Protein AF-A0A532TWL1-F1 (afdb_monomer_lite)

Foldseek 3Di:
DDDDDDDDDDDDDDDDDDDDDDDDYDDDDDDDDDDDDDDDDDDDDDDDDDDDDDDDDDDDDDDDDDDDDPVVVVVVVVVVVVVVVVVVVVVVVVVVVVVVVVVVVVVVVVVVVVVVVVVDPDDDDDDVVVVVVVVVVVVVVVVVVVVVVVVVVVVVVVVVVVVVVVVVVVVVVVVVPPPDDDDDDDDDDDDDDDDDDDDDDDDDDDDDDDDDDDDDDDDDDDDDDDDDPVVVVPPPPPPCPVVPVVVVVVCVVVVVVVVVVVVVVVVVVVVVVVVVVVVVVVVVVVVVVVVVVVVVVVVVVVVVVVVVVVVVPVPPDDDDDDDDDDDDDDDDDDDDDDDDDDDDDVVVVVVVVVVVVVVVVVVVVVVVVVVVVVVVVVVVVPDPPVVVVVVVVVPCDDDDDDDDDDDDDDDDDDDDDDDDDDDDDDDDPDPPVVPVVVVVVVVVVVVVVVVVVVVVVVVVVVVVVVVVVVVVVVVVVVVLQVVCCVVPVDRQDDPNHGDPVNVVVVVVVVVVVVVVVVVVVVVVVVVVVLLVVVLVVVLVLLVPDDCVLANPVNSVLLNVLSVCLVVVCVLVVLLVVLVVCVVPHDDDPVSVVSNVVSVVVLVVDDPLSVVSSVLVVVVSCCCPPPPVPPVVPVVVVVVVSSVSSNVNVVVSVLVVVLVVLLVCLLVVQLVVLVPDDCVLPPPVRSVLLNVCSVCLVVVVVLVVLLVVLVVCVVVVNHDPVSVVVNVVSVVVVVPDDVVSVVSSVVSVVVSVVSSVDSPPPVVPPVVVCVVVSVVVVVVVVVVVVVPPDQCAPVNLLVQLQLLVLQQQLLVCVVCVVCLVDPVRQPLAQQVLQVLLVDHSCCCPCPVVVCCVVPVQDQDDVVSLVSSLVSLCVPQPVLSVQLVVLSVCVVVVVDTSVRSNSSNSSSCSNRVSPNRDDQQNSCCQQPVGRCVSVLVVCLLPPPPRPNNDVRDDAALVSLVSRVVSCCVRPNPSCVVSNVSSVVNCVSCVVHHHHRPAPCLFDALQLLPVLLQPLQSLLQLLQCQQAWDDDDPLQKTKGKAFPVQCVVVQVVRVSRRRDPVQWDKDWDWFADPNDTDITIMIMDMDGHPNSSVSSVVQVRDHQPHLDDADGVSLLVLLVVLVVVCVVPVDDSLVDSSNLSNLSSVLSNCLRQKDAPPDLKIKGKGLDPVHVVNVCVSLVAPWDKDFPDQQQDFDADRNDTDGRSTMIMDIRGRVSSVSSCPSDPPGDPVNDPPDPPDDPPPPPDPD

pLDDT: mean 72.65, std 22.87, range [26.03, 98.56]

Secondary structure (DSSP, 8-state):
--------------------------------------------------------------------SSHHHHHHHHHHHHHHHHHHHHHHHHHHHHHHHHHHHHHHHHHHHHHHHHHS-SS-PPPHHHHHHHHHHHHHHHHHHHHHHHHHHHHHHHHHHHHHHHHHHHHHHHHTTTTS------------------------------------------------GGGSTTSTTS--TTHHHHHHHHHHHHHHHHHHHHHHHHHHHHHHHHHHHHHHHHHHHHHHHHHHHHHHHHHHHHHHHHHHHHHHHTTSS--S-------------------------THHHHHHHHHHHHHHHHHHHHHHHHHHHHHHHHHHSS-SHHHHHHHHHH------------------------------------SSTTTHHHHHHHHHHHHHHHHHHHHHHHHHHHHHHHHHHHHHHHHHHHHHHHHHHHHHSS-SEETTEE-HHHHHHHHHHHHHHHHHHHHHHHHHHHHHHHHHHHHHHHHHHHHHS-TTTS-HHHHHHHHHHHHHHHHHHHHHHHHHHHHHHHHHS---HHHHHHHHHHHHHHHTS-HHHHHHHHHHHHHHHIIIII-TTTTT-HHHHHHHHHHHHHHHHHHHHHHHHHHHHHHHHHHHHHHHHHHS-TTTS-HHHHHHHHHHHHHHHHHHHHHHHHHHHHHHHHTT---HHHHHHHHHHHHHHHTS-HHHHHHHHHHHHHHHHHHHS-GGGTT-HHHHHHHHHHHHHHHHHHHHHTSS----HHHHHHHHHHHHHH-HHHHHHH-THHHH-TTT-TTSHHHHHHHTTS-TTIIIIIIHHHHHH-TT-PPPHHHHHHHHHHHHHHHGGGGHHHHHHHHHHHTTSS-HHHHHHHHHHHHHHHS--S---HHHHHHHHHS-TTHHHHHHHHHH-TTSTT--TT---BHHHHHHHHHHHHHHHGGGGHHHHHHHHHHHHT-TT-BSSTT----SS-TTTTTTGGG-HHHHHHHHHHHHHEEEESEEEEEEEEEEGGGHHHHHHHHHHTT--GGGPEEEEEEEEETTEEEEEEEEEEEEE-HHHHHHHHHTT---TT-SS----HHHHHHHHHHHHHHHHH---GGGSHHHHHHHHHHHHHHHHHEEE-SSS-EEEEES-HHHHHHHHHHTT--SPPEEEEEEEEEEEETTEEEEEEEEEEEE--HHHHHHHHHH-SSS-TTTS----SS---------

Structure (mmCIF, N/CA/C/O backbone):
data_AF-A0A532TWL1-F1
#
_entry.id   AF-A0A532TWL1-F1
#
loop_
_atom_site.group_PDB
_atom_site.id
_atom_site.type_symbol
_atom_site.label_atom_id
_atom_site.label_alt_id
_atom_site.label_comp_id
_atom_site.label_asym_id
_atom_site.label_entity_id
_atom_site.label_seq_id
_atom_site.pdbx_PDB_ins_code
_atom_site.Cartn_x
_atom_site.Cartn_y
_atom_site.Cartn_z
_atom_site.occupancy
_atom_site.B_iso_or_equiv
_atom_site.auth_seq_id
_atom_site.auth_comp_id
_atom_site.auth_asym_id
_atom_site.auth_atom_id
_atom_site.pdbx_PDB_model_num
ATOM 1 N N . MET A 1 1 ? 51.824 -23.324 -44.579 1.00 32.16 1 MET A N 1
ATOM 2 C CA . MET A 1 1 ? 52.642 -22.099 -44.494 1.00 32.16 1 MET A CA 1
ATOM 3 C C . MET A 1 1 ? 52.676 -21.771 -43.013 1.00 32.16 1 MET A C 1
ATOM 5 O O . MET A 1 1 ? 51.619 -21.479 -42.481 1.00 32.16 1 MET A O 1
ATOM 9 N N . GLU A 1 2 ? 53.650 -22.288 -42.269 1.00 35.88 2 GLU A N 1
ATOM 10 C CA . GLU A 1 2 ? 55.088 -21.937 -42.226 1.00 35.88 2 GLU A CA 1
ATOM 11 C C . GLU A 1 2 ? 55.380 -20.659 -41.435 1.00 35.88 2 GLU A C 1
ATOM 13 O O . GLU A 1 2 ? 54.860 -19.606 -41.786 1.00 35.88 2 GLU A O 1
ATOM 18 N N . LYS A 1 3 ? 56.349 -20.809 -40.519 1.00 42.00 3 LYS A N 1
ATOM 19 C CA . LYS A 1 3 ? 57.210 -19.798 -39.887 1.00 42.00 3 LYS A CA 1
ATOM 20 C C . LYS A 1 3 ? 56.591 -19.012 -38.714 1.00 42.00 3 LYS A C 1
ATOM 22 O O . LYS A 1 3 ? 55.477 -18.522 -38.841 1.00 42.00 3 LYS A O 1
ATOM 27 N N . ASN A 1 4 ? 57.145 -19.103 -37.491 1.00 38.31 4 ASN A N 1
ATOM 28 C CA . ASN A 1 4 ? 58.517 -18.807 -36.983 1.00 38.31 4 ASN A CA 1
ATOM 29 C C . ASN A 1 4 ? 58.652 -17.297 -36.670 1.00 38.31 4 ASN A C 1
ATOM 31 O O . ASN A 1 4 ? 58.206 -16.496 -37.487 1.00 38.31 4 ASN A O 1
ATOM 35 N N . ASP A 1 5 ? 59.275 -16.829 -35.581 1.00 40.41 5 ASP A N 1
ATOM 36 C CA . ASP A 1 5 ? 59.774 -17.496 -34.350 1.00 40.41 5 ASP A CA 1
ATOM 37 C C . ASP A 1 5 ? 59.164 -16.758 -33.110 1.00 40.41 5 ASP A C 1
ATOM 39 O O . ASP A 1 5 ? 57.980 -16.437 -33.200 1.00 40.41 5 ASP A O 1
ATOM 43 N N . GLU A 1 6 ? 59.735 -16.463 -31.930 1.00 36.88 6 GLU A N 1
ATOM 44 C CA . GLU A 1 6 ? 61.086 -16.545 -31.334 1.00 36.88 6 GLU A CA 1
ATOM 45 C C . GLU A 1 6 ? 60.979 -16.584 -29.780 1.00 36.88 6 GLU A C 1
ATOM 47 O O . GLU A 1 6 ? 59.875 -16.586 -29.232 1.00 36.88 6 GLU A O 1
ATOM 52 N N . GLU A 1 7 ? 62.101 -16.702 -29.063 1.00 38.28 7 GLU A N 1
ATOM 53 C CA . GLU A 1 7 ? 62.187 -17.161 -27.660 1.00 38.28 7 GLU A CA 1
ATOM 54 C C . GLU A 1 7 ? 62.431 -16.039 -26.623 1.00 38.28 7 GLU A C 1
ATOM 56 O O . GLU A 1 7 ? 62.887 -14.946 -26.962 1.00 38.28 7 GLU A O 1
ATOM 61 N N . ASN A 1 8 ? 62.237 -16.344 -25.329 1.00 35.19 8 ASN A N 1
ATOM 62 C CA . ASN A 1 8 ? 63.220 -16.005 -24.284 1.00 35.19 8 ASN A CA 1
ATOM 63 C C . ASN A 1 8 ? 63.001 -16.809 -22.986 1.00 35.19 8 ASN A C 1
ATOM 65 O O . ASN A 1 8 ? 61.885 -16.899 -22.474 1.00 35.19 8 ASN A O 1
ATOM 69 N N . GLU A 1 9 ? 64.091 -17.353 -22.442 1.00 38.75 9 GLU A N 1
ATOM 70 C CA . GLU A 1 9 ? 64.179 -17.902 -21.079 1.00 38.75 9 GLU A CA 1
ATOM 71 C C . GLU A 1 9 ? 64.422 -16.739 -20.073 1.00 38.75 9 GLU A C 1
ATOM 73 O O . GLU A 1 9 ? 64.640 -15.600 -20.477 1.00 38.75 9 GLU A O 1
ATOM 78 N N . LEU A 1 10 ? 64.321 -16.884 -18.748 1.00 32.97 10 LEU A N 1
ATOM 79 C CA . LEU A 1 10 ? 65.220 -17.629 -17.851 1.00 32.97 10 LEU A CA 1
ATOM 80 C C . LEU A 1 10 ? 64.558 -17.844 -16.473 1.00 32.97 10 LEU A C 1
ATOM 82 O O . LEU A 1 10 ? 63.614 -17.143 -16.114 1.00 32.97 10 LEU A O 1
ATOM 86 N N . GLY A 1 11 ? 65.070 -18.812 -15.702 1.00 30.31 11 GLY A N 1
ATOM 87 C CA . GLY A 1 11 ? 64.535 -19.196 -14.388 1.00 30.31 11 GLY A CA 1
ATOM 88 C C . GLY A 1 11 ? 65.356 -18.722 -13.164 1.00 30.31 11 GLY A C 1
ATOM 89 O O . GLY A 1 11 ? 65.548 -17.518 -13.016 1.00 30.31 11 GLY A O 1
ATOM 90 N N . PRO A 1 12 ? 65.744 -19.613 -12.222 1.00 68.75 12 PRO A N 1
ATOM 91 C CA . PRO A 1 12 ? 65.399 -19.378 -10.809 1.00 68.75 12 PRO A CA 1
ATOM 92 C C . PRO A 1 12 ? 66.551 -19.509 -9.784 1.00 68.75 12 PRO A C 1
ATOM 94 O O . PRO A 1 12 ? 67.578 -20.112 -10.081 1.00 68.75 12 PRO A O 1
ATOM 97 N N . THR A 1 13 ? 66.295 -19.050 -8.549 1.00 28.14 13 THR A N 1
ATOM 98 C CA . THR A 1 13 ? 66.949 -19.413 -7.259 1.00 28.14 13 THR A CA 1
ATOM 99 C C . THR A 1 13 ? 66.040 -18.902 -6.106 1.00 28.14 13 THR A C 1
ATOM 101 O O . THR A 1 13 ? 65.293 -17.950 -6.324 1.00 28.14 13 THR A O 1
ATOM 104 N N . GLU A 1 14 ? 65.804 -19.604 -4.980 1.00 29.80 14 GLU A N 1
ATOM 105 C CA . GLU A 1 14 ? 66.664 -19.798 -3.772 1.00 29.80 14 GLU A CA 1
ATOM 106 C C . GLU A 1 14 ? 67.032 -18.464 -3.072 1.00 29.80 14 GLU A C 1
ATOM 108 O O . GLU A 1 14 ? 67.260 -17.477 -3.760 1.00 29.80 14 GLU A O 1
ATOM 113 N N . GLU A 1 15 ? 67.142 -18.288 -1.744 1.00 31.64 15 GLU A N 1
ATOM 114 C CA . GLU A 1 15 ? 67.001 -19.091 -0.496 1.00 31.64 15 GLU A CA 1
ATOM 115 C C . GLU A 1 15 ? 66.849 -18.059 0.686 1.00 31.64 15 GLU A C 1
ATOM 117 O O . GLU A 1 15 ? 67.053 -16.872 0.442 1.00 31.64 15 GLU A O 1
ATOM 122 N N . SER A 1 16 ? 66.564 -18.309 1.982 1.00 31.58 16 SER A N 1
ATOM 123 C CA . SER A 1 16 ? 66.194 -19.467 2.837 1.00 31.58 16 SER A CA 1
ATOM 124 C C . SER A 1 16 ? 65.798 -18.988 4.267 1.00 31.58 16 SER A C 1
ATOM 126 O O . SER A 1 16 ? 66.058 -17.832 4.589 1.00 31.58 16 SER A O 1
ATOM 128 N N . ASN A 1 17 ? 65.321 -19.904 5.143 1.00 32.78 17 ASN A N 1
ATOM 129 C CA . ASN A 1 17 ? 65.529 -19.926 6.623 1.00 32.78 17 ASN A CA 1
ATOM 130 C C . ASN A 1 17 ? 64.892 -18.797 7.502 1.00 32.78 17 ASN A C 1
ATOM 132 O O . ASN A 1 17 ? 64.728 -17.673 7.054 1.00 32.78 17 ASN A O 1
ATOM 136 N N . ASN A 1 18 ? 64.526 -18.957 8.791 1.00 33.00 18 ASN A N 1
ATOM 137 C CA . ASN A 1 18 ? 64.515 -20.058 9.793 1.00 33.00 18 ASN A CA 1
ATOM 138 C C . ASN A 1 18 ? 63.651 -19.604 11.026 1.00 33.00 18 ASN A C 1
ATOM 140 O O . ASN A 1 18 ? 63.255 -18.443 11.043 1.00 33.00 18 ASN A O 1
ATOM 144 N N . SER A 1 19 ? 63.328 -20.342 12.112 1.00 34.16 19 SER A N 1
ATOM 145 C CA . SER A 1 19 ? 63.502 -21.752 12.556 1.00 34.16 19 SER A CA 1
ATOM 146 C C . SER A 1 19 ? 62.759 -22.016 13.898 1.00 34.16 19 SER A C 1
ATOM 148 O O . SER A 1 19 ? 62.888 -21.173 14.780 1.00 34.16 19 SER A O 1
ATOM 150 N N . GLN A 1 20 ? 62.190 -23.226 14.097 1.00 35.19 20 GLN A N 1
ATOM 151 C CA . GLN A 1 20 ? 61.994 -23.944 15.399 1.00 35.19 20 GLN A CA 1
ATOM 152 C C . GLN A 1 20 ? 61.001 -23.352 16.446 1.00 35.19 20 GLN A C 1
ATOM 154 O O . GLN A 1 20 ? 60.783 -22.148 16.462 1.00 35.19 20 GLN A O 1
ATOM 159 N N . GLU A 1 21 ? 60.354 -24.078 17.384 1.00 35.34 21 GLU A N 1
ATOM 160 C CA . GLU A 1 21 ? 60.098 -25.511 17.765 1.00 35.34 21 GLU A CA 1
ATOM 161 C C . GLU A 1 21 ? 59.003 -25.487 18.891 1.00 35.34 21 GLU A C 1
ATOM 163 O O . GLU A 1 21 ? 58.671 -24.381 19.319 1.00 35.34 21 GLU A O 1
ATOM 168 N N . THR A 1 22 ? 58.349 -26.509 19.486 1.00 37.47 22 THR A N 1
ATOM 169 C CA . THR A 1 22 ? 58.157 -28.003 19.496 1.00 37.47 22 THR A CA 1
ATOM 170 C C . THR A 1 22 ? 56.809 -28.234 20.280 1.00 37.47 22 THR A C 1
ATOM 172 O O . THR A 1 22 ? 56.216 -27.239 20.694 1.00 37.47 22 THR A O 1
ATOM 175 N N . ASP A 1 23 ? 56.170 -29.376 20.615 1.00 41.22 23 ASP A N 1
ATOM 176 C CA . ASP A 1 23 ? 56.177 -30.857 20.415 1.00 41.22 23 ASP A CA 1
ATOM 177 C C . ASP A 1 23 ? 54.804 -31.385 20.977 1.00 41.22 23 ASP A C 1
ATOM 179 O O . ASP A 1 23 ? 54.076 -30.597 21.578 1.00 41.22 23 ASP A O 1
ATOM 183 N N . GLU A 1 24 ? 54.315 -32.640 20.913 1.00 39.06 24 GLU A N 1
ATOM 184 C CA . GLU A 1 24 ? 54.702 -33.924 20.284 1.00 39.06 24 GLU A CA 1
ATOM 185 C C . GLU A 1 24 ? 53.413 -34.790 20.090 1.00 39.06 24 GLU A C 1
ATOM 187 O O . GLU A 1 24 ? 52.566 -34.787 20.981 1.00 39.06 24 GLU A O 1
ATOM 192 N N . ARG A 1 25 ? 53.339 -35.644 19.043 1.00 36.06 25 ARG A N 1
ATOM 193 C CA . ARG A 1 25 ? 52.441 -36.844 18.892 1.00 36.06 25 ARG A CA 1
ATOM 194 C C . ARG A 1 25 ? 50.902 -36.632 18.810 1.00 36.06 25 ARG A C 1
ATOM 196 O O . ARG A 1 25 ? 50.363 -35.659 19.309 1.00 36.06 25 ARG A O 1
ATOM 203 N N . GLY A 1 26 ? 50.111 -37.544 18.219 1.00 32.44 26 GLY A N 1
ATOM 204 C CA . GLY A 1 26 ? 50.437 -38.741 17.417 1.00 32.44 26 GLY A CA 1
ATOM 205 C C . GLY A 1 26 ? 49.222 -39.657 17.119 1.00 32.44 26 GLY A C 1
ATOM 206 O O . GLY A 1 26 ? 48.263 -39.672 17.881 1.00 32.44 26 GLY A O 1
ATOM 207 N N . ASP A 1 27 ? 49.319 -40.421 16.023 1.00 34.00 27 ASP A N 1
ATOM 208 C CA . ASP A 1 27 ? 48.607 -41.667 15.646 1.00 34.00 27 ASP A CA 1
ATOM 209 C C . ASP A 1 27 ? 47.053 -41.764 15.556 1.00 34.00 27 ASP A C 1
ATOM 211 O O . ASP A 1 27 ? 46.340 -41.959 16.533 1.00 34.00 27 ASP A O 1
ATOM 215 N N . THR A 1 28 ? 46.578 -41.816 14.297 1.00 34.00 28 THR A N 1
ATOM 216 C CA . THR A 1 28 ? 45.558 -42.738 13.715 1.00 34.00 28 THR A CA 1
ATOM 217 C C . THR A 1 28 ? 44.223 -43.039 14.434 1.00 34.00 28 THR A C 1
ATOM 219 O O . THR A 1 28 ? 44.205 -43.754 15.436 1.00 34.00 28 THR A O 1
ATOM 222 N N . ASN A 1 29 ? 43.089 -42.786 13.752 1.00 33.50 29 ASN A N 1
ATOM 223 C CA . ASN A 1 29 ? 42.360 -43.876 13.060 1.00 33.50 29 ASN A CA 1
ATOM 224 C C . ASN A 1 29 ? 41.204 -43.436 12.132 1.00 33.50 29 ASN A C 1
ATOM 226 O O . ASN A 1 29 ? 40.656 -42.345 12.253 1.00 33.50 29 ASN A O 1
ATOM 230 N N . ASP A 1 30 ? 40.875 -44.351 11.214 1.00 32.09 30 ASP A N 1
ATOM 231 C CA . ASP A 1 30 ? 39.927 -44.268 10.092 1.00 32.09 30 ASP A CA 1
ATOM 232 C C . ASP A 1 30 ? 38.418 -44.198 10.437 1.00 32.09 30 ASP A C 1
ATOM 234 O O . ASP A 1 30 ? 37.995 -44.537 11.544 1.00 32.09 30 ASP A O 1
ATOM 238 N N . ASN A 1 31 ? 37.627 -43.992 9.365 1.00 34.59 31 ASN A N 1
ATOM 239 C CA . ASN A 1 31 ? 36.187 -44.268 9.153 1.00 34.59 31 ASN A CA 1
ATOM 240 C C . ASN A 1 31 ? 35.191 -43.121 9.438 1.00 34.59 31 ASN A C 1
ATOM 242 O O . ASN A 1 31 ? 35.292 -42.440 10.451 1.00 34.59 31 ASN A O 1
ATOM 246 N N . SER A 1 32 ? 34.153 -42.912 8.612 1.00 33.16 32 SER A N 1
ATOM 247 C CA . SER A 1 32 ? 33.891 -43.416 7.240 1.00 33.16 32 SER A CA 1
ATOM 248 C C . SER A 1 32 ? 32.764 -42.622 6.553 1.00 33.16 32 SER A C 1
ATOM 250 O O . SER A 1 32 ? 31.974 -41.963 7.223 1.00 33.16 32 SER A O 1
ATOM 252 N N . ASP A 1 33 ? 32.682 -42.733 5.225 1.00 34.50 33 ASP A N 1
ATOM 253 C CA . ASP A 1 33 ? 31.730 -42.061 4.327 1.00 34.50 33 ASP A CA 1
ATOM 254 C C . ASP A 1 33 ? 30.224 -42.378 4.514 1.00 34.50 33 ASP A C 1
ATOM 256 O O . ASP A 1 33 ? 29.814 -43.268 5.259 1.00 34.50 33 ASP A O 1
ATOM 260 N N . SER A 1 34 ? 29.438 -41.714 3.652 1.00 34.88 34 SER A N 1
ATOM 261 C CA . SER A 1 34 ? 28.031 -41.910 3.244 1.00 34.88 34 SER A CA 1
ATOM 262 C C . SER A 1 34 ? 26.958 -41.140 4.033 1.00 34.88 34 SER A C 1
ATOM 264 O O . SER A 1 34 ? 26.981 -41.125 5.256 1.00 34.88 34 SER A O 1
ATOM 266 N N . SER A 1 35 ? 26.017 -40.377 3.446 1.00 37.91 35 SER A N 1
ATOM 267 C CA . SER A 1 35 ? 25.448 -40.208 2.078 1.00 37.91 35 SER A CA 1
ATOM 268 C C . SER A 1 35 ? 24.173 -41.008 1.739 1.00 37.91 35 SER A C 1
ATOM 270 O O . SER A 1 35 ? 24.233 -42.085 1.151 1.00 37.91 35 SER A O 1
ATOM 272 N N . SER A 1 36 ? 23.016 -40.418 2.046 1.00 32.34 36 SER A N 1
ATOM 273 C CA . SER A 1 36 ? 21.687 -40.569 1.401 1.00 32.34 36 SER A CA 1
ATOM 274 C C . SER A 1 36 ? 20.779 -39.483 2.024 1.00 32.34 36 SER A C 1
ATOM 276 O O . SER A 1 36 ? 20.974 -39.161 3.193 1.00 32.34 36 SER A O 1
ATOM 278 N N . ASP A 1 37 ? 19.895 -38.731 1.361 1.00 34.28 37 ASP A N 1
ATOM 279 C CA . ASP A 1 37 ? 19.201 -38.817 0.059 1.00 34.28 37 ASP A CA 1
ATOM 280 C C . ASP A 1 37 ? 17.945 -39.725 0.037 1.00 34.28 37 ASP A C 1
ATOM 282 O O . ASP A 1 37 ? 17.915 -40.768 0.681 1.00 34.28 37 ASP A O 1
ATOM 286 N N . THR A 1 38 ? 16.943 -39.323 -0.760 1.00 33.72 38 THR A N 1
ATOM 287 C CA . THR A 1 38 ? 15.652 -39.981 -1.116 1.00 33.72 38 THR A CA 1
ATOM 288 C C . THR A 1 38 ? 14.401 -39.979 -0.190 1.00 33.72 38 THR A C 1
ATOM 290 O O . THR A 1 38 ? 14.449 -40.258 1.001 1.00 33.72 38 THR A O 1
ATOM 293 N N . SER A 1 39 ? 13.261 -39.730 -0.872 1.00 33.50 39 SER A N 1
ATOM 294 C CA . SER A 1 39 ? 11.881 -40.281 -0.750 1.00 33.50 39 SER A CA 1
ATOM 295 C C . SER A 1 39 ? 10.990 -40.085 0.495 1.00 33.50 39 SER A C 1
ATOM 297 O O . SER A 1 39 ? 11.176 -40.723 1.523 1.00 33.50 39 SER A O 1
ATOM 299 N N . GLU A 1 40 ? 9.940 -39.270 0.307 1.00 36.34 40 GLU A N 1
ATOM 300 C CA . GLU A 1 40 ? 8.513 -39.652 0.119 1.00 36.34 40 GLU A CA 1
ATOM 301 C C . GLU A 1 40 ? 7.860 -40.870 0.826 1.00 36.34 40 GLU A C 1
ATOM 303 O O . GLU A 1 40 ? 8.472 -41.894 1.094 1.00 36.34 40 GLU A O 1
ATOM 308 N N . GLN A 1 41 ? 6.521 -40.766 0.904 1.00 32.47 41 GLN A N 1
ATOM 309 C CA . GLN A 1 41 ? 5.496 -41.751 1.299 1.00 32.47 41 GLN A CA 1
ATOM 310 C C . GLN A 1 41 ? 5.295 -41.978 2.805 1.00 32.47 41 GLN A C 1
ATOM 312 O O . GLN A 1 41 ? 6.120 -42.533 3.523 1.00 32.47 41 GLN A O 1
ATOM 317 N N . GLY A 1 42 ? 4.124 -41.524 3.258 1.00 31.20 42 GLY A N 1
ATOM 318 C CA . GLY A 1 42 ? 3.691 -41.547 4.646 1.00 31.20 42 GLY A CA 1
ATOM 319 C C . GLY A 1 42 ? 2.950 -42.806 5.079 1.00 31.20 42 GLY A C 1
ATOM 320 O O . GLY A 1 42 ? 2.942 -43.835 4.406 1.00 31.20 42 GLY A O 1
ATOM 321 N N . ASN A 1 43 ? 2.292 -42.676 6.228 1.00 30.77 43 ASN A N 1
ATOM 322 C CA . ASN A 1 43 ? 1.177 -43.517 6.638 1.00 30.77 43 ASN A CA 1
ATOM 323 C C . ASN A 1 43 ? 0.363 -42.828 7.744 1.00 30.77 43 ASN A C 1
ATOM 325 O O . ASN A 1 43 ? 0.815 -41.855 8.350 1.00 30.77 43 ASN A O 1
ATOM 329 N N . GLU A 1 44 ? -0.848 -43.327 7.967 1.00 37.34 44 GLU A N 1
ATOM 330 C CA . GLU A 1 44 ? -1.831 -42.781 8.907 1.00 37.34 44 GLU A CA 1
ATOM 331 C C . GLU A 1 44 ? -1.682 -43.357 10.337 1.00 37.34 44 GLU A C 1
ATOM 333 O O . GLU A 1 44 ? -0.794 -44.158 10.624 1.00 37.34 44 GLU A O 1
ATOM 338 N N . SER A 1 45 ? -2.659 -43.026 11.193 1.00 31.00 45 SER A N 1
ATOM 339 C CA . SER A 1 45 ? -3.067 -43.708 12.439 1.00 31.00 45 SER A CA 1
ATOM 340 C C . SER A 1 45 ? -2.418 -43.320 13.790 1.00 31.00 45 SER A C 1
ATOM 342 O O . SER A 1 45 ? -1.434 -43.886 14.243 1.00 31.00 45 SER A O 1
ATOM 344 N N . TYR A 1 46 ? -3.133 -42.411 14.471 1.00 31.91 46 TYR A N 1
ATOM 345 C CA . TYR A 1 46 ? -3.779 -42.601 15.788 1.00 31.91 46 TYR A CA 1
ATOM 346 C C . TYR A 1 46 ? -3.008 -42.754 17.128 1.00 31.91 46 TYR A C 1
ATOM 348 O O . TYR A 1 46 ? -2.059 -43.507 17.288 1.00 31.91 46 TYR A O 1
ATOM 356 N N . GLU A 1 47 ? -3.646 -42.128 18.131 1.00 29.27 47 GLU A N 1
ATOM 357 C CA . GLU A 1 47 ? -3.661 -42.389 19.586 1.00 29.27 47 GLU A CA 1
ATOM 358 C C . GLU A 1 47 ? -2.519 -41.935 20.530 1.00 29.27 47 GLU A C 1
ATOM 360 O O . GLU A 1 47 ? -1.430 -42.490 20.604 1.00 29.27 47 GLU A O 1
ATOM 365 N N . ASN A 1 48 ? -2.910 -40.990 21.399 1.00 31.12 48 ASN A N 1
ATOM 366 C CA . ASN A 1 48 ? -2.812 -41.045 22.865 1.00 31.12 48 ASN A CA 1
ATOM 367 C C . ASN A 1 48 ? -1.471 -41.419 23.529 1.00 31.12 48 ASN A C 1
ATOM 369 O O . ASN A 1 48 ? -1.229 -42.577 23.865 1.00 31.12 48 ASN A O 1
ATOM 373 N N . LEU A 1 49 ? -0.750 -40.397 24.009 1.00 30.97 49 LEU A N 1
ATOM 374 C CA . LEU A 1 49 ? -0.122 -40.467 25.334 1.00 30.97 49 LEU A CA 1
ATOM 375 C C . LEU A 1 49 ? -0.383 -39.197 26.150 1.00 30.97 49 LEU A C 1
ATOM 377 O O . LEU A 1 49 ? -0.129 -38.077 25.715 1.00 30.97 49 LEU A O 1
ATOM 381 N N . SER A 1 50 ? -0.878 -39.400 27.368 1.00 30.34 50 SER A N 1
ATOM 382 C CA . SER A 1 50 ? -1.038 -38.376 28.397 1.00 30.34 50 SER A CA 1
ATOM 383 C C . SER A 1 50 ? 0.276 -38.119 29.135 1.00 30.34 50 SER A C 1
ATOM 385 O O . SER A 1 50 ? 0.934 -39.073 29.552 1.00 30.34 50 SER A O 1
ATOM 387 N N . SER A 1 51 ? 0.587 -36.857 29.426 1.00 34.19 51 SER A N 1
ATOM 388 C CA . SER A 1 51 ? 1.641 -36.489 30.378 1.00 34.19 51 SER A CA 1
ATOM 389 C C . SER A 1 51 ? 1.130 -35.461 31.385 1.00 34.19 51 SER A C 1
ATOM 391 O O . SER A 1 51 ? 0.802 -34.330 31.027 1.00 34.19 51 SER A O 1
ATOM 393 N N . GLU A 1 52 ? 1.073 -35.859 32.653 1.00 31.75 52 GLU A N 1
ATOM 394 C CA . GLU A 1 52 ? 0.873 -34.950 33.782 1.00 31.75 52 GLU A CA 1
ATOM 395 C C . GLU A 1 52 ? 2.174 -34.183 34.066 1.00 31.75 52 GLU A C 1
ATOM 397 O O . GLU A 1 52 ? 3.271 -34.706 33.863 1.00 31.75 52 GLU A O 1
ATOM 402 N N . SER A 1 53 ? 2.083 -32.947 34.558 1.00 29.77 53 SER A N 1
ATOM 403 C CA . SER A 1 53 ? 3.234 -32.220 35.110 1.00 29.77 53 SER A CA 1
ATOM 404 C C . SER A 1 53 ? 2.769 -31.195 36.137 1.00 29.77 53 SER A C 1
ATOM 406 O O . SER A 1 53 ? 2.173 -30.174 35.805 1.00 29.77 53 SER A O 1
ATOM 408 N N . SER A 1 54 ? 3.034 -31.497 37.404 1.00 29.72 54 SER A N 1
ATOM 409 C CA . SER A 1 54 ? 2.832 -30.596 38.537 1.00 29.72 54 SER A CA 1
ATOM 410 C C . SER A 1 54 ? 3.878 -29.480 38.550 1.00 29.72 54 SER A C 1
ATOM 412 O O . SER A 1 54 ? 5.063 -29.764 38.376 1.00 29.72 54 SER A O 1
ATOM 414 N N . SER A 1 55 ? 3.471 -28.251 38.873 1.00 26.98 55 SER A N 1
ATOM 415 C CA . SER A 1 55 ? 4.390 -27.179 39.270 1.00 26.98 55 SER A CA 1
ATOM 416 C C . SER A 1 55 ? 3.999 -26.649 40.648 1.00 26.98 55 SER A C 1
ATOM 418 O O . SER A 1 55 ? 2.816 -26.447 40.925 1.00 26.98 55 SER A O 1
ATOM 420 N N . THR A 1 56 ? 4.985 -26.483 41.526 1.00 28.02 56 THR A N 1
ATOM 421 C CA . THR A 1 56 ? 4.781 -26.161 42.944 1.00 28.02 56 THR A CA 1
ATOM 422 C C . THR A 1 56 ? 4.739 -24.652 43.160 1.00 28.02 56 THR A C 1
ATOM 424 O O . THR A 1 56 ? 5.605 -23.930 42.672 1.00 28.02 56 THR A O 1
ATOM 427 N N . VAL A 1 57 ? 3.764 -24.177 43.934 1.00 27.69 57 VAL A N 1
ATOM 428 C CA . VAL A 1 57 ? 3.666 -22.769 44.344 1.00 27.69 57 VAL A CA 1
ATOM 429 C C . VAL A 1 57 ? 4.612 -22.491 45.516 1.00 27.69 57 VAL A C 1
ATOM 431 O O . VAL A 1 57 ? 4.645 -23.254 46.480 1.00 27.69 57 VAL A O 1
ATOM 434 N N . LEU A 1 58 ? 5.328 -21.367 45.457 1.00 27.48 58 LEU A N 1
ATOM 435 C CA . LEU A 1 58 ? 5.958 -20.729 46.612 1.00 27.48 58 LEU A CA 1
ATOM 436 C C . LEU A 1 58 ? 5.393 -19.315 46.752 1.00 27.48 58 LEU A C 1
ATOM 438 O O . LEU A 1 58 ? 5.519 -18.500 45.842 1.00 27.48 58 LEU A O 1
ATOM 442 N N . THR A 1 59 ? 4.760 -19.045 47.890 1.00 26.50 59 THR A N 1
ATOM 443 C CA . THR A 1 59 ? 4.260 -17.726 48.287 1.00 26.50 59 THR A CA 1
ATOM 444 C C . THR A 1 59 ? 5.252 -17.055 49.230 1.00 26.50 59 THR A C 1
ATOM 446 O O . THR A 1 59 ? 5.686 -17.671 50.203 1.00 26.50 59 THR A O 1
ATOM 449 N N . SER A 1 60 ? 5.548 -15.781 48.988 1.00 28.12 60 SER A N 1
ATOM 450 C CA . SER A 1 60 ? 6.205 -14.891 49.947 1.00 28.12 60 SER A CA 1
ATOM 451 C C . SER A 1 60 ? 5.314 -13.672 50.156 1.00 28.12 60 SER A C 1
ATOM 453 O O . SER A 1 60 ? 5.189 -12.838 49.261 1.00 28.12 60 SER A O 1
ATOM 455 N N . GLU A 1 61 ? 4.665 -13.604 51.313 1.00 29.23 61 GLU A N 1
ATOM 456 C CA . GLU A 1 61 ? 3.883 -12.442 51.732 1.00 29.23 61 GLU A CA 1
ATOM 457 C C . GLU A 1 61 ? 4.836 -11.338 52.204 1.00 29.23 61 GLU A C 1
ATOM 459 O O . GLU A 1 61 ? 5.710 -11.598 53.027 1.00 29.23 61 GLU A O 1
ATOM 464 N N . ASN A 1 62 ? 4.627 -10.110 51.733 1.00 29.45 62 ASN A N 1
ATOM 465 C CA . ASN A 1 62 ? 5.054 -8.897 52.423 1.00 29.45 62 ASN A CA 1
ATOM 466 C C . ASN A 1 62 ? 3.811 -8.021 52.590 1.00 29.45 62 ASN A C 1
ATOM 468 O O . ASN A 1 62 ? 3.039 -7.854 51.646 1.00 29.45 62 ASN A O 1
ATOM 472 N N . LYS A 1 63 ? 3.621 -7.490 53.798 1.00 30.92 63 LYS A N 1
ATOM 473 C CA . LYS A 1 63 ? 2.612 -6.482 54.118 1.00 30.92 63 LYS A CA 1
ATOM 474 C C . LYS A 1 63 ? 3.313 -5.140 54.266 1.00 30.92 63 LYS A C 1
ATOM 476 O O . LYS A 1 63 ? 4.242 -5.044 55.064 1.00 30.92 63 LYS A O 1
ATOM 481 N N . GLU A 1 64 ? 2.792 -4.124 53.599 1.00 32.72 64 GLU A N 1
ATOM 482 C CA . GLU A 1 64 ? 2.972 -2.729 53.988 1.00 32.72 64 GLU A CA 1
ATOM 483 C C . GLU A 1 64 ? 1.566 -2.148 54.179 1.00 32.72 64 GLU A C 1
ATOM 485 O O . GLU A 1 64 ? 0.655 -2.444 53.406 1.00 32.72 64 GLU A O 1
ATOM 490 N N . GLU A 1 65 ? 1.368 -1.423 55.277 1.00 35.94 65 GLU A N 1
ATOM 491 C CA . GLU A 1 65 ? 0.108 -0.768 55.634 1.00 35.94 65 GLU A CA 1
ATOM 492 C C . GLU A 1 65 ? 0.359 0.739 55.540 1.00 35.94 65 GLU A C 1
ATOM 494 O O . GLU A 1 65 ? 1.306 1.241 56.148 1.00 35.94 65 GLU A O 1
ATOM 499 N N . MET A 1 66 ? -0.456 1.449 54.760 1.00 32.47 66 MET A N 1
ATOM 500 C CA . MET A 1 66 ? -0.395 2.905 54.612 1.00 32.47 66 MET A CA 1
ATOM 501 C C . MET A 1 66 ? -1.787 3.511 54.819 1.00 32.47 66 MET A C 1
ATOM 503 O O . MET A 1 66 ? -2.776 2.786 54.885 1.00 32.47 66 MET A O 1
ATOM 507 N N . GLN A 1 67 ? -1.839 4.824 55.035 1.00 42.62 67 GLN A N 1
ATOM 508 C CA . GLN A 1 67 ? -3.016 5.501 55.581 1.00 42.62 67 GLN A CA 1
ATOM 509 C C . GLN A 1 67 ? -4.145 5.644 54.550 1.00 42.62 67 GLN A C 1
ATOM 511 O O . GLN A 1 67 ? -3.912 6.052 53.417 1.00 42.62 67 GLN A O 1
ATOM 516 N N . GLU A 1 68 ? -5.358 5.322 54.992 1.00 38.22 68 GLU A N 1
ATOM 517 C CA . GLU A 1 68 ? -6.589 5.221 54.205 1.00 38.22 68 GLU A CA 1
ATOM 518 C C . GLU A 1 68 ? -7.723 5.767 55.097 1.00 38.22 68 GLU A C 1
ATOM 520 O O . GLU A 1 68 ? -8.382 5.020 55.819 1.00 38.22 68 GLU A O 1
ATOM 525 N N . SER A 1 69 ? -7.835 7.099 55.181 1.00 40.81 69 SER A N 1
ATOM 526 C CA . SER A 1 69 ? -8.801 7.791 56.061 1.00 40.81 69 SER A CA 1
ATOM 527 C C . SER A 1 69 ? -9.491 8.994 55.421 1.00 40.81 69 SER A C 1
ATOM 529 O O . SER A 1 69 ? -10.659 9.227 55.711 1.00 40.81 69 SER A O 1
ATOM 531 N N . ASP A 1 70 ? -8.803 9.721 54.538 1.00 46.22 70 ASP A N 1
ATOM 532 C CA . ASP A 1 70 ? -9.240 11.060 54.109 1.00 46.22 70 ASP A CA 1
ATOM 533 C C . ASP A 1 70 ? -9.927 11.038 52.721 1.00 46.22 70 ASP A C 1
ATOM 535 O O . ASP A 1 70 ? -10.559 12.004 52.310 1.00 46.22 70 ASP A O 1
ATOM 539 N N . GLN A 1 71 ? -9.832 9.915 51.997 1.00 45.38 71 GLN A N 1
ATOM 540 C CA . GLN A 1 71 ? -10.502 9.695 50.704 1.00 45.38 71 GLN A CA 1
ATOM 541 C C . GLN A 1 71 ? -11.959 9.230 50.881 1.00 45.38 71 GLN A C 1
ATOM 543 O O . GLN A 1 71 ? -12.829 9.579 50.087 1.00 45.38 71 GLN A O 1
ATOM 548 N N . ASP A 1 72 ? -12.230 8.498 51.965 1.00 52.31 72 ASP A N 1
ATOM 549 C CA . ASP A 1 72 ? -13.538 7.928 52.302 1.00 52.31 72 ASP A CA 1
ATOM 550 C C . ASP A 1 72 ? -14.608 9.011 52.554 1.00 52.31 72 ASP A C 1
ATOM 552 O O . ASP A 1 72 ? -15.798 8.734 52.449 1.00 52.31 72 ASP A O 1
ATOM 556 N N . GLU A 1 73 ? -14.210 10.231 52.919 1.00 51.34 73 GLU A N 1
ATOM 557 C CA . GLU A 1 73 ? -15.122 11.355 53.178 1.00 51.34 73 GLU A CA 1
ATOM 558 C C . GLU A 1 73 ? -15.444 12.105 51.869 1.00 51.34 73 GLU A C 1
ATOM 560 O O . GLU A 1 73 ? -16.615 12.261 51.530 1.00 51.34 73 GLU A O 1
ATOM 565 N N . LEU A 1 74 ? -14.422 12.404 51.053 1.00 49.34 74 LEU A N 1
ATOM 566 C CA . LEU A 1 74 ? -14.573 13.027 49.730 1.00 49.34 74 LEU A CA 1
ATOM 567 C C . LEU A 1 74 ? -15.407 12.179 48.750 1.00 49.34 74 LEU A C 1
ATOM 569 O O . LEU A 1 74 ? -16.207 12.724 47.993 1.00 49.34 74 LEU A O 1
ATOM 573 N N . GLU A 1 75 ? -15.256 10.849 48.764 1.00 54.28 75 GLU A N 1
ATOM 574 C CA . GLU A 1 75 ? -16.067 9.968 47.907 1.00 54.28 75 GLU A CA 1
ATOM 575 C C . GLU A 1 75 ? -17.563 9.996 48.277 1.00 54.28 75 GLU A C 1
ATOM 577 O O . GLU A 1 75 ? -18.395 9.803 47.395 1.00 54.28 75 GLU A O 1
ATOM 582 N N . LYS A 1 76 ? -17.925 10.309 49.533 1.00 63.12 76 LYS A N 1
ATOM 583 C CA . LYS A 1 76 ? -19.332 10.441 49.966 1.00 63.12 76 LYS A CA 1
ATOM 584 C C . LYS A 1 76 ? -19.940 11.802 49.625 1.00 63.12 76 LYS A C 1
ATOM 586 O O . LYS A 1 76 ? -21.136 11.861 49.355 1.00 63.12 76 LYS A O 1
ATOM 591 N N . GLU A 1 77 ? -19.139 12.868 49.622 1.00 55.69 77 GLU A N 1
ATOM 592 C CA . GLU A 1 77 ? -19.564 14.196 49.151 1.00 55.69 77 GLU A CA 1
ATOM 593 C C . GLU A 1 77 ? -19.963 14.112 47.662 1.00 55.69 77 GLU A C 1
ATOM 595 O O . GLU A 1 77 ? -21.093 14.421 47.289 1.00 55.69 77 GLU A O 1
ATOM 600 N N . ILE A 1 78 ? -19.079 13.531 46.838 1.00 51.09 78 ILE A N 1
ATOM 601 C CA . ILE A 1 78 ? -19.285 13.332 45.393 1.00 51.09 78 ILE A CA 1
ATOM 602 C C . ILE A 1 78 ? -20.459 12.378 45.100 1.00 51.09 78 ILE A C 1
ATOM 604 O O . ILE A 1 78 ? -21.210 12.595 44.149 1.00 51.09 78 ILE A O 1
ATOM 608 N N . GLU A 1 79 ? -20.637 11.313 45.892 1.00 58.59 79 GLU A N 1
ATOM 609 C CA . GLU A 1 79 ? -21.766 10.381 45.734 1.00 58.59 79 GLU A CA 1
ATOM 610 C C . GLU A 1 79 ? -23.118 11.064 46.028 1.00 58.59 79 GLU A C 1
ATOM 612 O O . GLU A 1 79 ? -24.094 10.797 45.327 1.00 58.59 79 GLU A O 1
ATOM 617 N N . LYS A 1 80 ? -23.162 12.006 46.984 1.00 64.62 80 LYS A N 1
ATOM 618 C CA . LYS A 1 80 ? -24.355 12.810 47.299 1.00 64.62 80 LYS A CA 1
ATOM 619 C C . LYS A 1 80 ? -24.688 13.825 46.196 1.00 64.62 80 LYS A C 1
ATOM 621 O O . LYS A 1 80 ? -25.836 13.873 45.763 1.00 64.62 80 LYS A O 1
ATOM 626 N N . GLU A 1 81 ? -23.707 14.599 45.725 1.00 57.34 81 GLU A N 1
ATOM 627 C CA . GLU A 1 81 ? -23.893 15.565 44.623 1.00 57.34 81 GLU A CA 1
ATOM 628 C C . GLU A 1 81 ? -24.439 14.882 43.355 1.00 57.34 81 GLU A C 1
ATOM 630 O O . GLU A 1 81 ? -25.343 15.393 42.690 1.00 57.34 81 GLU A O 1
ATOM 635 N N . LEU A 1 82 ? -23.926 13.686 43.041 1.00 53.06 82 LEU A N 1
ATOM 636 C CA . LEU A 1 82 ? -24.396 12.884 41.911 1.00 53.06 82 LEU A CA 1
ATOM 637 C C . LEU A 1 82 ? -25.826 12.357 42.093 1.00 53.06 82 LEU A C 1
ATOM 639 O O . LEU A 1 82 ? -26.554 12.277 41.105 1.00 53.06 82 LEU A O 1
ATOM 643 N N . GLU A 1 83 ? -26.243 11.988 43.308 1.00 59.56 83 GLU A N 1
ATOM 644 C CA . GLU A 1 83 ? -27.614 11.521 43.565 1.00 59.56 83 GLU A CA 1
ATOM 645 C C . GLU A 1 83 ? -28.628 12.676 43.431 1.00 59.56 83 GLU A C 1
ATOM 647 O O . GLU A 1 83 ? -29.647 12.526 42.753 1.00 59.56 83 GLU A O 1
ATOM 652 N N . GLU A 1 84 ? -28.303 13.856 43.969 1.00 58.31 84 GLU A N 1
ATOM 653 C CA . GLU A 1 84 ? -29.153 15.056 43.911 1.00 58.31 84 GLU A CA 1
ATOM 654 C C . GLU A 1 84 ? -29.284 15.607 42.473 1.00 58.31 84 GLU A C 1
ATOM 656 O O . GLU A 1 84 ? -30.398 15.854 42.000 1.00 58.31 84 GLU A O 1
ATOM 661 N N . GLY A 1 85 ? -28.182 15.691 41.714 1.00 54.19 85 GLY A N 1
ATOM 662 C CA . GLY A 1 85 ? -28.218 16.099 40.302 1.00 54.19 85 GLY A CA 1
ATOM 663 C C . GLY A 1 85 ? -28.975 15.118 39.390 1.00 54.19 85 GLY A C 1
ATOM 664 O O . GLY A 1 85 ? -29.632 15.525 38.427 1.00 54.19 85 GLY A O 1
ATOM 665 N N . VAL A 1 86 ? -28.943 13.816 39.698 1.00 55.81 86 VAL A N 1
ATOM 666 C CA . VAL A 1 86 ? -29.703 12.798 38.954 1.00 55.81 86 VAL A CA 1
ATOM 667 C C . VAL A 1 86 ? -31.206 12.884 39.241 1.00 55.81 86 VAL A C 1
ATOM 669 O O . VAL A 1 86 ? -32.000 12.657 38.324 1.00 55.81 86 VAL A O 1
ATOM 672 N N . GLU A 1 87 ? -31.638 13.239 40.455 1.00 61.41 87 GLU A N 1
ATOM 673 C CA . GLU A 1 87 ? -33.069 13.427 40.750 1.00 61.41 87 GLU A CA 1
ATOM 674 C C . GLU A 1 87 ? -33.652 14.628 39.974 1.00 61.41 87 GLU A C 1
ATOM 676 O O . GLU A 1 87 ? -34.725 14.509 39.372 1.00 61.41 87 GLU A O 1
ATOM 681 N N . ALA A 1 88 ? -32.902 15.732 39.860 1.00 57.22 88 ALA A N 1
ATOM 682 C CA . ALA A 1 88 ? -33.288 16.898 39.057 1.00 57.22 88 ALA A CA 1
ATOM 683 C C . ALA A 1 88 ? -33.449 16.574 37.554 1.00 57.22 88 ALA A C 1
ATOM 685 O O . ALA A 1 88 ? -34.470 16.913 36.948 1.00 57.22 88 ALA A O 1
ATOM 686 N N . ILE A 1 89 ? -32.485 15.861 36.954 1.00 50.91 89 ILE A N 1
ATOM 687 C CA . ILE A 1 89 ? -32.535 15.470 35.532 1.00 50.91 89 ILE A CA 1
ATOM 688 C C . ILE A 1 89 ? -33.713 14.525 35.249 1.00 50.91 89 ILE A C 1
ATOM 690 O O . ILE A 1 89 ? -34.402 14.682 34.240 1.00 50.91 89 ILE A O 1
ATOM 694 N N . ASN A 1 90 ? -33.984 13.558 36.134 1.00 57.91 90 ASN A N 1
ATOM 695 C CA . ASN A 1 90 ? -35.123 12.651 35.958 1.00 57.91 90 ASN A CA 1
ATOM 696 C C . ASN A 1 90 ? -36.463 13.401 35.999 1.00 57.91 90 ASN A C 1
ATOM 698 O O . ASN A 1 90 ? -37.337 13.112 35.182 1.00 57.91 90 ASN A O 1
ATOM 702 N N . LYS A 1 91 ? -36.610 14.392 36.889 1.00 65.50 91 LYS A N 1
ATOM 703 C CA . LYS A 1 91 ? -37.812 15.237 36.965 1.00 65.50 91 LYS A CA 1
ATOM 704 C C . LYS A 1 91 ? -38.039 16.033 35.673 1.00 65.50 91 LYS A C 1
ATOM 706 O O . LYS A 1 91 ? -39.157 16.038 35.164 1.00 65.50 91 LYS A O 1
ATOM 711 N N . TYR A 1 92 ? -36.992 16.649 35.117 1.00 58.91 92 TYR A N 1
ATOM 712 C CA . TYR A 1 92 ? -37.075 17.366 33.836 1.00 58.91 92 TYR A CA 1
ATOM 713 C C . TYR A 1 92 ? -37.561 16.450 32.701 1.00 58.91 92 TYR A C 1
ATOM 715 O O . TYR A 1 92 ? -38.462 16.814 31.949 1.00 58.91 92 TYR A O 1
ATOM 723 N N . LEU A 1 93 ? -37.013 15.234 32.609 1.00 56.59 93 LEU A N 1
ATOM 724 C CA . LEU A 1 93 ? -37.395 14.254 31.586 1.00 56.59 93 LEU A CA 1
ATOM 725 C C . LEU A 1 93 ? -38.830 13.725 31.759 1.00 56.59 93 LEU A C 1
ATOM 727 O O . LEU A 1 93 ? -39.473 13.370 30.770 1.00 56.59 93 LEU A O 1
ATOM 731 N N . GLU A 1 94 ? -39.349 13.670 32.989 1.00 66.38 94 GLU A N 1
ATOM 732 C CA . GLU A 1 94 ? -40.743 13.295 33.259 1.00 66.38 94 GLU A CA 1
ATOM 733 C C . GLU A 1 94 ? -41.710 14.427 32.844 1.00 66.38 94 GLU A C 1
ATOM 735 O O . GLU A 1 94 ? -42.709 14.166 32.172 1.00 66.38 94 GLU A O 1
ATOM 740 N N . GLU A 1 95 ? -41.359 15.690 33.118 1.00 59.84 95 GLU A N 1
ATOM 741 C CA . GLU A 1 95 ? -42.118 16.881 32.693 1.00 59.84 95 GLU A CA 1
ATOM 742 C C . GLU A 1 95 ? -42.077 17.092 31.156 1.00 59.84 95 GLU A C 1
ATOM 744 O O . GLU A 1 95 ? -43.113 17.367 30.539 1.00 59.84 95 GLU A O 1
ATOM 749 N N . GLU A 1 96 ? -40.934 16.863 30.494 1.00 54.53 96 GLU A N 1
ATOM 750 C CA . GLU A 1 96 ? -40.827 16.870 29.022 1.00 54.53 96 GLU A CA 1
ATOM 751 C C . GLU A 1 96 ? -41.670 15.744 28.389 1.00 54.53 96 GLU A C 1
ATOM 753 O O . GLU A 1 96 ? -42.352 15.950 27.377 1.00 54.53 96 GLU A O 1
ATOM 758 N N . ALA A 1 97 ? -41.694 14.556 29.004 1.00 61.34 97 ALA A N 1
ATOM 759 C CA . ALA A 1 97 ? -42.530 13.454 28.542 1.00 61.34 97 ALA A CA 1
ATOM 760 C C . ALA A 1 97 ? -44.033 13.770 28.660 1.00 61.34 97 ALA A C 1
ATOM 762 O O . ALA A 1 97 ? -44.793 13.413 27.754 1.00 61.34 97 ALA A O 1
ATOM 763 N N . GLU A 1 98 ? -44.490 14.458 29.713 1.00 67.75 98 GLU A N 1
ATOM 764 C CA . GLU A 1 98 ? -45.882 14.930 29.792 1.00 67.75 98 GLU A CA 1
ATOM 765 C C . GLU A 1 98 ? -46.207 15.943 28.679 1.00 67.75 98 GLU A C 1
ATOM 767 O O . GLU A 1 98 ? -47.240 15.802 28.013 1.00 67.75 98 GLU A O 1
ATOM 772 N N . PHE A 1 99 ? -45.308 16.893 28.389 1.00 63.53 99 PHE A N 1
ATOM 773 C CA . PHE A 1 99 ? -45.477 17.850 27.285 1.00 63.53 99 PHE A CA 1
ATOM 774 C C . PHE A 1 99 ? -45.592 17.157 25.916 1.00 63.53 99 PHE A C 1
ATOM 776 O O . PHE A 1 99 ? -46.514 17.440 25.143 1.00 63.53 99 PHE A O 1
ATOM 783 N N . ILE A 1 100 ? -44.704 16.200 25.620 1.00 54.47 100 ILE A N 1
ATOM 784 C CA . ILE A 1 100 ? -44.727 15.436 24.363 1.00 54.47 100 ILE A CA 1
ATOM 785 C C . ILE A 1 100 ? -46.029 14.630 24.232 1.00 54.47 100 ILE A C 1
ATOM 787 O O . ILE A 1 100 ? -46.628 14.609 23.153 1.00 54.47 100 ILE A O 1
ATOM 791 N N . ASN A 1 101 ? -46.507 14.005 25.313 1.00 64.44 101 ASN A N 1
ATOM 792 C CA . ASN A 1 101 ? -47.779 13.278 25.310 1.00 64.44 101 ASN A CA 1
ATOM 793 C C . ASN A 1 101 ? -48.978 14.215 25.072 1.00 64.44 101 ASN A C 1
ATOM 795 O O . ASN A 1 101 ? -49.832 13.906 24.239 1.00 64.44 101 ASN A O 1
ATOM 799 N N . ALA A 1 102 ? -49.022 15.381 25.725 1.00 62.06 102 ALA A N 1
ATOM 800 C CA . ALA A 1 102 ? -50.080 16.374 25.522 1.00 62.06 102 ALA A CA 1
ATOM 801 C C . ALA A 1 102 ? -50.107 16.911 24.076 1.00 62.06 102 ALA A C 1
ATOM 803 O O . ALA A 1 102 ? -51.178 17.050 23.476 1.00 62.06 102 ALA A O 1
ATOM 804 N N . TYR A 1 103 ? -48.934 17.149 23.478 1.00 54.50 103 TYR A N 1
ATOM 805 C CA . TYR A 1 103 ? -48.818 17.545 22.073 1.00 54.50 103 TYR A CA 1
ATOM 806 C C . TYR A 1 103 ? -49.295 16.436 21.119 1.00 54.50 103 TYR A C 1
ATOM 808 O O . TYR A 1 103 ? -50.039 16.708 20.173 1.00 54.50 103 TYR A O 1
ATOM 816 N N . GLN A 1 104 ? -48.933 15.175 21.378 1.00 55.81 104 GLN A N 1
ATOM 817 C CA . GLN A 1 104 ? -49.405 14.037 20.582 1.00 55.81 104 GLN A CA 1
ATOM 818 C C . GLN A 1 104 ? -50.921 13.819 20.711 1.00 55.81 104 GLN A C 1
ATOM 820 O O . GLN A 1 104 ? -51.571 13.538 19.704 1.00 55.81 104 GLN A O 1
ATOM 825 N N . GLU A 1 105 ? -51.515 14.017 21.893 1.00 67.50 105 GLU A N 1
ATOM 826 C CA . GLU A 1 105 ? -52.972 13.953 22.079 1.00 67.50 105 GLU A CA 1
ATOM 827 C C . GLU A 1 105 ? -53.695 15.078 21.310 1.00 67.50 105 GLU A C 1
ATOM 829 O O . GLU A 1 105 ? -54.741 14.846 20.700 1.00 67.50 105 GLU A O 1
ATOM 834 N N . MET A 1 106 ? -53.123 16.287 21.277 1.00 68.25 106 MET A N 1
ATOM 835 C CA . MET A 1 106 ? -53.639 17.412 20.487 1.00 68.25 106 MET A CA 1
ATOM 836 C C . MET A 1 106 ? -53.593 17.127 18.975 1.00 68.25 106 MET A C 1
ATOM 838 O O . MET A 1 106 ? -54.590 17.335 18.281 1.00 68.25 106 MET A O 1
ATOM 842 N N . VAL A 1 107 ? -52.469 16.614 18.461 1.00 58.84 107 VAL A N 1
ATOM 843 C CA . VAL A 1 107 ? -52.320 16.245 17.039 1.00 58.84 107 VAL A CA 1
ATOM 844 C C . VAL A 1 107 ? -53.194 15.039 16.669 1.00 58.84 107 VAL A C 1
ATOM 846 O O . VAL A 1 107 ? -53.736 14.995 15.565 1.00 58.84 107 VAL A O 1
ATOM 849 N N . GLY A 1 108 ? -53.384 14.088 17.588 1.00 66.25 108 GLY A N 1
ATOM 850 C CA . GLY A 1 108 ? -54.304 12.960 17.425 1.00 66.25 108 GLY A CA 1
ATOM 851 C C . GLY A 1 108 ? -55.747 13.424 17.229 1.00 66.25 108 GLY A C 1
ATOM 852 O O . GLY A 1 108 ? -56.359 13.099 16.214 1.00 66.25 108 GLY A O 1
ATOM 853 N N . LYS A 1 109 ? -56.250 14.278 18.131 1.00 67.69 109 LYS A N 1
ATOM 854 C CA . LYS A 1 109 ? -57.597 14.868 18.025 1.00 67.69 109 LYS A CA 1
ATOM 855 C C . LYS A 1 109 ? -57.783 15.680 16.745 1.00 67.69 109 LYS A C 1
ATOM 857 O O . LYS A 1 109 ? -58.839 15.605 16.130 1.00 67.69 109 LYS A O 1
ATOM 862 N N . ALA A 1 110 ? -56.767 16.434 16.317 1.00 56.09 110 ALA A N 1
ATOM 863 C CA . ALA A 1 110 ? -56.831 17.177 15.059 1.00 56.09 110 ALA A CA 1
ATOM 864 C C . ALA A 1 110 ? -57.051 16.249 13.847 1.00 56.09 110 ALA A C 1
ATOM 866 O O . ALA A 1 110 ? -57.838 16.584 12.966 1.00 56.09 110 ALA A O 1
ATOM 867 N N . ARG A 1 111 ? -56.425 15.061 13.832 1.00 60.75 111 ARG A N 1
ATOM 868 C CA . ARG A 1 111 ? -56.652 14.047 12.788 1.00 60.75 111 ARG A CA 1
ATOM 869 C C . ARG A 1 111 ? -58.022 13.383 12.892 1.00 60.75 111 ARG A C 1
ATOM 871 O O . ARG A 1 111 ? -58.691 13.278 11.872 1.00 60.75 111 ARG A O 1
ATOM 878 N N . GLU A 1 112 ? -58.466 13.005 14.093 1.00 65.88 112 GLU A N 1
ATOM 879 C CA . GLU A 1 112 ? -59.823 12.463 14.288 1.00 65.88 112 GLU A CA 1
ATOM 880 C C . GLU A 1 112 ? -60.898 13.448 13.786 1.00 65.88 112 GLU A C 1
ATOM 882 O O . GLU A 1 112 ? -61.857 13.026 13.145 1.00 65.88 112 GLU A O 1
ATOM 887 N N . PHE A 1 113 ? -60.715 14.763 13.975 1.00 56.50 113 PHE A N 1
ATOM 888 C CA . PHE A 1 113 ? -61.658 15.772 13.474 1.00 56.50 113 PHE A CA 1
ATOM 889 C C . PHE A 1 113 ? -61.610 16.017 11.957 1.00 56.50 113 PHE A C 1
ATOM 891 O O . PHE A 1 113 ? -62.642 16.370 11.380 1.00 56.50 113 PHE A O 1
ATOM 898 N N . ASP A 1 114 ? -60.468 15.827 11.289 1.00 58.06 114 ASP A N 1
ATOM 899 C CA . ASP A 1 114 ? -60.434 15.845 9.820 1.00 58.06 114 ASP A CA 1
ATOM 900 C C . ASP A 1 114 ? -61.024 14.541 9.224 1.00 58.06 114 ASP A C 1
ATOM 902 O O . ASP A 1 114 ? -61.712 14.596 8.204 1.00 58.06 114 ASP A O 1
ATOM 906 N N . GLU A 1 115 ? -60.897 13.393 9.903 1.00 62.50 115 GLU A N 1
ATOM 907 C CA . GLU A 1 115 ? -61.590 12.142 9.533 1.00 62.50 115 GLU A CA 1
ATOM 908 C C . GLU A 1 115 ? -63.119 12.204 9.789 1.00 62.50 115 GLU A C 1
ATOM 910 O O . GLU A 1 115 ? -63.909 11.713 8.973 1.00 62.50 115 GLU A O 1
ATOM 915 N N . GLU A 1 116 ? -63.583 12.876 10.855 1.00 58.84 116 GLU A N 1
ATOM 916 C CA . GLU A 1 116 ? -65.011 13.207 11.038 1.00 58.84 116 GLU A CA 1
ATOM 917 C C . GLU A 1 116 ? -65.521 14.153 9.930 1.00 58.84 116 GLU A C 1
ATOM 919 O O . GLU A 1 116 ? -66.627 13.969 9.415 1.00 58.84 116 GLU A O 1
ATOM 924 N N . ARG A 1 117 ? -64.705 15.121 9.483 1.00 59.06 117 ARG A N 1
ATOM 925 C CA . ARG A 1 117 ? -65.040 16.034 8.369 1.00 59.06 117 ARG A CA 1
ATOM 926 C C . ARG A 1 117 ? -65.249 15.333 7.031 1.00 59.06 117 ARG A C 1
ATOM 928 O O . ARG A 1 117 ? -66.107 15.768 6.264 1.00 59.06 117 ARG A O 1
ATOM 935 N N . GLU A 1 118 ? -64.475 14.293 6.726 1.00 63.91 118 GLU A N 1
ATOM 936 C CA . GLU A 1 118 ? -64.659 13.519 5.490 1.00 63.91 118 GLU A CA 1
ATOM 937 C C . GLU A 1 118 ? -65.844 12.537 5.567 1.00 63.91 118 GLU A C 1
ATOM 939 O O . GLU A 1 118 ? -66.320 12.071 4.528 1.00 63.91 118 GLU A O 1
ATOM 944 N N . SER A 1 119 ? -66.357 12.239 6.769 1.00 54.22 119 SER A N 1
ATOM 945 C CA . SER A 1 119 ? -67.396 11.221 6.984 1.00 54.22 119 SER A CA 1
ATOM 946 C C . SER A 1 119 ? -68.798 11.759 7.327 1.00 54.22 119 SER A C 1
ATOM 948 O O . SER A 1 119 ? -69.783 11.115 6.945 1.00 54.22 119 SER A O 1
ATOM 950 N N . GLU A 1 120 ? -68.948 12.937 7.950 1.00 47.78 120 GLU A N 1
ATOM 951 C CA . GLU A 1 120 ? -70.263 13.554 8.226 1.00 47.78 120 GLU A CA 1
ATOM 952 C C . GLU A 1 120 ? -70.713 14.566 7.147 1.00 47.78 120 GLU A C 1
ATOM 954 O O . GLU A 1 120 ? -70.369 15.749 7.152 1.00 47.78 120 GLU A O 1
ATOM 959 N N . GLY A 1 121 ? -71.571 14.118 6.224 1.00 53.72 121 GLY A N 1
ATOM 960 C CA . GLY A 1 121 ? -72.115 14.961 5.151 1.00 53.72 121 GLY A CA 1
ATOM 961 C C . GLY A 1 121 ? -73.166 15.999 5.594 1.00 53.72 121 GLY A C 1
ATOM 962 O O . GLY A 1 121 ? -74.287 15.639 5.942 1.00 53.72 121 GLY A O 1
ATOM 963 N N . GLU A 1 122 ? -72.825 17.288 5.469 1.00 49.91 122 GLU A N 1
ATOM 964 C CA . GLU A 1 122 ? -73.717 18.470 5.376 1.00 49.91 122 GLU A CA 1
ATOM 965 C C . GLU A 1 122 ? -74.895 18.632 6.385 1.00 49.91 122 GLU A C 1
ATOM 967 O O . GLU A 1 122 ? -75.910 19.228 6.022 1.00 49.91 122 GLU A O 1
ATOM 972 N N . GLU A 1 123 ? -74.810 18.227 7.667 1.00 50.56 123 GLU A N 1
ATOM 973 C CA . GLU A 1 123 ? -75.859 18.649 8.638 1.00 50.56 123 GLU A CA 1
ATOM 974 C C . GLU A 1 123 ? -75.442 19.017 10.083 1.00 50.56 123 GLU A C 1
ATOM 976 O O . GLU A 1 123 ? -76.233 18.834 11.012 1.00 50.56 123 GLU A O 1
ATOM 981 N N . ARG A 1 124 ? -74.265 19.650 10.276 1.00 54.34 124 ARG A N 1
ATOM 982 C CA . ARG A 1 124 ? -74.000 20.675 11.331 1.00 54.34 124 ARG A CA 1
ATOM 983 C C . ARG A 1 124 ? -72.611 21.318 11.214 1.00 54.34 124 ARG A C 1
ATOM 985 O O . ARG A 1 124 ? -71.613 20.726 11.598 1.00 54.34 124 ARG A O 1
ATOM 992 N N . GLN A 1 125 ? -72.553 22.579 10.795 1.00 49.91 125 GLN A N 1
ATOM 993 C CA . GLN A 1 125 ? -71.338 23.393 10.912 1.00 49.91 125 GLN A CA 1
ATOM 994 C C . GLN A 1 125 ? -71.371 24.205 12.219 1.00 49.91 125 GLN A C 1
ATOM 996 O O . GLN A 1 125 ? -72.316 24.965 12.440 1.00 49.91 125 GLN A O 1
ATOM 1001 N N . LYS A 1 126 ? -70.332 24.065 13.061 1.00 62.69 126 LYS A N 1
ATOM 1002 C CA . LYS A 1 126 ? -69.895 25.148 13.966 1.00 62.69 126 LYS A CA 1
ATOM 1003 C C . LYS A 1 126 ? -69.587 26.376 13.110 1.00 62.69 126 LYS A C 1
ATOM 1005 O O . LYS A 1 126 ? -69.032 26.223 12.021 1.00 62.69 126 LYS A O 1
ATOM 1010 N N . THR A 1 127 ? -69.931 27.569 13.582 1.00 73.38 127 THR A N 1
ATOM 1011 C CA . THR A 1 127 ? -69.582 28.804 12.856 1.00 73.38 127 THR A CA 1
ATOM 1012 C C . THR A 1 127 ? -68.094 29.119 12.980 1.00 73.38 127 THR A C 1
ATOM 1014 O O . THR A 1 127 ? -67.476 28.760 13.978 1.00 73.38 127 THR A O 1
ATOM 1017 N N . ASP A 1 128 ? -67.522 29.829 12.007 1.00 59.00 128 ASP A N 1
ATOM 1018 C CA . ASP A 1 128 ? -66.085 30.142 11.993 1.00 59.00 128 ASP A CA 1
ATOM 1019 C C . ASP A 1 128 ? -65.638 30.924 13.251 1.00 59.00 128 ASP A C 1
ATOM 1021 O O . ASP A 1 128 ? -64.598 30.610 13.820 1.00 59.00 128 ASP A O 1
ATOM 1025 N N . GLU A 1 129 ? -66.484 31.816 13.796 1.00 62.06 129 GLU A N 1
ATOM 1026 C CA . GLU A 1 129 ? -66.256 32.508 15.087 1.00 62.06 129 GLU A CA 1
ATOM 1027 C C . GLU A 1 129 ? -66.164 31.562 16.311 1.00 62.06 129 GLU A C 1
ATOM 1029 O O . GLU A 1 129 ? -65.654 31.954 17.363 1.00 62.06 129 GLU A O 1
ATOM 1034 N N . GLU A 1 130 ? -66.692 30.334 16.226 1.00 67.25 130 GLU A N 1
ATOM 1035 C CA . GLU A 1 130 ? -66.554 29.309 17.275 1.00 67.25 130 GLU A CA 1
ATOM 1036 C C . GLU A 1 130 ? -65.253 28.512 17.101 1.00 67.25 130 GLU A C 1
ATOM 1038 O O . GLU A 1 130 ? -64.600 28.199 18.096 1.00 67.25 130 GLU A O 1
ATOM 1043 N N . TRP A 1 131 ? -64.840 28.252 15.854 1.00 69.81 131 TRP A N 1
ATOM 1044 C CA . TRP A 1 131 ? -63.549 27.632 15.535 1.00 69.81 131 TRP A CA 1
ATOM 1045 C C . TRP A 1 131 ? -62.370 28.535 15.898 1.00 69.81 131 TRP A C 1
ATOM 1047 O O . TRP A 1 131 ? -61.454 28.084 16.584 1.00 69.81 131 TRP A O 1
ATOM 1057 N N . GLU A 1 132 ? -62.410 29.814 15.507 1.00 61.28 132 GLU A N 1
ATOM 1058 C CA . GLU A 1 132 ? -61.392 30.804 15.885 1.00 61.28 132 GLU A CA 1
ATOM 1059 C C . GLU A 1 132 ? -61.228 30.863 17.410 1.00 61.28 132 GLU A C 1
ATOM 1061 O O . GLU A 1 132 ? -60.106 30.890 17.906 1.00 61.28 132 GLU A O 1
ATOM 1066 N N . LYS A 1 133 ? -62.330 30.774 18.167 1.00 71.06 133 LYS A N 1
ATOM 1067 C CA . LYS A 1 133 ? -62.307 30.775 19.637 1.00 71.06 133 LYS A CA 1
ATOM 1068 C C . LYS A 1 133 ? -61.690 29.538 20.267 1.00 71.06 133 LYS A C 1
ATOM 1070 O O . LYS A 1 133 ? -61.004 29.666 21.280 1.00 71.06 133 LYS A O 1
ATOM 1075 N N . GLU A 1 134 ? -61.957 28.349 19.738 1.00 68.06 134 GLU A N 1
ATOM 1076 C CA . GLU A 1 134 ? -61.338 27.125 20.256 1.00 68.06 134 GLU A CA 1
ATOM 1077 C C . GLU A 1 134 ? -59.836 27.101 19.948 1.00 68.06 134 GLU A C 1
ATOM 1079 O O . GLU A 1 134 ? -59.048 26.767 20.833 1.00 68.06 134 GLU A O 1
ATOM 1084 N N . VAL A 1 135 ? -59.426 27.562 18.760 1.00 64.06 135 VAL A N 1
ATOM 1085 C CA . VAL A 1 135 ? -58.007 27.721 18.395 1.00 64.06 135 VAL A CA 1
ATOM 1086 C C . VAL A 1 135 ? -57.322 28.794 19.252 1.00 64.06 135 VAL A C 1
ATOM 1088 O O . VAL A 1 135 ? -56.244 28.543 19.783 1.00 64.06 135 VAL A O 1
ATOM 1091 N N . GLU A 1 136 ? -57.949 29.955 19.461 1.00 62.88 136 GLU A N 1
ATOM 1092 C CA . GLU A 1 136 ? -57.434 31.034 20.321 1.00 62.88 136 GLU A CA 1
ATOM 1093 C C . GLU A 1 136 ? -57.320 30.584 21.789 1.00 62.88 136 GLU A C 1
ATOM 1095 O O . GLU A 1 136 ? -56.323 30.871 22.451 1.00 62.88 136 GLU A O 1
ATOM 1100 N N . THR A 1 137 ? -58.280 29.794 22.287 1.00 69.50 137 THR A N 1
ATOM 1101 C CA . THR A 1 137 ? -58.227 29.219 23.644 1.00 69.50 137 THR A CA 1
ATOM 1102 C C . THR A 1 137 ? -57.116 28.171 23.775 1.00 69.50 137 THR A C 1
ATOM 1104 O O . THR A 1 137 ? -56.407 28.152 24.785 1.00 69.50 137 THR A O 1
ATOM 1107 N N . ALA A 1 138 ? -56.925 27.315 22.766 1.00 59.62 138 ALA A N 1
ATOM 1108 C CA . ALA A 1 138 ? -55.853 26.319 22.755 1.00 59.62 138 ALA A CA 1
ATOM 1109 C C . ALA A 1 138 ? -54.466 26.980 22.689 1.00 59.62 138 ALA A C 1
ATOM 1111 O O . ALA A 1 138 ? -53.587 26.647 23.483 1.00 59.62 138 ALA A O 1
ATOM 1112 N N . ALA A 1 139 ? -54.298 27.975 21.814 1.00 58.00 139 ALA A N 1
ATOM 1113 C CA . ALA A 1 139 ? -53.076 28.766 21.699 1.00 58.00 139 ALA A CA 1
ATOM 1114 C C . ALA A 1 139 ? -52.749 29.519 22.999 1.00 58.00 139 ALA A C 1
ATOM 1116 O O . ALA A 1 139 ? -51.610 29.472 23.451 1.00 58.00 139 ALA A O 1
ATOM 1117 N N . TYR A 1 140 ? -53.743 30.139 23.646 1.00 70.00 140 TYR A N 1
ATOM 1118 C CA . TYR A 1 140 ? -53.569 30.786 24.951 1.00 70.00 140 TYR A CA 1
ATOM 1119 C C . TYR A 1 140 ? -53.161 29.794 26.053 1.00 70.00 140 TYR A C 1
ATOM 1121 O O . TYR A 1 140 ? -52.320 30.111 26.890 1.00 70.00 140 TYR A O 1
ATOM 1129 N N . THR A 1 141 ? -53.705 28.573 26.034 1.00 60.53 141 THR A N 1
ATOM 1130 C CA . THR A 1 141 ? -53.336 27.520 26.999 1.00 60.53 141 THR A CA 1
ATOM 1131 C C . THR A 1 141 ? -51.893 27.045 26.787 1.00 60.53 141 THR A C 1
ATOM 1133 O O . THR A 1 141 ? -51.172 26.827 27.758 1.00 60.53 141 THR A O 1
ATOM 1136 N N . ALA A 1 142 ? -51.444 26.936 25.533 1.00 56.19 142 ALA A N 1
ATOM 1137 C CA . ALA A 1 142 ? -50.057 26.611 25.204 1.00 56.19 142 ALA A CA 1
ATOM 1138 C C . ALA A 1 142 ? -49.080 27.761 25.529 1.00 56.19 142 ALA A C 1
ATOM 1140 O O . ALA A 1 142 ? -47.989 27.500 26.028 1.00 56.19 142 ALA A O 1
ATOM 1141 N N . GLU A 1 143 ? -49.470 29.021 25.297 1.00 59.00 143 GLU A N 1
ATOM 1142 C CA . GLU A 1 143 ? -48.661 30.202 25.642 1.00 59.00 143 GLU A CA 1
ATOM 1143 C C . GLU A 1 143 ? -48.479 30.308 27.172 1.00 59.00 143 GLU A C 1
ATOM 1145 O O . GLU A 1 143 ? -47.356 30.487 27.629 1.00 59.00 143 GLU A O 1
ATOM 1150 N N . GLN A 1 144 ? -49.521 30.031 27.970 1.00 68.38 144 GLN A N 1
ATOM 1151 C CA . GLN A 1 144 ? -49.430 29.952 29.440 1.00 68.38 144 GLN A CA 1
ATOM 1152 C C . GLN A 1 144 ? -48.537 28.807 29.955 1.00 68.38 144 GLN A C 1
ATOM 1154 O O . GLN A 1 144 ? -47.831 28.987 30.946 1.00 68.38 144 GLN A O 1
ATOM 1159 N N . LEU A 1 145 ? -48.542 27.635 29.304 1.00 62.50 145 LEU A N 1
ATOM 1160 C CA . LEU A 1 145 ? -47.623 26.543 29.657 1.00 62.50 145 LEU A CA 1
ATOM 1161 C C . LEU A 1 145 ? -46.167 26.926 29.358 1.00 62.50 145 LEU A C 1
ATOM 1163 O O . LEU A 1 145 ? -45.298 26.715 30.201 1.00 62.50 145 LEU A O 1
ATOM 1167 N N . TYR A 1 146 ? -45.912 27.553 28.207 1.00 57.53 146 TYR A N 1
ATOM 1168 C CA . TYR A 1 146 ? -44.576 28.022 27.834 1.00 57.53 146 TYR A CA 1
ATOM 1169 C C . TYR A 1 146 ? -44.058 29.111 28.791 1.00 57.53 146 TYR A C 1
ATOM 1171 O O . TYR A 1 146 ? -42.926 29.021 29.259 1.00 57.53 146 TYR A O 1
ATOM 1179 N N . GLU A 1 147 ? -44.899 30.090 29.151 1.00 64.38 147 GLU A N 1
ATOM 1180 C CA . GLU A 1 147 ? -44.576 31.104 30.170 1.00 64.38 147 GLU A CA 1
ATOM 1181 C C . GLU A 1 147 ? -44.205 30.457 31.518 1.00 64.38 147 GLU A C 1
ATOM 1183 O O . GLU A 1 147 ? -43.258 30.899 32.165 1.00 64.38 147 GLU A O 1
ATOM 1188 N N . SER A 1 148 ? -44.886 29.374 31.921 1.00 61.31 148 SER A N 1
ATOM 1189 C CA . SER A 1 148 ? -44.556 28.661 33.166 1.00 61.31 148 SER A CA 1
ATOM 1190 C C . SER A 1 148 ? -43.237 27.877 33.110 1.00 61.31 148 SER A C 1
ATOM 1192 O O . SER A 1 148 ? -42.569 27.756 34.133 1.00 61.31 148 SER A O 1
ATOM 1194 N N . MET A 1 149 ? -42.817 27.398 31.932 1.00 57.66 149 MET A N 1
ATOM 1195 C CA . MET A 1 149 ? -41.493 26.787 31.753 1.00 57.66 149 MET A CA 1
ATOM 1196 C C . MET A 1 149 ? -40.377 27.840 31.813 1.00 57.66 149 MET A C 1
ATOM 1198 O O . MET A 1 149 ? -39.390 27.619 32.506 1.00 57.66 149 MET A O 1
ATOM 1202 N N . GLU A 1 150 ? -40.556 29.000 31.166 1.00 59.00 150 GLU A N 1
ATOM 1203 C CA . GLU A 1 150 ? -39.593 30.120 31.212 1.00 59.00 150 GLU A CA 1
ATOM 1204 C C . GLU A 1 150 ? -39.483 30.696 32.650 1.00 59.00 150 GLU A C 1
ATOM 1206 O O . GLU A 1 150 ? -38.399 31.092 33.085 1.00 59.00 150 GLU A O 1
ATOM 1211 N N . GLU A 1 151 ? -40.566 30.666 33.446 1.00 63.47 151 GLU A N 1
ATOM 1212 C CA . GLU A 1 151 ? -40.539 30.989 34.886 1.00 63.47 151 GLU A CA 1
ATOM 1213 C C . GLU A 1 151 ? -39.840 29.905 35.736 1.00 63.47 151 GLU A C 1
ATOM 1215 O O . GLU A 1 151 ? -39.123 30.248 36.673 1.00 63.47 151 GLU A O 1
ATOM 1220 N N . ILE A 1 152 ? -39.972 28.608 35.429 1.00 57.22 152 ILE A N 1
ATOM 1221 C CA . ILE A 1 152 ? -39.231 27.544 36.142 1.00 57.22 152 ILE A CA 1
ATOM 1222 C C . ILE A 1 152 ? -37.730 27.613 35.829 1.00 57.22 152 ILE A C 1
ATOM 1224 O O . ILE A 1 152 ? -36.925 27.670 36.756 1.00 57.22 152 ILE A O 1
ATOM 1228 N N . GLU A 1 153 ? -37.355 27.681 34.549 1.00 55.66 153 GLU A N 1
ATOM 1229 C CA . GLU A 1 153 ? -35.959 27.760 34.087 1.00 55.66 153 GLU A CA 1
ATOM 1230 C C . GLU A 1 153 ? -35.234 28.964 34.711 1.00 55.66 153 GLU A C 1
ATOM 1232 O O . GLU A 1 153 ? -34.128 28.837 35.237 1.00 55.66 153 GLU A O 1
ATOM 1237 N N . THR A 1 154 ? -35.890 30.129 34.753 1.00 59.66 154 THR A N 1
ATOM 1238 C CA . THR A 1 154 ? -35.319 31.314 35.410 1.00 59.66 154 THR A CA 1
ATOM 1239 C C . THR A 1 154 ? -35.287 31.223 36.935 1.00 59.66 154 THR A C 1
ATOM 1241 O O . THR A 1 154 ? -34.423 31.860 37.534 1.00 59.66 154 THR A O 1
ATOM 1244 N N . ASN A 1 155 ? -36.150 30.443 37.594 1.00 60.47 155 ASN A N 1
ATOM 1245 C CA . ASN A 1 155 ? -36.019 30.198 39.035 1.00 60.47 155 ASN A CA 1
ATOM 1246 C C . ASN A 1 155 ? -34.837 29.264 39.341 1.00 60.47 155 ASN A C 1
ATOM 1248 O O . ASN A 1 155 ? -34.026 29.623 40.189 1.00 60.47 155 ASN A O 1
ATOM 1252 N N . THR A 1 156 ? -34.668 28.156 38.609 1.00 57.31 156 THR A N 1
ATOM 1253 C CA . THR A 1 156 ? -33.522 27.239 38.783 1.00 57.31 156 THR A CA 1
ATOM 1254 C C . THR A 1 156 ? -32.185 27.959 38.595 1.00 57.31 156 THR A C 1
ATOM 1256 O O . THR A 1 156 ? -31.323 27.868 39.462 1.00 57.31 156 THR A O 1
ATOM 1259 N N . ILE A 1 157 ? -32.046 28.778 37.545 1.00 54.56 157 ILE A N 1
ATOM 1260 C CA . ILE A 1 157 ? -30.827 29.576 37.309 1.00 54.56 157 ILE A CA 1
ATOM 1261 C C . ILE A 1 157 ? -30.555 30.570 38.457 1.00 54.56 157 ILE A C 1
ATOM 1263 O O . ILE A 1 157 ? -29.402 30.826 38.793 1.00 54.56 157 ILE A O 1
ATOM 1267 N N . ASN A 1 158 ? -31.590 31.145 39.083 1.00 57.12 158 ASN A N 1
ATOM 1268 C CA . ASN A 1 158 ? -31.405 32.022 40.247 1.00 57.12 158 ASN A CA 1
ATOM 1269 C C . ASN A 1 158 ? -31.051 31.247 41.532 1.00 57.12 158 ASN A C 1
ATOM 1271 O O . ASN A 1 158 ? -30.416 31.820 42.415 1.00 57.12 158 ASN A O 1
ATOM 1275 N N . GLU A 1 159 ? -31.457 29.982 41.645 1.00 60.28 159 GLU A N 1
ATOM 1276 C CA . GLU A 1 159 ? -31.145 29.103 42.778 1.00 60.28 159 GLU A CA 1
ATOM 1277 C C . GLU A 1 159 ? -29.674 28.644 42.693 1.00 60.28 159 GLU A C 1
ATOM 1279 O O . GLU A 1 159 ? -28.916 28.896 43.628 1.00 60.28 159 GLU A O 1
ATOM 1284 N N . GLU A 1 160 ? -29.217 28.178 41.520 1.00 50.81 160 GLU A N 1
ATOM 1285 C CA . GLU A 1 160 ? -27.797 27.881 41.231 1.00 50.81 160 GLU A CA 1
ATOM 1286 C C . GLU A 1 160 ? -26.881 29.098 41.473 1.00 50.81 160 GLU A C 1
ATOM 1288 O O . GLU A 1 160 ? -25.828 28.987 42.102 1.00 50.81 160 GLU A O 1
ATOM 1293 N N . ILE A 1 161 ? -27.282 30.294 41.019 1.00 58.12 161 ILE A N 1
ATOM 1294 C CA . ILE A 1 161 ? -26.522 31.533 41.264 1.00 58.12 161 ILE A CA 1
ATOM 1295 C C . ILE A 1 161 ? -26.444 31.859 42.766 1.00 58.12 161 ILE A C 1
ATOM 1297 O O . ILE A 1 161 ? -25.423 32.381 43.215 1.00 58.12 161 ILE A O 1
ATOM 1301 N N . SER A 1 162 ? -27.481 31.544 43.550 1.00 60.28 162 SER A N 1
ATOM 1302 C CA . SER A 1 162 ? -27.480 31.776 44.999 1.00 60.28 162 SER A CA 1
ATOM 1303 C C . SER A 1 162 ? -26.523 30.836 45.734 1.00 60.28 162 SER A C 1
ATOM 1305 O O . SER A 1 162 ? -25.832 31.283 46.647 1.00 60.28 162 SER A O 1
ATOM 1307 N N . GLU A 1 163 ? -26.459 29.562 45.342 1.00 60.97 163 GLU A N 1
ATOM 1308 C CA . GLU A 1 163 ? -25.530 28.588 45.934 1.00 60.97 163 GLU A CA 1
ATOM 1309 C C . GLU A 1 163 ? -24.074 28.946 45.589 1.00 60.97 163 GLU A C 1
ATOM 1311 O O . GLU A 1 163 ? -23.215 28.988 46.473 1.00 60.97 163 GLU A O 1
ATOM 1316 N N . ILE A 1 164 ? -23.815 29.357 44.340 1.00 52.06 164 ILE A N 1
ATOM 1317 C CA . ILE A 1 164 ? -22.498 29.847 43.901 1.00 52.06 164 ILE A CA 1
ATOM 1318 C C . ILE A 1 164 ? -22.079 31.124 44.656 1.00 52.06 164 ILE A C 1
ATOM 1320 O O . ILE A 1 164 ? -20.892 31.278 44.963 1.00 52.06 164 ILE A O 1
ATOM 1324 N N . GLU A 1 165 ? -22.998 32.048 44.975 1.00 60.50 165 GLU A N 1
ATOM 1325 C CA . GLU A 1 165 ? -22.674 33.218 45.812 1.00 60.50 165 GLU A CA 1
ATOM 1326 C C . GLU A 1 165 ? -22.372 32.834 47.278 1.00 60.50 165 GLU A C 1
ATOM 1328 O O . GLU A 1 165 ? -21.472 33.437 47.868 1.00 60.50 165 GLU A O 1
ATOM 1333 N N . GLU A 1 166 ? -23.034 31.815 47.846 1.00 59.34 166 GLU A N 1
ATOM 1334 C CA . GLU A 1 166 ? -22.792 31.348 49.224 1.00 59.34 166 GLU A CA 1
ATOM 1335 C C . GLU A 1 166 ? -21.444 30.606 49.361 1.00 59.34 166 GLU A C 1
ATOM 1337 O O . GLU A 1 166 ? -20.653 30.941 50.249 1.00 59.34 166 GLU A O 1
ATOM 1342 N N . GLU A 1 167 ? -21.089 29.708 48.430 1.00 55.41 167 GLU A N 1
ATOM 1343 C CA . GLU A 1 167 ? -19.746 29.093 48.384 1.00 55.41 167 GLU A CA 1
ATOM 1344 C C . GLU A 1 167 ? -18.634 30.147 48.254 1.00 55.41 167 GLU A C 1
ATOM 1346 O O . GLU A 1 167 ? -17.610 30.098 48.945 1.00 55.41 167 GLU A O 1
ATOM 1351 N N . ASN A 1 168 ? -18.860 31.159 47.410 1.00 50.31 168 ASN A N 1
ATOM 1352 C CA . ASN A 1 168 ? -17.926 32.265 47.225 1.00 50.31 168 ASN A CA 1
ATOM 1353 C C . ASN A 1 168 ? -17.765 33.139 48.480 1.00 50.31 168 ASN A C 1
ATOM 1355 O O . ASN A 1 168 ? -16.769 33.862 48.569 1.00 50.31 168 ASN A O 1
ATOM 1359 N N . GLU A 1 169 ? -18.701 33.140 49.431 1.00 57.31 169 GLU A N 1
ATOM 1360 C CA . GLU A 1 169 ? -18.531 33.838 50.712 1.00 57.31 169 GLU A CA 1
ATOM 1361 C C . GLU A 1 169 ? -17.786 32.954 51.733 1.00 57.31 169 GLU A C 1
ATOM 1363 O O . GLU A 1 169 ? -16.893 33.451 52.425 1.00 57.31 169 GLU A O 1
ATOM 1368 N N . ILE A 1 170 ? -18.020 31.633 51.723 1.00 61.31 170 ILE A N 1
ATOM 1369 C CA . ILE A 1 170 ? -17.291 30.644 52.542 1.00 61.31 170 ILE A CA 1
ATOM 1370 C C . ILE A 1 170 ? -15.787 30.628 52.212 1.00 61.31 170 ILE A C 1
ATOM 1372 O O . ILE A 1 170 ? -14.958 30.700 53.124 1.00 61.31 170 ILE A O 1
ATOM 1376 N N . GLU A 1 171 ? -15.404 30.605 50.929 1.00 49.16 171 GLU A N 1
ATOM 1377 C CA . GLU A 1 171 ? -13.983 30.591 50.528 1.00 49.16 171 GLU A CA 1
ATOM 1378 C C . GLU A 1 171 ? -13.246 31.880 50.977 1.00 49.16 171 GLU A C 1
ATOM 1380 O O . GLU A 1 171 ? -12.077 31.841 51.370 1.00 49.16 171 GLU A O 1
ATOM 1385 N N . LYS A 1 172 ? -13.956 33.019 51.057 1.00 54.53 172 LYS A N 1
ATOM 1386 C CA . LYS A 1 172 ? -13.416 34.302 51.559 1.00 54.53 172 LYS A CA 1
ATOM 1387 C C . LYS A 1 172 ? -13.294 34.382 53.084 1.00 54.53 172 LYS A C 1
ATOM 1389 O O . LYS A 1 172 ? -12.475 35.169 53.574 1.00 54.53 172 LYS A O 1
ATOM 1394 N N . GLU A 1 173 ? -14.087 33.624 53.844 1.00 50.12 173 GLU A N 1
ATOM 1395 C CA . GLU A 1 173 ? -13.868 33.472 55.291 1.00 50.12 173 GLU A CA 1
ATOM 1396 C C . GLU A 1 173 ? -12.703 32.510 55.582 1.00 50.12 173 GLU A C 1
ATOM 1398 O O . GLU A 1 173 ? -11.946 32.744 56.529 1.00 50.12 173 GLU A O 1
ATOM 1403 N N . ALA A 1 174 ? -12.485 31.496 54.733 1.00 50.44 174 ALA A N 1
ATOM 1404 C CA . ALA A 1 174 ? -11.336 30.597 54.836 1.00 50.44 174 ALA A CA 1
ATOM 1405 C C . ALA A 1 174 ? -9.997 31.342 54.658 1.00 50.44 174 ALA A C 1
ATOM 1407 O O . ALA A 1 174 ? -9.149 31.271 55.554 1.00 50.44 174 ALA A O 1
ATOM 1408 N N . GLU A 1 175 ? -9.826 32.130 53.584 1.00 47.41 175 GLU A N 1
ATOM 1409 C CA . GLU A 1 175 ? -8.594 32.911 53.338 1.00 47.41 175 GLU A CA 1
ATOM 1410 C C . GLU A 1 175 ? -8.258 33.902 54.473 1.00 47.41 175 GLU A C 1
ATOM 1412 O O . GLU A 1 175 ? -7.088 34.166 54.750 1.00 47.41 175 GLU A O 1
ATOM 1417 N N . GLN A 1 176 ? -9.261 34.434 55.183 1.00 43.50 176 GLN A N 1
ATOM 1418 C CA . GLN A 1 176 ? -9.046 35.347 56.316 1.00 43.50 176 GLN A CA 1
ATOM 1419 C C . GLN A 1 176 ? -8.662 34.641 57.629 1.00 43.50 176 GLN A C 1
ATOM 1421 O O . GLN A 1 176 ? -8.325 35.314 58.608 1.00 43.50 176 GLN A O 1
ATOM 1426 N N . SER A 1 177 ? -8.698 33.305 57.677 1.00 41.97 177 SER A N 1
ATOM 1427 C CA . SER A 1 177 ? -8.443 32.537 58.902 1.00 41.97 177 SER A CA 1
ATOM 1428 C C . SER A 1 177 ? -6.971 32.144 59.112 1.00 41.97 177 SER A C 1
ATOM 1430 O O . SER A 1 177 ? -6.547 32.000 60.262 1.00 41.97 177 SER A O 1
ATOM 1432 N N . GLU A 1 178 ? -6.162 32.038 58.048 1.00 42.41 178 GLU A N 1
ATOM 1433 C CA . GLU A 1 178 ? -4.762 31.583 58.148 1.00 42.41 178 GLU A CA 1
ATOM 1434 C C . GLU A 1 178 ? -3.760 32.675 58.584 1.00 42.41 178 GLU A C 1
ATOM 1436 O O . GLU A 1 178 ? -2.690 32.354 59.104 1.00 42.41 178 GLU A O 1
ATOM 1441 N N . GLU A 1 179 ? -4.079 33.971 58.459 1.00 37.41 179 GLU A N 1
ATOM 1442 C CA . GLU A 1 179 ? -3.101 35.057 58.699 1.00 37.41 179 GLU A CA 1
ATOM 1443 C C . GLU A 1 179 ? -2.772 35.323 60.196 1.00 37.41 179 GLU A C 1
ATOM 1445 O O . GLU A 1 179 ? -2.017 36.246 60.513 1.00 37.41 179 GLU A O 1
ATOM 1450 N N . ILE A 1 180 ? -3.320 34.556 61.158 1.00 39.94 180 ILE A N 1
ATOM 1451 C CA . ILE A 1 180 ? -3.218 34.875 62.603 1.00 39.94 180 ILE A CA 1
ATOM 1452 C C . ILE A 1 180 ? -2.846 33.685 63.519 1.00 39.94 180 ILE A C 1
ATOM 1454 O O . ILE A 1 180 ? -3.531 33.425 64.512 1.00 39.94 180 ILE A O 1
ATOM 1458 N N . SER A 1 181 ? -1.690 33.032 63.309 1.00 32.19 181 SER A N 1
ATOM 1459 C CA . SER A 1 181 ? -1.028 32.290 64.411 1.00 32.19 181 SER A CA 1
ATOM 1460 C C . SER A 1 181 ? 0.492 32.038 64.294 1.00 32.19 181 SER A C 1
ATOM 1462 O O . SER A 1 181 ? 0.930 30.891 64.290 1.00 32.19 181 SER A O 1
ATOM 1464 N N . GLU A 1 182 ? 1.324 33.086 64.368 1.00 33.59 182 GLU A N 1
ATOM 1465 C CA . GLU A 1 182 ? 2.727 32.955 64.823 1.00 33.59 182 GLU A CA 1
ATOM 1466 C C . GLU A 1 182 ? 2.998 33.768 66.101 1.00 33.59 182 GLU A C 1
ATOM 1468 O O . GLU A 1 182 ? 2.763 34.980 66.149 1.00 33.59 182 GLU A O 1
ATOM 1473 N N . PRO A 1 183 ? 3.566 33.125 67.139 1.00 44.97 183 PRO A N 1
ATOM 1474 C CA . PRO A 1 183 ? 4.428 33.846 68.069 1.00 44.97 183 PRO A CA 1
ATOM 1475 C C . PRO A 1 183 ? 5.678 33.054 68.506 1.00 44.97 183 PRO A C 1
ATOM 1477 O O . PRO A 1 183 ? 5.591 32.116 69.289 1.00 44.97 183 PRO A O 1
ATOM 1480 N N . GLN A 1 184 ? 6.845 33.562 68.098 1.00 35.47 184 GLN A N 1
ATOM 1481 C CA . GLN A 1 184 ? 8.107 33.634 68.861 1.00 35.47 184 GLN A CA 1
ATOM 1482 C C . GLN A 1 184 ? 8.585 32.414 69.681 1.00 35.47 184 GLN A C 1
ATOM 1484 O O . GLN A 1 184 ? 8.025 32.106 70.730 1.00 35.47 184 GLN A O 1
ATOM 1489 N N . LEU A 1 185 ? 9.823 31.967 69.412 1.00 28.31 185 LEU A N 1
ATOM 1490 C CA . LEU A 1 185 ? 10.870 31.981 70.454 1.00 28.31 185 LEU A CA 1
ATOM 1491 C C . LEU A 1 185 ? 12.295 31.809 69.902 1.00 28.31 185 LEU A C 1
ATOM 1493 O O . LEU A 1 185 ? 12.681 30.745 69.426 1.00 28.31 185 LEU A O 1
ATOM 1497 N N . SER A 1 186 ? 13.118 32.843 70.071 1.00 35.34 186 SER A N 1
ATOM 1498 C CA . SER A 1 186 ? 14.579 32.755 70.007 1.00 35.34 186 SER A CA 1
ATOM 1499 C C . SER A 1 186 ? 15.155 32.757 71.425 1.00 35.34 186 SER A C 1
ATOM 1501 O O . SER A 1 186 ? 14.878 33.707 72.153 1.00 35.34 186 SER A O 1
ATOM 1503 N N . ASP A 1 187 ? 15.964 31.757 71.807 1.00 33.00 187 ASP A N 1
ATOM 1504 C CA . ASP A 1 187 ? 17.338 31.995 72.303 1.00 33.00 187 ASP A CA 1
ATOM 1505 C C . ASP A 1 187 ? 18.074 30.760 72.876 1.00 33.00 187 ASP A C 1
ATOM 1507 O O . ASP A 1 187 ? 17.550 29.972 73.655 1.00 33.00 187 ASP A O 1
ATOM 1511 N N . THR A 1 188 ? 19.388 30.741 72.619 1.00 29.39 188 THR A N 1
ATOM 1512 C CA . THR A 1 188 ? 20.476 30.139 73.428 1.00 29.39 188 THR A CA 1
ATOM 1513 C C . THR A 1 188 ? 20.629 28.610 73.634 1.00 29.39 188 THR A C 1
ATOM 1515 O O . THR A 1 188 ? 19.938 27.983 74.425 1.00 29.39 188 THR A O 1
ATOM 1518 N N . LYS A 1 189 ? 21.795 28.138 73.146 1.00 29.95 189 LYS A N 1
ATOM 1519 C CA . LYS A 1 189 ? 22.849 27.372 73.868 1.00 29.95 189 LYS A CA 1
ATOM 1520 C C . LYS A 1 189 ? 22.802 25.828 74.029 1.00 29.95 189 LYS A C 1
ATOM 1522 O O . LYS A 1 189 ? 22.177 25.305 74.936 1.00 29.95 189 LYS A O 1
ATOM 1527 N N . GLU A 1 190 ? 23.751 25.198 73.312 1.00 29.33 190 GLU A N 1
ATOM 1528 C CA . GLU A 1 190 ? 25.012 24.623 73.868 1.00 29.33 190 GLU A CA 1
ATOM 1529 C C . GLU A 1 190 ? 25.014 23.205 74.512 1.00 29.33 190 GLU A C 1
ATOM 1531 O O . GLU A 1 190 ? 24.095 22.798 75.204 1.00 29.33 190 GLU A O 1
ATOM 1536 N N . GLU A 1 191 ? 26.133 22.487 74.296 1.00 29.92 191 GLU A N 1
ATOM 1537 C CA . GLU A 1 191 ? 26.568 21.197 74.893 1.00 29.92 191 GLU A CA 1
ATOM 1538 C C . GLU A 1 191 ? 25.796 19.880 74.610 1.00 29.92 191 GLU A C 1
ATOM 1540 O O . GLU A 1 191 ? 24.987 19.415 75.404 1.00 29.92 191 GLU A O 1
ATOM 1545 N N . ASN A 1 192 ? 26.208 19.187 73.532 1.00 29.45 192 ASN A N 1
ATOM 1546 C CA . ASN A 1 192 ? 26.555 17.743 73.467 1.00 29.45 192 ASN A CA 1
ATOM 1547 C C . ASN A 1 192 ? 27.050 17.436 72.031 1.00 29.45 192 ASN A C 1
ATOM 1549 O O . ASN A 1 192 ? 26.238 17.346 71.122 1.00 29.45 192 ASN A O 1
ATOM 1553 N N . SER A 1 193 ? 28.337 17.406 71.663 1.00 29.73 193 SER A N 1
ATOM 1554 C CA . SER A 1 193 ? 29.588 16.988 72.328 1.00 29.73 193 SER A CA 1
ATOM 1555 C C . SER A 1 193 ? 29.807 15.464 72.376 1.00 29.73 193 SER A C 1
ATOM 1557 O O . SER A 1 193 ? 29.414 14.804 73.330 1.00 29.73 193 SER A O 1
ATOM 1559 N N . LYS A 1 194 ? 30.554 14.971 71.370 1.00 29.16 194 LYS A N 1
ATOM 1560 C CA . LYS A 1 194 ? 31.256 13.669 71.264 1.00 29.16 194 LYS A CA 1
ATOM 1561 C C . LYS A 1 194 ? 30.422 12.385 71.119 1.00 29.16 194 LYS A C 1
ATOM 1563 O O . LYS A 1 194 ? 29.884 11.886 72.101 1.00 29.16 194 LYS A O 1
ATOM 1568 N N . LEU A 1 195 ? 30.602 11.710 69.976 1.00 28.41 195 LEU A N 1
ATOM 1569 C CA . LEU A 1 195 ? 31.173 10.353 69.964 1.00 28.41 195 LEU A CA 1
ATOM 1570 C C . LEU A 1 195 ? 31.823 10.011 68.599 1.00 28.41 195 LEU A C 1
ATOM 1572 O O . LEU A 1 195 ? 31.198 10.206 67.568 1.00 28.41 195 LEU A O 1
ATOM 1576 N N . TYR A 1 196 ? 33.055 9.488 68.651 1.00 29.48 196 TYR A N 1
ATOM 1577 C CA . TYR A 1 196 ? 33.863 8.854 67.588 1.00 29.48 196 TYR A CA 1
ATOM 1578 C C . TYR A 1 196 ? 34.118 9.571 66.245 1.00 29.48 196 TYR A C 1
ATOM 1580 O O . TYR A 1 196 ? 33.414 9.380 65.260 1.00 29.48 196 TYR A O 1
ATOM 1588 N N . GLU A 1 197 ? 35.272 10.244 66.194 1.00 31.23 197 GLU A N 1
ATOM 1589 C CA . GLU A 1 197 ? 36.277 9.993 65.146 1.00 31.23 197 GLU A CA 1
ATOM 1590 C C . GLU A 1 197 ? 37.001 8.657 65.449 1.00 31.23 197 GLU A C 1
ATOM 1592 O O . GLU A 1 197 ? 37.118 8.311 66.628 1.00 31.23 197 GLU A O 1
ATOM 1597 N N . ASP A 1 198 ? 37.447 7.926 64.415 1.00 30.22 198 ASP A N 1
ATOM 1598 C CA . ASP A 1 198 ? 38.695 7.121 64.316 1.00 30.22 198 ASP A CA 1
ATOM 1599 C C . ASP A 1 198 ? 38.556 5.980 63.274 1.00 30.22 198 ASP A C 1
ATOM 1601 O O . ASP A 1 198 ? 37.505 5.344 63.190 1.00 30.22 198 ASP A O 1
ATOM 1605 N N . LEU A 1 199 ? 39.667 5.670 62.579 1.00 31.33 199 LEU A N 1
ATOM 1606 C CA . LEU A 1 199 ? 39.873 4.620 61.551 1.00 31.33 199 LEU A CA 1
ATOM 1607 C C . LEU A 1 199 ? 39.232 4.906 60.164 1.00 31.33 199 LEU A C 1
ATOM 1609 O O . LEU A 1 199 ? 38.051 5.229 60.080 1.00 31.33 199 LEU A O 1
ATOM 1613 N N . ASP A 1 200 ? 39.930 4.802 59.024 1.00 30.77 200 ASP A N 1
ATOM 1614 C CA . ASP A 1 200 ? 41.325 4.385 58.753 1.00 30.77 200 ASP A CA 1
ATOM 1615 C C . ASP A 1 200 ? 42.033 5.319 57.742 1.00 30.77 200 ASP A C 1
ATOM 1617 O O . ASP A 1 200 ? 41.395 5.942 56.891 1.00 30.77 200 ASP A O 1
ATOM 1621 N N . GLU A 1 201 ? 43.368 5.383 57.835 1.00 35.56 201 GLU A N 1
ATOM 1622 C CA . GLU A 1 201 ? 44.282 6.038 56.879 1.00 35.56 201 GLU A CA 1
ATOM 1623 C C . GLU A 1 201 ? 44.917 5.012 55.898 1.00 35.56 201 GLU A C 1
ATOM 1625 O O . GLU A 1 201 ? 44.577 3.831 55.903 1.00 35.56 201 GLU A O 1
ATOM 1630 N N . GLU A 1 202 ? 45.891 5.469 55.097 1.00 33.78 202 GLU A N 1
ATOM 1631 C CA . GLU A 1 202 ? 46.609 4.766 54.015 1.00 33.78 202 GLU A CA 1
ATOM 1632 C C . GLU A 1 202 ? 45.755 4.499 52.745 1.00 33.78 202 GLU A C 1
ATOM 1634 O O . GLU A 1 202 ? 44.698 3.879 52.777 1.00 33.78 202 GLU A O 1
ATOM 1639 N N . ARG A 1 203 ? 46.189 4.907 51.541 1.00 30.00 203 ARG A N 1
ATOM 1640 C CA . ARG A 1 203 ? 47.577 4.822 51.052 1.00 30.00 203 ARG A CA 1
ATOM 1641 C C . ARG A 1 203 ? 47.923 5.816 49.931 1.00 30.00 203 ARG A C 1
ATOM 1643 O O . ARG A 1 203 ? 47.079 6.142 49.102 1.00 30.00 203 ARG A O 1
ATOM 1650 N N . ASP A 1 204 ? 49.194 6.211 49.889 1.00 33.88 204 ASP A N 1
ATOM 1651 C CA . ASP A 1 204 ? 49.733 7.300 49.061 1.00 33.88 204 ASP A CA 1
ATOM 1652 C C . ASP A 1 204 ? 50.147 6.949 47.613 1.00 33.88 204 ASP A C 1
ATOM 1654 O O . ASP A 1 204 ? 50.467 5.804 47.299 1.00 33.88 204 ASP A O 1
ATOM 1658 N N . GLU A 1 205 ? 50.196 8.017 46.797 1.00 33.59 205 GLU A N 1
ATOM 1659 C CA . GLU A 1 205 ? 51.158 8.369 45.722 1.00 33.59 205 GLU A CA 1
ATOM 1660 C C . GLU A 1 205 ? 51.597 7.350 44.637 1.00 33.59 205 GLU A C 1
ATOM 1662 O O . GLU A 1 205 ? 52.045 6.246 44.927 1.00 33.59 205 GLU A O 1
ATOM 1667 N N . PHE A 1 206 ? 51.684 7.824 43.375 1.00 27.44 206 PHE A N 1
ATOM 1668 C CA . PHE A 1 206 ? 52.997 7.971 42.703 1.00 27.44 206 PHE A CA 1
ATOM 1669 C C . PHE A 1 206 ? 53.001 8.924 41.472 1.00 27.44 206 PHE A C 1
ATOM 1671 O O . PHE A 1 206 ? 52.390 8.632 40.450 1.00 27.44 206 PHE A O 1
ATOM 1678 N N . GLU A 1 207 ? 53.766 10.018 41.602 1.00 30.77 207 GLU A N 1
ATOM 1679 C CA . GLU A 1 207 ? 54.510 10.826 40.598 1.00 30.77 207 GLU A CA 1
ATOM 1680 C C . GLU A 1 207 ? 53.886 11.443 39.310 1.00 30.77 207 GLU A C 1
ATOM 1682 O O . GLU A 1 207 ? 52.860 11.055 38.762 1.00 30.77 207 GLU A O 1
ATOM 1687 N N . GLN A 1 208 ? 54.586 12.488 38.834 1.00 33.19 208 GLN A N 1
ATOM 1688 C CA . GLN A 1 208 ? 54.328 13.336 37.656 1.00 33.19 208 GLN A CA 1
ATOM 1689 C C . GLN A 1 208 ? 55.437 13.154 36.592 1.00 33.19 208 GLN A C 1
ATOM 1691 O O . GLN A 1 208 ? 56.488 12.626 36.927 1.00 33.19 208 GLN A O 1
ATOM 1696 N N . HIS A 1 209 ? 55.243 13.675 35.364 1.00 30.69 209 HIS A N 1
ATOM 1697 C CA . HIS A 1 209 ? 56.195 14.439 34.498 1.00 30.69 209 HIS A CA 1
ATOM 1698 C C . HIS A 1 209 ? 55.671 14.425 33.027 1.00 30.69 209 HIS A C 1
ATOM 1700 O O . HIS A 1 209 ? 55.231 13.386 32.554 1.00 30.69 209 HIS A O 1
ATOM 1706 N N . GLN A 1 210 ? 55.435 15.568 32.351 1.00 34.25 210 GLN A N 1
ATOM 1707 C CA . GLN A 1 210 ? 56.362 16.366 31.498 1.00 34.25 210 GLN A CA 1
ATOM 1708 C C . GLN A 1 210 ? 56.818 15.656 30.183 1.00 34.25 210 GLN A C 1
ATOM 1710 O O . GLN A 1 210 ? 57.015 14.451 30.195 1.00 34.25 210 GLN A O 1
ATOM 1715 N N . VAL A 1 211 ? 57.029 16.307 29.016 1.00 31.38 211 VAL A N 1
ATOM 1716 C CA . VAL A 1 211 ? 57.135 17.753 28.685 1.00 31.38 211 VAL A CA 1
ATOM 1717 C C . VAL A 1 211 ? 56.810 18.080 27.196 1.00 31.38 211 VAL A C 1
ATOM 1719 O O . VAL A 1 211 ? 56.759 17.191 26.355 1.00 31.38 211 VAL A O 1
ATOM 1722 N N . GLU A 1 212 ? 56.608 19.377 26.925 1.00 29.95 212 GLU A N 1
ATOM 1723 C CA . GLU A 1 212 ? 56.555 20.178 25.670 1.00 29.95 212 GLU A CA 1
ATOM 1724 C C . GLU A 1 212 ? 56.978 19.597 24.290 1.00 29.95 212 GLU A C 1
ATOM 1726 O O . GLU A 1 212 ? 57.988 18.910 24.151 1.00 29.95 212 GLU A O 1
ATOM 1731 N N . SER A 1 213 ? 56.374 20.115 23.204 1.00 31.62 213 SER A N 1
ATOM 1732 C CA . SER A 1 213 ? 57.021 21.139 22.331 1.00 31.62 213 SER A CA 1
ATOM 1733 C C . SER A 1 213 ? 56.141 21.589 21.145 1.00 31.62 213 SER A C 1
ATOM 1735 O O . SER A 1 213 ? 55.180 20.918 20.782 1.00 31.62 213 SER A O 1
ATOM 1737 N N . ALA A 1 214 ? 56.444 22.759 20.562 1.00 32.97 214 ALA A N 1
ATOM 1738 C CA . ALA A 1 214 ? 55.657 23.400 19.500 1.00 32.97 214 ALA A CA 1
ATOM 1739 C C . ALA A 1 214 ? 56.481 23.671 18.226 1.00 32.97 214 ALA A C 1
ATOM 1741 O O . ALA A 1 214 ? 57.662 24.011 18.310 1.00 32.97 214 ALA A O 1
ATOM 1742 N N . ILE A 1 215 ? 55.835 23.602 17.055 1.00 29.28 215 ILE A N 1
ATOM 1743 C CA . ILE A 1 215 ? 56.337 24.113 15.765 1.00 29.28 215 ILE A CA 1
ATOM 1744 C C . ILE A 1 215 ? 55.200 24.871 15.055 1.00 29.28 215 ILE A C 1
ATOM 1746 O O . ILE A 1 215 ? 54.024 24.575 15.245 1.00 29.28 215 ILE A O 1
ATOM 1750 N N . GLN A 1 216 ? 55.568 25.878 14.263 1.00 31.98 216 GLN A N 1
ATOM 1751 C CA . GLN A 1 216 ? 54.701 26.909 13.690 1.00 31.98 216 GLN A CA 1
ATOM 1752 C C . GLN A 1 216 ? 55.033 27.107 12.202 1.00 31.98 216 GLN A C 1
ATOM 1754 O O . GLN A 1 216 ? 56.191 27.411 11.913 1.00 31.98 216 GLN A O 1
ATOM 1759 N N . LYS A 1 217 ? 54.046 27.022 11.287 1.00 29.89 217 LYS A N 1
ATOM 1760 C CA . LYS A 1 217 ? 54.007 27.795 10.019 1.00 29.89 217 LYS A CA 1
ATOM 1761 C C . LYS A 1 217 ? 52.731 27.590 9.178 1.00 29.89 217 LYS A C 1
ATOM 1763 O O . LYS A 1 217 ? 52.278 26.469 9.007 1.00 29.89 217 LYS A O 1
ATOM 1768 N N . GLU A 1 218 ? 52.239 28.712 8.647 1.00 36.34 218 GLU A N 1
ATOM 1769 C CA . GLU A 1 218 ? 51.724 28.946 7.279 1.00 36.34 218 GLU A CA 1
ATOM 1770 C C . GLU A 1 218 ? 51.196 27.748 6.456 1.00 36.34 218 GLU A C 1
ATOM 1772 O O . GLU A 1 218 ? 51.985 26.946 5.959 1.00 36.34 218 GLU A O 1
ATOM 1777 N N . LEU A 1 219 ? 49.907 27.774 6.090 1.00 26.03 219 LEU A N 1
ATOM 1778 C CA . LEU A 1 219 ? 49.483 28.391 4.818 1.00 26.03 219 LEU A CA 1
ATOM 1779 C C . LEU A 1 219 ? 47.959 28.599 4.745 1.00 26.03 219 LEU A C 1
ATOM 1781 O O . LEU A 1 219 ? 47.198 27.979 5.482 1.00 26.03 219 LEU A O 1
ATOM 1785 N N . GLU A 1 220 ? 47.537 29.493 3.853 1.00 37.25 220 GLU A N 1
ATOM 1786 C CA . GLU A 1 220 ? 46.137 29.745 3.494 1.00 37.25 220 GLU A CA 1
ATOM 1787 C C . GLU A 1 220 ? 45.674 28.735 2.431 1.00 37.25 220 GLU A C 1
ATOM 1789 O O . GLU A 1 220 ? 46.429 28.447 1.501 1.00 37.25 220 GLU A O 1
ATOM 1794 N N . THR A 1 221 ? 44.436 28.239 2.523 1.00 30.78 221 THR A N 1
ATOM 1795 C CA . THR A 1 221 ? 43.470 28.114 1.403 1.00 30.78 221 THR A CA 1
ATOM 1796 C C . THR A 1 221 ? 42.171 27.471 1.890 1.00 30.78 221 THR A C 1
ATOM 1798 O O . THR A 1 221 ? 42.191 26.423 2.531 1.00 30.78 221 THR A O 1
ATOM 1801 N N . GLU A 1 222 ? 41.037 28.075 1.541 1.00 40.44 222 GLU A N 1
ATOM 1802 C CA . GLU A 1 222 ? 39.750 27.373 1.490 1.00 40.44 222 GLU A CA 1
ATOM 1803 C C . GLU A 1 222 ? 39.743 26.418 0.282 1.00 40.44 222 GLU A C 1
ATOM 1805 O O . GLU A 1 222 ? 40.441 26.651 -0.712 1.00 40.44 222 GLU A O 1
ATOM 1810 N N . PRO A 1 223 ? 38.962 25.334 0.354 1.00 31.59 223 PRO A N 1
ATOM 1811 C CA . PRO A 1 223 ? 37.940 25.183 -0.680 1.00 31.59 223 PRO A CA 1
ATOM 1812 C C . PRO A 1 223 ? 36.552 24.875 -0.102 1.00 31.59 223 PRO A C 1
ATOM 1814 O O . PRO A 1 223 ? 36.409 24.253 0.951 1.00 31.59 223 PRO A O 1
ATOM 1817 N N . GLU A 1 224 ? 35.529 25.295 -0.841 1.00 29.70 224 GLU A N 1
ATOM 1818 C CA . GLU A 1 224 ? 34.114 25.114 -0.519 1.00 29.70 224 GLU A CA 1
ATOM 1819 C C . GLU A 1 224 ? 33.746 23.625 -0.402 1.00 29.70 224 GLU A C 1
ATOM 1821 O O . GLU A 1 224 ? 34.044 22.816 -1.286 1.00 29.70 224 GLU A O 1
ATOM 1826 N N . SER A 1 225 ? 33.052 23.247 0.674 1.00 26.48 225 SER A N 1
ATOM 1827 C CA . SER A 1 225 ? 32.483 21.906 0.802 1.00 26.48 225 SER A CA 1
ATOM 1828 C C . SER A 1 225 ? 31.214 21.790 -0.043 1.00 26.48 225 SER A C 1
ATOM 1830 O O . SER A 1 225 ? 30.142 22.230 0.378 1.00 26.48 225 SER A O 1
ATOM 1832 N N . ILE A 1 226 ? 31.325 21.166 -1.217 1.00 31.47 226 ILE A N 1
ATOM 1833 C CA . ILE A 1 226 ? 30.167 20.728 -2.008 1.00 31.47 226 ILE A CA 1
ATOM 1834 C C . ILE A 1 226 ? 29.356 19.744 -1.152 1.00 31.47 226 ILE A C 1
ATOM 1836 O O . ILE A 1 226 ? 29.814 18.634 -0.874 1.00 31.47 226 ILE A O 1
ATOM 1840 N N . ILE A 1 227 ? 28.168 20.161 -0.713 1.00 27.56 227 ILE A N 1
ATOM 1841 C CA . ILE A 1 227 ? 27.231 19.306 0.026 1.00 27.56 227 ILE A CA 1
ATOM 1842 C C . ILE A 1 227 ? 26.600 18.315 -0.960 1.00 27.56 227 ILE A C 1
ATOM 1844 O O . ILE A 1 227 ? 26.213 18.689 -2.066 1.00 27.56 227 ILE A O 1
ATOM 1848 N N . ASN A 1 228 ? 26.516 17.040 -0.572 1.00 32.62 228 ASN A N 1
ATOM 1849 C CA . ASN A 1 228 ? 25.913 16.000 -1.403 1.00 32.62 228 ASN A CA 1
ATOM 1850 C C . ASN A 1 228 ? 24.397 16.204 -1.520 1.00 32.62 228 ASN A C 1
ATOM 1852 O O . ASN A 1 228 ? 23.699 16.256 -0.512 1.00 32.62 228 ASN A O 1
ATOM 1856 N N . GLU A 1 229 ? 23.858 16.138 -2.738 1.00 34.97 229 GLU A N 1
ATOM 1857 C CA . GLU A 1 229 ? 22.404 16.148 -2.983 1.00 34.97 229 GLU A CA 1
ATOM 1858 C C . GLU A 1 229 ? 21.676 14.899 -2.421 1.00 34.97 229 GLU A C 1
ATOM 1860 O O . GLU A 1 229 ? 20.453 14.826 -2.449 1.00 34.97 229 GLU A O 1
ATOM 1865 N N . LYS A 1 230 ? 22.412 13.924 -1.864 1.00 36.16 230 LYS A N 1
ATOM 1866 C CA . LYS A 1 230 ? 21.884 12.656 -1.327 1.00 36.16 230 LYS A CA 1
ATOM 1867 C C . LYS A 1 230 ? 21.295 12.701 0.087 1.00 36.16 230 LYS A C 1
ATOM 1869 O O . LYS A 1 230 ? 20.707 11.707 0.497 1.00 36.16 230 LYS A O 1
ATOM 1874 N N . GLU A 1 231 ? 21.418 13.807 0.817 1.00 32.81 231 GLU A N 1
ATOM 1875 C CA . GLU A 1 231 ? 20.735 13.975 2.118 1.00 32.81 231 GLU A CA 1
ATOM 1876 C C . GLU A 1 231 ? 19.355 14.653 1.976 1.00 32.81 231 GLU A C 1
ATOM 1878 O O . GLU A 1 231 ? 18.601 14.732 2.941 1.00 32.81 231 GLU A O 1
ATOM 1883 N N . ILE A 1 232 ? 18.985 15.092 0.764 1.00 34.47 232 ILE A N 1
ATOM 1884 C CA . ILE A 1 232 ? 17.739 15.834 0.495 1.00 34.47 232 ILE A CA 1
ATOM 1885 C C . ILE A 1 232 ? 16.516 14.900 0.391 1.00 34.47 232 ILE A C 1
ATOM 1887 O O . ILE A 1 232 ? 15.420 15.277 0.797 1.00 34.47 232 ILE A O 1
ATOM 1891 N N . GLU A 1 233 ? 16.684 13.667 -0.100 1.00 36.81 233 GLU A N 1
ATOM 1892 C CA . GLU A 1 233 ? 15.571 12.717 -0.298 1.00 36.81 233 GLU A CA 1
ATOM 1893 C C . GLU A 1 233 ? 15.104 12.012 0.995 1.00 36.81 233 GLU A C 1
ATOM 1895 O O . GLU A 1 233 ? 14.052 11.384 0.986 1.00 36.81 233 GLU A O 1
ATOM 1900 N N . GLN A 1 234 ? 15.842 12.105 2.112 1.00 35.88 234 GLN A N 1
ATOM 1901 C CA . GLN A 1 234 ? 15.547 11.348 3.349 1.00 35.88 234 GLN A CA 1
ATOM 1902 C C . GLN A 1 234 ? 14.858 12.154 4.466 1.00 35.88 234 GLN A C 1
ATOM 1904 O O . GLN A 1 234 ? 14.632 11.621 5.550 1.00 35.88 234 GLN A O 1
ATOM 1909 N N . LEU A 1 235 ? 14.518 13.425 4.228 1.00 33.34 235 LEU A N 1
ATOM 1910 C CA . LEU A 1 235 ? 13.875 14.299 5.226 1.00 33.34 235 LEU A CA 1
ATOM 1911 C C . LEU A 1 235 ? 12.452 14.747 4.845 1.00 33.34 235 LEU A C 1
ATOM 1913 O O . LEU A 1 235 ? 11.800 15.431 5.628 1.00 33.34 235 LEU A O 1
ATOM 1917 N N . GLN A 1 236 ? 11.939 14.334 3.681 1.00 40.25 236 GLN A N 1
ATOM 1918 C CA . GLN A 1 236 ? 10.618 14.752 3.181 1.00 40.25 236 GLN A CA 1
ATOM 1919 C C . GLN A 1 236 ? 9.437 13.897 3.691 1.00 40.25 236 GLN A C 1
ATOM 1921 O O . GLN A 1 236 ? 8.289 14.210 3.388 1.00 40.25 236 GLN A O 1
ATOM 1926 N N . GLU A 1 237 ? 9.683 12.842 4.476 1.00 38.78 237 GLU A N 1
ATOM 1927 C CA . GLU A 1 237 ? 8.647 11.884 4.920 1.00 38.78 237 GLU A CA 1
ATOM 1928 C C . GLU A 1 237 ? 7.972 12.231 6.268 1.00 38.78 237 GLU A C 1
ATOM 1930 O O . GLU A 1 237 ? 7.069 11.519 6.703 1.00 38.78 237 GLU A O 1
ATOM 1935 N N . LEU A 1 238 ? 8.383 13.306 6.954 1.00 32.66 238 LEU A N 1
ATOM 1936 C CA . LEU A 1 238 ? 7.926 13.605 8.325 1.00 32.66 238 LEU A CA 1
ATOM 1937 C C . LEU A 1 238 ? 6.633 14.444 8.429 1.00 32.66 238 LEU A C 1
ATOM 1939 O O . LEU A 1 238 ? 6.050 14.505 9.510 1.00 32.66 238 LEU A O 1
ATOM 1943 N N . ASP A 1 239 ? 6.153 15.049 7.339 1.00 47.16 239 ASP A N 1
ATOM 1944 C CA . ASP A 1 239 ? 5.050 16.036 7.345 1.00 47.16 239 ASP A CA 1
ATOM 1945 C C . ASP A 1 239 ? 3.676 15.441 6.947 1.00 47.16 239 ASP A C 1
ATOM 1947 O O . ASP A 1 239 ? 2.875 16.042 6.231 1.00 47.16 239 ASP A O 1
ATOM 1951 N N . VAL A 1 240 ? 3.421 14.192 7.356 1.00 43.09 240 VAL A N 1
ATOM 1952 C CA . VAL A 1 240 ? 2.282 13.376 6.877 1.00 43.09 240 VAL A CA 1
ATOM 1953 C C . VAL A 1 240 ? 1.086 13.367 7.850 1.00 43.09 240 VAL A C 1
ATOM 1955 O O . VAL A 1 240 ? -0.041 13.084 7.444 1.00 43.09 240 VAL A O 1
ATOM 1958 N N . GLU A 1 241 ? 1.277 13.683 9.138 1.00 39.88 241 GLU A N 1
ATOM 1959 C CA . GLU A 1 241 ? 0.242 13.429 10.161 1.00 39.88 241 GLU A CA 1
ATOM 1960 C C . GLU A 1 241 ? -0.941 14.431 10.148 1.00 39.88 241 GLU A C 1
ATOM 1962 O O . GLU A 1 241 ? -2.064 13.988 10.377 1.00 39.88 241 GLU A O 1
ATOM 1967 N N . GLU A 1 242 ? -0.765 15.716 9.784 1.00 46.06 242 GLU A N 1
ATOM 1968 C CA . GLU A 1 242 ? -1.899 16.669 9.616 1.00 46.06 242 GLU A CA 1
ATOM 1969 C C . GLU A 1 242 ? -2.617 16.504 8.252 1.00 46.06 242 GLU A C 1
ATOM 1971 O O . GLU A 1 242 ? -3.741 16.974 8.072 1.00 46.06 242 GLU A O 1
ATOM 1976 N N . GLN A 1 243 ? -2.028 15.772 7.294 1.00 45.09 243 GLN A N 1
ATOM 1977 C CA . GLN A 1 243 ? -2.687 15.470 6.014 1.00 45.09 243 GLN A CA 1
ATOM 1978 C C . GLN A 1 243 ? -3.856 14.488 6.209 1.00 45.09 243 GLN A C 1
ATOM 1980 O O . GLN A 1 243 ? -4.928 14.662 5.626 1.00 45.09 243 GLN A O 1
ATOM 1985 N N . PHE A 1 244 ? -3.666 13.477 7.064 1.00 39.66 244 PHE A N 1
ATOM 1986 C CA . PHE A 1 244 ? -4.525 12.292 7.115 1.00 39.66 244 PHE A CA 1
ATOM 1987 C C . PHE A 1 244 ? -5.974 12.548 7.548 1.00 39.66 244 PHE A C 1
ATOM 1989 O O . PHE A 1 244 ? -6.862 11.923 6.988 1.00 39.66 244 PHE A O 1
ATOM 1996 N N . GLU A 1 245 ? -6.269 13.450 8.490 1.00 36.50 245 GLU A N 1
ATOM 1997 C CA . GLU A 1 245 ? -7.664 13.636 8.945 1.00 36.50 245 GLU A CA 1
ATOM 1998 C C . GLU A 1 245 ? -8.536 14.381 7.921 1.00 36.50 245 GLU A C 1
ATOM 2000 O O . GLU A 1 245 ? -9.724 14.090 7.785 1.00 36.50 245 GLU A O 1
ATOM 2005 N N . THR A 1 246 ? -7.952 15.304 7.147 1.00 40.62 246 THR A N 1
ATOM 2006 C CA . THR A 1 246 ? -8.687 15.983 6.063 1.00 40.62 246 THR A CA 1
ATOM 2007 C C . THR A 1 246 ? -8.719 15.130 4.794 1.00 40.62 246 THR A C 1
ATOM 2009 O O . THR A 1 246 ? -9.700 15.179 4.052 1.00 40.62 246 THR A O 1
ATOM 2012 N N . VAL A 1 247 ? -7.684 14.319 4.553 1.00 44.41 247 VAL A N 1
ATOM 2013 C CA . VAL A 1 247 ? -7.695 13.296 3.501 1.00 44.41 247 VAL A CA 1
ATOM 2014 C C . VAL A 1 247 ? -8.767 12.245 3.803 1.00 44.41 247 VAL A C 1
ATOM 2016 O O . VAL A 1 247 ? -9.647 12.092 2.972 1.00 44.41 247 VAL A O 1
ATOM 2019 N N . HIS A 1 248 ? -8.832 11.670 5.009 1.00 36.84 248 HIS A N 1
ATOM 2020 C CA . HIS A 1 248 ? -9.809 10.635 5.387 1.00 36.84 248 HIS A CA 1
ATOM 2021 C C . HIS A 1 248 ? -11.279 11.072 5.212 1.00 36.84 248 HIS A C 1
ATOM 2023 O O . HIS A 1 248 ? -12.117 10.232 4.902 1.00 36.84 248 HIS A O 1
ATOM 2029 N N . PHE A 1 249 ? -11.633 12.358 5.352 1.00 35.88 249 PHE A N 1
ATOM 2030 C CA . PHE A 1 249 ? -13.001 12.814 5.039 1.00 35.88 249 PHE A CA 1
ATOM 2031 C C . PHE A 1 249 ? -13.289 12.883 3.528 1.00 35.88 249 PHE A C 1
ATOM 2033 O O . PHE A 1 249 ? -14.425 12.673 3.115 1.00 35.88 249 PHE A O 1
ATOM 2040 N N . ASN A 1 250 ? -12.280 13.166 2.697 1.00 40.06 250 ASN A N 1
ATOM 2041 C CA . ASN A 1 250 ? -12.434 13.154 1.240 1.00 40.06 250 ASN A CA 1
ATOM 2042 C C . ASN A 1 250 ? -12.313 11.722 0.696 1.00 40.06 250 ASN A C 1
ATOM 2044 O O . ASN A 1 250 ? -13.188 11.319 -0.050 1.00 40.06 250 ASN A O 1
ATOM 2048 N N . GLU A 1 251 ? -11.354 10.920 1.170 1.00 46.06 251 GLU A N 1
ATOM 2049 C CA . GLU A 1 251 ? -11.286 9.473 0.925 1.00 46.06 251 GLU A CA 1
ATOM 2050 C C . GLU A 1 251 ? -12.571 8.769 1.360 1.00 46.06 251 GLU A C 1
ATOM 2052 O O . GLU A 1 251 ? -13.046 7.935 0.621 1.00 46.06 251 GLU A O 1
ATOM 2057 N N . TYR A 1 252 ? -13.210 9.129 2.478 1.00 49.22 252 TYR A N 1
ATOM 2058 C CA . TYR A 1 252 ? -14.513 8.554 2.851 1.00 49.22 252 TYR A CA 1
ATOM 2059 C C . TYR A 1 252 ? -15.630 8.897 1.847 1.00 49.22 252 TYR A C 1
ATOM 2061 O O . TYR A 1 252 ? -16.533 8.093 1.629 1.00 49.22 252 TYR A O 1
ATOM 2069 N N . MET A 1 253 ? -15.582 10.076 1.220 1.00 49.66 253 MET A N 1
ATOM 2070 C CA . MET A 1 253 ? -16.536 10.474 0.177 1.00 49.66 253 MET A CA 1
ATOM 2071 C C . MET A 1 253 ? -16.203 9.847 -1.183 1.00 49.66 253 MET A C 1
ATOM 2073 O O . MET A 1 253 ? -17.116 9.434 -1.894 1.00 49.66 253 MET A O 1
ATOM 2077 N N . ASP A 1 254 ? -14.920 9.741 -1.525 1.00 53.03 254 ASP A N 1
ATOM 2078 C CA . ASP A 1 254 ? -14.431 9.122 -2.755 1.00 53.03 254 ASP A CA 1
ATOM 2079 C C . ASP A 1 254 ? -14.572 7.586 -2.684 1.00 53.03 254 ASP A C 1
ATOM 2081 O O . ASP A 1 254 ? -15.039 6.999 -3.647 1.00 53.03 254 ASP A O 1
ATOM 2085 N N . GLU A 1 255 ? -14.330 6.944 -1.535 1.00 58.12 255 GLU A N 1
ATOM 2086 C CA . GLU A 1 255 ? -14.623 5.528 -1.234 1.00 58.12 255 GLU A CA 1
ATOM 2087 C C . GLU A 1 255 ? -16.136 5.270 -1.254 1.00 58.12 255 GLU A C 1
ATOM 2089 O O . GLU A 1 255 ? -16.573 4.244 -1.762 1.00 58.12 255 GLU A O 1
ATOM 2094 N N . LEU A 1 256 ? -16.975 6.201 -0.776 1.00 48.41 256 LEU A N 1
ATOM 2095 C CA . LEU A 1 256 ? -18.434 6.097 -0.932 1.00 48.41 256 LEU A CA 1
ATOM 2096 C C . LEU A 1 256 ? -18.882 6.148 -2.402 1.00 48.41 256 LEU A C 1
ATOM 2098 O O . LEU A 1 256 ? -19.896 5.535 -2.739 1.00 48.41 256 LEU A O 1
ATOM 2102 N N . VAL A 1 257 ? -18.156 6.861 -3.269 1.00 57.50 257 VAL A N 1
ATOM 2103 C CA . VAL A 1 257 ? -18.420 6.917 -4.716 1.00 57.50 257 VAL A CA 1
ATOM 2104 C C . VAL A 1 257 ? -17.840 5.695 -5.428 1.00 57.50 257 VAL A C 1
ATOM 2106 O O . VAL A 1 257 ? -18.563 5.042 -6.172 1.00 57.50 257 VAL A O 1
ATOM 2109 N N . GLU A 1 258 ? -16.586 5.337 -5.159 1.00 62.81 258 GLU A N 1
ATOM 2110 C CA . GLU A 1 258 ? -15.888 4.185 -5.734 1.00 62.81 258 GLU A CA 1
ATOM 2111 C C . GLU A 1 258 ? -16.592 2.885 -5.345 1.00 62.81 258 GLU A C 1
ATOM 2113 O O . GLU A 1 258 ? -16.854 2.065 -6.212 1.00 62.81 258 GLU A O 1
ATOM 2118 N N . LYS A 1 259 ? -17.068 2.748 -4.104 1.00 57.88 259 LYS A N 1
ATOM 2119 C CA . LYS A 1 259 ? -17.913 1.624 -3.675 1.00 57.88 259 LYS A CA 1
ATOM 2120 C C . LYS A 1 259 ? -19.286 1.610 -4.345 1.00 57.88 259 LYS A C 1
ATOM 2122 O O . LYS A 1 259 ? -19.799 0.541 -4.648 1.00 57.88 259 LYS A O 1
ATOM 2127 N N . GLN A 1 260 ? -19.869 2.774 -4.645 1.00 50.06 260 GLN A N 1
ATOM 2128 C CA . GLN A 1 260 ? -21.067 2.857 -5.490 1.00 50.06 260 GLN A CA 1
ATOM 2129 C C . GLN A 1 260 ? -20.783 2.593 -6.976 1.00 50.06 260 GLN A C 1
ATOM 2131 O O . GLN A 1 260 ? -21.736 2.418 -7.737 1.00 50.06 260 GLN A O 1
ATOM 2136 N N . GLU A 1 261 ? -19.531 2.607 -7.429 1.00 61.56 261 GLU A N 1
ATOM 2137 C CA . GLU A 1 261 ? -19.137 2.146 -8.763 1.00 61.56 261 GLU A CA 1
ATOM 2138 C C . GLU A 1 261 ? -18.756 0.658 -8.740 1.00 61.56 261 GLU A C 1
ATOM 2140 O O . GLU A 1 261 ? -19.178 -0.064 -9.636 1.00 61.56 261 GLU A O 1
ATOM 2145 N N . GLU A 1 262 ? -18.104 0.150 -7.689 1.00 62.22 262 GLU A N 1
ATOM 2146 C CA . GLU A 1 262 ? -17.886 -1.282 -7.453 1.00 62.22 262 GLU A CA 1
ATOM 2147 C C . GLU A 1 262 ? -19.206 -2.038 -7.296 1.00 62.22 262 GLU A C 1
ATOM 2149 O O . GLU A 1 262 ? -19.389 -3.030 -7.987 1.00 62.22 262 GLU A O 1
ATOM 2154 N N . ASP A 1 263 ? -20.162 -1.573 -6.484 1.00 60.62 263 ASP A N 1
ATOM 2155 C CA . ASP A 1 263 ? -21.471 -2.231 -6.344 1.00 60.62 263 ASP A CA 1
ATOM 2156 C C . ASP A 1 263 ? -22.216 -2.280 -7.695 1.00 60.62 263 ASP A C 1
ATOM 2158 O O . ASP A 1 263 ? -22.781 -3.317 -8.048 1.00 60.62 263 ASP A O 1
ATOM 2162 N N . LYS A 1 264 ? -22.141 -1.210 -8.507 1.00 65.81 264 LYS A N 1
ATOM 2163 C CA . LYS A 1 264 ? -22.687 -1.187 -9.881 1.00 65.81 264 LYS A CA 1
ATOM 2164 C C . LYS A 1 264 ? -21.927 -2.111 -10.830 1.00 65.81 264 LYS A C 1
ATOM 2166 O O . LYS A 1 264 ? -22.549 -2.738 -11.681 1.00 65.81 264 LYS A O 1
ATOM 2171 N N . ASN A 1 265 ? -20.605 -2.202 -10.718 1.00 70.50 265 ASN A N 1
ATOM 2172 C CA . ASN A 1 265 ? -19.786 -3.081 -11.550 1.00 70.50 265 ASN A CA 1
ATOM 2173 C C . ASN A 1 265 ? -19.998 -4.550 -11.166 1.00 70.50 265 ASN A C 1
ATOM 2175 O O . ASN A 1 265 ? -20.152 -5.379 -12.046 1.00 70.50 265 ASN A O 1
ATOM 2179 N N . ILE A 1 266 ? -20.143 -4.863 -9.879 1.00 67.00 266 ILE A N 1
ATOM 2180 C CA . ILE A 1 266 ? -20.518 -6.184 -9.364 1.00 67.00 266 ILE A CA 1
ATOM 2181 C C . ILE A 1 266 ? -21.950 -6.551 -9.788 1.00 67.00 266 ILE A C 1
ATOM 2183 O O . ILE A 1 266 ? -22.238 -7.722 -10.027 1.00 67.00 266 ILE A O 1
ATOM 2187 N N . GLU A 1 267 ? -22.869 -5.586 -9.882 1.00 65.12 267 GLU A N 1
ATOM 2188 C CA . GLU A 1 267 ? -24.214 -5.806 -10.428 1.00 65.12 267 GLU A CA 1
ATOM 2189 C C . GLU A 1 267 ? -24.191 -6.005 -11.956 1.00 65.12 267 GLU A C 1
ATOM 2191 O O . GLU A 1 267 ? -24.815 -6.943 -12.450 1.00 65.12 267 GLU A O 1
ATOM 2196 N N . ASN A 1 268 ? -23.392 -5.232 -12.698 1.00 67.88 268 ASN A N 1
ATOM 2197 C CA . ASN A 1 268 ? -23.154 -5.440 -14.131 1.00 67.88 268 ASN A CA 1
ATOM 2198 C C . ASN A 1 268 ? -22.487 -6.796 -14.423 1.00 67.88 268 ASN A C 1
ATOM 2200 O O . ASN A 1 268 ? -22.963 -7.513 -15.299 1.00 67.88 268 ASN A O 1
ATOM 2204 N N . ASP A 1 269 ? -21.458 -7.185 -13.666 1.00 68.94 269 ASP A N 1
ATOM 2205 C CA . ASP A 1 269 ? -20.764 -8.474 -13.770 1.00 68.94 269 ASP A CA 1
ATOM 2206 C C . ASP A 1 269 ? -21.717 -9.638 -13.470 1.00 68.94 269 ASP A C 1
ATOM 2208 O O . ASP A 1 269 ? -21.686 -10.656 -14.159 1.00 68.94 269 ASP A O 1
ATOM 2212 N N . LYS A 1 270 ? -22.616 -9.498 -12.481 1.00 72.31 270 LYS A N 1
ATOM 2213 C CA . LYS A 1 270 ? -23.695 -10.474 -12.240 1.00 72.31 270 LYS A CA 1
ATOM 2214 C C . LYS A 1 270 ? -24.656 -10.541 -13.421 1.00 72.31 270 LYS A C 1
ATOM 2216 O O . LYS A 1 270 ? -24.999 -11.639 -13.835 1.00 72.31 270 LYS A O 1
ATOM 2221 N N . ILE A 1 271 ? -25.063 -9.404 -13.985 1.00 75.81 271 ILE A N 1
ATOM 2222 C CA . ILE A 1 271 ? -25.951 -9.346 -15.156 1.00 75.81 271 ILE A CA 1
ATOM 2223 C C . ILE A 1 271 ? -25.271 -9.947 -16.400 1.00 75.81 271 ILE A C 1
ATOM 2225 O O . ILE A 1 271 ? -25.934 -10.599 -17.204 1.00 75.81 271 ILE A O 1
ATOM 2229 N N . GLU A 1 272 ? -23.964 -9.761 -16.586 1.00 73.00 272 GLU A N 1
ATOM 2230 C CA . GLU A 1 272 ? -23.200 -10.355 -17.689 1.00 73.00 272 GLU A CA 1
ATOM 2231 C C . GLU A 1 272 ? -22.957 -11.855 -17.473 1.00 73.00 272 GLU A C 1
ATOM 2233 O O . GLU A 1 272 ? -23.145 -12.645 -18.396 1.00 73.00 272 GLU A O 1
ATOM 2238 N N . GLN A 1 273 ? -22.691 -12.282 -16.239 1.00 68.19 273 GLN A N 1
ATOM 2239 C CA . GLN A 1 273 ? -22.600 -13.694 -15.871 1.00 68.19 273 GLN A CA 1
ATOM 2240 C C . GLN A 1 273 ? -23.964 -14.406 -15.935 1.00 68.19 273 GLN A C 1
ATOM 2242 O O . GLN A 1 273 ? -24.025 -15.570 -16.327 1.00 68.19 273 GLN A O 1
ATOM 2247 N N . GLU A 1 274 ? -25.079 -13.744 -15.617 1.00 71.69 274 GLU A N 1
ATOM 2248 C CA . GLU A 1 274 ? -26.425 -14.281 -15.856 1.00 71.69 274 GLU A CA 1
ATOM 2249 C C . GLU A 1 274 ? -26.741 -14.360 -17.354 1.00 71.69 274 GLU A C 1
ATOM 2251 O O . GLU A 1 274 ? -27.277 -15.379 -17.786 1.00 71.69 274 GLU A O 1
ATOM 2256 N N . LYS A 1 275 ? -26.342 -13.374 -18.173 1.00 71.19 275 LYS A N 1
ATOM 2257 C CA . LYS A 1 275 ? -26.432 -13.478 -19.644 1.00 71.19 275 LYS A CA 1
ATOM 2258 C C . LYS A 1 275 ? -25.627 -14.661 -20.178 1.00 71.19 275 LYS A C 1
ATOM 2260 O O . LYS A 1 275 ? -26.177 -15.431 -20.957 1.00 71.19 275 LYS A O 1
ATOM 2265 N N . GLU A 1 276 ? -24.384 -14.856 -19.734 1.00 76.12 276 GLU A N 1
ATOM 2266 C CA . GLU A 1 276 ? -23.560 -15.996 -20.160 1.00 76.12 276 GLU A CA 1
ATOM 2267 C C . GLU A 1 276 ? -24.196 -17.331 -19.733 1.00 76.12 276 GLU A C 1
ATOM 2269 O O . GLU A 1 276 ? -24.297 -18.256 -20.537 1.00 76.12 276 GLU A O 1
ATOM 2274 N N . ASN A 1 277 ? -24.722 -17.426 -18.506 1.00 73.50 277 ASN A N 1
ATOM 2275 C CA . ASN A 1 277 ? -25.473 -18.603 -18.053 1.00 73.50 277 ASN A CA 1
ATOM 2276 C C . ASN A 1 277 ? -26.763 -18.829 -18.867 1.00 73.50 277 ASN A C 1
ATOM 2278 O O . ASN A 1 277 ? -27.130 -19.978 -19.122 1.00 73.50 277 ASN A O 1
ATOM 2282 N N . ILE A 1 278 ? -27.452 -17.766 -19.297 1.00 74.94 278 ILE A N 1
ATOM 2283 C CA . ILE A 1 278 ? -28.639 -17.846 -20.160 1.00 74.94 278 ILE A CA 1
ATOM 2284 C C . ILE A 1 278 ? -28.253 -18.294 -21.574 1.00 74.94 278 ILE A C 1
ATOM 2286 O O . ILE A 1 278 ? -28.920 -19.180 -22.104 1.00 74.94 278 ILE A O 1
ATOM 2290 N N . GLU A 1 279 ? -27.177 -17.771 -22.171 1.00 75.38 279 GLU A N 1
ATOM 2291 C CA . GLU A 1 279 ? -26.678 -18.227 -23.477 1.00 75.38 279 GLU A CA 1
ATOM 2292 C C . GLU A 1 279 ? -26.206 -19.685 -23.423 1.00 75.38 279 GLU A C 1
ATOM 2294 O O . GLU A 1 279 ? -26.626 -20.484 -24.257 1.00 75.38 279 GLU A O 1
ATOM 2299 N N . GLN A 1 280 ? -25.438 -20.084 -22.402 1.00 69.44 280 GLN A N 1
ATOM 2300 C CA . GLN A 1 280 ? -25.050 -21.486 -22.195 1.00 69.44 280 GLN A CA 1
ATOM 2301 C C . GLN A 1 280 ? -26.278 -22.390 -21.987 1.00 69.44 280 GLN A C 1
ATOM 2303 O O . GLN A 1 280 ? -26.333 -23.497 -22.522 1.00 69.44 280 GLN A O 1
ATOM 2308 N N . THR A 1 281 ? -27.306 -21.921 -21.269 1.00 71.00 281 THR A N 1
ATOM 2309 C CA . THR A 1 281 ? -28.571 -22.659 -21.107 1.00 71.00 281 THR A CA 1
ATOM 2310 C C . THR A 1 281 ? -29.333 -22.764 -22.430 1.00 71.00 281 THR A C 1
ATOM 2312 O O . THR A 1 281 ? -29.865 -23.829 -22.739 1.00 71.00 281 THR A O 1
ATOM 2315 N N . GLN A 1 282 ? -29.359 -21.707 -23.247 1.00 67.94 282 GLN A N 1
ATOM 2316 C CA . GLN A 1 282 ? -29.953 -21.736 -24.586 1.00 67.94 282 GLN A CA 1
ATOM 2317 C C . GLN A 1 282 ? -29.173 -22.647 -25.541 1.00 67.94 282 GLN A C 1
ATOM 2319 O O . GLN A 1 282 ? -29.803 -23.366 -26.312 1.00 67.94 282 GLN A O 1
ATOM 2324 N N . GLU A 1 283 ? -27.840 -22.700 -25.463 1.00 74.19 283 GLU A N 1
ATOM 2325 C CA . GLU A 1 283 ? -27.036 -23.638 -26.251 1.00 74.19 283 GLU A CA 1
ATOM 2326 C C . GLU A 1 283 ? -27.290 -25.087 -25.811 1.00 74.19 283 GLU A C 1
ATOM 2328 O O . GLU A 1 283 ? -27.514 -25.949 -26.658 1.00 74.19 283 GLU A O 1
ATOM 2333 N N . VAL A 1 284 ? -27.355 -25.366 -24.504 1.00 71.38 284 VAL A N 1
ATOM 2334 C CA . VAL A 1 284 ? -27.715 -26.696 -23.977 1.00 71.38 284 VAL A CA 1
ATOM 2335 C C . VAL A 1 284 ? -29.135 -27.097 -24.390 1.00 71.38 284 VAL A C 1
ATOM 2337 O O . VAL A 1 284 ? -29.345 -28.244 -24.786 1.00 71.38 284 VAL A O 1
ATOM 2340 N N . ILE A 1 285 ? -30.099 -26.169 -24.375 1.00 67.69 285 ILE A N 1
ATOM 2341 C CA . ILE A 1 285 ? -31.447 -26.405 -24.914 1.00 67.69 285 ILE A CA 1
ATOM 2342 C C . ILE A 1 285 ? -31.369 -26.698 -26.415 1.00 67.69 285 ILE A C 1
ATOM 2344 O O . ILE A 1 285 ? -31.917 -27.702 -26.852 1.00 67.69 285 ILE A O 1
ATOM 2348 N N . HIS A 1 286 ? -30.654 -25.897 -27.208 1.00 65.69 286 HIS A N 1
ATOM 2349 C CA . HIS A 1 286 ? -30.564 -26.081 -28.659 1.00 65.69 286 HIS A CA 1
ATOM 2350 C C . HIS A 1 286 ? -29.848 -27.391 -29.041 1.00 65.69 286 HIS A C 1
ATOM 2352 O O . HIS A 1 286 ? -30.254 -28.056 -29.998 1.00 65.69 286 HIS A O 1
ATOM 2358 N N . GLN A 1 287 ? -28.831 -27.803 -28.277 1.00 64.69 287 GLN A N 1
ATOM 2359 C CA . GLN A 1 287 ? -28.204 -29.119 -28.398 1.00 64.69 287 GLN A CA 1
ATOM 2360 C C . GLN A 1 287 ? -29.182 -30.234 -27.996 1.00 64.69 287 GLN A C 1
ATOM 2362 O O . GLN A 1 287 ? -29.256 -31.241 -28.696 1.00 64.69 287 GLN A O 1
ATOM 2367 N N . SER A 1 288 ? -29.974 -30.057 -26.932 1.00 61.88 288 SER A N 1
ATOM 2368 C CA . SER A 1 288 ? -31.011 -31.015 -26.524 1.00 61.88 288 SER A CA 1
ATOM 2369 C C . SER A 1 288 ? -32.102 -31.173 -27.586 1.00 61.88 288 SER A C 1
ATOM 2371 O O . SER A 1 288 ? -32.464 -32.303 -27.901 1.00 61.88 288 SER A O 1
ATOM 2373 N N . THR A 1 289 ? -32.590 -30.080 -28.180 1.00 69.38 289 THR A N 1
ATOM 2374 C CA . THR A 1 289 ? -33.575 -30.119 -29.272 1.00 69.38 289 THR A CA 1
ATOM 2375 C C . THR A 1 289 ? -32.997 -30.824 -30.494 1.00 69.38 289 THR A C 1
ATOM 2377 O O . THR A 1 289 ? -33.645 -31.707 -31.035 1.00 69.38 289 THR A O 1
ATOM 2380 N N . TYR A 1 290 ? -31.748 -30.533 -30.872 1.00 77.31 290 TYR A N 1
ATOM 2381 C CA . TYR A 1 290 ? -31.066 -31.220 -31.976 1.00 77.31 290 TYR A CA 1
ATOM 2382 C C . TYR A 1 290 ? -30.837 -32.719 -31.703 1.00 77.31 290 TYR A C 1
ATOM 2384 O O . TYR A 1 290 ? -30.945 -33.540 -32.614 1.00 77.31 290 TYR A O 1
ATOM 2392 N N . PHE A 1 291 ? -30.550 -33.111 -30.456 1.00 65.44 291 PHE A N 1
ATOM 2393 C CA . PHE A 1 291 ? -30.509 -34.526 -30.068 1.00 65.44 291 PHE A CA 1
ATOM 2394 C C . PHE A 1 291 ? -31.894 -35.181 -30.072 1.00 65.44 291 PHE A C 1
ATOM 2396 O O . PHE A 1 291 ? -31.969 -36.381 -30.326 1.00 65.44 291 PHE A O 1
ATOM 2403 N N . GLN A 1 292 ? -32.962 -34.423 -29.816 1.00 68.06 292 GLN A N 1
ATOM 2404 C CA . GLN A 1 292 ? -34.333 -34.923 -29.827 1.00 68.06 292 GLN A CA 1
ATOM 2405 C C . GLN A 1 292 ? -34.898 -35.050 -31.249 1.00 68.06 292 GLN A C 1
ATOM 2407 O O . GLN A 1 292 ? -35.410 -36.116 -31.568 1.00 68.06 292 GLN A O 1
ATOM 2412 N N . GLU A 1 293 ? -34.683 -34.068 -32.134 1.00 74.19 293 GLU A N 1
ATOM 2413 C CA . GLU A 1 293 ? -34.937 -34.201 -33.580 1.00 74.19 293 GLU A CA 1
ATOM 2414 C C . GLU A 1 293 ? -34.201 -35.426 -34.140 1.00 74.19 293 GLU A C 1
ATOM 2416 O O . GLU A 1 293 ? -34.779 -36.223 -34.867 1.00 74.19 293 GLU A O 1
ATOM 2421 N N . LYS A 1 294 ? -32.943 -35.648 -33.733 1.00 76.50 294 LYS A N 1
ATOM 2422 C CA . LYS A 1 294 ? -32.187 -36.851 -34.114 1.00 76.50 294 LYS A CA 1
ATOM 2423 C C . LYS A 1 294 ? -32.695 -38.159 -33.518 1.00 76.50 294 LYS A C 1
ATOM 2425 O O . LYS A 1 294 ? -32.330 -39.214 -34.030 1.00 76.50 294 LYS A O 1
ATOM 2430 N N . LEU A 1 295 ? -33.461 -38.111 -32.435 1.00 75.31 295 LEU A N 1
ATOM 2431 C CA . LEU A 1 295 ? -34.099 -39.285 -31.848 1.00 75.31 295 LEU A CA 1
ATOM 2432 C C . LEU A 1 295 ? -35.406 -39.586 -32.582 1.00 75.31 295 LEU A C 1
ATOM 2434 O O . LEU A 1 295 ? -35.631 -40.738 -32.928 1.00 75.31 295 LEU A O 1
ATOM 2438 N N . GLU A 1 296 ? -36.181 -38.557 -32.926 1.00 74.38 296 GLU A N 1
ATOM 2439 C CA . GLU A 1 296 ? -37.368 -38.665 -33.782 1.00 74.38 296 GLU A CA 1
ATOM 2440 C C . GLU A 1 296 ? -36.993 -39.131 -35.207 1.00 74.38 296 GLU A C 1
ATOM 2442 O O . GLU A 1 296 ? -37.606 -40.071 -35.700 1.00 74.38 296 GLU A O 1
ATOM 2447 N N . GLU A 1 297 ? -35.910 -38.620 -35.820 1.00 78.75 297 GLU A N 1
ATOM 2448 C CA . GLU A 1 297 ? -35.355 -39.156 -37.084 1.00 78.75 297 GLU A CA 1
ATOM 2449 C C . GLU A 1 297 ? -35.018 -40.659 -36.982 1.00 78.75 297 GLU A C 1
ATOM 2451 O O . GLU A 1 297 ? -35.211 -41.404 -37.943 1.00 78.75 297 GLU A O 1
ATOM 2456 N N . GLN A 1 298 ? -34.501 -41.124 -35.835 1.00 72.44 298 GLN A N 1
ATOM 2457 C CA . GLN A 1 298 ? -34.169 -42.540 -35.630 1.00 72.44 298 GLN A CA 1
ATOM 2458 C C . GLN A 1 298 ? -35.378 -43.408 -35.267 1.00 72.44 298 GLN A C 1
ATOM 2460 O O . GLN A 1 298 ? -35.356 -44.601 -35.567 1.00 72.44 298 GLN A O 1
ATOM 2465 N N . GLU A 1 299 ? -36.414 -42.850 -34.640 1.00 71.44 299 GLU A N 1
ATOM 2466 C CA . GLU A 1 299 ? -37.677 -43.551 -34.398 1.00 71.44 299 GLU A CA 1
ATOM 2467 C C . GLU A 1 299 ? -38.507 -43.652 -35.690 1.00 71.44 299 GLU A C 1
ATOM 2469 O O . GLU A 1 299 ? -39.012 -44.737 -35.966 1.00 71.44 299 GLU A O 1
ATOM 2474 N N . GLU A 1 300 ? -38.529 -42.626 -36.554 1.00 76.81 300 GLU A N 1
ATOM 2475 C CA . GLU A 1 300 ? -39.080 -42.736 -37.917 1.00 76.81 300 GLU A CA 1
ATOM 2476 C C . GLU A 1 300 ? -38.293 -43.754 -38.767 1.00 76.81 300 GLU A C 1
ATOM 2478 O O . GLU A 1 300 ? -38.899 -44.633 -39.381 1.00 76.81 300 GLU A O 1
ATOM 2483 N N . GLU A 1 301 ? -36.950 -43.710 -38.781 1.00 74.75 301 GLU A N 1
ATOM 2484 C CA . GLU A 1 301 ? -36.133 -44.688 -39.531 1.00 74.75 301 GLU A CA 1
ATOM 2485 C C . GLU A 1 301 ? -36.359 -46.132 -39.024 1.00 74.75 301 GLU A C 1
ATOM 2487 O O . GLU A 1 301 ? -36.335 -47.077 -39.816 1.00 74.75 301 GLU A O 1
ATOM 2492 N N . LEU A 1 302 ? -36.657 -46.314 -37.730 1.00 72.00 302 LEU A N 1
ATOM 2493 C CA . LEU A 1 302 ? -37.073 -47.598 -37.153 1.00 72.00 302 LEU A CA 1
ATOM 2494 C C . LEU A 1 302 ? -38.512 -47.992 -37.508 1.00 72.00 302 LEU A C 1
ATOM 2496 O O . LEU A 1 302 ? -38.751 -49.171 -37.757 1.00 72.00 302 LEU A O 1
ATOM 2500 N N . GLU A 1 303 ? -39.467 -47.060 -37.523 1.00 69.31 303 GLU A N 1
ATOM 2501 C CA . GLU A 1 303 ? -40.874 -47.343 -37.837 1.00 69.31 303 GLU A CA 1
ATOM 2502 C C . GLU A 1 303 ? -41.033 -47.790 -39.301 1.00 69.31 303 GLU A C 1
ATOM 2504 O O . GLU A 1 303 ? -41.681 -48.805 -39.565 1.00 69.31 303 GLU A O 1
ATOM 2509 N N . TRP A 1 304 ? -40.311 -47.158 -40.235 1.00 61.69 304 TRP A N 1
ATOM 2510 C CA . TRP A 1 304 ? -40.189 -47.637 -41.621 1.00 61.69 304 TRP A CA 1
ATOM 2511 C C . TRP A 1 304 ? -39.549 -49.035 -41.700 1.00 61.69 304 TRP A C 1
ATOM 2513 O O . TRP A 1 304 ? -40.009 -49.888 -42.463 1.00 61.69 304 TRP A O 1
ATOM 2523 N N . ASP A 1 305 ? -38.525 -49.309 -40.882 1.00 57.12 305 ASP A N 1
ATOM 2524 C CA . ASP A 1 305 ? -37.892 -50.632 -40.791 1.00 57.12 305 ASP A CA 1
ATOM 2525 C C . ASP A 1 305 ? -38.818 -51.682 -40.121 1.00 57.12 305 ASP A C 1
ATOM 2527 O O . ASP A 1 305 ? -38.559 -52.882 -40.229 1.00 57.12 305 ASP A O 1
ATOM 2531 N N . TYR A 1 306 ? -39.928 -51.292 -39.481 1.00 55.28 306 TYR A N 1
ATOM 2532 C CA . TYR A 1 306 ? -40.995 -52.210 -39.051 1.00 55.28 306 TYR A CA 1
ATOM 2533 C C . TYR A 1 306 ? -42.091 -52.389 -40.113 1.00 55.28 306 TYR A C 1
ATOM 2535 O O . TYR A 1 306 ? -42.474 -53.533 -40.372 1.00 55.28 306 TYR A O 1
ATOM 2543 N N . GLU A 1 307 ? -42.548 -51.325 -40.786 1.00 55.06 307 GLU A N 1
ATOM 2544 C CA . GLU A 1 307 ? -43.530 -51.448 -41.878 1.00 55.06 307 GLU A CA 1
ATOM 2545 C C . GLU A 1 307 ? -42.996 -52.321 -43.036 1.00 55.06 307 GLU A C 1
ATOM 2547 O O . GLU A 1 307 ? -43.701 -53.221 -43.501 1.00 55.06 307 GLU A O 1
ATOM 2552 N N . GLU A 1 308 ? -41.718 -52.178 -43.426 1.00 52.66 308 GLU A N 1
ATOM 2553 C CA . GLU A 1 308 ? -41.097 -53.031 -44.464 1.00 52.66 308 GLU A CA 1
ATOM 2554 C C . GLU A 1 308 ? -40.889 -54.499 -44.005 1.00 52.66 308 GLU A C 1
ATOM 2556 O O . GLU A 1 308 ? -40.557 -55.369 -44.815 1.00 52.66 308 GLU A O 1
ATOM 2561 N N . LYS A 1 309 ? -41.120 -54.830 -42.723 1.00 48.91 309 LYS A N 1
ATOM 2562 C CA . LYS A 1 309 ? -41.122 -56.221 -42.223 1.00 48.91 309 LYS A CA 1
ATOM 2563 C C . LYS A 1 309 ? -42.525 -56.830 -42.171 1.00 48.91 309 LYS A C 1
ATOM 2565 O O . LYS A 1 309 ? -42.677 -57.989 -42.565 1.00 48.91 309 LYS A O 1
ATOM 2570 N N . ASP A 1 310 ? -43.547 -56.078 -41.766 1.00 42.75 310 ASP A N 1
ATOM 2571 C CA . ASP A 1 310 ? -44.924 -56.596 -41.693 1.00 42.75 310 ASP A CA 1
ATOM 2572 C C . ASP A 1 310 ? -45.552 -56.826 -43.087 1.00 42.75 310 ASP A C 1
ATOM 2574 O O . ASP A 1 310 ? -46.309 -57.789 -43.266 1.00 42.75 310 ASP A O 1
ATOM 2578 N N . GLU A 1 311 ? -45.161 -56.062 -44.120 1.00 46.22 311 GLU A N 1
ATOM 2579 C CA . GLU A 1 311 ? -45.544 -56.370 -45.515 1.00 46.22 311 GLU A CA 1
ATOM 2580 C C . GLU A 1 311 ? -44.931 -57.690 -46.047 1.00 46.22 311 GLU A C 1
ATOM 2582 O O . GLU A 1 311 ? -45.423 -58.257 -47.028 1.00 46.22 311 GLU A O 1
ATOM 2587 N N . VAL A 1 312 ? -43.885 -58.231 -45.403 1.00 48.34 312 VAL A N 1
ATOM 2588 C CA . VAL A 1 312 ? -43.165 -59.432 -45.871 1.00 48.34 312 VAL A CA 1
ATOM 2589 C C . VAL A 1 312 ? -43.741 -60.741 -45.309 1.00 48.34 312 VAL A C 1
ATOM 2591 O O . VAL A 1 312 ? -43.678 -61.760 -46.004 1.00 48.34 312 VAL A O 1
ATOM 2594 N N . GLU A 1 313 ? -44.368 -60.750 -44.124 1.00 43.03 313 GLU A N 1
ATOM 2595 C CA . GLU A 1 313 ? -45.006 -61.968 -43.574 1.00 43.03 313 GLU A CA 1
ATOM 2596 C C . GLU A 1 313 ? -46.517 -62.107 -43.869 1.00 43.03 313 GLU A C 1
ATOM 2598 O O . GLU A 1 313 ? -47.040 -63.223 -43.790 1.00 43.03 313 GLU A O 1
ATOM 2603 N N . GLN A 1 314 ? -47.230 -61.067 -44.334 1.00 38.28 314 GLN A N 1
ATOM 2604 C CA . GLN A 1 314 ? -48.646 -61.212 -44.743 1.00 38.28 314 GLN A CA 1
ATOM 2605 C C . GLN A 1 314 ? -48.878 -61.821 -46.140 1.00 38.28 314 GLN A C 1
ATOM 2607 O O . GLN A 1 314 ? -50.021 -62.077 -46.521 1.00 38.28 314 GLN A O 1
ATOM 2612 N N . HIS A 1 315 ? -47.828 -62.169 -46.892 1.00 39.81 315 HIS A N 1
ATOM 2613 C CA . HIS A 1 315 ? -47.961 -62.845 -48.191 1.00 39.81 315 HIS A CA 1
ATOM 2614 C C . HIS A 1 315 ? -47.843 -64.385 -48.141 1.00 39.81 315 HIS A C 1
ATOM 2616 O O . HIS A 1 315 ? -47.406 -65.012 -49.114 1.00 39.81 315 HIS A O 1
ATOM 2622 N N . GLN A 1 316 ? -48.265 -65.036 -47.041 1.00 39.12 316 GLN A N 1
ATOM 2623 C CA . GLN A 1 316 ? -48.293 -66.509 -46.986 1.00 39.12 316 GLN A CA 1
ATOM 2624 C C . GLN A 1 316 ? -49.386 -67.192 -46.133 1.00 39.12 316 GLN A C 1
ATOM 2626 O O . GLN A 1 316 ? -49.126 -68.232 -45.533 1.00 39.12 316 GLN A O 1
ATOM 2631 N N . VAL A 1 317 ? -50.634 -66.706 -46.165 1.00 35.41 317 VAL A N 1
ATOM 2632 C CA . VAL A 1 317 ? -51.843 -67.516 -45.875 1.00 35.41 317 VAL A CA 1
ATOM 2633 C C . VAL A 1 317 ? -53.045 -66.980 -46.679 1.00 35.41 317 VAL A C 1
ATOM 2635 O O . VAL A 1 317 ? -53.048 -65.825 -47.089 1.00 35.41 317 VAL A O 1
ATOM 2638 N N . GLU A 1 318 ? -54.034 -67.839 -46.954 1.00 34.69 318 GLU A N 1
ATOM 2639 C CA . GLU A 1 318 ? -55.364 -67.485 -47.501 1.00 34.69 318 GLU A CA 1
ATOM 2640 C C . GLU A 1 318 ? -55.405 -66.715 -48.839 1.00 34.69 318 GLU A C 1
ATOM 2642 O O . GLU A 1 318 ? -56.237 -65.844 -49.095 1.00 34.69 318 GLU A O 1
ATOM 2647 N N . ALA A 1 319 ? -54.630 -67.220 -49.800 1.00 32.50 319 ALA A N 1
ATOM 2648 C CA . ALA A 1 319 ? -55.264 -67.516 -51.082 1.00 32.50 319 ALA A CA 1
ATOM 2649 C C . ALA A 1 319 ? -56.200 -68.739 -50.920 1.00 32.50 319 ALA A C 1
ATOM 2651 O O . ALA A 1 319 ? -55.841 -69.689 -50.232 1.00 32.50 319 ALA A O 1
ATOM 2652 N N . GLU A 1 320 ? -57.340 -68.717 -51.622 1.00 34.28 320 GLU A N 1
ATOM 2653 C CA . GLU A 1 320 ? -58.397 -69.753 -51.686 1.00 34.28 320 GLU A CA 1
ATOM 2654 C C . GLU A 1 320 ? -59.380 -69.890 -50.491 1.00 34.28 320 GLU A C 1
ATOM 2656 O O . GLU A 1 320 ? -59.109 -70.627 -49.554 1.00 34.28 320 GLU A O 1
ATOM 2661 N N . ILE A 1 321 ? -60.613 -69.372 -50.699 1.00 32.69 321 ILE A N 1
ATOM 2662 C CA . ILE A 1 321 ? -61.919 -70.029 -50.385 1.00 32.69 321 ILE A CA 1
ATOM 2663 C C . ILE A 1 321 ? -62.304 -70.073 -48.869 1.00 32.69 321 ILE A C 1
ATOM 2665 O O . ILE A 1 321 ? -61.516 -70.491 -48.038 1.00 32.69 321 ILE A O 1
ATOM 2669 N N . GLU A 1 322 ? -63.495 -69.668 -48.387 1.00 32.66 322 GLU A N 1
ATOM 2670 C CA . GLU A 1 322 ? -64.867 -69.707 -48.950 1.00 32.66 322 GLU A CA 1
ATOM 2671 C C . GLU A 1 322 ? -65.791 -68.550 -48.429 1.00 32.66 322 GLU A C 1
ATOM 2673 O O . GLU A 1 322 ? -65.318 -67.467 -48.102 1.00 32.66 322 GLU A O 1
ATOM 2678 N N . GLU A 1 323 ? -67.117 -68.761 -48.418 1.00 33.09 323 GLU A N 1
ATOM 2679 C CA . GLU A 1 323 ? -68.244 -67.893 -47.977 1.00 33.09 323 GLU A CA 1
ATOM 2680 C C . GLU A 1 323 ? -68.074 -67.187 -46.588 1.00 33.09 323 GLU A C 1
ATOM 2682 O O . GLU A 1 323 ? -67.337 -67.673 -45.741 1.00 33.09 323 GLU A O 1
ATOM 2687 N N . GLU A 1 324 ? -68.744 -66.074 -46.212 1.00 32.06 324 GLU A N 1
ATOM 2688 C CA . GLU A 1 324 ? -70.038 -65.502 -46.653 1.00 32.06 324 GLU A CA 1
ATOM 2689 C C . GLU A 1 324 ? -70.208 -63.969 -46.352 1.00 32.06 324 GLU A C 1
ATOM 2691 O O . GLU A 1 324 ? -69.488 -63.366 -45.564 1.00 32.06 324 GLU A O 1
ATOM 2696 N N . LEU A 1 325 ? -71.229 -63.340 -46.959 1.00 32.59 325 LEU A N 1
ATOM 2697 C CA . LEU A 1 325 ? -71.717 -61.939 -46.815 1.00 32.59 325 LEU A CA 1
ATOM 2698 C C . LEU A 1 325 ? -72.053 -61.509 -45.347 1.00 32.59 325 LEU A C 1
ATOM 2700 O O . LEU A 1 325 ? -72.649 -62.313 -44.638 1.00 32.59 325 LEU A O 1
ATOM 2704 N N . LYS A 1 326 ? -71.884 -60.252 -44.858 1.00 32.84 326 LYS A N 1
ATOM 2705 C CA . LYS A 1 326 ? -72.741 -59.042 -45.107 1.00 32.84 326 LYS A CA 1
ATOM 2706 C C . LYS A 1 326 ? -72.359 -57.779 -44.257 1.00 32.84 326 LYS A C 1
ATOM 2708 O O . LYS A 1 326 ? -72.116 -57.908 -43.068 1.00 32.84 326 LYS A O 1
ATOM 2713 N N . THR A 1 327 ? -72.528 -56.585 -44.860 1.00 36.03 327 THR A N 1
ATOM 2714 C CA . THR A 1 327 ? -73.035 -55.263 -44.341 1.00 36.03 327 THR A CA 1
ATOM 2715 C C . THR A 1 327 ? -72.466 -54.495 -43.115 1.00 36.03 327 THR A C 1
ATOM 2717 O O . THR A 1 327 ? -72.469 -54.995 -41.999 1.00 36.03 327 THR A O 1
ATOM 2720 N N . GLU A 1 328 ? -72.196 -53.194 -43.363 1.00 35.06 328 GLU A N 1
ATOM 2721 C CA . GLU A 1 328 ? -72.487 -51.927 -42.612 1.00 35.06 328 GLU A CA 1
ATOM 2722 C C . GLU A 1 328 ? -73.402 -51.959 -41.345 1.00 35.06 328 GLU A C 1
ATOM 2724 O O . GLU A 1 328 ? -74.253 -52.851 -41.288 1.00 35.06 328 GLU A O 1
ATOM 2729 N N . PRO A 1 329 ? -73.378 -50.959 -40.397 1.00 49.59 329 PRO A N 1
ATOM 2730 C CA . PRO A 1 329 ? -73.173 -49.499 -40.622 1.00 49.59 329 PRO A CA 1
ATOM 2731 C C . PRO A 1 329 ? -72.459 -48.654 -39.507 1.00 49.59 329 PRO A C 1
ATOM 2733 O O . PRO A 1 329 ? -71.923 -49.183 -38.540 1.00 49.59 329 PRO A O 1
ATOM 2736 N N . LYS A 1 330 ? -72.481 -47.307 -39.640 1.00 41.38 330 LYS A N 1
ATOM 2737 C CA . LYS A 1 330 ? -71.891 -46.282 -38.728 1.00 41.38 330 LYS A CA 1
ATOM 2738 C C . LYS A 1 330 ? -72.787 -45.836 -37.543 1.00 41.38 330 LYS A C 1
ATOM 2740 O O . LYS A 1 330 ? -73.982 -45.621 -37.754 1.00 41.38 330 LYS A O 1
ATOM 2745 N N . PRO A 1 331 ? -72.178 -45.529 -36.375 1.00 43.59 331 PRO A N 1
ATOM 2746 C CA . PRO A 1 331 ? -72.391 -44.300 -35.560 1.00 43.59 331 PRO A CA 1
ATOM 2747 C C . PRO A 1 331 ? -71.053 -43.518 -35.329 1.00 43.59 331 PRO A C 1
ATOM 2749 O O . PRO A 1 331 ? -70.025 -44.011 -35.780 1.00 43.59 331 PRO A O 1
ATOM 2752 N N . ILE A 1 332 ? -70.885 -42.323 -34.711 1.00 29.56 332 ILE A N 1
ATOM 2753 C CA . ILE A 1 332 ? -71.723 -41.159 -34.277 1.00 29.56 332 ILE A CA 1
ATOM 2754 C C . ILE A 1 332 ? -71.669 -40.789 -32.754 1.00 29.56 332 ILE A C 1
ATOM 2756 O O . ILE A 1 332 ? -72.329 -41.442 -31.956 1.00 29.56 332 ILE A O 1
ATOM 2760 N N . ILE A 1 333 ? -71.015 -39.639 -32.452 1.00 26.20 333 ILE A N 1
ATOM 2761 C CA . ILE A 1 333 ? -71.146 -38.664 -31.314 1.00 26.20 333 ILE A CA 1
ATOM 2762 C C . ILE A 1 333 ? -70.472 -38.902 -29.918 1.00 26.20 333 ILE A C 1
ATOM 2764 O O . ILE A 1 333 ? -70.831 -39.821 -29.197 1.00 26.20 333 ILE A O 1
ATOM 2768 N N . ASN A 1 334 ? -69.580 -37.941 -29.586 1.00 36.00 334 ASN A N 1
ATOM 2769 C CA . ASN A 1 334 ? -69.211 -37.196 -28.344 1.00 36.00 334 ASN A CA 1
ATOM 2770 C C . ASN A 1 334 ? -68.868 -37.782 -26.942 1.00 36.00 334 ASN A C 1
ATOM 2772 O O . ASN A 1 334 ? -69.423 -38.774 -26.492 1.00 36.00 334 ASN A O 1
ATOM 2776 N N . GLU A 1 335 ? -68.065 -36.943 -26.243 1.00 34.09 335 GLU A N 1
ATOM 2777 C CA . GLU A 1 335 ? -68.051 -36.574 -24.799 1.00 34.09 335 GLU A CA 1
ATOM 2778 C C . GLU A 1 335 ? -67.523 -37.567 -23.739 1.00 34.09 335 GLU A C 1
ATOM 2780 O O . GLU A 1 335 ? -68.212 -38.511 -23.376 1.00 34.09 335 GLU A O 1
ATOM 2785 N N . GLU A 1 336 ? -66.352 -37.261 -23.145 1.00 31.94 336 GLU A N 1
ATOM 2786 C CA . GLU A 1 336 ? -66.224 -36.701 -21.773 1.00 31.94 336 GLU A CA 1
ATOM 2787 C C . GLU A 1 336 ? -64.769 -36.222 -21.468 1.00 31.94 336 GLU A C 1
ATOM 2789 O O . GLU A 1 336 ? -63.915 -36.265 -22.350 1.00 31.94 336 GLU A O 1
ATOM 2794 N N . GLU A 1 337 ? -64.529 -35.720 -20.243 1.00 32.25 337 GLU A N 1
ATOM 2795 C CA . GLU A 1 337 ? -63.240 -35.323 -19.612 1.00 32.25 337 GLU A CA 1
ATOM 2796 C C . GLU A 1 337 ? -62.449 -34.115 -20.185 1.00 32.25 337 GLU A C 1
ATOM 2798 O O . GLU A 1 337 ? -61.478 -34.263 -20.925 1.00 32.25 337 GLU A O 1
ATOM 2803 N N . LEU A 1 338 ? -62.792 -32.892 -19.732 1.00 32.22 338 LEU A N 1
ATOM 2804 C CA . LEU A 1 338 ? -61.918 -31.704 -19.830 1.00 32.22 338 LEU A CA 1
ATOM 2805 C C . LEU A 1 338 ? -62.237 -30.637 -18.749 1.00 32.22 338 LEU A C 1
ATOM 2807 O O . LEU A 1 338 ? -62.831 -29.602 -19.046 1.00 32.22 338 LEU A O 1
ATOM 2811 N N . GLU A 1 339 ? -61.836 -30.854 -17.489 1.00 35.47 339 GLU A N 1
ATOM 2812 C CA . GLU A 1 339 ? -61.810 -29.794 -16.458 1.00 35.47 339 GLU A CA 1
ATOM 2813 C C . GLU A 1 339 ? -60.782 -30.094 -15.338 1.00 35.47 339 GLU A C 1
ATOM 2815 O O . GLU A 1 339 ? -60.414 -31.250 -15.153 1.00 35.47 339 GLU A O 1
ATOM 2820 N N . TYR A 1 340 ? -60.350 -29.056 -14.596 1.00 31.88 340 TYR A N 1
ATOM 2821 C CA . TYR A 1 340 ? -59.124 -28.940 -13.760 1.00 31.88 340 TYR A CA 1
ATOM 2822 C C . TYR A 1 340 ? -57.811 -28.775 -14.571 1.00 31.88 340 TYR A C 1
ATOM 2824 O O . TYR A 1 340 ? -57.499 -29.599 -15.417 1.00 31.88 340 TYR A O 1
ATOM 2832 N N . ILE A 1 341 ? -56.968 -27.743 -14.377 1.00 28.25 341 ILE A N 1
ATOM 2833 C CA . ILE A 1 341 ? -56.942 -26.641 -13.384 1.00 28.25 341 ILE A CA 1
ATOM 2834 C C . ILE A 1 341 ? -56.855 -25.267 -14.083 1.00 28.25 341 ILE A C 1
ATOM 2836 O O . ILE A 1 341 ? -56.080 -25.084 -15.017 1.00 28.25 341 ILE A O 1
ATOM 2840 N N . LYS A 1 342 ? -57.574 -24.268 -13.549 1.00 33.72 342 LYS A N 1
ATOM 2841 C CA . LYS A 1 342 ? -57.330 -22.830 -13.775 1.00 33.72 342 LYS A CA 1
ATOM 2842 C C . LYS A 1 342 ? -57.383 -22.072 -12.443 1.00 33.72 342 LYS A C 1
ATOM 2844 O O . LYS A 1 342 ? -58.476 -21.775 -11.971 1.00 33.72 342 LYS A O 1
ATOM 2849 N N . VAL A 1 343 ? -56.227 -21.726 -11.872 1.00 36.69 343 VAL A N 1
ATOM 2850 C CA . VAL A 1 343 ? -56.082 -20.648 -10.873 1.00 36.69 343 VAL A CA 1
ATOM 2851 C C . VAL A 1 343 ? -54.695 -20.021 -11.027 1.00 36.69 343 VAL A C 1
ATOM 2853 O O . VAL A 1 343 ? -53.696 -20.693 -10.797 1.00 36.69 343 VAL A O 1
ATOM 2856 N N . LEU A 1 344 ? -54.651 -18.742 -11.394 1.00 35.16 344 LEU A N 1
ATOM 2857 C CA . LEU A 1 344 ? -53.547 -17.805 -11.158 1.00 35.16 344 LEU A CA 1
ATOM 2858 C C . LEU A 1 344 ? -54.149 -16.388 -11.137 1.00 35.16 344 LEU A C 1
ATOM 2860 O O . LEU A 1 344 ? -55.233 -16.170 -11.684 1.00 35.16 344 LEU A O 1
ATOM 2864 N N . GLU A 1 345 ? -53.507 -15.463 -10.431 1.00 46.09 345 GLU A N 1
ATOM 2865 C CA . GLU A 1 345 ? -54.114 -14.188 -10.018 1.00 46.09 345 GLU A CA 1
ATOM 2866 C C . GLU A 1 345 ? -53.993 -13.100 -11.109 1.00 46.09 345 GLU A C 1
ATOM 2868 O O . GLU A 1 345 ? -52.922 -12.984 -11.710 1.00 46.09 345 GLU A O 1
ATOM 2873 N N . PRO A 1 346 ? -55.032 -12.270 -11.360 1.00 43.72 346 PRO A N 1
ATOM 2874 C CA . PRO A 1 346 ? -54.999 -11.260 -12.428 1.00 43.72 346 PRO A CA 1
ATOM 2875 C C . PRO A 1 346 ? -53.915 -10.190 -12.254 1.00 43.72 346 PRO A C 1
ATOM 2877 O O . PRO A 1 346 ? -53.373 -9.693 -13.236 1.00 43.72 346 PRO A O 1
ATOM 2880 N N . GLU A 1 347 ? -53.585 -9.845 -11.010 1.00 42.47 347 GLU A N 1
ATOM 2881 C CA . GLU A 1 347 ? -52.639 -8.771 -10.674 1.00 42.47 347 GLU A CA 1
ATOM 2882 C C . GLU A 1 347 ? -51.232 -9.068 -11.221 1.00 42.47 347 GLU A C 1
ATOM 2884 O O . GLU A 1 347 ? -50.579 -8.184 -11.770 1.00 42.47 347 GLU A O 1
ATOM 2889 N N . LYS A 1 348 ? -50.829 -10.346 -11.225 1.00 46.12 348 LYS A N 1
ATOM 2890 C CA . LYS A 1 348 ? -49.548 -10.808 -11.788 1.00 46.12 348 LYS A CA 1
ATOM 2891 C C . LYS A 1 348 ? -49.535 -10.868 -13.317 1.00 46.12 348 LYS A C 1
ATOM 2893 O O . LYS A 1 348 ? -48.464 -10.969 -13.905 1.00 46.12 348 LYS A O 1
ATOM 2898 N N . GLN A 1 349 ? -50.697 -10.810 -13.974 1.00 47.41 349 GLN A N 1
ATOM 2899 C CA . GLN A 1 349 ? -50.747 -10.631 -15.429 1.00 47.41 349 GLN A CA 1
ATOM 2900 C C . GLN A 1 349 ? -50.501 -9.168 -15.804 1.00 47.41 349 GLN A C 1
ATOM 2902 O O . GLN A 1 349 ? -49.743 -8.917 -16.731 1.00 47.41 349 GLN A O 1
ATOM 2907 N N . LEU A 1 350 ? -51.065 -8.219 -15.048 1.00 47.50 350 LEU A N 1
ATOM 2908 C CA . LEU A 1 350 ? -50.852 -6.786 -15.275 1.00 47.50 350 LEU A CA 1
ATOM 2909 C C . LEU A 1 350 ? -49.391 -6.379 -15.015 1.00 47.50 350 LEU A C 1
ATOM 2911 O O . LEU A 1 350 ? -48.803 -5.632 -15.791 1.00 47.50 350 LEU A O 1
ATOM 2915 N N . GLU A 1 351 ? -48.794 -6.911 -13.947 1.00 43.62 351 GLU A N 1
ATOM 2916 C CA . GLU A 1 351 ? -47.382 -6.700 -13.604 1.00 43.62 351 GLU A CA 1
ATOM 2917 C C . GLU A 1 351 ? -46.439 -7.280 -14.679 1.00 43.62 351 GLU A C 1
ATOM 2919 O O . GLU A 1 351 ? -45.456 -6.642 -15.054 1.00 43.62 351 GLU A O 1
ATOM 2924 N N . ALA A 1 352 ? -46.787 -8.436 -15.261 1.00 47.69 352 ALA A N 1
ATOM 2925 C CA . ALA A 1 352 ? -46.059 -9.012 -16.390 1.00 47.69 352 ALA A CA 1
ATOM 2926 C C . ALA A 1 352 ? -46.245 -8.219 -17.700 1.00 47.69 352 ALA A C 1
ATOM 2928 O O . ALA A 1 352 ? -45.269 -8.024 -18.422 1.00 47.69 352 ALA A O 1
ATOM 2929 N N . GLU A 1 353 ? -47.454 -7.738 -18.017 1.00 60.19 353 GLU A N 1
ATOM 2930 C CA . GLU A 1 353 ? -47.698 -6.897 -19.204 1.00 60.19 353 GLU A CA 1
ATOM 2931 C C . GLU A 1 353 ? -46.894 -5.587 -19.137 1.00 60.19 353 GLU A C 1
ATOM 2933 O O . GLU A 1 353 ? -46.218 -5.245 -20.106 1.00 60.19 353 GLU A O 1
ATOM 2938 N N . LEU A 1 354 ? -46.867 -4.917 -17.978 1.00 53.31 354 LEU A N 1
ATOM 2939 C CA . LEU A 1 354 ? -46.042 -3.720 -17.750 1.00 53.31 354 LEU A CA 1
ATOM 2940 C C . LEU A 1 354 ? -44.535 -4.006 -17.876 1.00 53.31 354 LEU A C 1
ATOM 2942 O O . LEU A 1 354 ? -43.792 -3.187 -18.418 1.00 53.31 354 LEU A O 1
ATOM 2946 N N . PHE A 1 355 ? -44.072 -5.172 -17.415 1.00 46.56 355 PHE A N 1
ATOM 2947 C CA . PHE A 1 355 ? -42.671 -5.579 -17.550 1.00 46.56 355 PHE A CA 1
ATOM 2948 C C . PHE A 1 355 ? -42.279 -5.850 -19.014 1.00 46.56 355 PHE A C 1
ATOM 2950 O O . PHE A 1 355 ? -41.193 -5.457 -19.443 1.00 46.56 355 PHE A O 1
ATOM 2957 N N . TYR A 1 356 ? -43.169 -6.452 -19.811 1.00 51.69 356 TYR A N 1
ATOM 2958 C CA . TYR A 1 356 ? -42.947 -6.627 -21.251 1.00 51.69 356 TYR A CA 1
ATOM 2959 C C . TYR A 1 356 ? -42.981 -5.297 -22.022 1.00 51.69 356 TYR A C 1
ATOM 2961 O O . TYR A 1 356 ? -42.123 -5.093 -22.881 1.00 51.69 356 TYR A O 1
ATOM 2969 N N . GLU A 1 357 ? -43.891 -4.373 -21.694 1.00 59.31 357 GLU A N 1
ATOM 2970 C CA . GLU A 1 357 ? -43.940 -3.031 -22.305 1.00 59.31 357 GLU A CA 1
ATOM 2971 C C . GLU A 1 357 ? -42.650 -2.233 -22.013 1.00 59.31 357 GLU A C 1
ATOM 2973 O O . GLU A 1 357 ? -42.085 -1.605 -22.911 1.00 59.31 357 GLU A O 1
ATOM 2978 N N . PHE A 1 358 ? -42.106 -2.341 -20.795 1.00 52.22 358 PHE A N 1
ATOM 2979 C CA . PHE A 1 358 ? -40.823 -1.733 -20.418 1.00 52.22 358 PHE A CA 1
ATOM 2980 C C . PHE A 1 358 ? -39.620 -2.335 -21.171 1.00 52.22 358 PHE A C 1
ATOM 2982 O O . PHE A 1 358 ? -38.742 -1.597 -21.629 1.00 52.22 358 PHE A O 1
ATOM 2989 N N . ILE A 1 359 ? -39.583 -3.661 -21.353 1.00 55.44 359 ILE A N 1
ATOM 2990 C CA . ILE A 1 359 ? -38.548 -4.332 -22.160 1.00 55.44 359 ILE A CA 1
ATOM 2991 C C . ILE A 1 359 ? -38.632 -3.902 -23.632 1.00 55.44 359 ILE A C 1
ATOM 2993 O O . ILE A 1 359 ? -37.596 -3.656 -24.254 1.00 55.44 359 ILE A O 1
ATOM 2997 N N . GLU A 1 360 ? -39.838 -3.757 -24.190 1.00 61.25 360 GLU A N 1
ATOM 2998 C CA . GLU A 1 360 ? -40.019 -3.274 -25.561 1.00 61.25 360 GLU A CA 1
ATOM 2999 C C . GLU A 1 360 ? -39.592 -1.798 -25.706 1.00 61.25 360 GLU A C 1
ATOM 3001 O O . GLU A 1 360 ? -38.944 -1.446 -26.694 1.00 61.25 360 GLU A O 1
ATOM 3006 N N . GLU A 1 361 ? -39.834 -0.931 -24.714 1.00 65.12 361 GLU A N 1
ATOM 3007 C CA . GLU A 1 361 ? -39.326 0.452 -24.734 1.00 65.12 361 GLU A CA 1
ATOM 3008 C C . GLU A 1 361 ? -37.783 0.510 -24.691 1.00 65.12 361 GLU A C 1
ATOM 3010 O O . GLU A 1 361 ? -37.170 1.285 -25.431 1.00 65.12 361 GLU A O 1
ATOM 3015 N N . LEU A 1 362 ? -37.136 -0.329 -23.872 1.00 55.41 362 LEU A N 1
ATOM 3016 C CA . LEU A 1 362 ? -35.670 -0.420 -23.801 1.00 55.41 362 LEU A CA 1
ATOM 3017 C C . LEU A 1 362 ? -35.052 -0.954 -25.102 1.00 55.41 362 LEU A C 1
ATOM 3019 O O . LEU A 1 362 ? -34.074 -0.386 -25.594 1.00 55.41 362 LEU A O 1
ATOM 3023 N N . ALA A 1 363 ? -35.641 -1.995 -25.695 1.00 55.16 363 ALA A N 1
ATOM 3024 C CA . ALA A 1 363 ? -35.189 -2.545 -26.972 1.00 55.16 363 ALA A CA 1
ATOM 3025 C C . ALA A 1 363 ? -35.321 -1.525 -28.118 1.00 55.16 363 ALA A C 1
ATOM 3027 O O . ALA A 1 363 ? -34.450 -1.446 -28.985 1.00 55.16 363 ALA A O 1
ATOM 3028 N N . ASN A 1 364 ? -36.375 -0.703 -28.119 1.00 65.94 364 ASN A N 1
ATOM 3029 C CA . ASN A 1 364 ? -36.523 0.372 -29.100 1.00 65.94 364 ASN A CA 1
ATOM 3030 C C . ASN A 1 364 ? -35.475 1.484 -28.904 1.00 65.94 364 ASN A C 1
ATOM 3032 O O . ASN A 1 364 ? -34.869 1.905 -29.888 1.00 65.94 364 ASN A O 1
ATOM 3036 N N . LYS A 1 365 ? -35.174 1.895 -27.661 1.00 63.44 365 LYS A N 1
ATOM 3037 C CA . LYS A 1 365 ? -34.113 2.887 -27.377 1.00 63.44 365 LYS A CA 1
ATOM 3038 C C . LYS A 1 365 ? -32.733 2.431 -27.852 1.00 63.44 365 LYS A C 1
ATOM 3040 O O . LYS A 1 365 ? -32.036 3.210 -28.492 1.00 63.44 365 LYS A O 1
ATOM 3045 N N . GLN A 1 366 ? -32.359 1.170 -27.615 1.00 49.50 366 GLN A N 1
ATOM 3046 C CA . GLN A 1 366 ? -31.076 0.640 -28.098 1.00 49.50 366 GLN A CA 1
ATOM 3047 C C . GLN A 1 366 ? -30.988 0.581 -29.631 1.00 49.50 366 GLN A C 1
ATOM 3049 O O . GLN A 1 366 ? -29.903 0.747 -30.184 1.00 49.50 366 GLN A O 1
ATOM 3054 N N . ASN A 1 367 ? -32.110 0.381 -30.332 1.00 59.28 367 ASN A N 1
ATOM 3055 C CA . ASN A 1 367 ? -32.134 0.463 -31.793 1.00 59.28 367 ASN A CA 1
ATOM 3056 C C . ASN A 1 367 ? -32.042 1.919 -32.293 1.00 59.28 367 ASN A C 1
ATOM 3058 O O . ASN A 1 367 ? -31.301 2.162 -33.242 1.00 59.28 367 ASN A O 1
ATOM 3062 N N . GLU A 1 368 ? -32.699 2.890 -31.642 1.00 60.66 368 GLU A N 1
ATOM 3063 C CA . GLU A 1 368 ? -32.547 4.319 -31.983 1.00 60.66 368 GLU A CA 1
ATOM 3064 C C . GLU A 1 368 ? -31.110 4.827 -31.724 1.00 60.66 368 GLU A C 1
ATOM 3066 O O . GLU A 1 368 ? -30.542 5.498 -32.584 1.00 60.66 368 GLU A O 1
ATOM 3071 N N . GLU A 1 369 ? -30.469 4.455 -30.606 1.00 55.56 369 GLU A N 1
ATOM 3072 C CA . GLU A 1 369 ? -29.052 4.784 -30.345 1.00 55.56 369 GLU A CA 1
ATOM 3073 C C . GLU A 1 369 ? -28.097 4.135 -31.359 1.00 55.56 369 GLU A C 1
ATOM 3075 O O . GLU A 1 369 ? -27.041 4.692 -31.671 1.00 55.56 369 GLU A O 1
ATOM 3080 N N . LYS A 1 370 ? -28.458 2.963 -31.895 1.00 56.91 370 LYS A N 1
ATOM 3081 C CA . LYS A 1 370 ? -27.665 2.274 -32.914 1.00 56.91 370 LYS A CA 1
ATOM 3082 C C . LYS A 1 370 ? -27.827 2.903 -34.300 1.00 56.91 370 LYS A C 1
ATOM 3084 O O . LYS A 1 370 ? -26.816 3.092 -34.973 1.00 56.91 370 LYS A O 1
ATOM 3089 N N . GLU A 1 371 ? -29.042 3.297 -34.695 1.00 58.03 371 GLU A N 1
ATOM 3090 C CA . GLU A 1 371 ? -29.258 4.089 -35.917 1.00 58.03 371 GLU A CA 1
ATOM 3091 C C . GLU A 1 371 ? -28.566 5.464 -35.825 1.00 58.03 371 GLU A C 1
ATOM 3093 O O . GLU A 1 371 ? -27.913 5.861 -36.789 1.00 58.03 371 GLU A O 1
ATOM 3098 N N . GLU A 1 372 ? -28.589 6.161 -34.674 1.00 56.19 372 GLU A N 1
ATOM 3099 C CA . GLU A 1 372 ? -27.794 7.396 -34.504 1.00 56.19 372 GLU A CA 1
ATOM 3100 C C . GLU A 1 372 ? -26.277 7.132 -34.589 1.00 56.19 372 GLU A C 1
ATOM 3102 O O . GLU A 1 372 ? -25.541 8.003 -35.054 1.00 56.19 372 GLU A O 1
ATOM 3107 N N . ARG A 1 373 ? -25.773 5.953 -34.200 1.00 52.09 373 ARG A N 1
ATOM 3108 C CA . ARG A 1 373 ? -24.347 5.610 -34.367 1.00 52.09 373 ARG A CA 1
ATOM 3109 C C . ARG A 1 373 ? -23.986 5.373 -35.834 1.00 52.09 373 ARG A C 1
ATOM 3111 O O . ARG A 1 373 ? -23.023 5.959 -36.324 1.00 52.09 373 ARG A O 1
ATOM 3118 N N . GLU A 1 374 ? -24.786 4.575 -36.538 1.00 49.91 374 GLU A N 1
ATOM 3119 C CA . GLU A 1 374 ? -24.558 4.227 -37.945 1.00 49.91 374 GLU A CA 1
ATOM 3120 C C . GLU A 1 374 ? -24.753 5.454 -38.878 1.00 49.91 374 GLU A C 1
ATOM 3122 O O . GLU A 1 374 ? -23.934 5.660 -39.775 1.00 49.91 374 GLU A O 1
ATOM 3127 N N . GLU A 1 375 ? -25.715 6.362 -38.619 1.00 44.97 375 GLU A N 1
ATOM 3128 C CA . GLU A 1 375 ? -25.840 7.638 -39.366 1.00 44.97 375 GLU A CA 1
ATOM 3129 C C . GLU A 1 375 ? -24.693 8.638 -39.100 1.00 44.97 375 GLU A C 1
ATOM 3131 O O . GLU A 1 375 ? -24.437 9.500 -39.949 1.00 44.97 375 GLU A O 1
ATOM 3136 N N . ASN A 1 376 ? -24.005 8.569 -37.951 1.00 48.94 376 ASN A N 1
ATOM 3137 C CA . ASN A 1 376 ? -22.825 9.403 -37.681 1.00 48.94 376 ASN A CA 1
ATOM 3138 C C . ASN A 1 376 ? -21.565 8.836 -38.357 1.00 48.94 376 ASN A C 1
ATOM 3140 O O . ASN A 1 376 ? -20.814 9.596 -38.971 1.00 48.94 376 ASN A O 1
ATOM 3144 N N . GLU A 1 377 ? -21.355 7.516 -38.313 1.00 47.97 377 GLU A N 1
ATOM 3145 C CA . GLU A 1 377 ? -20.211 6.869 -38.974 1.00 47.97 377 GLU A CA 1
ATOM 3146 C C . GLU A 1 377 ? -20.281 7.010 -40.513 1.00 47.97 377 GLU A C 1
ATOM 3148 O O . GLU A 1 377 ? -19.275 7.359 -41.136 1.00 47.97 377 GLU A O 1
ATOM 3153 N N . GLU A 1 378 ? -21.467 6.896 -41.138 1.00 43.38 378 GLU A N 1
ATOM 3154 C CA . GLU A 1 378 ? -21.626 7.198 -42.577 1.00 43.38 378 GLU A CA 1
ATOM 3155 C C . GLU A 1 378 ? -21.435 8.693 -42.926 1.00 43.38 378 GLU A C 1
ATOM 3157 O O . GLU A 1 378 ? -21.129 9.022 -44.078 1.00 43.38 378 GLU A O 1
ATOM 3162 N N . GLN A 1 379 ? -21.576 9.621 -41.969 1.00 42.25 379 GLN A N 1
ATOM 3163 C CA . GLN A 1 379 ? -21.364 11.055 -42.211 1.00 42.25 379 GLN A CA 1
ATOM 3164 C C . GLN A 1 379 ? -19.902 11.505 -42.062 1.00 42.25 379 GLN A C 1
ATOM 3166 O O . GLN A 1 379 ? -19.508 12.454 -42.747 1.00 42.25 379 GLN A O 1
ATOM 3171 N N . GLU A 1 380 ? -19.075 10.831 -41.254 1.00 41.88 380 GLU A N 1
ATOM 3172 C CA . GLU A 1 380 ? -17.641 11.158 -41.157 1.00 41.88 380 GLU A CA 1
ATOM 3173 C C . GLU A 1 380 ? -16.810 10.645 -42.350 1.00 41.88 380 GLU A C 1
ATOM 3175 O O . GLU A 1 380 ? -15.872 11.331 -42.769 1.00 41.88 380 GLU A O 1
ATOM 3180 N N . GLU A 1 381 ? -17.161 9.512 -42.980 1.00 40.94 381 GLU A N 1
ATOM 3181 C CA . GLU A 1 381 ? -16.425 9.030 -44.168 1.00 40.94 381 GLU A CA 1
ATOM 3182 C C . GLU A 1 381 ? -16.655 9.890 -45.434 1.00 40.94 381 GLU A C 1
ATOM 3184 O O . GLU A 1 381 ? -15.836 9.872 -46.364 1.00 40.94 381 GLU A O 1
ATOM 3189 N N . ILE A 1 382 ? -17.719 10.706 -45.499 1.00 36.72 382 ILE A N 1
ATOM 3190 C CA . ILE A 1 382 ? -18.015 11.520 -46.690 1.00 36.72 382 ILE A CA 1
ATOM 3191 C C . ILE A 1 382 ? -17.258 12.859 -46.677 1.00 36.72 382 ILE A C 1
ATOM 3193 O O . ILE A 1 382 ? -17.764 13.945 -46.384 1.00 36.72 382 ILE A O 1
ATOM 3197 N N . SER A 1 383 ? -16.040 12.775 -47.213 1.00 47.88 383 SER A N 1
ATOM 3198 C CA . SER A 1 383 ? -15.302 13.874 -47.841 1.00 47.88 383 SER A CA 1
ATOM 3199 C C . SER A 1 383 ? -14.804 15.007 -46.923 1.00 47.88 383 SER A C 1
ATOM 3201 O O . SER A 1 383 ? -15.358 16.114 -46.859 1.00 47.88 383 SER A O 1
ATOM 3203 N N . THR A 1 384 ? -13.570 14.828 -46.460 1.00 41.31 384 THR A N 1
ATOM 3204 C CA . THR A 1 384 ? -12.587 15.920 -46.355 1.00 41.31 384 THR A CA 1
ATOM 3205 C C . THR A 1 384 ? -12.024 16.319 -47.734 1.00 41.31 384 THR A C 1
ATOM 3207 O O . THR A 1 384 ? -11.881 17.508 -48.025 1.00 41.31 384 THR A O 1
ATOM 3210 N N . GLU A 1 385 ? -11.775 15.360 -48.636 1.00 42.44 385 GLU A N 1
ATOM 3211 C CA . GLU A 1 385 ? -11.078 15.613 -49.912 1.00 42.44 385 GLU A CA 1
ATOM 3212 C C . GLU A 1 385 ? -11.858 16.478 -50.924 1.00 42.44 385 GLU A C 1
ATOM 3214 O O . GLU A 1 385 ? -11.257 17.341 -51.569 1.00 42.44 385 GLU A O 1
ATOM 3219 N N . GLN A 1 386 ? -13.187 16.334 -51.060 1.00 46.75 386 GLN A N 1
ATOM 3220 C CA . GLN A 1 386 ? -13.957 17.205 -51.969 1.00 46.75 386 GLN A CA 1
ATOM 3221 C C . GLN A 1 386 ? -14.092 18.630 -51.412 1.00 46.75 386 GLN A C 1
ATOM 3223 O O . GLN A 1 386 ? -14.133 19.573 -52.200 1.00 46.75 386 GLN A O 1
ATOM 3228 N N . LYS A 1 387 ? -14.089 18.808 -50.080 1.00 49.78 387 LYS A N 1
ATOM 3229 C CA . LYS A 1 387 ? -14.114 20.133 -49.432 1.00 49.78 387 LYS A CA 1
ATOM 3230 C C . LYS A 1 387 ? -12.827 20.908 -49.745 1.00 49.78 387 LYS A C 1
ATOM 3232 O O . LYS A 1 387 ? -12.896 22.040 -50.220 1.00 49.78 387 LYS A O 1
ATOM 3237 N N . VAL A 1 388 ? -11.657 20.269 -49.626 1.00 49.25 388 VAL A N 1
ATOM 3238 C CA . VAL A 1 388 ? -10.369 20.860 -50.053 1.00 49.25 388 VAL A CA 1
ATOM 3239 C C . VAL A 1 388 ? -10.362 21.162 -51.562 1.00 49.25 388 VAL A C 1
ATOM 3241 O O . VAL A 1 388 ? -9.940 22.243 -51.979 1.00 49.25 388 VAL A O 1
ATOM 3244 N N . ALA A 1 389 ? -10.893 20.255 -52.389 1.00 46.88 389 ALA A N 1
ATOM 3245 C CA . ALA A 1 389 ? -10.986 20.437 -53.842 1.00 46.88 389 ALA A CA 1
ATOM 3246 C C . ALA A 1 389 ? -12.030 21.482 -54.301 1.00 46.88 389 ALA A C 1
ATOM 3248 O O . ALA A 1 389 ? -12.022 21.862 -55.480 1.00 46.88 389 ALA A O 1
ATOM 3249 N N . GLN A 1 390 ? -12.918 21.932 -53.407 1.00 47.97 390 GLN A N 1
ATOM 3250 C CA . GLN A 1 390 ? -13.836 23.051 -53.626 1.00 47.97 390 GLN A CA 1
ATOM 3251 C C . GLN A 1 390 ? -13.205 24.381 -53.192 1.00 47.97 390 GLN A C 1
ATOM 3253 O O . GLN A 1 390 ? -13.227 25.326 -53.974 1.00 47.97 390 GLN A O 1
ATOM 3258 N N . ILE A 1 391 ? -12.543 24.439 -52.030 1.00 50.50 391 ILE A N 1
ATOM 3259 C CA . ILE A 1 391 ? -11.841 25.649 -51.557 1.00 50.50 391 ILE A CA 1
ATOM 3260 C C . ILE A 1 391 ? -10.758 26.088 -52.562 1.00 50.50 391 ILE A C 1
ATOM 3262 O O . ILE A 1 391 ? -10.689 27.260 -52.931 1.00 50.50 391 ILE A O 1
ATOM 3266 N N . MET A 1 392 ? -9.983 25.146 -53.120 1.00 42.34 392 MET A N 1
ATOM 3267 C CA . MET A 1 392 ? -9.019 25.443 -54.198 1.00 42.34 392 MET A CA 1
ATOM 3268 C C . MET A 1 392 ? -9.657 25.882 -55.534 1.00 42.34 392 MET A C 1
ATOM 3270 O O . MET A 1 392 ? -8.934 26.221 -56.468 1.00 42.34 392 MET A O 1
ATOM 3274 N N . ARG A 1 393 ? -10.990 25.858 -55.659 1.00 48.62 393 ARG A N 1
ATOM 3275 C CA . ARG A 1 393 ? -11.741 26.242 -56.867 1.00 48.62 393 ARG A CA 1
ATOM 3276 C C . ARG A 1 393 ? -12.491 27.570 -56.717 1.00 48.62 393 ARG A C 1
ATOM 3278 O O . ARG A 1 393 ? -12.992 28.085 -57.710 1.00 48.62 393 ARG A O 1
ATOM 3285 N N . GLU A 1 394 ? -12.563 28.121 -55.507 1.00 45.34 394 GLU A N 1
ATOM 3286 C CA . GLU A 1 394 ? -13.262 29.382 -55.213 1.00 45.34 394 GLU A CA 1
ATOM 3287 C C . GLU A 1 394 ? -12.302 30.583 -55.060 1.00 45.34 394 GLU A C 1
ATOM 3289 O O . GLU A 1 394 ? -12.739 31.729 -55.109 1.00 45.34 394 GLU A O 1
ATOM 3294 N N . LEU A 1 395 ? -10.984 30.346 -54.989 1.00 40.59 395 LEU A N 1
ATOM 3295 C CA . LEU A 1 395 ? -9.929 31.377 -54.924 1.00 40.59 395 LEU A CA 1
ATOM 3296 C C . LEU A 1 395 ? -9.449 31.900 -56.301 1.00 40.59 395 LEU A C 1
ATOM 3298 O O . LEU A 1 395 ? -8.327 32.391 -56.430 1.00 40.59 395 LEU A O 1
ATOM 3302 N N . ASP A 1 396 ? -10.281 31.807 -57.341 1.00 37.31 396 ASP A N 1
ATOM 3303 C CA . ASP A 1 396 ? -9.923 32.178 -58.721 1.00 37.31 396 ASP A CA 1
ATOM 3304 C C . ASP A 1 396 ? -10.093 33.697 -58.972 1.00 37.31 396 ASP A C 1
ATOM 3306 O O . ASP A 1 396 ? -11.044 34.157 -59.608 1.00 37.31 396 ASP A O 1
ATOM 3310 N N . ILE A 1 397 ? -9.183 34.505 -58.407 1.00 35.84 397 ILE A N 1
ATOM 3311 C CA . ILE A 1 397 ? -9.134 35.965 -58.611 1.00 35.84 397 ILE A CA 1
ATOM 3312 C C . ILE A 1 397 ? -8.299 36.281 -59.872 1.00 35.84 397 ILE A C 1
ATOM 3314 O O . ILE A 1 397 ? -7.100 35.989 -59.898 1.00 35.84 397 ILE A O 1
ATOM 3318 N N . PRO A 1 398 ? -8.877 36.908 -60.917 1.00 33.22 398 PRO A N 1
ATOM 3319 C CA . PRO A 1 398 ? -8.230 37.016 -62.224 1.00 33.22 398 PRO A CA 1
ATOM 3320 C C . PRO A 1 398 ? -7.121 38.077 -62.286 1.00 33.22 398 PRO A C 1
ATOM 3322 O O . PRO A 1 398 ? -7.301 39.224 -61.873 1.00 33.22 398 PRO A O 1
ATOM 3325 N N . GLN A 1 399 ? -6.000 37.726 -62.925 1.00 37.12 399 GLN A N 1
ATOM 3326 C CA . GLN A 1 399 ? -4.979 38.679 -63.370 1.00 37.12 399 GLN A CA 1
ATOM 3327 C C . GLN A 1 399 ? -5.202 39.079 -64.839 1.00 37.12 399 GLN A C 1
ATOM 3329 O O . GLN A 1 399 ? -4.806 38.345 -65.741 1.00 37.12 399 GLN A O 1
ATOM 3334 N N . GLU A 1 400 ? -5.740 40.277 -65.097 1.00 30.34 400 GLU A N 1
ATOM 3335 C CA . GLU A 1 400 ? -5.694 40.908 -66.430 1.00 30.34 400 GLU A CA 1
ATOM 3336 C C . GLU A 1 400 ? -5.034 42.298 -66.397 1.00 30.34 400 GLU A C 1
ATOM 3338 O O . GLU A 1 400 ? -5.663 43.340 -66.239 1.00 30.34 400 GLU A O 1
ATOM 3343 N N . ILE A 1 401 ? -3.710 42.258 -66.555 1.00 35.84 401 ILE A N 1
ATOM 3344 C CA . ILE A 1 401 ? -2.853 43.158 -67.348 1.00 35.84 401 ILE A CA 1
ATOM 3345 C C . ILE A 1 401 ? -3.568 44.367 -67.998 1.00 35.84 401 ILE A C 1
ATOM 3347 O O . ILE A 1 401 ? -4.387 44.174 -68.897 1.00 35.84 401 ILE A O 1
ATOM 3351 N N . ASN A 1 402 ? -3.088 45.598 -67.741 1.00 28.33 402 ASN A N 1
ATOM 3352 C CA . ASN A 1 402 ? -2.626 46.449 -68.854 1.00 28.33 402 ASN A CA 1
ATOM 3353 C C . ASN A 1 402 ? -1.696 47.624 -68.507 1.00 28.33 402 ASN A C 1
ATOM 3355 O O . ASN A 1 402 ? -1.673 48.161 -67.405 1.00 28.33 402 ASN A O 1
ATOM 3359 N N . THR A 1 403 ? -0.916 47.980 -69.526 1.00 41.19 403 THR A N 1
ATOM 3360 C CA . THR A 1 403 ? 0.168 48.971 -69.591 1.00 41.19 403 THR A CA 1
ATOM 3361 C C . THR A 1 403 ? -0.292 50.435 -69.585 1.00 41.19 403 THR A C 1
ATOM 3363 O O . THR A 1 403 ? -1.342 50.744 -70.146 1.00 41.19 403 THR A O 1
ATOM 3366 N N . GLY A 1 404 ? 0.573 51.353 -69.132 1.00 27.86 404 GLY A N 1
ATOM 3367 C CA . GLY A 1 404 ? 0.458 52.793 -69.409 1.00 27.86 404 GLY A CA 1
ATOM 3368 C C . GLY A 1 404 ? 1.755 53.561 -69.117 1.00 27.86 404 GLY A C 1
ATOM 3369 O O . GLY A 1 404 ? 2.242 53.536 -67.993 1.00 27.86 404 GLY A O 1
ATOM 3370 N N . GLU A 1 405 ? 2.320 54.224 -70.128 1.00 38.81 405 GLU A N 1
ATOM 3371 C CA . GLU A 1 405 ? 3.537 55.053 -70.039 1.00 38.81 405 GLU A CA 1
ATOM 3372 C C . GLU A 1 405 ? 3.205 56.503 -69.635 1.00 38.81 405 GLU A C 1
ATOM 3374 O O . GLU A 1 405 ? 2.186 57.030 -70.080 1.00 38.81 405 GLU A O 1
ATOM 3379 N N . THR A 1 406 ? 4.094 57.202 -68.914 1.00 31.69 406 THR A N 1
ATOM 3380 C CA . THR A 1 406 ? 4.365 58.651 -69.110 1.00 31.69 406 THR A CA 1
ATOM 3381 C C . THR A 1 406 ? 5.768 59.006 -68.573 1.00 31.69 406 THR A C 1
ATOM 3383 O O . THR A 1 406 ? 6.224 58.403 -67.605 1.00 31.69 406 THR A O 1
ATOM 3386 N N . GLU A 1 407 ? 6.452 59.958 -69.217 1.00 39.19 407 GLU A N 1
ATOM 3387 C CA . GLU A 1 407 ? 7.816 60.445 -68.907 1.00 39.19 407 GLU A CA 1
ATOM 3388 C C . GLU A 1 407 ? 7.809 61.748 -68.051 1.00 39.19 407 GLU A C 1
ATOM 3390 O O . GLU A 1 407 ? 6.778 62.078 -67.467 1.00 39.19 407 GLU A O 1
ATOM 3395 N N . ILE A 1 408 ? 8.919 62.524 -68.092 1.00 31.84 408 ILE A N 1
ATOM 3396 C CA . ILE A 1 408 ? 9.171 63.880 -67.520 1.00 31.84 408 ILE A CA 1
ATOM 3397 C C . ILE A 1 408 ? 9.690 63.809 -66.060 1.00 31.84 408 ILE A C 1
ATOM 3399 O O . ILE A 1 408 ? 8.966 63.384 -65.168 1.00 31.84 408 ILE A O 1
ATOM 3403 N N . GLU A 1 409 ? 10.998 63.972 -65.777 1.00 34.53 409 GLU A N 1
ATOM 3404 C CA . GLU A 1 409 ? 11.824 65.219 -65.726 1.00 34.53 409 GLU A CA 1
ATOM 3405 C C . GLU A 1 409 ? 11.356 66.213 -64.621 1.00 34.53 409 GLU A C 1
ATOM 3407 O O . GLU A 1 409 ? 10.166 66.301 -64.350 1.00 34.53 409 GLU A O 1
ATOM 3412 N N . THR A 1 410 ? 12.184 66.966 -63.875 1.00 31.28 410 THR A N 1
ATOM 3413 C CA . THR A 1 410 ? 13.518 67.587 -64.105 1.00 31.28 410 THR A CA 1
ATOM 3414 C C . THR A 1 410 ? 14.328 67.779 -62.795 1.00 31.28 410 THR A C 1
ATOM 3416 O O . THR A 1 410 ? 13.695 68.034 -61.775 1.00 31.28 410 THR A O 1
ATOM 3419 N N . ASP A 1 411 ? 15.672 67.854 -62.882 1.00 31.44 411 ASP A N 1
ATOM 3420 C CA . ASP A 1 411 ? 16.624 68.659 -62.051 1.00 31.44 411 ASP A CA 1
ATOM 3421 C C . ASP A 1 411 ? 16.655 68.489 -60.498 1.00 31.44 411 ASP A C 1
ATOM 3423 O O . ASP A 1 411 ? 15.721 67.982 -59.893 1.00 31.44 411 ASP A O 1
ATOM 3427 N N . SER A 1 412 ? 17.694 68.841 -59.715 1.00 34.78 412 SER A N 1
ATOM 3428 C CA . SER A 1 412 ? 19.053 69.427 -59.891 1.00 34.78 412 SER A CA 1
ATOM 3429 C C . SER A 1 412 ? 19.970 68.854 -58.776 1.00 34.78 412 SER A C 1
ATOM 3431 O O . SER A 1 412 ? 19.497 68.701 -57.656 1.00 34.78 412 SER A O 1
ATOM 3433 N N . GLN A 1 413 ? 21.199 68.367 -59.010 1.00 36.66 413 GLN A N 1
ATOM 3434 C CA . GLN A 1 413 ? 22.495 69.077 -59.169 1.00 36.66 413 GLN A CA 1
ATOM 3435 C C . GLN A 1 413 ? 23.109 69.687 -57.872 1.00 36.66 413 GLN A C 1
ATOM 3437 O O . GLN A 1 413 ? 22.397 70.253 -57.057 1.00 36.66 413 GLN A O 1
ATOM 3442 N N . GLU A 1 414 ? 24.453 69.617 -57.773 1.00 34.47 414 GLU A N 1
ATOM 3443 C CA . GLU A 1 414 ? 25.380 70.122 -56.719 1.00 34.47 414 GLU A CA 1
ATOM 3444 C C . GLU A 1 414 ? 25.529 69.259 -55.435 1.00 34.47 414 GLU A C 1
ATOM 3446 O O . GLU A 1 414 ? 24.576 68.636 -54.987 1.00 34.47 414 GLU A O 1
ATOM 3451 N N . GLY A 1 415 ? 26.711 69.139 -54.796 1.00 33.94 415 GLY A N 1
ATOM 3452 C CA . GLY A 1 415 ? 28.075 69.503 -55.241 1.00 33.94 415 GLY A CA 1
ATOM 3453 C C . GLY A 1 415 ? 29.072 69.861 -54.110 1.00 33.94 415 GLY A C 1
ATOM 3454 O O . GLY A 1 415 ? 28.890 70.880 -53.458 1.00 33.94 415 GLY A O 1
ATOM 3455 N N . GLY A 1 416 ? 30.169 69.097 -53.946 1.00 30.83 416 GLY A N 1
ATOM 3456 C CA . GLY A 1 416 ? 31.244 69.313 -52.937 1.00 30.83 416 GLY A CA 1
ATOM 3457 C C . GLY A 1 416 ? 31.157 68.331 -51.748 1.00 30.83 416 GLY A C 1
ATOM 3458 O O . GLY A 1 416 ? 30.049 68.005 -51.344 1.00 30.83 416 GLY A O 1
ATOM 3459 N N . LEU A 1 417 ? 32.209 67.716 -51.172 1.00 38.59 417 LEU A N 1
ATOM 3460 C CA . LEU A 1 417 ? 33.659 68.018 -51.056 1.00 38.59 417 LEU A CA 1
ATOM 3461 C C . LEU A 1 417 ? 33.917 69.368 -50.345 1.00 38.59 417 LEU A C 1
ATOM 3463 O O . LEU A 1 417 ? 33.328 70.365 -50.739 1.00 38.59 417 LEU A O 1
ATOM 3467 N N . GLU A 1 418 ? 34.740 69.472 -49.288 1.00 32.56 418 GLU A N 1
ATOM 3468 C CA . GLU A 1 418 ? 36.076 68.870 -49.095 1.00 32.56 418 GLU A CA 1
ATOM 3469 C C . GLU A 1 418 ? 36.518 68.602 -47.625 1.00 32.56 418 GLU A C 1
ATOM 3471 O O . GLU A 1 418 ? 36.167 69.352 -46.724 1.00 32.56 418 GLU A O 1
ATOM 3476 N N . GLN A 1 419 ? 37.422 67.613 -47.477 1.00 33.03 419 GLN A N 1
ATOM 3477 C CA . GLN A 1 419 ? 38.609 67.529 -46.582 1.00 33.03 419 GLN A CA 1
ATOM 3478 C C . GLN A 1 419 ? 38.521 67.417 -45.028 1.00 33.03 419 GLN A C 1
ATOM 3480 O O . GLN A 1 419 ? 37.836 68.149 -44.324 1.00 33.03 419 GLN A O 1
ATOM 3485 N N . GLU A 1 420 ? 39.363 66.498 -44.523 1.00 35.19 420 GLU A N 1
ATOM 3486 C CA . GLU A 1 420 ? 39.938 66.348 -43.163 1.00 35.19 420 GLU A CA 1
ATOM 3487 C C . GLU A 1 420 ? 40.858 67.564 -42.783 1.00 35.19 420 GLU A C 1
ATOM 3489 O O . GLU A 1 420 ? 41.046 68.408 -43.663 1.00 35.19 420 GLU A O 1
ATOM 3494 N N . PRO A 1 421 ? 41.529 67.694 -41.592 1.00 57.66 421 PRO A N 1
ATOM 3495 C CA . PRO A 1 421 ? 41.869 66.647 -40.604 1.00 57.66 421 PRO A CA 1
ATOM 3496 C C . PRO A 1 421 ? 41.975 67.055 -39.099 1.00 57.66 421 PRO A C 1
ATOM 3498 O O . PRO A 1 421 ? 41.637 68.160 -38.682 1.00 57.66 421 PRO A O 1
ATOM 3501 N N . THR A 1 422 ? 42.623 66.165 -38.326 1.00 32.44 422 THR A N 1
ATOM 3502 C CA . THR A 1 422 ? 43.357 66.348 -37.041 1.00 32.44 422 THR A CA 1
ATOM 3503 C C . THR A 1 422 ? 42.628 66.193 -35.690 1.00 32.44 422 THR A C 1
ATOM 3505 O O . THR A 1 422 ? 41.923 67.076 -35.220 1.00 32.44 422 THR A O 1
ATOM 3508 N N . PHE A 1 423 ? 42.978 65.097 -35.001 1.00 36.19 423 PHE A N 1
ATOM 3509 C CA . PHE A 1 423 ? 43.093 64.955 -33.534 1.00 36.19 423 PHE A CA 1
ATOM 3510 C C . PHE A 1 423 ? 44.152 65.930 -32.937 1.00 36.19 423 PHE A C 1
ATOM 3512 O O . PHE A 1 423 ? 44.941 66.464 -33.724 1.00 36.19 423 PHE A O 1
ATOM 3519 N N . PRO A 1 424 ? 44.305 66.091 -31.592 1.00 50.88 424 PRO A N 1
ATOM 3520 C CA . PRO A 1 424 ? 43.630 65.373 -30.492 1.00 50.88 424 PRO A CA 1
ATOM 3521 C C . PRO A 1 424 ? 43.053 66.234 -29.334 1.00 50.88 424 PRO A C 1
ATOM 3523 O O . PRO A 1 424 ? 43.633 67.250 -28.962 1.00 50.88 424 PRO A O 1
ATOM 3526 N N . GLY A 1 425 ? 42.078 65.663 -28.612 1.00 33.12 425 GLY A N 1
ATOM 3527 C CA . GLY A 1 425 ? 42.111 65.627 -27.138 1.00 33.12 425 GLY A CA 1
ATOM 3528 C C . GLY A 1 425 ? 41.127 66.490 -26.329 1.00 33.12 425 GLY A C 1
ATOM 3529 O O . GLY A 1 425 ? 40.741 67.573 -26.749 1.00 33.12 425 GLY A O 1
ATOM 3530 N N . GLU A 1 426 ? 40.881 65.985 -25.110 1.00 34.72 426 GLU A N 1
ATOM 3531 C CA . GLU A 1 426 ? 40.248 66.599 -23.921 1.00 34.72 426 GLU A CA 1
ATOM 3532 C C . GLU A 1 426 ? 38.719 66.411 -23.720 1.00 34.72 426 GLU A C 1
ATOM 3534 O O . GLU A 1 426 ? 37.938 66.524 -24.655 1.00 34.72 426 GLU A O 1
ATOM 3539 N N . GLU A 1 427 ? 38.367 66.043 -22.473 1.00 37.12 427 GLU A N 1
ATOM 3540 C CA . GLU A 1 427 ? 37.054 65.980 -21.773 1.00 37.12 427 GLU A CA 1
ATOM 3541 C C . GLU A 1 427 ? 35.806 65.514 -22.575 1.00 37.12 427 GLU A C 1
ATOM 3543 O O . GLU A 1 427 ? 35.254 66.246 -23.382 1.00 37.12 427 GLU A O 1
ATOM 3548 N N . VAL A 1 428 ? 35.333 64.258 -22.476 1.00 48.12 428 VAL A N 1
ATOM 3549 C CA . VAL A 1 428 ? 34.692 63.571 -21.317 1.00 48.12 428 VAL A CA 1
ATOM 3550 C C . VAL A 1 428 ? 33.364 64.232 -20.890 1.00 48.12 428 VAL A C 1
ATOM 3552 O O . VAL A 1 428 ? 33.351 65.408 -20.556 1.00 48.12 428 VAL A O 1
ATOM 3555 N N . VAL A 1 429 ? 32.294 63.415 -20.796 1.00 42.91 429 VAL A N 1
ATOM 3556 C CA . VAL A 1 429 ? 30.861 63.742 -20.535 1.00 42.91 429 VAL A CA 1
ATOM 3557 C C . VAL A 1 429 ? 30.004 64.004 -21.793 1.00 42.91 429 VAL A C 1
ATOM 3559 O O . VAL A 1 429 ? 29.499 65.102 -21.976 1.00 42.91 429 VAL A O 1
ATOM 3562 N N . GLU A 1 430 ? 29.778 62.971 -22.627 1.00 42.28 430 GLU A N 1
ATOM 3563 C CA . GLU A 1 430 ? 28.617 62.908 -23.558 1.00 42.28 430 GLU A CA 1
ATOM 3564 C C . GLU A 1 430 ? 28.326 61.475 -24.101 1.00 42.28 430 GLU A C 1
ATOM 3566 O O . GLU A 1 430 ? 28.081 61.276 -25.287 1.00 42.28 430 GLU A O 1
ATOM 3571 N N . GLN A 1 431 ? 28.408 60.430 -23.256 1.00 40.72 431 GLN A N 1
ATOM 3572 C CA . GLN A 1 431 ? 28.215 59.020 -23.686 1.00 40.72 431 GLN A CA 1
ATOM 3573 C C . GLN A 1 431 ? 27.280 58.156 -22.813 1.00 40.72 431 GLN A C 1
ATOM 3575 O O . GLN A 1 431 ? 27.224 56.951 -23.020 1.00 40.72 431 GLN A O 1
ATOM 3580 N N . LEU A 1 432 ? 26.513 58.737 -21.880 1.00 42.44 432 LEU A N 1
ATOM 3581 C CA . LEU A 1 432 ? 25.519 57.979 -21.090 1.00 42.44 432 LEU A CA 1
ATOM 3582 C C . LEU A 1 432 ? 24.075 58.095 -21.621 1.00 42.44 432 LEU A C 1
ATOM 3584 O O . LEU A 1 432 ? 23.314 57.145 -21.504 1.00 42.44 432 LEU A O 1
ATOM 3588 N N . GLU A 1 433 ? 23.708 59.190 -22.295 1.00 45.31 433 GLU A N 1
ATOM 3589 C CA . GLU A 1 433 ? 22.315 59.439 -22.729 1.00 45.31 433 GLU A CA 1
ATOM 3590 C C . GLU A 1 433 ? 21.897 58.693 -24.021 1.00 45.31 433 GLU A C 1
ATOM 3592 O O . GLU A 1 433 ? 20.751 58.788 -24.462 1.00 45.31 433 GLU A O 1
ATOM 3597 N N . ILE A 1 434 ? 22.809 57.939 -24.650 1.00 47.78 434 ILE A N 1
ATOM 3598 C CA . ILE A 1 434 ? 22.557 57.199 -25.907 1.00 47.78 434 ILE A CA 1
ATOM 3599 C C . ILE A 1 434 ? 22.303 55.698 -25.661 1.00 47.78 434 ILE A C 1
ATOM 3601 O O . ILE A 1 434 ? 21.733 55.030 -26.524 1.00 47.78 434 ILE A O 1
ATOM 3605 N N . GLU A 1 435 ? 22.685 55.161 -24.498 1.00 44.81 435 GLU A N 1
ATOM 3606 C CA . GLU A 1 435 ? 22.500 53.737 -24.178 1.00 44.81 435 GLU A CA 1
ATOM 3607 C C . GLU A 1 435 ? 21.105 53.475 -23.570 1.00 44.81 435 GLU A C 1
ATOM 3609 O O . GLU A 1 435 ? 20.378 52.634 -24.093 1.00 44.81 435 GLU A O 1
ATOM 3614 N N . GLU A 1 436 ? 20.653 54.288 -22.600 1.00 49.03 436 GLU A N 1
ATOM 3615 C CA . GLU A 1 436 ? 19.298 54.190 -22.002 1.00 49.03 436 GLU A CA 1
ATOM 3616 C C . GLU A 1 436 ? 18.164 54.306 -23.045 1.00 49.03 436 GLU A C 1
ATOM 3618 O O . GLU A 1 436 ? 17.130 53.645 -22.944 1.00 49.03 436 GLU A O 1
ATOM 3623 N N . ASN A 1 437 ? 18.369 55.098 -24.106 1.00 50.34 437 ASN A N 1
ATOM 3624 C CA . ASN A 1 437 ? 17.387 55.263 -25.183 1.00 50.34 437 ASN A CA 1
ATOM 3625 C C . ASN A 1 437 ? 17.192 54.006 -26.058 1.00 50.34 437 ASN A C 1
ATOM 3627 O O . ASN A 1 437 ? 16.216 53.952 -26.807 1.00 50.34 437 ASN A O 1
ATOM 3631 N N . LYS A 1 438 ? 18.078 53.000 -25.991 1.00 53.22 438 LYS A N 1
ATOM 3632 C CA . LYS A 1 438 ? 17.879 51.723 -26.700 1.00 53.22 438 LYS A CA 1
ATOM 3633 C C . LYS A 1 438 ? 16.990 50.768 -25.921 1.00 53.22 438 LYS A C 1
ATOM 3635 O O . LYS A 1 438 ? 16.063 50.220 -26.514 1.00 53.22 438 LYS A O 1
ATOM 3640 N N . ASP A 1 439 ? 17.228 50.621 -24.620 1.00 55.72 439 ASP A N 1
ATOM 3641 C CA . ASP A 1 439 ? 16.406 49.760 -23.767 1.00 55.72 439 ASP A CA 1
ATOM 3642 C C . ASP A 1 439 ? 14.948 50.237 -23.786 1.00 55.72 439 ASP A C 1
ATOM 3644 O O . ASP A 1 439 ? 14.048 49.436 -24.014 1.00 55.72 439 ASP A O 1
ATOM 3648 N N . HIS A 1 440 ? 14.704 51.552 -23.728 1.00 55.31 440 HIS A N 1
ATOM 3649 C CA . HIS A 1 440 ? 13.353 52.110 -23.875 1.00 55.31 440 HIS A CA 1
ATOM 3650 C C . HIS A 1 440 ? 12.701 51.855 -25.248 1.00 55.31 440 HIS A C 1
ATOM 3652 O O . HIS A 1 440 ? 11.475 51.774 -25.322 1.00 55.31 440 HIS A O 1
ATOM 3658 N N . GLN A 1 441 ? 13.461 51.717 -26.345 1.00 61.31 441 GLN A N 1
ATOM 3659 C CA . GLN A 1 441 ? 12.878 51.266 -27.619 1.00 61.31 441 GLN A CA 1
ATOM 3660 C C . GLN A 1 441 ? 12.551 49.770 -27.589 1.00 61.31 441 GLN A C 1
ATOM 3662 O O . GLN A 1 441 ? 11.507 49.380 -28.107 1.00 61.31 441 GLN A O 1
ATOM 3667 N N . GLN A 1 442 ? 13.406 48.951 -26.975 1.00 70.50 442 GLN A N 1
ATOM 3668 C CA . GLN A 1 442 ? 13.216 47.504 -26.906 1.00 70.50 442 GLN A CA 1
ATOM 3669 C C . GLN A 1 442 ? 12.056 47.119 -25.969 1.00 70.50 442 GLN A C 1
ATOM 3671 O O . GLN A 1 442 ? 11.229 46.296 -26.353 1.00 70.50 442 GLN A O 1
ATOM 3676 N N . GLU A 1 443 ? 11.917 47.776 -24.812 1.00 69.19 443 GLU A N 1
ATOM 3677 C CA . GLU A 1 443 ? 10.742 47.657 -23.933 1.00 69.19 443 GLU A CA 1
ATOM 3678 C C . GLU A 1 443 ? 9.455 48.083 -24.655 1.00 69.19 443 GLU A C 1
ATOM 3680 O O . GLU A 1 443 ? 8.437 47.396 -24.568 1.00 69.19 443 GLU A O 1
ATOM 3685 N N . LEU A 1 444 ? 9.478 49.192 -25.408 1.00 67.69 444 LEU A N 1
ATOM 3686 C CA . LEU A 1 444 ? 8.302 49.654 -26.153 1.00 67.69 444 LEU A CA 1
ATOM 3687 C C . LEU A 1 444 ? 7.903 48.666 -27.263 1.00 67.69 444 LEU A C 1
ATOM 3689 O O . LEU A 1 444 ? 6.714 48.445 -27.489 1.00 67.69 444 LEU A O 1
ATOM 3693 N N . GLU A 1 445 ? 8.877 48.069 -27.951 1.00 74.50 445 GLU A N 1
ATOM 3694 C CA . GLU A 1 445 ? 8.636 47.079 -29.003 1.00 74.50 445 GLU A CA 1
ATOM 3695 C C . GLU A 1 445 ? 8.139 45.742 -28.422 1.00 74.50 445 GLU A C 1
ATOM 3697 O O . GLU A 1 445 ? 7.195 45.163 -28.961 1.00 74.50 445 GLU A O 1
ATOM 3702 N N . GLU A 1 446 ? 8.651 45.313 -27.262 1.00 76.12 446 GLU A N 1
ATOM 3703 C CA . GLU A 1 446 ? 8.150 44.147 -26.520 1.00 76.12 446 GLU A CA 1
ATOM 3704 C C . GLU A 1 446 ? 6.724 44.368 -25.982 1.00 76.12 446 GLU A C 1
ATOM 3706 O O . GLU A 1 446 ? 5.867 43.492 -26.126 1.00 76.12 446 GLU A O 1
ATOM 3711 N N . ILE A 1 447 ? 6.410 45.561 -25.460 1.00 72.56 447 ILE A N 1
ATOM 3712 C CA . ILE A 1 447 ? 5.040 45.952 -25.083 1.00 72.56 447 ILE A CA 1
ATOM 3713 C C . ILE A 1 447 ? 4.113 45.936 -26.309 1.00 72.56 447 ILE A C 1
ATOM 3715 O O . ILE A 1 447 ? 2.994 45.430 -26.226 1.00 72.56 447 ILE A O 1
ATOM 3719 N N . LEU A 1 448 ? 4.557 46.441 -27.465 1.00 70.44 448 LEU A N 1
ATOM 3720 C CA . LEU A 1 448 ? 3.770 46.420 -28.706 1.00 70.44 448 LEU A CA 1
ATOM 3721 C C . LEU A 1 448 ? 3.570 45.003 -29.267 1.00 70.44 448 LEU A C 1
ATOM 3723 O O . LEU A 1 448 ? 2.549 44.748 -29.908 1.00 70.44 448 LEU A O 1
ATOM 3727 N N . GLU A 1 449 ? 4.508 44.082 -29.041 1.00 78.69 449 GLU A N 1
ATOM 3728 C CA . GLU A 1 449 ? 4.361 42.664 -29.386 1.00 78.69 449 GLU A CA 1
ATOM 3729 C C . GLU A 1 449 ? 3.376 41.961 -28.434 1.00 78.69 449 GLU A C 1
ATOM 3731 O O . GLU A 1 449 ? 2.496 41.230 -28.890 1.00 78.69 449 GLU A O 1
ATOM 3736 N N . GLN A 1 450 ? 3.433 42.252 -27.127 1.00 71.88 450 GLN A N 1
ATOM 3737 C CA . GLN A 1 450 ? 2.447 41.766 -26.152 1.00 71.88 450 GLN A CA 1
ATOM 3738 C C . GLN A 1 450 ? 1.035 42.293 -26.450 1.00 71.88 450 GLN A C 1
ATOM 3740 O O . GLN A 1 450 ? 0.083 41.515 -26.424 1.00 71.88 450 GLN A O 1
ATOM 3745 N N . VAL A 1 451 ? 0.884 43.576 -26.800 1.00 72.75 451 VAL A N 1
ATOM 3746 C CA . VAL A 1 451 ? -0.409 44.150 -27.211 1.00 72.75 451 VAL A CA 1
ATOM 3747 C C . VAL A 1 451 ? -0.934 43.462 -28.472 1.00 72.75 451 VAL A C 1
ATOM 3749 O O . VAL A 1 451 ? -2.078 43.016 -28.467 1.00 72.75 451 VAL A O 1
ATOM 3752 N N . ARG A 1 452 ? -0.105 43.272 -29.511 1.00 80.19 452 ARG A N 1
ATOM 3753 C CA . ARG A 1 452 ? -0.514 42.531 -30.721 1.00 80.19 452 ARG A CA 1
ATOM 3754 C C . ARG A 1 452 ? -0.890 41.076 -30.426 1.00 80.19 452 ARG A C 1
ATOM 3756 O O . ARG A 1 452 ? -1.831 40.565 -31.027 1.00 80.19 452 ARG A O 1
ATOM 3763 N N . LYS A 1 453 ? -0.219 40.417 -29.475 1.00 78.62 453 LYS A N 1
ATOM 3764 C CA . LYS A 1 453 ? -0.591 39.070 -29.013 1.00 78.62 453 LYS A CA 1
ATOM 3765 C C . LYS A 1 453 ? -1.951 39.062 -28.308 1.00 78.62 453 LYS A C 1
ATOM 3767 O O . LYS A 1 453 ? -2.760 38.193 -28.607 1.00 78.62 453 LYS A O 1
ATOM 3772 N N . ILE A 1 454 ? -2.229 40.040 -27.444 1.00 73.19 454 ILE A N 1
ATOM 3773 C CA . ILE A 1 454 ? -3.529 40.196 -26.767 1.00 73.19 454 ILE A CA 1
ATOM 3774 C C . ILE A 1 454 ? -4.644 40.508 -27.778 1.00 73.19 454 ILE A C 1
ATOM 3776 O O . ILE A 1 454 ? -5.725 39.932 -27.687 1.00 73.19 454 ILE A O 1
ATOM 3780 N N . GLU A 1 455 ? -4.393 41.369 -28.769 1.00 72.25 455 GLU A N 1
ATOM 3781 C CA . GLU A 1 455 ? -5.346 41.653 -29.851 1.00 72.25 455 GLU A CA 1
ATOM 3782 C C . GLU A 1 455 ? -5.629 40.405 -30.702 1.00 72.25 455 GLU A C 1
ATOM 3784 O O . GLU A 1 455 ? -6.789 40.124 -31.002 1.00 72.25 455 GLU A O 1
ATOM 3789 N N . GLN A 1 456 ? -4.605 39.614 -31.041 1.00 74.06 456 GLN A N 1
ATOM 3790 C CA . GLN A 1 456 ? -4.780 38.368 -31.791 1.00 74.06 456 GLN A CA 1
ATOM 3791 C C . GLN A 1 456 ? -5.489 37.284 -30.964 1.00 74.06 456 GLN A C 1
ATOM 3793 O O . GLN A 1 456 ? -6.357 36.595 -31.490 1.00 74.06 456 GLN A O 1
ATOM 3798 N N . GLU A 1 457 ? -5.176 37.143 -29.673 1.00 72.56 457 GLU A N 1
ATOM 3799 C CA . GLU A 1 457 ? -5.888 36.229 -28.770 1.00 72.56 457 GLU A CA 1
ATOM 3800 C C . GLU A 1 457 ? -7.360 36.638 -28.616 1.00 72.56 457 GLU A C 1
ATOM 3802 O O . GLU A 1 457 ? -8.235 35.779 -28.702 1.00 72.56 457 GLU A O 1
ATOM 3807 N N . ALA A 1 458 ? -7.658 37.937 -28.501 1.00 69.88 458 ALA A N 1
ATOM 3808 C CA . ALA A 1 458 ? -9.028 38.448 -28.464 1.00 69.88 458 ALA A CA 1
ATOM 3809 C C . ALA A 1 458 ? -9.783 38.250 -29.792 1.00 69.88 458 ALA A C 1
ATOM 3811 O O . ALA A 1 458 ? -10.971 37.930 -29.767 1.00 69.88 458 ALA A O 1
ATOM 3812 N N . LEU A 1 459 ? -9.120 38.401 -30.946 1.00 72.75 459 LEU A N 1
ATOM 3813 C CA . LEU A 1 459 ? -9.706 38.110 -32.261 1.00 72.75 459 LEU A CA 1
ATOM 3814 C C . LEU A 1 459 ? -10.005 36.616 -32.428 1.00 72.75 459 LEU A C 1
ATOM 3816 O O . LEU A 1 459 ? -11.112 36.267 -32.831 1.00 72.75 459 LEU A O 1
ATOM 3820 N N . ASN A 1 460 ? -9.075 35.741 -32.042 1.00 73.69 460 ASN A N 1
ATOM 3821 C CA . ASN A 1 460 ? -9.288 34.293 -32.059 1.00 73.69 460 ASN A CA 1
ATOM 3822 C C . ASN A 1 460 ? -10.432 33.891 -31.104 1.00 73.69 460 ASN A C 1
ATOM 3824 O O . ASN A 1 460 ? -11.256 33.046 -31.445 1.00 73.69 460 ASN A O 1
ATOM 3828 N N . GLU A 1 461 ? -10.536 34.524 -29.928 1.00 69.81 461 GLU A N 1
ATOM 3829 C CA . GLU A 1 461 ? -11.645 34.301 -28.988 1.00 69.81 461 GLU A CA 1
ATOM 3830 C C . GLU A 1 461 ? -12.985 34.853 -29.519 1.00 69.81 461 GLU A C 1
ATOM 3832 O O . GLU A 1 461 ? -14.039 34.420 -29.062 1.00 69.81 461 GLU A O 1
ATOM 3837 N N . ILE A 1 462 ? -12.984 35.805 -30.461 1.00 68.44 462 ILE A N 1
ATOM 3838 C CA . ILE A 1 462 ? -14.190 36.269 -31.171 1.00 68.44 462 ILE A CA 1
ATOM 3839 C C . ILE A 1 462 ? -14.575 35.278 -32.275 1.00 68.44 462 ILE A C 1
ATOM 3841 O O . ILE A 1 462 ? -15.727 34.861 -32.313 1.00 68.44 462 ILE A O 1
ATOM 3845 N N . GLU A 1 463 ? -13.630 34.843 -33.111 1.00 70.56 463 GLU A N 1
ATOM 3846 C CA . GLU A 1 463 ? -13.869 33.849 -34.170 1.00 70.56 463 GLU A CA 1
ATOM 3847 C C . GLU A 1 463 ? -14.387 32.522 -33.583 1.00 70.56 463 GLU A C 1
ATOM 3849 O O . GLU A 1 463 ? -15.386 31.974 -34.047 1.00 70.56 463 GLU A O 1
ATOM 3854 N N . GLN A 1 464 ? -13.803 32.065 -32.470 1.00 65.69 464 GLN A N 1
ATOM 3855 C CA . GLN A 1 464 ? -14.274 30.880 -31.750 1.00 65.69 464 GLN A CA 1
ATOM 3856 C C . GLN A 1 464 ? -15.669 31.078 -31.124 1.00 65.69 464 GLN A C 1
ATOM 3858 O O . GLN A 1 464 ? -16.467 30.142 -31.102 1.00 65.69 464 GLN A O 1
ATOM 3863 N N . LYS A 1 465 ? -16.014 32.295 -30.670 1.00 64.31 465 LYS A N 1
ATOM 3864 C CA . LYS A 1 465 ? -17.384 32.625 -30.226 1.00 64.31 465 LYS A CA 1
ATOM 3865 C C . LYS A 1 465 ? -18.381 32.648 -31.381 1.00 64.31 465 LYS A C 1
ATOM 3867 O O . LYS A 1 465 ? -19.539 32.324 -31.139 1.00 64.31 465 LYS A O 1
ATOM 3872 N N . GLU A 1 466 ? -17.980 33.027 -32.593 1.00 69.19 466 GLU A N 1
ATOM 3873 C CA . GLU A 1 466 ? -18.844 32.956 -33.779 1.00 69.19 466 GLU A CA 1
ATOM 3874 C C . GLU A 1 466 ? -19.064 31.496 -34.213 1.00 69.19 466 GLU A C 1
ATOM 3876 O O . GLU A 1 466 ? -20.205 31.099 -34.445 1.00 69.19 466 GLU A O 1
ATOM 3881 N N . GLU A 1 467 ? -18.027 30.651 -34.191 1.00 68.81 467 GLU A N 1
ATOM 3882 C CA . GLU A 1 467 ? -18.162 29.217 -34.494 1.00 68.81 467 GLU A CA 1
ATOM 3883 C C . GLU A 1 467 ? -19.032 28.470 -33.455 1.00 68.81 467 GLU A C 1
ATOM 3885 O O . GLU A 1 467 ? -19.891 27.657 -33.812 1.00 68.81 467 GLU A O 1
ATOM 3890 N N . ASP A 1 468 ? -18.868 28.771 -32.161 1.00 63.31 468 ASP A N 1
ATOM 3891 C CA . ASP A 1 468 ? -19.729 28.240 -31.094 1.00 63.31 468 ASP A CA 1
ATOM 3892 C C . ASP A 1 468 ? -21.154 28.817 -31.145 1.00 63.31 468 ASP A C 1
ATOM 3894 O O . ASP A 1 468 ? -22.112 28.127 -30.769 1.00 63.31 468 ASP A O 1
ATOM 3898 N N . LEU A 1 469 ? -21.335 30.050 -31.638 1.00 65.88 469 LEU A N 1
ATOM 3899 C CA . LEU A 1 469 ? -22.657 30.632 -31.875 1.00 65.88 469 LEU A CA 1
ATOM 3900 C C . LEU A 1 469 ? -23.392 29.866 -32.979 1.00 65.88 469 LEU A C 1
ATOM 3902 O O . LEU A 1 469 ? -24.552 29.513 -32.773 1.00 65.88 469 LEU A O 1
ATOM 3906 N N . ASP A 1 470 ? -22.733 29.544 -34.094 1.00 64.06 470 ASP A N 1
ATOM 3907 C CA . ASP A 1 470 ? -23.338 28.776 -35.189 1.00 64.06 470 ASP A CA 1
ATOM 3908 C C . ASP A 1 470 ? -23.684 27.339 -34.761 1.00 64.06 470 ASP A C 1
ATOM 3910 O O . ASP A 1 470 ? -24.826 26.902 -34.946 1.00 64.06 470 ASP A O 1
ATOM 3914 N N . LYS A 1 471 ? -22.784 26.640 -34.052 1.00 71.00 471 LYS A N 1
ATOM 3915 C CA . LYS A 1 471 ? -23.078 25.327 -33.429 1.00 71.00 471 LYS A CA 1
ATOM 3916 C C . LYS A 1 471 ? -24.260 25.406 -32.449 1.00 71.00 471 LYS A C 1
ATOM 3918 O O . LYS A 1 471 ? -25.087 24.492 -32.366 1.00 71.00 471 LYS A O 1
ATOM 3923 N N . THR A 1 472 ? -24.379 26.515 -31.718 1.00 68.69 472 THR A N 1
ATOM 3924 C CA . THR A 1 472 ? -25.499 26.781 -30.801 1.00 68.69 472 THR A CA 1
ATOM 3925 C C . THR A 1 472 ? -26.798 27.095 -31.550 1.00 68.69 472 THR A C 1
ATOM 3927 O O . THR A 1 472 ? -27.871 26.664 -31.118 1.00 68.69 472 THR A O 1
ATOM 3930 N N . ILE A 1 473 ? -26.739 27.804 -32.679 1.00 69.25 473 ILE A N 1
ATOM 3931 C CA . ILE A 1 473 ? -27.885 28.068 -33.559 1.00 69.25 473 ILE A CA 1
ATOM 3932 C C . ILE A 1 473 ? -28.403 26.752 -34.149 1.00 69.25 473 ILE A C 1
ATOM 3934 O O . ILE A 1 473 ? -29.612 26.514 -34.108 1.00 69.25 473 ILE A O 1
ATOM 3938 N N . GLU A 1 474 ? -27.517 25.868 -34.609 1.00 73.12 474 GLU A N 1
ATOM 3939 C CA . GLU A 1 474 ? -27.884 24.568 -35.175 1.00 73.12 474 GLU A CA 1
ATOM 3940 C C . GLU A 1 474 ? -28.526 23.636 -34.133 1.00 73.12 474 GLU A C 1
ATOM 3942 O O . GLU A 1 474 ? -29.656 23.177 -34.338 1.00 73.12 474 GLU A O 1
ATOM 3947 N N . LYS A 1 475 ? -27.903 23.454 -32.955 1.00 73.94 475 LYS A N 1
ATOM 3948 C CA . LYS A 1 475 ? -28.504 22.682 -31.845 1.00 73.94 475 LYS A CA 1
ATOM 3949 C C . LYS A 1 475 ? -29.871 23.230 -31.418 1.00 73.94 475 LYS A C 1
ATOM 3951 O O . LYS A 1 475 ? -30.798 22.457 -31.157 1.00 73.94 475 LYS A O 1
ATOM 3956 N N . ASN A 1 476 ? -30.041 24.554 -31.370 1.00 74.81 476 ASN A N 1
ATOM 3957 C CA . ASN A 1 476 ? -31.341 25.159 -31.071 1.00 74.81 476 ASN A CA 1
ATOM 3958 C C . ASN A 1 476 ? -32.361 24.939 -32.197 1.00 74.81 476 ASN A C 1
ATOM 3960 O O . ASN A 1 476 ? -33.527 24.659 -31.912 1.00 74.81 476 ASN A O 1
ATOM 3964 N N . TYR A 1 477 ? -31.950 25.019 -33.464 1.00 83.81 477 TYR A N 1
ATOM 3965 C CA . TYR A 1 477 ? -32.824 24.756 -34.605 1.00 83.81 477 TYR A CA 1
ATOM 3966 C C . TYR A 1 477 ? -33.309 23.297 -34.615 1.00 83.81 477 TYR A C 1
ATOM 3968 O O . TYR A 1 477 ? -34.502 23.063 -34.816 1.00 83.81 477 TYR A O 1
ATOM 3976 N N . GLU A 1 478 ? -32.454 22.327 -34.272 1.00 82.31 478 GLU A N 1
ATOM 3977 C CA . GLU A 1 478 ? -32.865 20.930 -34.064 1.00 82.31 478 GLU A CA 1
ATOM 3978 C C . GLU A 1 478 ? -33.829 20.752 -32.886 1.00 82.31 478 GLU A C 1
ATOM 3980 O O . GLU A 1 478 ? -34.886 20.130 -33.032 1.00 82.31 478 GLU A O 1
ATOM 3985 N N . ARG A 1 479 ? -33.554 21.365 -31.726 1.00 82.88 479 ARG A N 1
ATOM 3986 C CA . ARG A 1 479 ? -34.486 21.339 -30.581 1.00 82.88 479 ARG A CA 1
ATOM 3987 C C . ARG A 1 479 ? -35.869 21.887 -30.966 1.00 82.88 479 ARG A C 1
ATOM 3989 O O . ARG A 1 479 ? -36.899 21.359 -30.541 1.00 82.88 479 ARG A O 1
ATOM 3996 N N . VAL A 1 480 ? -35.905 22.904 -31.827 1.00 84.88 480 VAL A N 1
ATOM 3997 C CA . VAL A 1 480 ? -37.132 23.505 -32.370 1.00 84.88 480 VAL A CA 1
ATOM 3998 C C . VAL A 1 480 ? -37.816 22.608 -33.421 1.00 84.88 480 VAL A C 1
ATOM 4000 O O . VAL A 1 480 ? -39.049 22.540 -33.431 1.00 84.88 480 VAL A O 1
ATOM 4003 N N . LYS A 1 481 ? -37.069 21.852 -34.243 1.00 87.38 481 LYS A N 1
ATOM 4004 C CA . LYS A 1 481 ? -37.617 20.793 -35.120 1.00 87.38 481 LYS A CA 1
ATOM 4005 C C . LYS A 1 481 ? -38.282 19.673 -34.308 1.00 87.38 481 LYS A C 1
ATOM 4007 O O . LYS A 1 481 ? -39.415 19.296 -34.625 1.00 87.38 481 LYS A O 1
ATOM 4012 N N . ARG A 1 482 ? -37.629 19.182 -33.242 1.00 85.50 482 ARG A N 1
ATOM 4013 C CA . ARG A 1 482 ? -38.177 18.152 -32.332 1.00 85.50 482 ARG A CA 1
ATOM 4014 C C . ARG A 1 482 ? -39.475 18.628 -31.669 1.00 85.50 482 ARG A C 1
ATOM 4016 O O . ARG A 1 482 ? -40.489 17.940 -31.767 1.00 85.50 482 ARG A O 1
ATOM 4023 N N . LEU A 1 483 ? -39.487 19.841 -31.106 1.00 85.81 483 LEU A N 1
ATOM 4024 C CA . LEU A 1 483 ? -40.686 20.448 -30.507 1.00 85.81 483 LEU A CA 1
ATOM 4025 C C . LEU A 1 483 ? -41.866 20.555 -31.491 1.00 85.81 483 LEU A C 1
ATOM 4027 O O . LEU A 1 483 ? -43.003 20.291 -31.106 1.00 85.81 483 LEU A O 1
ATOM 4031 N N . TYR A 1 484 ? -41.625 20.883 -32.766 1.00 93.19 484 TYR A N 1
ATOM 4032 C CA . TYR A 1 484 ? -42.691 20.892 -33.778 1.00 93.19 484 TYR A CA 1
ATOM 4033 C C . TYR A 1 484 ? -43.240 19.489 -34.082 1.00 93.19 484 TYR A C 1
ATOM 4035 O O . TYR A 1 484 ? -44.461 19.326 -34.179 1.00 93.19 484 TYR A O 1
ATOM 4043 N N . LYS A 1 485 ? -42.363 18.476 -34.207 1.00 90.69 485 LYS A N 1
ATOM 4044 C CA . LYS A 1 485 ? -42.759 17.061 -34.380 1.00 90.69 485 LYS A CA 1
ATOM 4045 C C . LYS A 1 485 ? -43.657 16.628 -33.215 1.00 90.69 485 LYS A C 1
ATOM 4047 O O . LYS A 1 485 ? -44.750 16.124 -33.458 1.00 90.69 485 LYS A O 1
ATOM 4052 N N . GLN A 1 486 ? -43.238 16.918 -31.982 1.00 86.06 486 GLN A N 1
ATOM 4053 C CA . GLN A 1 486 ? -43.937 16.565 -30.743 1.00 86.06 486 GLN A CA 1
ATOM 4054 C C . GLN A 1 486 ? -45.294 17.281 -30.595 1.00 86.06 486 GLN A C 1
ATOM 4056 O O . GLN A 1 486 ? -46.301 16.635 -30.331 1.00 86.06 486 GLN A O 1
ATOM 4061 N N . GLN A 1 487 ? -45.363 18.597 -30.835 1.00 88.19 487 GLN A N 1
ATOM 4062 C CA . GLN A 1 487 ? -46.607 19.372 -30.680 1.00 88.19 487 GLN A CA 1
ATOM 4063 C C . GLN A 1 487 ? -47.635 19.174 -31.807 1.00 88.19 487 GLN A C 1
ATOM 4065 O O . GLN A 1 487 ? -48.803 19.518 -31.629 1.00 88.19 487 GLN A O 1
ATOM 4070 N N . THR A 1 488 ? -47.226 18.708 -32.996 1.00 89.56 488 THR A N 1
ATOM 4071 C CA . THR A 1 488 ? -48.104 18.720 -34.188 1.00 89.56 488 THR A CA 1
ATOM 4072 C C . THR A 1 488 ? -48.218 17.393 -34.940 1.00 89.56 488 THR A C 1
ATOM 4074 O O . THR A 1 488 ? -49.007 17.309 -35.890 1.00 89.56 488 THR A O 1
ATOM 4077 N N . GLY A 1 489 ? -47.428 16.382 -34.562 1.00 91.44 489 GLY A N 1
ATOM 4078 C CA . GLY A 1 489 ? -47.346 15.080 -35.233 1.00 91.44 489 GLY A CA 1
ATOM 4079 C C . GLY A 1 489 ? -46.786 15.130 -36.661 1.00 91.44 489 GLY A C 1
ATOM 4080 O O . GLY A 1 489 ? -46.935 14.169 -37.414 1.00 91.44 489 GLY A O 1
ATOM 4081 N N . LYS A 1 490 ? -46.198 16.256 -37.093 1.00 91.69 490 LYS A N 1
ATOM 4082 C CA . LYS A 1 490 ? -45.822 16.508 -38.497 1.00 91.69 490 LYS A CA 1
ATOM 4083 C C . LYS A 1 490 ? -44.325 16.746 -38.645 1.00 91.69 490 LYS A C 1
ATOM 4085 O O . LYS A 1 490 ? -43.702 17.407 -37.820 1.00 91.69 490 LYS A O 1
ATOM 4090 N N . ARG A 1 491 ? -43.745 16.234 -39.737 1.00 89.00 491 ARG A N 1
ATOM 4091 C CA . ARG A 1 491 ? -42.327 16.457 -40.060 1.00 89.00 491 ARG A CA 1
ATOM 4092 C C . ARG A 1 491 ? -42.091 17.954 -40.357 1.00 89.00 491 ARG A C 1
ATOM 4094 O O . ARG A 1 491 ? -42.825 18.516 -41.175 1.00 89.00 491 ARG A O 1
ATOM 4101 N N . PRO A 1 492 ? -41.099 18.615 -39.729 1.00 86.94 492 PRO A N 1
ATOM 4102 C CA . PRO A 1 492 ? -40.842 20.044 -39.937 1.00 86.94 492 PRO A CA 1
ATOM 4103 C C . PRO A 1 492 ? -40.311 20.348 -41.343 1.00 86.94 492 PRO A C 1
ATOM 4105 O O . PRO A 1 492 ? -40.657 21.377 -41.927 1.00 86.94 492 PRO A O 1
ATOM 4108 N N . ILE A 1 493 ? -39.532 19.426 -41.914 1.00 87.31 493 ILE A N 1
ATOM 4109 C CA . ILE A 1 493 ? -38.918 19.502 -43.244 1.00 87.31 493 ILE A CA 1
ATOM 4110 C C . ILE A 1 493 ? -39.473 18.375 -44.130 1.00 87.31 493 ILE A C 1
ATOM 4112 O O . ILE A 1 493 ? -39.755 17.276 -43.652 1.00 87.31 493 ILE A O 1
ATOM 4116 N N . TYR A 1 494 ? -39.625 18.645 -45.428 1.00 82.81 494 TYR A N 1
ATOM 4117 C CA . TYR A 1 494 ? -39.916 17.646 -46.459 1.00 82.81 494 TYR A CA 1
ATOM 4118 C C . TYR A 1 494 ? -39.131 17.982 -47.735 1.00 82.81 494 TYR A C 1
ATOM 4120 O O . TYR A 1 494 ? -39.154 19.131 -48.176 1.00 82.81 494 TYR A O 1
ATOM 4128 N N . ALA A 1 495 ? -38.428 17.002 -48.316 1.00 78.12 495 ALA A N 1
ATOM 4129 C CA . ALA A 1 495 ? -37.551 17.183 -49.486 1.00 78.12 495 ALA A CA 1
ATOM 4130 C C . ALA A 1 495 ? -36.600 18.399 -49.351 1.00 78.12 495 ALA A C 1
ATOM 4132 O O . ALA A 1 495 ? -36.584 19.303 -50.190 1.00 78.12 495 ALA A O 1
ATOM 4133 N N . ASN A 1 496 ? -35.861 18.434 -48.235 1.00 80.19 496 ASN A N 1
ATOM 4134 C CA . ASN A 1 496 ? -34.890 19.465 -47.836 1.00 80.19 496 ASN A CA 1
ATOM 4135 C C . ASN A 1 496 ? -35.434 20.907 -47.853 1.00 80.19 496 ASN A C 1
ATOM 4137 O O . ASN A 1 496 ? -34.691 21.870 -48.039 1.00 80.19 496 ASN A O 1
ATOM 4141 N N . LYS A 1 497 ? -36.748 21.075 -47.649 1.00 83.75 497 LYS A N 1
ATOM 4142 C CA . LYS A 1 497 ? -37.405 22.377 -47.489 1.00 83.75 497 LYS A CA 1
ATOM 4143 C C . LYS A 1 497 ? -38.319 22.367 -46.270 1.00 83.75 497 LYS A C 1
ATOM 4145 O O . LYS A 1 497 ? -39.115 21.447 -46.084 1.00 83.75 497 LYS A O 1
ATOM 4150 N N . GLU A 1 498 ? -38.222 23.411 -45.448 1.00 90.38 498 GLU A N 1
ATOM 4151 C CA . GLU A 1 498 ? -39.162 23.655 -44.350 1.00 90.38 498 GLU A CA 1
ATOM 4152 C C . GLU A 1 498 ? -40.605 23.636 -44.866 1.00 90.38 498 GLU A C 1
ATOM 4154 O O . GLU A 1 498 ? -40.958 24.354 -45.812 1.00 90.38 498 GLU A O 1
ATOM 4159 N N . THR A 1 499 ? -41.457 22.839 -44.228 1.00 92.06 499 THR A N 1
ATOM 4160 C CA . THR A 1 499 ? -42.870 22.769 -44.593 1.00 92.06 499 THR A CA 1
ATOM 4161 C C . THR A 1 499 ? -43.566 24.099 -44.303 1.00 92.06 499 THR A C 1
ATOM 4163 O O . THR A 1 499 ? -43.216 24.838 -43.379 1.00 92.06 499 THR A O 1
ATOM 4166 N N . LYS A 1 500 ? -44.622 24.405 -45.067 1.00 91.12 500 LYS A N 1
ATOM 4167 C CA . LYS A 1 500 ? -45.438 25.605 -44.826 1.00 91.12 500 LYS A CA 1
ATOM 4168 C C . LYS A 1 500 ? -46.034 25.620 -43.408 1.00 91.12 500 LYS A C 1
ATOM 4170 O O . LYS A 1 500 ? -46.153 26.691 -42.823 1.00 91.12 500 LYS A O 1
ATOM 4175 N N . GLY A 1 501 ? -46.350 24.445 -42.855 1.00 90.44 501 GLY A N 1
ATOM 4176 C CA . GLY A 1 501 ? -46.803 24.292 -41.472 1.00 90.44 501 GLY A CA 1
ATOM 4177 C C . GLY A 1 501 ? -45.730 24.674 -40.451 1.00 90.44 501 GLY A C 1
ATOM 4178 O O . GLY A 1 501 ? -46.023 25.456 -39.552 1.00 90.44 501 GLY A O 1
ATOM 4179 N N . PHE A 1 502 ? -44.492 24.198 -40.624 1.00 92.56 502 PHE A N 1
ATOM 4180 C CA . PHE A 1 502 ? -43.375 24.542 -39.739 1.00 92.56 502 PHE A CA 1
ATOM 4181 C C . PHE A 1 502 ? -43.061 26.040 -39.779 1.00 92.56 502 PHE A C 1
ATOM 4183 O O . PHE A 1 502 ? -43.035 26.674 -38.731 1.00 92.56 502 PHE A O 1
ATOM 4190 N N . LYS A 1 503 ? -42.969 26.650 -40.973 1.00 91.00 503 LYS A N 1
ATOM 4191 C CA . LYS A 1 503 ? -42.786 28.110 -41.110 1.00 91.00 503 LYS A CA 1
ATOM 4192 C C . LYS A 1 503 ? -43.889 28.914 -40.407 1.00 91.00 503 LYS A C 1
ATOM 4194 O O . LYS A 1 503 ? -43.591 29.896 -39.736 1.00 91.00 503 LYS A O 1
ATOM 4199 N N . GLN A 1 504 ? -45.156 28.504 -40.532 1.00 89.12 504 GLN A N 1
ATOM 4200 C CA . GLN A 1 504 ? -46.270 29.192 -39.866 1.00 89.12 504 GLN A CA 1
ATOM 4201 C C . GLN A 1 504 ? -46.270 28.989 -38.343 1.00 89.12 504 GLN A C 1
ATOM 4203 O O . GLN A 1 504 ? -46.592 29.930 -37.621 1.00 89.12 504 GLN A O 1
ATOM 4208 N N . TRP A 1 505 ? -45.878 27.812 -37.847 1.00 93.00 505 TRP A N 1
ATOM 4209 C CA . TRP A 1 505 ? -45.714 27.563 -36.411 1.00 93.00 505 TRP A CA 1
ATOM 4210 C C . TRP A 1 505 ? -44.521 28.337 -35.834 1.00 93.00 505 TRP A C 1
ATOM 4212 O O . TRP A 1 505 ? -44.675 28.956 -34.791 1.00 93.00 505 TRP A O 1
ATOM 4222 N N . LEU A 1 506 ? -43.386 28.425 -36.541 1.00 88.38 506 LEU A N 1
ATOM 4223 C CA . LEU A 1 506 ? -42.255 29.289 -36.171 1.00 88.38 506 LEU A CA 1
ATOM 4224 C C . LEU A 1 506 ? -42.675 30.764 -36.082 1.00 88.38 506 LEU A C 1
ATOM 4226 O O . LEU A 1 506 ? -42.352 31.449 -35.114 1.00 88.38 506 LEU A O 1
ATOM 4230 N N . GLU A 1 507 ? -43.438 31.259 -37.061 1.00 85.25 507 GLU A N 1
ATOM 4231 C CA . GLU A 1 507 ? -43.933 32.641 -37.066 1.00 85.25 507 GLU A CA 1
ATOM 4232 C C . GLU A 1 507 ? -44.968 32.899 -35.952 1.00 85.25 507 GLU A C 1
ATOM 4234 O O . GLU A 1 507 ? -45.023 33.996 -35.395 1.00 85.25 507 GLU A O 1
ATOM 4239 N N . GLN A 1 508 ? -45.777 31.896 -35.590 1.00 83.94 508 GLN A N 1
ATOM 4240 C CA . GLN A 1 508 ? -46.685 31.959 -34.440 1.00 83.94 508 GLN A CA 1
ATOM 4241 C C . GLN A 1 508 ? -45.927 31.908 -33.109 1.00 83.94 508 GLN A C 1
ATOM 4243 O O . GLN A 1 508 ? -46.204 32.738 -32.246 1.00 83.94 508 GLN A O 1
ATOM 4248 N N . LYS A 1 509 ? -44.943 31.012 -32.969 1.00 83.94 509 LYS A N 1
ATOM 4249 C CA . LYS A 1 509 ? -44.105 30.861 -31.774 1.00 83.94 509 LYS A CA 1
ATOM 4250 C C . LYS A 1 509 ? -43.271 32.112 -31.524 1.00 83.94 509 LYS A C 1
ATOM 4252 O O . LYS A 1 509 ? -43.272 32.627 -30.416 1.00 83.94 509 LYS A O 1
ATOM 4257 N N . LYS A 1 510 ? -42.676 32.710 -32.562 1.00 82.19 510 LYS A N 1
ATOM 4258 C CA . LYS A 1 510 ? -42.000 34.009 -32.432 1.00 82.19 510 LYS A CA 1
ATOM 4259 C C . LYS A 1 510 ? -42.961 35.119 -31.978 1.00 82.19 510 LYS A C 1
ATOM 4261 O O . LYS A 1 510 ? -42.589 35.956 -31.165 1.00 82.19 510 LYS A O 1
ATOM 4266 N N . LYS A 1 511 ? -44.225 35.096 -32.421 1.00 80.31 511 LYS A N 1
ATOM 4267 C CA . LYS A 1 511 ? -45.268 36.047 -31.980 1.00 80.31 511 LYS A CA 1
ATOM 4268 C C . LYS A 1 511 ? -45.857 35.749 -30.597 1.00 80.31 511 LYS A C 1
ATOM 4270 O O . LYS A 1 511 ? -46.478 36.650 -30.030 1.00 80.31 511 LYS A O 1
ATOM 4275 N N . SER A 1 512 ? -45.707 34.542 -30.046 1.00 76.94 512 SER A N 1
ATOM 4276 C CA . SER A 1 512 ? -45.941 34.293 -28.618 1.00 76.94 512 SER A CA 1
ATOM 4277 C C . SER A 1 512 ? -44.722 34.712 -27.803 1.00 76.94 512 SER A C 1
ATOM 4279 O O . SER A 1 512 ? -44.888 35.512 -26.895 1.00 76.94 512 SER A O 1
ATOM 4281 N N . GLU A 1 513 ? -43.507 34.330 -28.203 1.00 74.56 513 GLU A N 1
ATOM 4282 C CA . GLU A 1 513 ? -42.246 34.724 -27.556 1.00 74.56 513 GLU A CA 1
ATOM 4283 C C . GLU A 1 513 ? -42.049 36.251 -27.500 1.00 74.56 513 GLU A C 1
ATOM 4285 O O . GLU A 1 513 ? -41.555 36.765 -26.505 1.00 74.56 513 GLU A O 1
ATOM 4290 N N . GLU A 1 514 ? -42.450 37.018 -28.519 1.00 73.44 514 GLU A N 1
ATOM 4291 C CA . GLU A 1 514 ? -42.399 38.491 -28.482 1.00 73.44 514 GLU A CA 1
ATOM 4292 C C . GLU A 1 514 ? -43.440 39.090 -27.517 1.00 73.44 514 GLU A C 1
ATOM 4294 O O . GLU A 1 514 ? -43.160 40.082 -26.836 1.00 73.44 514 GLU A O 1
ATOM 4299 N N . LYS A 1 515 ? -44.625 38.474 -27.389 1.00 75.06 515 LYS A N 1
ATOM 4300 C CA . LYS A 1 515 ? -45.616 38.853 -26.364 1.00 75.06 515 LYS A CA 1
ATOM 4301 C C . LYS A 1 515 ? -45.149 38.465 -24.966 1.00 75.06 515 LYS A C 1
ATOM 4303 O O . LYS A 1 515 ? -45.367 39.224 -24.032 1.00 75.06 515 LYS A O 1
ATOM 4308 N N . GLU A 1 516 ? -44.493 37.322 -24.838 1.00 69.06 516 GLU A N 1
ATOM 4309 C CA . GLU A 1 516 ? -43.982 36.757 -23.595 1.00 69.06 516 GLU A CA 1
ATOM 4310 C C . GLU A 1 516 ? -42.768 37.536 -23.093 1.00 69.06 516 GLU A C 1
ATOM 4312 O O . GLU A 1 516 ? -42.781 37.982 -21.957 1.00 69.06 516 GLU A O 1
ATOM 4317 N N . LYS A 1 517 ? -41.823 37.906 -23.963 1.00 70.12 517 LYS A N 1
ATOM 4318 C CA . LYS A 1 517 ? -40.765 38.888 -23.657 1.00 70.12 517 LYS A CA 1
ATOM 4319 C C . LYS A 1 517 ? -41.337 40.260 -23.279 1.00 70.12 517 LYS A C 1
ATOM 4321 O O . LYS A 1 517 ? -40.754 40.972 -22.467 1.00 70.12 517 LYS A O 1
ATOM 4326 N N . THR A 1 518 ? -42.502 40.636 -23.817 1.00 71.00 518 THR A N 1
ATOM 4327 C CA . THR A 1 518 ? -43.228 41.856 -23.408 1.00 71.00 518 THR A CA 1
ATOM 4328 C C . THR A 1 518 ? -43.981 41.686 -22.075 1.00 71.00 518 THR A C 1
ATOM 4330 O O . THR A 1 518 ? -44.196 42.677 -21.377 1.00 71.00 518 THR A O 1
ATOM 4333 N N . LYS A 1 519 ? -44.355 40.454 -21.703 1.00 72.88 519 LYS A N 1
ATOM 4334 C CA . LYS A 1 519 ? -44.959 40.077 -20.414 1.00 72.88 519 LYS A CA 1
ATOM 4335 C C . LYS A 1 519 ? -43.876 40.042 -19.327 1.00 72.88 519 LYS A C 1
ATOM 4337 O O . LYS A 1 519 ? -43.938 40.865 -18.424 1.00 72.88 519 LYS A O 1
ATOM 4342 N N . GLN A 1 520 ? -42.794 39.298 -19.549 1.00 67.81 520 GLN A N 1
ATOM 4343 C CA . GLN A 1 520 ? -41.571 39.275 -18.738 1.00 67.81 520 GLN A CA 1
ATOM 4344 C C . GLN A 1 520 ? -40.997 40.682 -18.512 1.00 67.81 520 GLN A C 1
ATOM 4346 O O . GLN A 1 520 ? -40.658 41.042 -17.396 1.00 67.81 520 GLN A O 1
ATOM 4351 N N . LYS A 1 521 ? -40.952 41.552 -19.535 1.00 71.81 521 LYS A N 1
ATOM 4352 C CA . LYS A 1 521 ? -40.483 42.947 -19.380 1.00 71.81 521 LYS A CA 1
ATOM 4353 C C . LYS A 1 521 ? -41.461 43.873 -18.630 1.00 71.81 521 LYS A C 1
ATOM 4355 O O . LYS A 1 521 ? -41.107 45.016 -18.328 1.00 71.81 521 LYS A O 1
ATOM 4360 N N . LYS A 1 522 ? -42.682 43.417 -18.337 1.00 75.06 522 LYS A N 1
ATOM 4361 C CA . LYS A 1 522 ? -43.583 44.040 -17.354 1.00 75.06 522 LYS A CA 1
ATOM 4362 C C . LYS A 1 522 ? -43.426 43.398 -15.981 1.00 75.06 522 LYS A C 1
ATOM 4364 O O . LYS A 1 522 ? -43.330 44.138 -15.016 1.00 75.06 522 LYS A O 1
ATOM 4369 N N . GLU A 1 523 ? -43.342 42.075 -15.917 1.00 74.56 523 GLU A N 1
ATOM 4370 C CA . GLU A 1 523 ? -43.170 41.299 -14.682 1.00 74.56 523 GLU A CA 1
ATOM 4371 C C . GLU A 1 523 ? -41.873 41.695 -13.973 1.00 74.56 523 GLU A C 1
ATOM 4373 O O . GLU A 1 523 ? -41.946 42.185 -12.857 1.00 74.56 523 GLU A O 1
ATOM 4378 N N . LEU A 1 524 ? -40.739 41.735 -14.678 1.00 74.25 524 LEU A N 1
ATOM 4379 C CA . LEU A 1 524 ? -39.460 42.254 -14.172 1.00 74.25 524 LEU A CA 1
ATOM 4380 C C . LEU A 1 524 ? -39.555 43.701 -13.648 1.00 74.25 524 LEU A C 1
ATOM 4382 O O . LEU A 1 524 ? -38.831 44.088 -12.739 1.00 74.25 524 LEU A O 1
ATOM 4386 N N . LYS A 1 525 ? -40.444 44.531 -14.213 1.00 76.00 525 LYS A N 1
ATOM 4387 C CA . LYS A 1 525 ? -40.684 45.906 -13.733 1.00 76.00 525 LYS A CA 1
ATOM 4388 C C . LYS A 1 525 ? -41.621 45.972 -12.529 1.00 76.00 525 LYS A C 1
ATOM 4390 O O . LYS A 1 525 ? -41.608 46.969 -11.815 1.00 76.00 525 LYS A O 1
ATOM 4395 N N . GLU A 1 526 ? -42.457 44.961 -12.345 1.00 78.25 526 GLU A N 1
ATOM 4396 C CA . GLU A 1 526 ? -43.342 44.818 -11.196 1.00 78.25 526 GLU A CA 1
ATOM 4397 C C . GLU A 1 526 ? -42.584 44.194 -10.018 1.00 78.25 526 GLU A C 1
ATOM 4399 O O . GLU A 1 526 ? -42.696 44.688 -8.904 1.00 78.25 526 GLU A O 1
ATOM 4404 N N . GLU A 1 527 ? -41.728 43.205 -10.283 1.00 78.44 527 GLU A N 1
ATOM 4405 C CA . GLU A 1 527 ? -40.713 42.657 -9.376 1.00 78.44 527 GLU A CA 1
ATOM 4406 C C . GLU A 1 527 ? -39.753 43.752 -8.903 1.00 78.44 527 GLU A C 1
ATOM 4408 O O . GLU A 1 527 ? -39.653 43.979 -7.706 1.00 78.44 527 GLU A O 1
ATOM 4413 N N . GLN A 1 528 ? -39.139 44.521 -9.814 1.00 78.88 528 GLN A N 1
ATOM 4414 C CA . GLN A 1 528 ? -38.300 45.673 -9.442 1.00 78.88 528 GLN A CA 1
ATOM 4415 C C . GLN A 1 528 ? -39.046 46.712 -8.595 1.00 78.88 528 GLN A C 1
ATOM 4417 O O . GLN A 1 528 ? -38.424 47.377 -7.774 1.00 78.88 528 GLN A O 1
ATOM 4422 N N . LYS A 1 529 ? -40.366 46.866 -8.768 1.00 83.19 529 LYS A N 1
ATOM 4423 C CA . LYS A 1 529 ? -41.152 47.750 -7.901 1.00 83.19 529 LYS A CA 1
ATOM 4424 C C . LYS A 1 529 ? -41.360 47.122 -6.519 1.00 83.19 529 LYS A C 1
ATOM 4426 O O . LYS A 1 529 ? -41.103 47.797 -5.533 1.00 83.19 529 LYS A O 1
ATOM 4431 N N . LYS A 1 530 ? -41.771 45.850 -6.449 1.00 83.50 530 LYS A N 1
ATOM 4432 C CA . LYS A 1 530 ? -41.932 45.098 -5.189 1.00 83.50 530 LYS A CA 1
ATOM 4433 C C . LYS A 1 530 ? -40.626 45.058 -4.387 1.00 83.50 530 LYS A C 1
ATOM 4435 O O . LYS A 1 530 ? -40.674 45.165 -3.168 1.00 83.50 530 LYS A O 1
ATOM 4440 N N . GLU A 1 531 ? -39.484 44.966 -5.070 1.00 84.44 531 GLU A N 1
ATOM 4441 C CA . GLU A 1 531 ? -38.144 44.971 -4.475 1.00 84.44 531 GLU A CA 1
ATOM 4442 C C . GLU A 1 531 ? -37.824 46.291 -3.759 1.00 84.44 531 GLU A C 1
ATOM 4444 O O . GLU A 1 531 ? -37.414 46.289 -2.602 1.00 84.44 531 GLU A O 1
ATOM 4449 N N . GLU A 1 532 ? -38.055 47.427 -4.419 1.00 86.44 532 GLU A N 1
ATOM 4450 C CA . GLU A 1 532 ? -37.869 48.749 -3.808 1.00 86.44 532 GLU A CA 1
ATOM 4451 C C . GLU A 1 532 ? -38.951 49.055 -2.754 1.00 86.44 532 GLU A C 1
ATOM 4453 O O . GLU A 1 532 ? -38.662 49.701 -1.744 1.00 86.44 532 GLU A O 1
ATOM 4458 N N . ASP A 1 533 ? -40.183 48.564 -2.947 1.00 86.38 533 ASP A N 1
ATOM 4459 C CA . ASP A 1 533 ? -41.280 48.708 -1.983 1.00 86.38 533 ASP A CA 1
ATOM 4460 C C . ASP A 1 533 ? -40.925 48.022 -0.642 1.00 86.38 533 ASP A C 1
ATOM 4462 O O . ASP A 1 533 ? -40.936 48.691 0.393 1.00 86.38 533 ASP A O 1
ATOM 4466 N N . TRP A 1 534 ? -40.542 46.729 -0.631 1.00 89.94 534 TRP A N 1
ATOM 4467 C CA . TRP A 1 534 ? -40.225 46.026 0.631 1.00 89.94 534 TRP A CA 1
ATOM 4468 C C . TRP A 1 534 ? -38.973 46.586 1.312 1.00 89.94 534 TRP A C 1
ATOM 4470 O O . TRP A 1 534 ? -38.947 46.705 2.537 1.00 89.94 534 TRP A O 1
ATOM 4480 N N . LYS A 1 535 ? -37.955 46.990 0.537 1.00 90.44 535 LYS A N 1
ATOM 4481 C CA . LYS A 1 535 ? -36.750 47.642 1.074 1.00 90.44 535 LYS A CA 1
ATOM 4482 C C . LYS A 1 535 ? -37.069 48.960 1.759 1.00 90.44 535 LYS A C 1
ATOM 4484 O O . LYS A 1 535 ? -36.482 49.253 2.798 1.00 90.44 535 LYS A O 1
ATOM 4489 N N . THR A 1 536 ? -37.989 49.742 1.194 1.00 90.06 536 THR A N 1
ATOM 4490 C CA . THR A 1 536 ? -38.444 51.000 1.797 1.00 90.06 536 THR A CA 1
ATOM 4491 C C . THR A 1 536 ? -39.126 50.716 3.133 1.00 90.06 536 THR A C 1
ATOM 4493 O O . THR A 1 536 ? -38.684 51.235 4.154 1.00 90.06 536 THR A O 1
ATOM 4496 N N . THR A 1 537 ? -40.103 49.805 3.157 1.00 87.56 537 THR A N 1
ATOM 4497 C CA . THR A 1 537 ? -40.842 49.456 4.380 1.00 87.56 537 THR A CA 1
ATOM 4498 C C . THR A 1 537 ? -39.956 48.833 5.463 1.00 87.56 537 THR A C 1
ATOM 4500 O O . THR A 1 537 ? -40.054 49.215 6.624 1.00 87.56 537 THR A O 1
ATOM 4503 N N . PHE A 1 538 ? -39.026 47.939 5.118 1.00 91.38 538 PHE A N 1
ATOM 4504 C CA . PHE A 1 538 ? -38.100 47.384 6.111 1.00 91.38 538 PHE A CA 1
ATOM 4505 C C . PHE A 1 538 ? -37.086 48.429 6.617 1.00 91.38 538 PHE A C 1
ATOM 4507 O O . PHE A 1 538 ? -36.728 48.418 7.794 1.00 91.38 538 PHE A O 1
ATOM 4514 N N . LYS A 1 539 ? -36.670 49.393 5.781 1.00 92.81 539 LYS A N 1
ATOM 4515 C CA . LYS A 1 539 ? -35.829 50.524 6.214 1.00 92.81 539 LYS A CA 1
ATOM 4516 C C . LYS A 1 539 ? -36.576 51.470 7.159 1.00 92.81 539 LYS A C 1
ATOM 4518 O O . LYS A 1 539 ? -35.975 51.920 8.134 1.00 92.81 539 LYS A O 1
ATOM 4523 N N . GLU A 1 540 ? -37.863 51.715 6.911 1.00 91.31 540 GLU A N 1
ATOM 4524 C CA . GLU A 1 540 ? -38.764 52.427 7.827 1.00 91.31 540 GLU A CA 1
ATOM 4525 C C . GLU A 1 540 ? -38.883 51.667 9.161 1.00 91.31 540 GLU A C 1
ATOM 4527 O O . GLU A 1 540 ? -38.646 52.254 10.213 1.00 91.31 540 GLU A O 1
ATOM 4532 N N . TRP A 1 541 ? -39.094 50.346 9.143 1.00 91.75 541 TRP A N 1
ATOM 4533 C CA . TRP A 1 541 ? -39.157 49.525 10.362 1.00 91.75 541 TRP A CA 1
ATOM 4534 C C . TRP A 1 541 ? -37.855 49.515 11.181 1.00 91.75 541 TRP A C 1
ATOM 4536 O O . TRP A 1 541 ? -37.918 49.572 12.409 1.00 91.75 541 TRP A O 1
ATOM 4546 N N . ILE A 1 542 ? -36.674 49.487 10.547 1.00 92.69 542 ILE A N 1
ATOM 4547 C CA . ILE A 1 542 ? -35.388 49.619 11.264 1.00 92.69 542 ILE A CA 1
ATOM 4548 C C . ILE A 1 542 ? -35.274 51.010 11.918 1.00 92.69 542 ILE A C 1
ATOM 4550 O O . ILE A 1 542 ? -34.638 51.168 12.963 1.00 92.69 542 ILE A O 1
ATOM 4554 N N . GLU A 1 543 ? -35.877 52.045 11.331 1.00 92.75 543 GLU A N 1
ATOM 4555 C CA . GLU A 1 543 ? -35.913 53.388 11.918 1.00 92.75 543 GLU A CA 1
ATOM 4556 C C . GLU A 1 543 ? -36.922 53.484 13.075 1.00 92.75 543 GLU A C 1
ATOM 4558 O O . GLU A 1 543 ? -36.549 54.006 14.126 1.00 92.75 543 GLU A O 1
ATOM 4563 N N . GLU A 1 544 ? -38.113 52.893 12.942 1.00 91.06 544 GLU A N 1
ATOM 4564 C CA . GLU A 1 544 ? -39.193 52.916 13.944 1.00 91.06 544 GLU A CA 1
ATOM 4565 C C . GLU A 1 544 ? -38.980 52.008 15.170 1.00 91.06 544 GLU A C 1
ATOM 4567 O O . GLU A 1 544 ? -39.485 52.342 16.242 1.00 91.06 544 GLU A O 1
ATOM 4572 N N . ALA A 1 545 ? -38.235 50.899 15.054 1.00 91.44 545 ALA A N 1
ATOM 4573 C CA . ALA A 1 545 ? -37.975 49.973 16.169 1.00 91.44 545 ALA A CA 1
ATOM 4574 C C . ALA A 1 545 ? -37.415 50.690 17.419 1.00 91.44 545 ALA A C 1
ATOM 4576 O O . ALA A 1 545 ? -36.638 51.641 17.292 1.00 91.44 545 ALA A O 1
ATOM 4577 N N . SER A 1 546 ? -37.748 50.241 18.630 1.00 91.19 546 SER A N 1
ATOM 4578 C CA . SER A 1 546 ? -37.203 50.866 19.847 1.00 91.19 546 SER A CA 1
ATOM 4579 C C . SER A 1 546 ? -35.693 50.612 20.013 1.00 91.19 546 SER A C 1
ATOM 4581 O O . SER A 1 546 ? -35.140 49.675 19.437 1.00 91.19 546 SER A O 1
ATOM 4583 N N . GLU A 1 547 ? -35.003 51.433 20.819 1.00 90.06 547 GLU A N 1
ATOM 4584 C CA . GLU A 1 547 ? -33.596 51.167 21.188 1.00 90.06 547 GLU A CA 1
ATOM 4585 C C . GLU A 1 547 ? -33.448 49.913 22.073 1.00 90.06 547 GLU A C 1
ATOM 4587 O O . GLU A 1 547 ? -32.368 49.325 22.114 1.00 90.06 547 GLU A O 1
ATOM 4592 N N . GLU A 1 548 ? -34.532 49.496 22.739 1.00 86.31 548 GLU A N 1
ATOM 4593 C CA . GLU A 1 548 ? -34.620 48.281 23.559 1.00 86.31 548 GLU A CA 1
ATOM 4594 C C . GLU A 1 548 ? -34.704 47.018 22.682 1.00 86.31 548 GLU A C 1
ATOM 4596 O O . GLU A 1 548 ? -33.987 46.048 22.924 1.00 86.31 548 GLU A O 1
ATOM 4601 N N . GLU A 1 549 ? -35.515 47.043 21.618 1.00 85.88 549 GLU A N 1
ATOM 4602 C CA . GLU A 1 549 ? -35.618 45.947 20.641 1.00 85.88 549 GLU A CA 1
ATOM 4603 C C . GLU A 1 549 ? -34.402 45.882 19.708 1.00 85.88 549 GLU A C 1
ATOM 4605 O O . GLU A 1 549 ? -33.885 44.801 19.425 1.00 85.88 549 GLU A O 1
ATOM 4610 N N . CYS A 1 550 ? -33.943 47.033 19.208 1.00 90.94 550 CYS A N 1
ATOM 4611 C CA . CYS A 1 550 ? -32.877 47.123 18.218 1.00 90.94 550 CYS A CA 1
ATOM 4612 C C . CYS A 1 550 ? -31.959 48.317 18.513 1.00 90.94 550 CYS A C 1
ATOM 4614 O O . CYS A 1 550 ? -32.216 49.451 18.100 1.00 90.94 550 CYS A O 1
ATOM 4616 N N . ASN A 1 551 ? -30.841 48.046 19.192 1.00 92.44 551 ASN A N 1
ATOM 4617 C CA . ASN A 1 551 ? -29.858 49.068 19.543 1.00 92.44 551 ASN A CA 1
ATOM 4618 C C . ASN A 1 551 ? -29.263 49.775 18.300 1.00 92.44 551 ASN A C 1
ATOM 4620 O O . ASN A 1 551 ? -29.268 49.248 17.184 1.00 92.44 551 ASN A O 1
ATOM 4624 N N . ALA A 1 552 ? -28.719 50.980 18.497 1.00 93.00 552 ALA A N 1
ATOM 4625 C CA . ALA A 1 552 ? -28.246 51.844 17.410 1.00 93.00 552 ALA A CA 1
ATOM 4626 C C . ALA A 1 552 ? -27.118 51.241 16.542 1.00 93.00 552 ALA A C 1
ATOM 4628 O O . ALA A 1 552 ? -26.970 51.625 15.381 1.00 93.00 552 ALA A O 1
ATOM 4629 N N . GLU A 1 553 ? -26.339 50.296 17.075 1.00 94.25 553 GLU A N 1
ATOM 4630 C CA . GLU A 1 553 ? -25.278 49.602 16.341 1.00 94.25 553 GLU A CA 1
ATOM 4631 C C . GLU A 1 553 ? -25.861 48.516 15.426 1.00 94.25 553 GLU A C 1
ATOM 4633 O O . GLU A 1 553 ? -25.581 48.500 14.228 1.00 94.25 553 GLU A O 1
ATOM 4638 N N . LEU A 1 554 ? -26.781 47.693 15.938 1.00 93.25 554 LEU A N 1
ATOM 4639 C CA . LEU A 1 554 ? -27.527 46.733 15.123 1.00 93.25 554 LEU A CA 1
ATOM 4640 C C . LEU A 1 554 ? -28.354 47.438 14.030 1.00 93.25 554 LEU A C 1
ATOM 4642 O O . LEU A 1 554 ? -28.389 46.968 12.894 1.00 93.25 554 LEU A O 1
ATOM 4646 N N . LYS A 1 555 ? -28.936 48.614 14.316 1.00 94.31 555 LYS A N 1
ATOM 4647 C CA . LYS A 1 555 ? -29.591 49.454 13.291 1.00 94.31 555 LYS A CA 1
ATOM 4648 C C . LYS A 1 555 ? -28.631 49.908 12.182 1.00 94.31 555 LYS A C 1
ATOM 4650 O O . LYS A 1 555 ? -29.068 50.069 11.043 1.00 94.31 555 LYS A O 1
ATOM 4655 N N . SER A 1 556 ? -27.350 50.130 12.489 1.00 94.56 556 SER A N 1
ATOM 4656 C CA . SER A 1 556 ? -26.312 50.422 11.487 1.00 94.56 556 SER A CA 1
ATOM 4657 C C . SER A 1 556 ? -26.027 49.190 10.629 1.00 94.56 556 SER A C 1
ATOM 4659 O O . SER A 1 556 ? -26.098 49.268 9.401 1.00 94.56 556 SER A O 1
ATOM 4661 N N . GLU A 1 557 ? -25.768 48.037 11.249 1.00 94.25 557 GLU A N 1
ATOM 4662 C CA . GLU A 1 557 ? -25.369 46.839 10.503 1.00 94.25 557 GLU A CA 1
ATOM 4663 C C . GLU A 1 557 ? -26.524 46.242 9.684 1.00 94.25 557 GLU A C 1
ATOM 4665 O O . GLU A 1 557 ? -26.304 45.853 8.538 1.00 94.25 557 GLU A O 1
ATOM 4670 N N . LEU A 1 558 ? -27.769 46.284 10.179 1.00 93.81 558 LEU A N 1
ATOM 4671 C CA . LEU A 1 558 ? -28.958 45.927 9.390 1.00 93.81 558 LEU A CA 1
ATOM 4672 C C . LEU A 1 558 ? -29.147 46.839 8.171 1.00 93.81 558 LEU A C 1
ATOM 4674 O O . LEU A 1 558 ? -29.519 46.355 7.104 1.00 93.81 558 LEU A O 1
ATOM 4678 N N . LYS A 1 559 ? -28.856 48.145 8.280 1.00 94.69 559 LYS A N 1
ATOM 4679 C CA . LYS A 1 559 ? -28.916 49.057 7.124 1.00 94.69 559 LYS A CA 1
ATOM 4680 C C . LYS A 1 559 ? -27.829 48.754 6.095 1.00 94.69 559 LYS A C 1
ATOM 4682 O O . LYS A 1 559 ? -28.138 48.727 4.908 1.00 94.69 559 LYS A O 1
ATOM 4687 N N . LYS A 1 560 ? -26.598 48.455 6.528 1.00 94.31 560 LYS A N 1
ATOM 4688 C CA . LYS A 1 560 ? -25.524 48.002 5.624 1.00 94.31 560 LYS A CA 1
ATOM 4689 C C . LYS A 1 560 ? -25.892 46.689 4.928 1.00 94.31 560 LYS A C 1
ATOM 4691 O O . LYS A 1 560 ? -25.744 46.599 3.714 1.00 94.31 560 LYS A O 1
ATOM 4696 N N . ALA A 1 561 ? -26.409 45.708 5.673 1.00 92.50 561 ALA A N 1
ATOM 4697 C CA . ALA A 1 561 ? -26.853 44.424 5.129 1.00 92.50 561 ALA A CA 1
ATOM 4698 C C . ALA A 1 561 ? -28.004 44.596 4.123 1.00 92.50 561 ALA A C 1
ATOM 4700 O O . ALA A 1 561 ? -27.993 43.978 3.066 1.00 92.50 561 ALA A O 1
ATOM 4701 N N . LEU A 1 562 ? -28.964 45.487 4.391 1.00 94.06 562 LEU A N 1
ATOM 4702 C CA . LEU A 1 562 ? -30.056 45.807 3.463 1.00 94.06 562 LEU A CA 1
ATOM 4703 C C . LEU A 1 562 ? -29.569 46.487 2.168 1.00 94.06 562 LEU A C 1
ATOM 4705 O O . LEU A 1 562 ? -30.147 46.271 1.096 1.00 94.06 562 LEU A O 1
ATOM 4709 N N . GLU A 1 563 ? -28.508 47.292 2.262 1.00 92.88 563 GLU A N 1
ATOM 4710 C CA . GLU A 1 563 ? -27.871 47.970 1.128 1.00 92.88 563 GLU A CA 1
ATOM 4711 C C . GLU A 1 563 ? -26.996 47.010 0.293 1.00 92.88 563 GLU A C 1
ATOM 4713 O O . GLU A 1 563 ? -27.040 47.080 -0.937 1.00 92.88 563 GLU A O 1
ATOM 4718 N N . SER A 1 564 ? -26.292 46.049 0.909 1.00 93.00 564 SER A N 1
ATOM 4719 C CA . SER A 1 564 ? -25.542 44.994 0.196 1.00 93.00 564 SER A CA 1
ATOM 4720 C C . SER A 1 564 ? -26.394 43.794 -0.248 1.00 93.00 564 SER A C 1
ATOM 4722 O O . SER A 1 564 ? -25.960 43.021 -1.106 1.00 93.00 564 SER A O 1
ATOM 4724 N N . TYR A 1 565 ? -27.624 43.656 0.263 1.00 93.12 565 TYR A N 1
ATOM 4725 C CA . TYR A 1 565 ? -28.514 42.513 0.027 1.00 93.12 565 TYR A CA 1
ATOM 4726 C C . TYR A 1 565 ? -28.674 42.127 -1.454 1.00 93.12 565 TYR A C 1
ATOM 4728 O O . TYR A 1 565 ? -28.706 40.944 -1.782 1.00 93.12 565 TYR A O 1
ATOM 4736 N N . ASN A 1 566 ? -28.739 43.102 -2.369 1.00 90.62 566 ASN A N 1
ATOM 4737 C CA . ASN A 1 566 ? -28.912 42.819 -3.801 1.00 90.62 566 ASN A CA 1
ATOM 4738 C C . ASN A 1 566 ? -27.694 42.122 -4.427 1.00 90.62 566 ASN A C 1
ATOM 4740 O O . ASN A 1 566 ? -27.856 41.352 -5.373 1.00 90.62 566 ASN A O 1
ATOM 4744 N N . GLU A 1 567 ? -26.483 42.383 -3.922 1.00 90.19 567 GLU A N 1
ATOM 4745 C CA . GLU A 1 567 ? -25.293 41.641 -4.342 1.00 90.19 567 GLU A CA 1
ATOM 4746 C C . GLU A 1 567 ? -25.293 40.247 -3.708 1.00 90.19 567 GLU A C 1
ATOM 4748 O O . GLU A 1 567 ? -25.107 39.269 -4.427 1.00 90.19 567 GLU A O 1
ATOM 4753 N N . PHE A 1 568 ? -25.605 40.131 -2.411 1.00 90.19 568 PHE A N 1
ATOM 4754 C CA . PHE A 1 568 ? -25.710 38.837 -1.727 1.00 90.19 568 PHE A CA 1
ATOM 4755 C C . PHE A 1 568 ? -26.726 37.895 -2.390 1.00 90.19 568 PHE A C 1
ATOM 4757 O O . PHE A 1 568 ? -26.376 36.772 -2.737 1.00 90.19 568 PHE A O 1
ATOM 4764 N N . GLU A 1 569 ? -27.955 38.346 -2.650 1.00 89.56 569 GLU A N 1
ATOM 4765 C CA . GLU A 1 569 ? -28.971 37.527 -3.320 1.00 89.56 569 GLU A CA 1
ATOM 4766 C C . GLU A 1 569 ? -28.542 37.142 -4.747 1.00 89.56 569 GLU A C 1
ATOM 4768 O O . GLU A 1 569 ? -28.782 36.017 -5.185 1.00 89.56 569 GLU A O 1
ATOM 4773 N N . GLY A 1 570 ? -27.861 38.040 -5.467 1.00 90.12 570 GLY A N 1
ATOM 4774 C CA . GLY A 1 570 ? -27.295 37.751 -6.787 1.00 90.12 570 GLY A CA 1
ATOM 4775 C C . GLY A 1 570 ? -26.169 36.709 -6.755 1.00 90.12 570 GLY A C 1
ATOM 4776 O O . GLY A 1 570 ? -26.084 35.876 -7.660 1.00 90.12 570 GLY A O 1
ATOM 4777 N N . LEU A 1 571 ? -25.328 36.723 -5.715 1.00 88.38 571 LEU A N 1
ATOM 4778 C CA . LEU A 1 571 ? -24.282 35.723 -5.483 1.00 88.38 571 LEU A CA 1
ATOM 4779 C C . LEU A 1 571 ? -24.891 34.370 -5.095 1.00 88.38 571 LEU A C 1
ATOM 4781 O O . LEU A 1 571 ? -24.590 33.367 -5.739 1.00 88.38 571 LEU A O 1
ATOM 4785 N N . THR A 1 572 ? -25.775 34.349 -4.095 1.00 85.31 572 THR A N 1
ATOM 4786 C CA . THR A 1 572 ? -26.404 33.136 -3.548 1.00 85.31 572 THR A CA 1
ATOM 4787 C C . THR A 1 572 ? -27.271 32.427 -4.584 1.00 85.31 572 THR A C 1
ATOM 4789 O O . THR A 1 572 ? -27.139 31.221 -4.764 1.00 85.31 572 THR A O 1
ATOM 4792 N N . ARG A 1 573 ? -28.088 33.160 -5.351 1.00 91.88 573 ARG A N 1
ATOM 4793 C CA . ARG A 1 573 ? -28.897 32.591 -6.443 1.00 91.88 573 ARG A CA 1
ATOM 4794 C C . ARG A 1 573 ? -28.025 31.896 -7.489 1.00 91.88 573 ARG A C 1
ATOM 4796 O O . ARG A 1 573 ? -28.267 30.745 -7.829 1.00 91.88 573 ARG A O 1
ATOM 4803 N N . LYS A 1 574 ? -26.956 32.563 -7.933 1.00 93.06 574 LYS A N 1
ATOM 4804 C CA . LYS A 1 574 ? -26.014 32.017 -8.919 1.00 93.06 574 LYS A CA 1
ATOM 4805 C C . LYS A 1 574 ? -25.163 30.866 -8.363 1.00 93.06 574 LYS A C 1
ATOM 4807 O O . LYS A 1 574 ? -24.705 30.014 -9.120 1.00 93.06 574 LYS A O 1
ATOM 4812 N N . PHE A 1 575 ? -24.934 30.839 -7.050 1.00 92.88 575 PHE A N 1
ATOM 4813 C CA . PHE A 1 575 ? -24.297 29.718 -6.364 1.00 92.88 575 PHE A CA 1
ATOM 4814 C C . PHE A 1 575 ? -25.224 28.496 -6.371 1.00 92.88 575 PHE A C 1
ATOM 4816 O O . PHE A 1 575 ? -24.791 27.429 -6.795 1.00 92.88 575 PHE A O 1
ATOM 4823 N N . MET A 1 576 ? -26.500 28.669 -6.008 1.00 88.50 576 MET A N 1
ATOM 4824 C CA . MET A 1 576 ? -27.511 27.604 -6.047 1.00 88.50 576 MET A CA 1
ATOM 4825 C C . MET A 1 576 ? -27.732 27.071 -7.468 1.00 88.50 576 MET A C 1
ATOM 4827 O O . MET A 1 576 ? -27.652 25.865 -7.661 1.00 88.50 576 MET A O 1
ATOM 4831 N N . GLU A 1 577 ? -27.871 27.941 -8.477 1.00 93.31 577 GLU A N 1
ATOM 4832 C CA . GLU A 1 577 ? -27.960 27.551 -9.899 1.00 93.31 577 GLU A CA 1
ATOM 4833 C C . GLU A 1 577 ? -26.808 26.617 -10.329 1.00 93.31 577 GLU A C 1
ATOM 4835 O O . GLU A 1 577 ? -27.019 25.651 -11.061 1.00 93.31 577 GLU A O 1
ATOM 4840 N N . LEU A 1 578 ? -25.577 26.884 -9.873 1.00 93.06 578 LEU A N 1
ATOM 4841 C CA . LEU A 1 578 ? -24.402 26.064 -10.189 1.00 93.06 578 LEU A CA 1
ATOM 4842 C C . LEU A 1 578 ? -24.268 24.824 -9.296 1.00 93.06 578 LEU A C 1
ATOM 4844 O O . LEU A 1 578 ? -23.736 23.810 -9.748 1.00 93.06 578 LEU A O 1
ATOM 4848 N N . TYR A 1 579 ? -24.751 24.882 -8.056 1.00 88.81 579 TYR A N 1
ATOM 4849 C CA . TYR A 1 579 ? -24.771 23.748 -7.139 1.00 88.81 579 TYR A CA 1
ATOM 4850 C C . TYR A 1 579 ? -25.817 22.712 -7.567 1.00 88.81 579 TYR A C 1
ATOM 4852 O O . TYR A 1 579 ? -25.459 21.558 -7.784 1.00 88.81 579 TYR A O 1
ATOM 4860 N N . GLU A 1 580 ? -27.063 23.123 -7.810 1.00 90.56 580 GLU A N 1
ATOM 4861 C CA . GLU A 1 580 ? -28.117 22.274 -8.382 1.00 90.56 580 GLU A CA 1
ATOM 4862 C C . GLU A 1 580 ? -27.673 21.672 -9.716 1.00 90.56 580 GLU A C 1
ATOM 4864 O O . GLU A 1 580 ? -27.834 20.470 -9.938 1.00 90.56 580 GLU A O 1
ATOM 4869 N N . LYS A 1 581 ? -27.021 22.469 -10.577 1.00 94.31 581 LYS A N 1
ATOM 4870 C CA . LYS A 1 581 ? -26.424 21.938 -11.803 1.00 94.31 581 LYS A CA 1
ATOM 4871 C C . LYS A 1 581 ? -25.360 20.878 -11.508 1.00 94.31 581 LYS A C 1
ATOM 4873 O O . LYS A 1 581 ? -25.392 19.846 -12.157 1.00 94.31 581 LYS A O 1
ATOM 4878 N N . SER A 1 582 ? -24.470 21.065 -10.530 1.00 89.88 582 SER A N 1
ATOM 4879 C CA . SER A 1 582 ? -23.440 20.066 -10.189 1.00 89.88 582 SER A CA 1
ATOM 4880 C C . SER A 1 582 ? -23.980 18.735 -9.649 1.00 89.88 582 SER A C 1
ATOM 4882 O O . SER A 1 582 ? -23.307 17.723 -9.813 1.00 89.88 582 SER A O 1
ATOM 4884 N N . GLN A 1 583 ? -25.186 18.715 -9.065 1.00 86.00 583 GLN A N 1
ATOM 4885 C CA . GLN A 1 583 ? -25.854 17.471 -8.649 1.00 86.00 583 GLN A CA 1
ATOM 4886 C C . GLN A 1 583 ? -26.452 16.687 -9.834 1.00 86.00 583 GLN A C 1
ATOM 4888 O O . GLN A 1 583 ? -26.669 15.486 -9.724 1.00 86.00 583 GLN A O 1
ATOM 4893 N N . ASN A 1 584 ? -26.734 17.356 -10.960 1.00 88.69 584 ASN A N 1
ATOM 4894 C CA . ASN A 1 584 ? -27.457 16.783 -12.105 1.00 88.69 584 ASN A CA 1
ATOM 4895 C C . ASN A 1 584 ? -26.604 16.657 -13.386 1.00 88.69 584 ASN A C 1
ATOM 4897 O O . ASN A 1 584 ? -26.885 15.821 -14.241 1.00 88.69 584 ASN A O 1
ATOM 4901 N N . GLU A 1 585 ? -25.576 17.491 -13.549 1.00 92.00 585 GLU A N 1
ATOM 4902 C CA . GLU A 1 585 ? -24.738 17.599 -14.745 1.00 92.00 585 GLU A CA 1
ATOM 4903 C C . GLU A 1 585 ? -23.266 17.877 -14.386 1.00 92.00 585 GLU A C 1
ATOM 4905 O O . GLU A 1 585 ? -22.933 18.611 -13.452 1.00 92.00 585 GLU A O 1
ATOM 4910 N N . LYS A 1 586 ? -22.341 17.375 -15.212 1.00 90.81 586 LYS A N 1
ATOM 4911 C CA . LYS A 1 586 ? -20.904 17.641 -15.059 1.00 90.81 586 LYS A CA 1
ATOM 4912 C C . LYS A 1 586 ? -20.579 19.099 -15.418 1.00 90.81 586 LYS A C 1
ATOM 4914 O O . LYS A 1 586 ? -20.530 19.448 -16.597 1.00 90.81 586 LYS A O 1
ATOM 4919 N N . LEU A 1 587 ? -20.325 19.942 -14.409 1.00 93.56 587 LEU A N 1
ATOM 4920 C CA . LEU A 1 587 ? -19.971 21.357 -14.603 1.00 93.56 587 LEU A CA 1
ATOM 4921 C C . LEU A 1 587 ? -18.798 21.544 -15.576 1.00 93.56 587 LEU A C 1
ATOM 4923 O O . LEU A 1 587 ? -17.739 20.920 -15.433 1.00 93.56 587 LEU A O 1
ATOM 4927 N N . SER A 1 588 ? -18.953 22.485 -16.509 1.00 93.50 588 SER A N 1
ATOM 4928 C CA . SER A 1 588 ? -17.853 22.933 -17.365 1.00 93.50 588 SER A CA 1
ATOM 4929 C C . SER A 1 588 ? -16.776 23.654 -16.549 1.00 93.50 588 SER A C 1
ATOM 4931 O O . SER A 1 588 ? -17.039 24.216 -15.486 1.00 93.50 588 SER A O 1
ATOM 4933 N N . GLU A 1 589 ? -15.544 23.699 -17.057 1.00 85.25 589 GLU A N 1
ATOM 4934 C CA . GLU A 1 589 ? -14.430 24.316 -16.324 1.00 85.25 589 GLU A CA 1
ATOM 4935 C C . GLU A 1 589 ? -14.660 25.816 -16.054 1.00 85.25 589 GLU A C 1
ATOM 4937 O O . GLU A 1 589 ? -14.304 26.337 -14.998 1.00 85.25 589 GLU A O 1
ATOM 4942 N N . LYS A 1 590 ? -15.367 26.505 -16.957 1.00 91.75 590 LYS A N 1
ATOM 4943 C CA . LYS A 1 590 ? -15.816 27.890 -16.761 1.00 91.75 590 LYS A CA 1
ATOM 4944 C C . LYS A 1 590 ? -16.801 28.017 -15.595 1.00 91.75 590 LYS A C 1
ATOM 4946 O O . LYS A 1 590 ? -16.700 28.958 -14.813 1.00 91.75 590 LYS A O 1
ATOM 4951 N N . GLU A 1 591 ? -17.725 27.071 -15.451 1.00 92.62 591 GLU A N 1
ATOM 4952 C CA . GLU A 1 591 ? -18.706 27.040 -14.360 1.00 92.62 591 GLU A CA 1
ATOM 4953 C C . GLU A 1 591 ? -18.051 26.713 -13.014 1.00 92.62 591 GLU A C 1
ATOM 4955 O O . GLU A 1 591 ? -18.338 27.401 -12.037 1.00 92.62 591 GLU A O 1
ATOM 4960 N N . LYS A 1 592 ? -17.096 25.773 -12.962 1.00 86.50 592 LYS A N 1
ATOM 4961 C CA . LYS A 1 592 ? -16.298 25.511 -11.747 1.00 86.50 592 LYS A CA 1
ATOM 4962 C C . LYS A 1 592 ? -15.529 26.749 -11.283 1.00 86.50 592 LYS A C 1
ATOM 4964 O O . LYS A 1 592 ? -15.521 27.061 -10.095 1.00 86.50 592 LYS A O 1
ATOM 4969 N N . ASN A 1 593 ? -14.906 27.480 -12.210 1.00 86.44 593 ASN A N 1
ATOM 4970 C CA . ASN A 1 593 ? -14.173 28.706 -11.882 1.00 86.44 593 ASN A CA 1
ATOM 4971 C C . ASN A 1 593 ? -15.107 29.843 -11.429 1.00 86.44 593 ASN A C 1
ATOM 4973 O O . ASN A 1 593 ? -14.752 30.596 -10.520 1.00 86.44 593 ASN A O 1
ATOM 4977 N N . ILE A 1 594 ? -16.327 29.931 -11.975 1.00 88.69 594 ILE A N 1
ATOM 4978 C CA . ILE A 1 594 ? -17.364 30.834 -11.452 1.00 88.69 594 ILE A CA 1
ATOM 4979 C C . ILE A 1 594 ? -17.783 30.410 -10.039 1.00 88.69 594 ILE A C 1
ATOM 4981 O O . ILE A 1 594 ? -17.779 31.257 -9.152 1.00 88.69 594 ILE A O 1
ATOM 4985 N N . LEU A 1 595 ? -18.089 29.129 -9.804 1.00 88.44 595 LEU A N 1
ATOM 4986 C CA . LEU A 1 595 ? -18.486 28.612 -8.490 1.00 88.44 595 LEU A CA 1
ATOM 4987 C C . LEU A 1 595 ? -17.407 28.903 -7.436 1.00 88.44 595 LEU A C 1
ATOM 4989 O O . LEU A 1 595 ? -17.704 29.506 -6.412 1.00 88.44 595 LEU A O 1
ATOM 4993 N N . LYS A 1 596 ? -16.136 28.618 -7.743 1.00 83.75 596 LYS A N 1
ATOM 4994 C CA . LYS A 1 596 ? -14.975 28.946 -6.898 1.00 83.75 596 LYS A CA 1
ATOM 4995 C C . LYS A 1 596 ? -14.858 30.448 -6.598 1.00 83.75 596 LYS A C 1
ATOM 4997 O O . LYS A 1 596 ? -14.537 30.828 -5.473 1.00 83.75 596 LYS A O 1
ATOM 5002 N N . SER A 1 597 ? -15.156 31.310 -7.574 1.00 87.38 597 SER A N 1
ATOM 5003 C CA . SER A 1 597 ? -15.199 32.765 -7.372 1.00 87.38 597 SER A CA 1
ATOM 5004 C C . SER A 1 597 ? -16.402 33.233 -6.543 1.00 87.38 597 SER A C 1
ATOM 5006 O O . SER A 1 597 ? -16.296 34.276 -5.897 1.00 87.38 597 SER A O 1
ATOM 5008 N N . LEU A 1 598 ? -17.528 32.513 -6.563 1.00 86.62 598 LEU A N 1
ATOM 5009 C CA . LEU A 1 598 ? -18.686 32.787 -5.708 1.00 86.62 598 LEU A CA 1
ATOM 5010 C C . LEU A 1 598 ? -18.400 32.351 -4.268 1.00 86.62 598 LEU A C 1
ATOM 5012 O O . LEU A 1 598 ? -18.577 33.159 -3.361 1.00 86.62 598 LEU A O 1
ATOM 5016 N N . THR A 1 599 ? -17.863 31.142 -4.064 1.00 83.31 599 THR A N 1
ATOM 5017 C CA . THR A 1 599 ? -17.426 30.649 -2.749 1.00 83.31 599 THR A CA 1
ATOM 5018 C C . THR A 1 599 ? -16.470 31.632 -2.081 1.00 83.31 599 THR A C 1
ATOM 5020 O O . THR A 1 599 ? -16.697 32.006 -0.935 1.00 83.31 599 THR A O 1
ATOM 5023 N N . LYS A 1 600 ? -15.455 32.131 -2.807 1.00 83.00 600 LYS A N 1
ATOM 5024 C CA . LYS A 1 600 ? -14.510 33.111 -2.251 1.00 83.00 600 LYS A CA 1
ATOM 5025 C C . LYS A 1 600 ? -15.199 34.411 -1.819 1.00 83.00 600 LYS A C 1
ATOM 5027 O O . LYS A 1 600 ? -14.930 34.891 -0.728 1.00 83.00 600 LYS A O 1
ATOM 5032 N N . ARG A 1 601 ? -16.117 34.952 -2.629 1.00 84.38 601 ARG A N 1
ATOM 5033 C CA . ARG A 1 601 ? -16.874 36.171 -2.280 1.00 84.38 601 ARG A CA 1
ATOM 5034 C C . ARG A 1 601 ? -17.803 35.980 -1.080 1.00 84.38 601 ARG A C 1
ATOM 5036 O O . ARG A 1 601 ? -17.989 36.914 -0.313 1.00 84.38 601 ARG A O 1
ATOM 5043 N N . LEU A 1 602 ? -18.374 34.788 -0.907 1.00 84.00 602 LEU A N 1
ATOM 5044 C CA . LEU A 1 602 ? -19.176 34.453 0.275 1.00 84.00 602 LEU A CA 1
ATOM 5045 C C . LEU A 1 602 ? -18.296 34.279 1.529 1.00 84.00 602 LEU A C 1
ATOM 5047 O O . LEU A 1 602 ? -18.717 34.656 2.614 1.00 84.00 602 LEU A O 1
ATOM 5051 N N . GLN A 1 603 ? -17.062 33.786 1.377 1.00 81.38 603 GLN A N 1
ATOM 5052 C CA . GLN A 1 603 ? -16.047 33.707 2.442 1.00 81.38 603 GLN A CA 1
ATOM 5053 C C . GLN A 1 603 ? -15.394 35.062 2.785 1.00 81.38 603 GLN A C 1
ATOM 5055 O O . GLN A 1 603 ? -14.752 35.183 3.825 1.00 81.38 603 GLN A O 1
ATOM 5060 N N . GLU A 1 604 ? -15.539 36.076 1.927 1.00 85.81 604 GLU A N 1
ATOM 5061 C CA . GLU A 1 604 ? -15.095 37.458 2.173 1.00 85.81 604 GLU A CA 1
ATOM 5062 C C . GLU A 1 604 ? -16.092 38.259 3.043 1.00 85.81 604 GLU A C 1
ATOM 5064 O O . GLU A 1 604 ? -15.781 39.381 3.444 1.00 85.81 604 GLU A O 1
ATOM 5069 N N . LEU A 1 605 ? -17.264 37.690 3.365 1.00 87.06 605 LEU A N 1
ATOM 5070 C CA . LEU A 1 605 ? -18.236 38.252 4.309 1.00 87.06 605 LEU A CA 1
ATOM 5071 C C . LEU A 1 605 ? -17.898 37.839 5.749 1.00 87.06 605 LEU A C 1
ATOM 5073 O O . LEU A 1 605 ? -17.628 36.671 6.026 1.00 87.06 605 LEU A O 1
ATOM 5077 N N . ASP A 1 606 ? -17.970 38.785 6.687 1.00 85.75 606 ASP A N 1
ATOM 5078 C CA . ASP A 1 606 ? -17.850 38.475 8.119 1.00 85.75 606 ASP A CA 1
ATOM 5079 C C . ASP A 1 606 ? -19.069 37.650 8.604 1.00 85.75 606 ASP A C 1
ATOM 5081 O O . ASP A 1 606 ? -20.182 37.892 8.125 1.00 85.75 606 ASP A O 1
ATOM 5085 N N . PRO A 1 607 ? -18.928 36.707 9.561 1.00 84.69 607 PRO A N 1
ATOM 5086 C CA . PRO A 1 607 ? -20.052 35.906 10.060 1.00 84.69 607 PRO A CA 1
ATOM 5087 C C . PRO A 1 607 ? -21.257 36.722 10.555 1.00 84.69 607 PRO A C 1
ATOM 5089 O O . PRO A 1 607 ? -22.396 36.303 10.355 1.00 84.69 607 PRO A O 1
ATOM 5092 N N . ILE A 1 608 ? -21.036 37.909 11.134 1.00 88.94 608 ILE A N 1
ATOM 5093 C CA . ILE A 1 608 ? -22.116 38.824 11.533 1.00 88.94 608 ILE A CA 1
ATOM 5094 C C . ILE A 1 608 ? -22.833 39.370 10.293 1.00 88.94 608 ILE A C 1
ATOM 5096 O O . ILE A 1 608 ? -24.060 39.435 10.266 1.00 88.94 608 ILE A O 1
ATOM 5100 N N . GLN A 1 609 ? -22.094 39.733 9.242 1.00 91.00 609 GLN A N 1
ATOM 5101 C CA . GLN A 1 609 ? -22.688 40.194 7.983 1.00 91.00 609 GLN A CA 1
ATOM 5102 C C . GLN A 1 609 ? -23.492 39.082 7.307 1.00 91.00 609 GLN A C 1
ATOM 5104 O O . GLN A 1 609 ? -24.584 39.352 6.813 1.00 91.00 609 GLN A O 1
ATOM 5109 N N . LEU A 1 610 ? -22.986 37.845 7.314 1.00 88.94 610 LEU A N 1
ATOM 5110 C CA . LEU A 1 610 ? -23.669 36.694 6.729 1.00 88.94 610 LEU A CA 1
ATOM 5111 C C . LEU A 1 610 ? -24.982 36.378 7.463 1.00 88.94 610 LEU A C 1
ATOM 5113 O O . LEU A 1 610 ? -26.019 36.257 6.814 1.00 88.94 610 LEU A O 1
ATOM 5117 N N . GLU A 1 611 ? -24.975 36.324 8.798 1.00 89.81 611 GLU A N 1
ATOM 5118 C CA . GLU A 1 611 ? -26.191 36.061 9.583 1.00 89.81 611 GLU A CA 1
ATOM 5119 C C . GLU A 1 611 ? -27.221 37.194 9.452 1.00 89.81 611 GLU A C 1
ATOM 5121 O O . GLU A 1 611 ? -28.424 36.939 9.344 1.00 89.81 611 GLU A O 1
ATOM 5126 N N . LEU A 1 612 ? -26.773 38.454 9.398 1.00 92.25 612 LEU A N 1
ATOM 5127 C CA . LEU A 1 612 ? -27.662 39.585 9.126 1.00 92.25 612 LEU A CA 1
ATOM 5128 C C . LEU A 1 612 ? -28.242 39.509 7.706 1.00 92.25 612 LEU A C 1
ATOM 5130 O O . LEU A 1 612 ? -29.436 39.731 7.540 1.00 92.25 612 LEU A O 1
ATOM 5134 N N . LEU A 1 613 ? -27.457 39.140 6.690 1.00 91.75 613 LEU A N 1
ATOM 5135 C CA . LEU A 1 613 ? -27.937 38.968 5.311 1.00 91.75 613 LEU A CA 1
ATOM 5136 C C . LEU A 1 613 ? -28.948 37.819 5.173 1.00 91.75 613 LEU A C 1
ATOM 5138 O O . LEU A 1 613 ? -29.973 37.992 4.510 1.00 91.75 613 LEU A O 1
ATOM 5142 N N . LEU A 1 614 ? -28.718 36.688 5.849 1.00 87.62 614 LEU A N 1
ATOM 5143 C CA . LEU A 1 614 ? -29.693 35.597 5.967 1.00 87.62 614 LEU A CA 1
ATOM 5144 C C . LEU A 1 614 ? -30.967 36.061 6.690 1.00 87.62 614 LEU A C 1
ATOM 5146 O O . LEU A 1 614 ? -32.077 35.758 6.259 1.00 87.62 614 LEU A O 1
ATOM 5150 N N . SER A 1 615 ? -30.831 36.867 7.741 1.00 90.00 615 SER A N 1
ATOM 5151 C CA . SER A 1 615 ? -31.975 37.435 8.461 1.00 90.00 615 SER A CA 1
ATOM 5152 C C . SER A 1 615 ? -32.799 38.406 7.599 1.00 90.00 615 SER A C 1
ATOM 5154 O O . SER A 1 615 ? -34.030 38.384 7.653 1.00 90.00 615 SER A O 1
ATOM 5156 N N . VAL A 1 616 ? -32.149 39.213 6.749 1.00 91.69 616 VAL A N 1
ATOM 5157 C CA . VAL A 1 616 ? -32.829 40.057 5.747 1.00 91.69 616 VAL A CA 1
ATOM 5158 C C . VAL A 1 616 ? -33.528 39.199 4.684 1.00 91.69 616 VAL A C 1
ATOM 5160 O O . VAL A 1 616 ? -34.651 39.522 4.305 1.00 91.69 616 VAL A O 1
ATOM 5163 N N . PHE A 1 617 ? -32.927 38.086 4.244 1.00 90.75 617 PHE A N 1
ATOM 5164 C CA . PHE A 1 617 ? -33.566 37.127 3.329 1.00 90.75 617 PHE A CA 1
ATOM 5165 C C . PHE A 1 617 ? -34.852 36.534 3.932 1.00 90.75 617 PHE A C 1
ATOM 5167 O O . PHE A 1 617 ? -35.902 36.555 3.288 1.00 90.75 617 PHE A O 1
ATOM 5174 N N . PHE A 1 618 ? -34.818 36.092 5.195 1.00 86.25 618 PHE A N 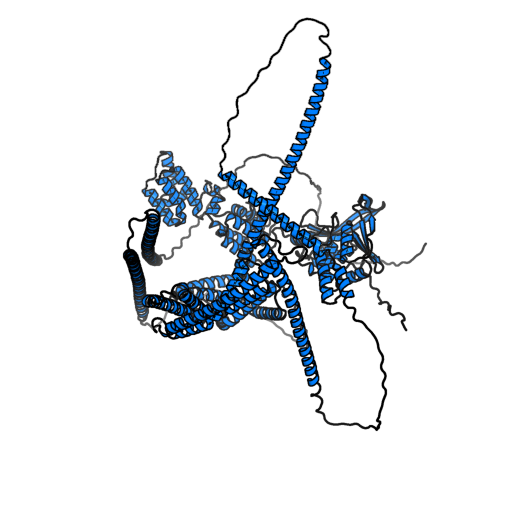1
ATOM 5175 C CA . PHE A 1 618 ? -36.017 35.588 5.874 1.00 86.25 618 PHE A CA 1
ATOM 5176 C C . PHE A 1 618 ? -37.118 36.653 6.000 1.00 86.25 618 PHE A C 1
ATOM 5178 O O . PHE A 1 618 ? -38.283 36.341 5.738 1.00 86.25 618 PHE A O 1
ATOM 5185 N N . ILE A 1 619 ? -36.786 37.910 6.338 1.00 87.38 619 ILE A N 1
ATOM 5186 C CA . ILE A 1 619 ? -37.816 38.960 6.420 1.00 87.38 619 ILE A CA 1
ATOM 5187 C C . ILE A 1 619 ? -38.356 39.361 5.044 1.00 87.38 619 ILE A C 1
ATOM 5189 O O . ILE A 1 619 ? -39.550 39.636 4.930 1.00 87.38 619 ILE A O 1
ATOM 5193 N N . LYS A 1 620 ? -37.523 39.348 3.992 1.00 90.50 620 LYS A N 1
ATOM 5194 C CA . LYS A 1 620 ? -37.971 39.575 2.614 1.00 90.50 620 LYS A CA 1
ATOM 5195 C C . LYS A 1 620 ? -39.056 38.569 2.251 1.00 90.50 620 LYS A C 1
ATOM 5197 O O . LYS A 1 620 ? -40.158 38.990 1.911 1.00 90.50 620 LYS A O 1
ATOM 5202 N N . ASN A 1 621 ? -38.771 37.274 2.395 1.00 85.50 621 ASN A N 1
ATOM 5203 C CA . ASN A 1 621 ? -39.713 36.211 2.041 1.00 85.50 621 ASN A CA 1
ATOM 5204 C C . ASN A 1 621 ? -41.007 36.330 2.862 1.00 85.50 621 ASN A C 1
ATOM 5206 O O . ASN A 1 621 ? -42.097 36.271 2.299 1.00 85.50 621 ASN A O 1
ATOM 5210 N N . TYR A 1 622 ? -40.908 36.627 4.164 1.00 81.94 622 TYR A N 1
ATOM 5211 C CA . TYR A 1 622 ? -42.077 36.884 5.010 1.00 81.94 622 TYR A CA 1
ATOM 5212 C C . TYR A 1 622 ? -42.954 38.046 4.493 1.00 81.94 622 TYR A C 1
ATOM 5214 O O . TYR A 1 622 ? -44.177 37.914 4.412 1.00 81.94 622 TYR A O 1
ATOM 5222 N N . ILE A 1 623 ? -42.348 39.174 4.099 1.00 82.56 623 ILE A N 1
ATOM 5223 C CA . ILE A 1 623 ? -43.070 40.332 3.543 1.00 82.56 623 ILE A CA 1
ATOM 5224 C C . ILE A 1 623 ? -43.684 40.002 2.170 1.00 82.56 623 ILE A C 1
ATOM 5226 O O . ILE A 1 623 ? -44.815 40.406 1.892 1.00 82.56 623 ILE A O 1
ATOM 5230 N N . THR A 1 624 ? -42.958 39.291 1.300 1.00 83.44 624 THR A N 1
ATOM 5231 C CA . THR A 1 624 ? -43.369 39.072 -0.097 1.00 83.44 624 THR A CA 1
ATOM 5232 C C . THR A 1 624 ? -44.328 37.903 -0.300 1.00 83.44 624 THR A C 1
ATOM 5234 O O . THR A 1 624 ? -45.166 37.979 -1.197 1.00 83.44 624 THR A O 1
ATOM 5237 N N . GLU A 1 625 ? -44.211 36.831 0.486 1.00 79.94 625 GLU A N 1
ATOM 5238 C CA . GLU A 1 625 ? -44.995 35.600 0.309 1.00 79.94 625 GLU A CA 1
ATOM 5239 C C . GLU A 1 625 ? -46.261 35.582 1.169 1.00 79.94 625 GLU A C 1
ATOM 5241 O O . GLU A 1 625 ? -47.335 35.251 0.672 1.00 79.94 625 GLU A O 1
ATOM 5246 N N . GLN A 1 626 ? -46.146 35.936 2.454 1.00 65.31 626 GLN A N 1
ATOM 5247 C CA . GLN A 1 626 ? -47.192 35.653 3.444 1.00 65.31 626 GLN A CA 1
ATOM 5248 C C . GLN A 1 626 ? -48.216 36.791 3.611 1.00 65.31 626 GLN A C 1
ATOM 5250 O O . GLN A 1 626 ? -49.395 36.508 3.798 1.00 65.31 626 GLN A O 1
ATOM 5255 N N . TYR A 1 627 ? -47.810 38.070 3.539 1.00 61.31 627 TYR A N 1
ATOM 5256 C CA . TYR A 1 627 ? -48.630 39.176 4.083 1.00 61.31 627 TYR A CA 1
ATOM 5257 C C . TYR A 1 627 ? -49.005 40.330 3.140 1.00 61.31 627 TYR A C 1
ATOM 5259 O O . TYR A 1 627 ? -49.595 41.302 3.605 1.00 61.31 627 TYR A O 1
ATOM 5267 N N . TRP A 1 628 ? -48.762 40.260 1.825 1.00 61.19 628 TRP A N 1
ATOM 5268 C CA . TRP A 1 628 ? -49.029 41.407 0.929 1.00 61.19 628 TRP A CA 1
ATOM 5269 C C . TRP A 1 628 ? -50.504 41.883 0.900 1.00 61.19 628 TRP A C 1
ATOM 5271 O O . TRP A 1 628 ? -50.773 43.041 0.573 1.00 61.19 628 TRP A O 1
ATOM 5281 N N . TYR A 1 629 ? -51.470 41.027 1.259 1.00 60.94 629 TYR A N 1
ATOM 5282 C CA . TYR A 1 629 ? -52.887 41.406 1.378 1.00 60.94 629 TYR A CA 1
ATOM 5283 C C . TYR A 1 629 ? -53.316 41.749 2.818 1.00 60.94 629 TYR A C 1
ATOM 5285 O O . TYR A 1 629 ? -53.997 42.758 3.012 1.00 60.94 629 TYR A O 1
ATOM 5293 N N . ASP A 1 630 ? -52.865 40.989 3.821 1.00 60.03 630 ASP A N 1
ATOM 5294 C CA . ASP A 1 630 ? -53.269 41.154 5.232 1.00 60.03 630 ASP A CA 1
ATOM 5295 C C . ASP A 1 630 ? -52.377 42.110 6.051 1.00 60.03 630 ASP A C 1
ATOM 5297 O O . ASP A 1 630 ? -52.598 42.321 7.245 1.00 60.03 630 ASP A O 1
ATOM 5301 N N . PHE A 1 631 ? -51.417 42.771 5.393 1.00 56.16 631 PHE A N 1
ATOM 5302 C CA . PHE A 1 631 ? -50.490 43.777 5.942 1.00 56.16 631 PHE A CA 1
ATOM 5303 C C . PHE A 1 631 ? -51.146 44.891 6.784 1.00 56.16 631 PHE A C 1
ATOM 5305 O O . PHE A 1 631 ? -50.492 45.557 7.584 1.00 56.16 631 PHE A O 1
ATOM 5312 N N . TRP A 1 632 ? -52.448 45.114 6.602 1.00 56.41 632 TRP A N 1
ATOM 5313 C CA . TRP A 1 632 ? -53.234 46.116 7.323 1.00 56.41 632 TRP A CA 1
ATOM 5314 C C . TRP A 1 632 ? -53.567 45.724 8.772 1.00 56.41 632 TRP A C 1
ATOM 5316 O O . TRP A 1 632 ? -54.040 46.572 9.531 1.00 56.41 632 TRP A O 1
ATOM 5326 N N . ASN A 1 633 ? -53.290 44.485 9.193 1.00 72.62 633 ASN A N 1
ATOM 5327 C CA . ASN A 1 633 ? -53.385 44.063 10.591 1.00 72.62 633 ASN A CA 1
ATOM 5328 C C . ASN A 1 633 ? -52.130 44.487 11.387 1.00 72.62 633 ASN A C 1
ATOM 5330 O O . ASN A 1 633 ? -51.294 43.666 11.767 1.00 72.62 633 ASN A O 1
ATOM 5334 N N . THR A 1 634 ? -51.992 45.796 11.635 1.00 75.81 634 THR A N 1
ATOM 5335 C CA . THR A 1 634 ? -50.822 46.401 12.305 1.00 75.81 634 THR A CA 1
ATOM 5336 C C . THR A 1 634 ? -50.410 45.714 13.623 1.00 75.81 634 THR A C 1
ATOM 5338 O O . THR A 1 634 ? -49.212 45.523 13.816 1.00 75.81 634 THR A O 1
ATOM 5341 N N . PRO A 1 635 ? -51.322 45.277 14.522 1.00 81.00 635 PRO A N 1
ATOM 5342 C CA . PRO A 1 635 ? -50.939 44.515 15.716 1.00 81.00 635 PRO A CA 1
ATOM 5343 C C . PRO A 1 635 ? -50.161 43.223 15.425 1.00 81.00 635 PRO A C 1
ATOM 5345 O O . PRO A 1 635 ? -49.204 42.919 16.136 1.00 81.00 635 PRO A O 1
ATOM 5348 N N . LEU A 1 636 ? -50.536 42.477 14.379 1.00 77.56 636 LEU A N 1
ATOM 5349 C CA . LEU A 1 636 ? -49.869 41.227 14.002 1.00 77.56 636 LEU A CA 1
ATOM 5350 C C . LEU A 1 636 ? -48.477 41.498 13.417 1.00 77.56 636 LEU A C 1
ATOM 5352 O O . LEU A 1 636 ? -47.502 40.873 13.835 1.00 77.56 636 LEU A O 1
ATOM 5356 N N . VAL A 1 637 ? -48.381 42.484 12.520 1.00 79.50 637 VAL A N 1
ATOM 5357 C CA . VAL A 1 637 ? -47.109 42.964 11.952 1.00 79.50 637 VAL A CA 1
ATOM 5358 C C . VAL A 1 637 ? -46.152 43.393 13.070 1.00 79.50 637 VAL A C 1
ATOM 5360 O O . VAL A 1 637 ? -45.006 42.947 13.101 1.00 79.50 637 VAL A O 1
ATOM 5363 N N . ASN A 1 638 ? -46.635 44.158 14.053 1.00 82.50 638 ASN A N 1
ATOM 5364 C CA . ASN A 1 638 ? -45.830 44.597 15.192 1.00 82.50 638 ASN A CA 1
ATOM 5365 C C . ASN A 1 638 ? -45.402 43.429 16.105 1.00 82.50 638 ASN A C 1
ATOM 5367 O O . ASN A 1 638 ? -44.247 43.397 16.526 1.00 82.50 638 ASN A O 1
ATOM 5371 N N . ARG A 1 639 ? -46.275 42.439 16.382 1.00 84.50 639 ARG A N 1
ATOM 5372 C CA . ARG A 1 639 ? -45.907 41.242 17.179 1.00 84.50 639 ARG A CA 1
ATOM 5373 C C . ARG A 1 639 ? -44.793 40.443 16.497 1.00 84.50 639 ARG A C 1
ATOM 5375 O O . ARG A 1 639 ? -43.891 39.957 17.177 1.00 84.50 639 ARG A O 1
ATOM 5382 N N . VAL A 1 640 ? -44.828 40.327 15.168 1.00 82.19 640 VAL A N 1
ATOM 5383 C CA . VAL A 1 640 ? -43.794 39.616 14.398 1.00 82.19 640 VAL A CA 1
ATOM 5384 C C . VAL A 1 640 ? -42.498 40.418 14.306 1.00 82.19 640 VAL A C 1
ATOM 5386 O O . VAL A 1 640 ? -41.432 39.844 14.509 1.00 82.19 640 VAL A O 1
ATOM 5389 N N . LEU A 1 641 ? -42.562 41.736 14.097 1.00 83.75 641 LEU A N 1
ATOM 5390 C CA . LEU A 1 641 ? -41.370 42.590 14.093 1.00 83.75 641 LEU A CA 1
ATOM 5391 C C . LEU A 1 641 ? -40.664 42.614 15.446 1.00 83.75 641 LEU A C 1
ATOM 5393 O O . LEU A 1 641 ? -39.446 42.481 15.488 1.00 83.75 641 LEU A O 1
ATOM 5397 N N . SER A 1 642 ? -41.408 42.705 16.548 1.00 86.50 642 SER A N 1
ATOM 5398 C CA . SER A 1 642 ? -40.819 42.667 17.888 1.00 86.50 642 SER A CA 1
ATOM 5399 C C . SER A 1 642 ? -40.140 41.314 18.165 1.00 86.50 642 SER A C 1
ATOM 5401 O O . SER A 1 642 ? -39.006 41.278 18.643 1.00 86.50 642 SER A O 1
ATOM 5403 N N . LYS A 1 643 ? -40.749 40.187 17.745 1.00 88.62 643 LYS A N 1
ATOM 5404 C CA . LYS A 1 643 ? -40.097 38.859 17.784 1.00 88.62 643 LYS A CA 1
ATOM 5405 C C . LYS A 1 643 ? -38.840 38.789 16.898 1.00 88.62 643 LYS A C 1
ATOM 5407 O O . LYS A 1 643 ? -37.823 38.264 17.344 1.00 88.62 643 LYS A O 1
ATOM 5412 N N . PHE A 1 644 ? -38.881 39.341 15.684 1.00 89.75 644 PHE A N 1
ATOM 5413 C CA . PHE A 1 644 ? -37.742 39.400 14.756 1.00 89.75 644 PHE A CA 1
ATOM 5414 C C . PHE A 1 644 ? -36.575 40.223 15.324 1.00 89.75 644 PHE A C 1
ATOM 5416 O O . PHE A 1 644 ? -35.439 39.748 15.338 1.00 89.75 644 PHE A O 1
ATOM 5423 N N . TYR A 1 645 ? -36.846 41.420 15.855 1.00 90.75 645 TYR A N 1
ATOM 5424 C CA . TYR A 1 645 ? -35.818 42.256 16.472 1.00 90.75 645 TYR A CA 1
ATOM 5425 C C . TYR A 1 645 ? -35.285 41.644 17.774 1.00 90.75 645 TYR A C 1
ATOM 5427 O O . TYR A 1 645 ? -34.069 41.632 17.936 1.00 90.75 645 TYR A O 1
ATOM 5435 N N . LYS A 1 646 ? -36.119 41.028 18.636 1.00 90.06 646 LYS A N 1
ATOM 5436 C CA . LYS A 1 646 ? -35.642 40.251 19.806 1.00 90.06 646 LYS A CA 1
ATOM 5437 C C . LYS A 1 646 ? -34.656 39.157 19.369 1.00 90.06 646 LYS A C 1
ATOM 5439 O O . LYS A 1 646 ? -33.531 39.125 19.865 1.00 90.06 646 LYS A O 1
ATOM 5444 N N . HIS A 1 647 ? -35.037 38.332 18.389 1.00 88.19 647 HIS A N 1
ATOM 5445 C CA . HIS A 1 647 ? -34.221 37.223 17.869 1.00 88.19 647 HIS A CA 1
ATOM 5446 C C . HIS A 1 647 ? -32.885 37.684 17.272 1.00 88.19 647 HIS A C 1
ATOM 5448 O O . HIS A 1 647 ? -31.833 37.132 17.594 1.00 88.19 647 HIS A O 1
ATOM 5454 N N . ILE A 1 648 ? -32.890 38.729 16.438 1.00 88.50 648 ILE A N 1
ATOM 5455 C CA . ILE A 1 648 ? -31.650 39.255 15.845 1.00 88.50 648 ILE A CA 1
ATOM 5456 C C . ILE A 1 648 ? -30.815 40.010 16.873 1.00 88.50 648 ILE A C 1
ATOM 5458 O O . ILE A 1 648 ? -29.598 39.903 16.836 1.00 88.50 648 ILE A O 1
ATOM 5462 N N . SER A 1 649 ? -31.419 40.729 17.817 1.00 90.00 649 SER A N 1
ATOM 5463 C CA . SER A 1 649 ? -30.688 41.380 18.910 1.00 90.00 649 SER A CA 1
ATOM 5464 C C . SER A 1 649 ? -29.963 40.341 19.773 1.00 90.00 649 SER A C 1
ATOM 5466 O O . SER A 1 649 ? -28.780 40.509 20.071 1.00 90.00 649 SER A O 1
ATOM 5468 N N . GLN A 1 650 ? -30.608 39.202 20.060 1.00 87.06 650 GLN A N 1
ATOM 5469 C CA . GLN A 1 650 ? -29.983 38.044 20.707 1.00 87.06 650 GLN A CA 1
ATOM 5470 C C . GLN A 1 650 ? -28.851 37.438 19.854 1.00 87.06 650 GLN A C 1
ATOM 5472 O O . GLN A 1 650 ? -27.729 37.327 20.349 1.00 87.06 650 GLN A O 1
ATOM 5477 N N . LYS A 1 651 ? -29.091 37.113 18.574 1.00 86.12 651 LYS A N 1
ATOM 5478 C CA . LYS A 1 651 ? -28.070 36.542 17.667 1.00 86.12 651 LYS A CA 1
ATOM 5479 C C . LYS A 1 651 ? -26.890 37.477 17.393 1.00 86.12 651 LYS A C 1
ATOM 5481 O O . LYS A 1 651 ? -25.745 37.042 17.365 1.00 86.12 651 LYS A O 1
ATOM 5486 N N . TYR A 1 652 ? -27.140 38.768 17.206 1.00 90.44 652 TYR A N 1
ATOM 5487 C CA . TYR A 1 652 ? -26.101 39.779 17.019 1.00 90.44 652 TYR A CA 1
ATOM 5488 C C . TYR A 1 652 ? -25.270 39.937 18.293 1.00 90.44 652 TYR A C 1
ATOM 5490 O O . TYR A 1 652 ? -24.045 40.000 18.222 1.00 90.44 652 TYR A O 1
ATOM 5498 N N . LYS A 1 653 ? -25.914 39.938 19.469 1.00 89.38 653 LYS A N 1
ATOM 5499 C CA . LYS A 1 653 ? -25.221 39.951 20.761 1.00 89.38 653 LYS A CA 1
ATOM 5500 C C . LYS A 1 653 ? -24.343 38.706 20.929 1.00 89.38 653 LYS A C 1
ATOM 5502 O O . LYS A 1 653 ? -23.173 38.875 21.260 1.00 89.38 653 LYS A O 1
ATOM 5507 N N . SER A 1 654 ? -24.849 37.501 20.650 1.00 81.69 654 SER A N 1
ATOM 5508 C CA . SER A 1 654 ? -24.063 36.266 20.787 1.00 81.69 654 SER A CA 1
ATOM 5509 C C . SER A 1 654 ? -22.930 36.174 19.761 1.00 81.69 654 SER A C 1
ATOM 5511 O O . SER A 1 654 ? -21.801 35.890 20.151 1.00 81.69 654 SER A O 1
ATOM 5513 N N . LEU A 1 655 ? -23.157 36.518 18.487 1.00 80.94 655 LEU A N 1
ATOM 5514 C CA . LEU A 1 655 ? -22.097 36.560 17.471 1.00 80.94 655 LEU A CA 1
ATOM 5515 C C . LEU A 1 655 ? -21.037 37.625 17.771 1.00 80.94 655 LEU A C 1
ATOM 5517 O O . LEU A 1 655 ? -19.849 37.363 17.599 1.00 80.94 655 LEU A O 1
ATOM 5521 N N . LYS A 1 656 ? -21.421 38.804 18.275 1.00 86.56 656 LYS A N 1
ATOM 5522 C CA . LYS A 1 656 ? -20.457 39.835 18.685 1.00 86.56 656 LYS A CA 1
ATOM 5523 C C . LYS A 1 656 ? -19.710 39.448 19.966 1.00 86.56 656 LYS A C 1
ATOM 5525 O O . LYS A 1 656 ? -18.527 39.752 20.106 1.00 86.56 656 LYS A O 1
ATOM 5530 N N . GLN A 1 657 ? -20.362 38.737 20.889 1.00 82.88 657 GLN A N 1
ATOM 5531 C CA . GLN A 1 657 ? -19.689 38.104 22.025 1.00 82.88 657 GLN A CA 1
ATOM 5532 C C . GLN A 1 657 ? -18.714 37.021 21.552 1.00 82.88 657 GLN A C 1
ATOM 5534 O O . GLN A 1 657 ? -17.604 36.991 22.065 1.00 82.88 657 GLN A O 1
ATOM 5539 N N . ALA A 1 658 ? -19.063 36.197 20.561 1.00 74.00 658 ALA A N 1
ATOM 5540 C CA . ALA A 1 658 ? -18.179 35.188 19.976 1.00 74.00 658 ALA A CA 1
ATOM 5541 C C . ALA A 1 658 ? -16.990 35.821 19.231 1.00 74.00 658 ALA A C 1
ATOM 5543 O O . ALA A 1 658 ? -15.857 35.398 19.429 1.00 74.00 658 ALA A O 1
ATOM 5544 N N . GLN A 1 659 ? -17.211 36.891 18.458 1.00 79.38 659 GLN A N 1
ATOM 5545 C CA . GLN A 1 659 ? -16.150 37.680 17.819 1.00 79.38 659 GLN A CA 1
ATOM 5546 C C . GLN A 1 659 ? -15.180 38.243 18.869 1.00 79.38 659 GLN A C 1
ATOM 5548 O O . GLN A 1 659 ? -13.977 38.017 18.771 1.00 79.38 659 GLN A O 1
ATOM 5553 N N . LYS A 1 660 ? -15.698 38.862 19.939 1.00 79.88 660 LYS A N 1
ATOM 5554 C CA . LYS A 1 660 ? -14.872 39.359 21.047 1.00 79.88 660 LYS A CA 1
ATOM 5555 C C . LYS A 1 660 ? -14.180 38.231 21.830 1.00 79.88 660 LYS A C 1
ATOM 5557 O O . LYS A 1 660 ? -13.028 38.377 22.215 1.00 79.88 660 LYS A O 1
ATOM 5562 N N . LYS A 1 661 ? -14.845 37.094 22.066 1.00 73.38 661 LYS A N 1
ATOM 5563 C CA . LYS A 1 661 ? -14.259 35.904 22.715 1.00 73.38 661 LYS A CA 1
ATOM 5564 C C . LYS A 1 661 ? -13.113 35.335 21.852 1.00 73.38 661 LYS A C 1
ATOM 5566 O O . LYS A 1 661 ? -12.053 35.026 22.390 1.00 73.38 661 LYS A O 1
ATOM 5571 N N . ARG A 1 662 ? -13.260 35.324 20.520 1.00 69.31 662 ARG A N 1
ATOM 5572 C CA . ARG A 1 662 ? -12.231 34.941 19.531 1.00 69.31 662 ARG A CA 1
ATOM 5573 C C . ARG A 1 662 ? -11.047 35.914 19.474 1.00 69.31 662 ARG A C 1
ATOM 5575 O O . ARG A 1 662 ? -9.912 35.458 19.371 1.00 69.31 662 ARG A O 1
ATOM 5582 N N . GLU A 1 663 ? -11.287 37.221 19.578 1.00 73.94 663 GLU A N 1
ATOM 5583 C CA . GLU A 1 663 ? -10.233 38.242 19.739 1.00 73.94 663 GLU A CA 1
ATOM 5584 C C . GLU A 1 663 ? -9.482 38.054 21.071 1.00 73.94 663 GLU A C 1
ATOM 5586 O O . GLU A 1 663 ? -8.252 38.012 21.100 1.00 73.94 663 GLU A O 1
ATOM 5591 N N . ASN A 1 664 ? -10.216 37.831 22.165 1.00 79.12 664 ASN A N 1
ATOM 5592 C CA . ASN A 1 664 ? -9.658 37.580 23.493 1.00 79.12 664 ASN A CA 1
ATOM 5593 C C . ASN A 1 664 ? -8.893 36.245 23.613 1.00 79.12 664 ASN A C 1
ATOM 5595 O O . ASN A 1 664 ? -8.095 36.111 24.537 1.00 79.12 664 ASN A O 1
ATOM 5599 N N . CYS A 1 665 ? -9.084 35.261 22.724 1.00 72.25 665 CYS A N 1
ATOM 5600 C CA . CYS A 1 665 ? -8.409 33.954 22.814 1.00 72.25 665 CYS A CA 1
ATOM 5601 C C . CYS A 1 665 ? -6.876 34.061 22.849 1.00 72.25 665 CYS A C 1
ATOM 5603 O O . CYS A 1 665 ? -6.220 33.269 23.522 1.00 72.25 665 CYS A O 1
ATOM 5605 N N . GLU A 1 666 ? -6.291 35.038 22.155 1.00 77.06 666 GLU A N 1
ATOM 5606 C CA . GLU A 1 666 ? -4.837 35.245 22.151 1.00 77.06 666 GLU A CA 1
ATOM 5607 C C . GLU A 1 666 ? -4.343 35.853 23.471 1.00 77.06 666 GLU A C 1
ATOM 5609 O O . GLU A 1 666 ? -3.282 35.476 23.964 1.00 77.06 666 GLU A O 1
ATOM 5614 N N . GLU A 1 667 ? -5.139 36.723 24.097 1.00 81.75 667 GLU A N 1
ATOM 5615 C CA . GLU A 1 667 ? -4.864 37.265 25.431 1.00 81.75 667 GLU A CA 1
ATOM 5616 C C . GLU A 1 667 ? -5.061 36.199 26.525 1.00 81.75 667 GLU A C 1
ATOM 5618 O O . GLU A 1 667 ? -4.234 36.090 27.427 1.00 81.75 667 GLU A O 1
ATOM 5623 N N . ILE A 1 668 ? -6.086 35.345 26.406 1.00 80.25 668 ILE A N 1
ATOM 5624 C CA . ILE A 1 668 ? -6.314 34.187 27.287 1.00 80.25 668 ILE A CA 1
ATOM 5625 C C . ILE A 1 668 ? -5.128 33.216 27.217 1.00 80.25 668 ILE A C 1
ATOM 5627 O O . ILE A 1 668 ? -4.594 32.842 28.259 1.00 80.25 668 ILE A O 1
ATOM 5631 N N . LEU A 1 669 ? -4.666 32.853 26.013 1.00 80.88 669 LEU A N 1
ATOM 5632 C CA . LEU A 1 669 ? -3.509 31.967 25.842 1.00 80.88 669 LEU A CA 1
ATOM 5633 C C . LEU A 1 669 ? -2.223 32.579 26.414 1.00 80.88 669 LEU A C 1
ATOM 5635 O O . LEU A 1 669 ? -1.497 31.885 27.124 1.00 80.88 669 LEU A O 1
ATOM 5639 N N . LYS A 1 670 ? -1.951 33.872 26.178 1.00 84.50 670 LYS A N 1
ATOM 5640 C CA . LYS A 1 670 ? -0.795 34.560 26.784 1.00 84.50 670 LYS A CA 1
ATOM 5641 C C . LYS A 1 670 ? -0.872 34.561 28.312 1.00 84.50 670 LYS A C 1
ATOM 5643 O O . LYS A 1 670 ? 0.084 34.145 28.961 1.00 84.50 670 LYS A O 1
ATOM 5648 N N . ASN A 1 671 ? -2.011 34.964 28.875 1.00 84.12 671 ASN A N 1
ATOM 5649 C CA . ASN A 1 671 ? -2.227 35.008 30.322 1.00 84.12 671 ASN A CA 1
ATOM 5650 C C . ASN A 1 671 ? -2.123 33.619 30.967 1.00 84.12 671 ASN A C 1
ATOM 5652 O O . ASN A 1 671 ? -1.590 33.508 32.069 1.00 84.12 671 ASN A O 1
ATOM 5656 N N . TRP A 1 672 ? -2.585 32.565 30.284 1.00 83.69 672 TRP A N 1
ATOM 5657 C CA . TRP A 1 672 ? -2.428 31.185 30.743 1.00 83.69 672 TRP A CA 1
ATOM 5658 C C . TRP A 1 672 ? -0.956 30.766 30.757 1.00 83.69 672 TRP A C 1
ATOM 5660 O O . TRP A 1 672 ? -0.451 30.407 31.815 1.00 83.69 672 TRP A O 1
ATOM 5670 N N . ILE A 1 673 ? -0.235 30.925 29.636 1.00 84.00 673 ILE A N 1
ATOM 5671 C CA . ILE A 1 673 ? 1.204 30.612 29.540 1.00 84.00 673 ILE A CA 1
ATOM 5672 C C . ILE A 1 673 ? 2.010 31.380 30.603 1.00 84.00 673 ILE A C 1
ATOM 5674 O O . ILE A 1 673 ? 2.987 30.856 31.139 1.00 84.00 673 ILE A O 1
ATOM 5678 N N . GLU A 1 674 ? 1.618 32.610 30.948 1.00 86.06 674 GLU A N 1
ATOM 5679 C CA . GLU A 1 674 ? 2.235 33.368 32.042 1.00 86.06 674 GLU A CA 1
ATOM 5680 C C . GLU A 1 674 ? 1.890 32.836 33.440 1.00 86.06 674 GLU A C 1
ATOM 5682 O O . GLU A 1 674 ? 2.793 32.787 34.277 1.00 86.06 674 GLU A O 1
ATOM 5687 N N . GLN A 1 675 ? 0.659 32.375 33.679 1.00 83.38 675 GLN A N 1
ATOM 5688 C CA . GLN A 1 675 ? 0.202 31.841 34.971 1.00 83.38 675 GLN A CA 1
ATOM 5689 C C . GLN A 1 675 ? 0.671 30.402 35.264 1.00 83.38 675 GLN A C 1
ATOM 5691 O O . GLN A 1 675 ? 0.856 30.080 36.434 1.00 83.38 675 GLN A O 1
ATOM 5696 N N . THR A 1 676 ? 0.904 29.552 34.254 1.00 80.44 676 THR A N 1
ATOM 5697 C CA . THR A 1 676 ? 1.380 28.163 34.449 1.00 80.44 676 THR A CA 1
ATOM 5698 C C . THR A 1 676 ? 2.718 28.110 35.197 1.00 80.44 676 THR A C 1
ATOM 5700 O O . THR A 1 676 ? 3.628 28.892 34.901 1.00 80.44 676 THR A O 1
ATOM 5703 N N . SER A 1 677 ? 2.873 27.187 36.147 1.00 84.69 677 SER A N 1
ATOM 5704 C CA . SER A 1 677 ? 4.094 27.079 36.958 1.00 84.69 677 SER A CA 1
ATOM 5705 C C . SER A 1 677 ? 5.293 26.511 36.177 1.00 84.69 677 SER A C 1
ATOM 5707 O O . SER A 1 677 ? 5.128 25.829 35.165 1.00 84.69 677 SER A O 1
ATOM 5709 N N . GLU A 1 678 ? 6.517 26.755 36.667 1.00 81.00 678 GLU A N 1
ATOM 5710 C CA . GLU A 1 678 ? 7.738 26.129 36.117 1.00 81.00 678 GLU A CA 1
ATOM 5711 C C . GLU A 1 678 ? 7.811 24.610 36.382 1.00 81.00 678 GLU A C 1
ATOM 5713 O O . GLU A 1 678 ? 8.597 23.912 35.742 1.00 81.00 678 GLU A O 1
ATOM 5718 N N . GLU A 1 679 ? 6.982 24.095 37.299 1.00 74.81 679 GLU A N 1
ATOM 5719 C CA . GLU A 1 679 ? 6.842 22.663 37.593 1.00 74.81 679 GLU A CA 1
ATOM 5720 C C . GLU A 1 679 ? 5.947 21.947 36.563 1.00 74.81 679 GLU A C 1
ATOM 5722 O O . GLU A 1 679 ? 6.172 20.778 36.255 1.00 74.81 679 GLU A O 1
ATOM 5727 N N . GLU A 1 680 ? 4.969 22.655 35.985 1.00 75.19 680 GLU A N 1
ATOM 5728 C CA . GLU A 1 680 ? 4.080 22.151 34.926 1.00 75.19 680 GLU A CA 1
ATOM 5729 C C . GLU A 1 680 ? 4.663 22.345 33.516 1.00 75.19 680 GLU A C 1
ATOM 5731 O O . GLU A 1 680 ? 4.554 21.458 32.667 1.00 75.19 680 GLU A O 1
ATOM 5736 N N . ILE A 1 681 ? 5.274 23.507 33.243 1.00 77.19 681 ILE A N 1
ATOM 5737 C CA . ILE A 1 681 ? 5.883 23.844 31.949 1.00 77.19 681 ILE A CA 1
ATOM 5738 C C . ILE A 1 681 ? 7.263 24.461 32.181 1.00 77.19 681 ILE A C 1
ATOM 5740 O O . ILE A 1 681 ? 7.391 25.544 32.750 1.00 77.19 681 ILE A O 1
ATOM 5744 N N . SER A 1 682 ? 8.304 23.807 31.658 1.00 83.06 682 SER A N 1
ATOM 5745 C CA . SER A 1 682 ? 9.679 24.301 31.764 1.00 83.06 682 SER A CA 1
ATOM 5746 C C . SER A 1 682 ? 9.852 25.682 31.121 1.00 83.06 682 SER A C 1
ATOM 5748 O O . SER A 1 682 ? 9.230 25.996 30.103 1.00 83.06 682 SER A O 1
ATOM 5750 N N . LEU A 1 683 ? 10.746 26.501 31.683 1.00 84.62 683 LEU A N 1
ATOM 5751 C CA . LEU A 1 683 ? 10.953 27.887 31.249 1.00 84.62 683 LEU A CA 1
ATOM 5752 C C . LEU A 1 683 ? 11.257 28.017 29.740 1.00 84.62 683 LEU A C 1
ATOM 5754 O O . LEU A 1 683 ? 10.702 28.892 29.083 1.00 84.62 683 LEU A O 1
ATOM 5758 N N . GLU A 1 684 ? 12.047 27.100 29.162 1.00 81.62 684 GLU A N 1
ATOM 5759 C CA . GLU A 1 684 ? 12.317 27.062 27.711 1.00 81.62 684 GLU A CA 1
ATOM 5760 C C . GLU A 1 684 ? 11.034 26.825 26.891 1.00 81.62 684 GLU A C 1
ATOM 5762 O O . GLU A 1 684 ? 10.802 27.484 25.877 1.00 81.62 684 GLU A O 1
ATOM 5767 N N . LEU A 1 685 ? 10.172 25.900 27.330 1.00 77.31 685 LEU A N 1
ATOM 5768 C CA . LEU A 1 685 ? 8.908 25.615 26.650 1.00 77.31 685 LEU A CA 1
ATOM 5769 C C . LEU A 1 685 ? 7.919 26.780 26.804 1.00 77.31 685 LEU A C 1
ATOM 5771 O O . LEU A 1 685 ? 7.217 27.109 25.851 1.00 77.31 685 LEU A O 1
ATOM 5775 N N . LYS A 1 686 ? 7.915 27.449 27.962 1.00 84.44 686 LYS A N 1
ATOM 5776 C CA . LYS A 1 686 ? 7.127 28.658 28.249 1.00 84.44 686 LYS A CA 1
ATOM 5777 C C . LYS A 1 686 ? 7.542 29.835 27.354 1.00 84.44 686 LYS A C 1
ATOM 5779 O O . LYS A 1 686 ? 6.672 30.513 26.806 1.00 84.44 686 LYS A O 1
ATOM 5784 N N . GLU A 1 687 ? 8.841 30.038 27.121 1.00 86.75 687 GLU A N 1
ATOM 5785 C CA . GLU A 1 687 ? 9.344 31.030 26.157 1.00 86.75 687 GLU A CA 1
ATOM 5786 C C . GLU A 1 687 ? 8.985 30.671 24.703 1.00 86.75 687 GLU A C 1
ATOM 5788 O O . GLU A 1 687 ? 8.453 31.520 23.984 1.00 86.75 687 GLU A O 1
ATOM 5793 N N . LYS A 1 688 ? 9.174 29.411 24.275 1.00 82.75 688 LYS A N 1
ATOM 5794 C CA . LYS A 1 688 ? 8.776 28.960 22.924 1.00 82.75 688 LYS A CA 1
ATOM 5795 C C . LYS A 1 688 ? 7.266 29.086 22.685 1.00 82.75 688 LYS A C 1
ATOM 5797 O O . LYS A 1 688 ? 6.857 29.518 21.610 1.00 82.75 688 LYS A O 1
ATOM 5802 N N . LEU A 1 689 ? 6.433 28.751 23.673 1.00 82.25 689 LEU A N 1
ATOM 5803 C CA . LEU A 1 689 ? 4.976 28.905 23.599 1.00 82.25 689 LEU A CA 1
ATOM 5804 C C . LEU A 1 689 ? 4.566 30.373 23.437 1.00 82.25 689 LEU A C 1
ATOM 5806 O O . LEU A 1 689 ? 3.726 30.666 22.586 1.00 82.25 689 LEU A O 1
ATOM 5810 N N . LYS A 1 690 ? 5.185 31.297 24.188 1.00 87.56 690 LYS A N 1
ATOM 5811 C CA . LYS A 1 690 ? 4.980 32.739 23.984 1.00 87.56 690 LYS A CA 1
ATOM 5812 C C . LYS A 1 690 ? 5.316 33.141 22.552 1.00 87.56 690 LYS A C 1
ATOM 5814 O O . LYS A 1 690 ? 4.448 33.674 21.873 1.00 87.56 690 LYS A O 1
ATOM 5819 N N . GLU A 1 691 ? 6.521 32.826 22.074 1.00 86.94 691 GLU A N 1
ATOM 5820 C CA . GLU A 1 691 ? 6.970 33.185 20.722 1.00 86.94 691 GLU A CA 1
ATOM 5821 C C . GLU A 1 691 ? 5.983 32.716 19.636 1.00 86.94 691 GLU A C 1
ATOM 5823 O O . GLU A 1 691 ? 5.677 33.464 18.706 1.00 86.94 691 GLU A O 1
ATOM 5828 N N . ILE A 1 692 ? 5.433 31.504 19.763 1.00 84.25 692 ILE A N 1
ATOM 5829 C CA . ILE A 1 692 ? 4.471 30.967 18.791 1.00 84.25 692 ILE A CA 1
ATOM 5830 C C . ILE A 1 692 ? 3.107 31.650 18.913 1.00 84.25 692 ILE A C 1
ATOM 5832 O O . ILE A 1 692 ? 2.513 31.943 17.882 1.00 84.25 692 ILE A O 1
ATOM 5836 N N . VAL A 1 693 ? 2.611 31.949 20.121 1.00 85.81 693 VAL A N 1
ATOM 5837 C CA . VAL A 1 693 ? 1.343 32.688 20.292 1.00 85.81 693 VAL A CA 1
ATOM 5838 C C . VAL A 1 693 ? 1.459 34.128 19.778 1.00 85.81 693 VAL A C 1
ATOM 5840 O O . VAL A 1 693 ? 0.511 34.631 19.182 1.00 85.81 693 VAL A O 1
ATOM 5843 N N . GLU A 1 694 ? 2.613 34.786 19.929 1.00 85.88 694 GLU A N 1
ATOM 5844 C CA . GLU A 1 694 ? 2.829 36.136 19.385 1.00 85.88 694 GLU A CA 1
ATOM 5845 C C . GLU A 1 694 ? 2.910 36.155 17.853 1.00 85.88 694 GLU A C 1
ATOM 5847 O O . GLU A 1 694 ? 2.355 37.057 17.226 1.00 85.88 694 GLU A O 1
ATOM 5852 N N . ASN A 1 695 ? 3.525 35.138 17.243 1.00 85.25 695 ASN A N 1
ATOM 5853 C CA . ASN A 1 695 ? 3.649 35.015 15.786 1.00 85.25 695 ASN A CA 1
ATOM 5854 C C . ASN A 1 695 ? 2.528 34.172 15.138 1.00 85.25 695 ASN A C 1
ATOM 5856 O O . ASN A 1 695 ? 2.552 33.933 13.928 1.00 85.25 695 ASN A O 1
ATOM 5860 N N . TYR A 1 696 ? 1.527 33.725 15.909 1.00 82.00 696 TYR A N 1
ATOM 5861 C CA . TYR A 1 696 ? 0.532 32.735 15.473 1.00 82.00 696 TYR A CA 1
ATOM 5862 C C . TYR A 1 696 ? -0.200 33.161 14.193 1.00 82.00 696 TYR A C 1
ATOM 5864 O O . TYR A 1 696 ? -0.368 32.367 13.271 1.00 82.00 696 TYR A O 1
ATOM 5872 N N . ASN A 1 697 ? -0.587 34.435 14.093 1.00 78.75 697 ASN A N 1
ATOM 5873 C CA . ASN A 1 697 ? -1.318 34.968 12.940 1.00 78.75 697 ASN A CA 1
ATOM 5874 C C . ASN A 1 697 ? -0.448 35.201 11.689 1.00 78.75 697 ASN A C 1
ATOM 5876 O O . ASN A 1 697 ? -0.982 35.584 10.644 1.00 78.75 697 ASN A O 1
ATOM 5880 N N . GLU A 1 698 ? 0.869 35.001 11.765 1.00 82.62 698 GLU A N 1
ATOM 5881 C CA . GLU A 1 698 ? 1.752 34.895 10.596 1.00 82.62 698 GLU A CA 1
ATOM 5882 C C . GLU A 1 698 ? 2.013 33.424 10.257 1.00 82.62 698 GLU A C 1
ATOM 5884 O O . GLU A 1 698 ? 1.863 33.024 9.102 1.00 82.62 698 GLU A O 1
ATOM 5889 N N . LEU A 1 699 ? 2.274 32.595 11.271 1.00 81.88 699 LEU A N 1
ATOM 5890 C CA . LEU A 1 699 ? 2.466 31.151 11.130 1.00 81.88 699 LEU A CA 1
ATOM 5891 C C . LEU A 1 699 ? 1.229 30.435 10.555 1.00 81.88 699 LEU A C 1
ATOM 5893 O O . LEU A 1 699 ? 1.372 29.619 9.648 1.00 81.88 699 LEU A O 1
ATOM 5897 N N . GLU A 1 700 ? 0.008 30.777 10.983 1.00 82.50 700 GLU A N 1
ATOM 5898 C CA . GLU A 1 700 ? -1.221 30.222 10.393 1.00 82.50 700 GLU A CA 1
ATOM 5899 C C . GLU A 1 700 ? -1.420 30.685 8.937 1.00 82.50 700 GLU A C 1
ATOM 5901 O O . GLU A 1 700 ? -1.857 29.892 8.104 1.00 82.50 700 GLU A O 1
ATOM 5906 N N . LYS A 1 701 ? -1.032 31.917 8.573 1.00 84.44 701 LYS A N 1
ATOM 5907 C CA . LYS A 1 701 ? -1.071 32.360 7.164 1.00 84.44 701 LYS A CA 1
ATOM 5908 C C . LYS A 1 701 ? -0.078 31.577 6.307 1.00 84.44 701 LYS A C 1
ATOM 5910 O O . LYS A 1 701 ? -0.438 31.169 5.206 1.00 84.44 701 LYS A O 1
ATOM 5915 N N . LEU A 1 702 ? 1.134 31.337 6.813 1.00 84.38 702 LEU A N 1
ATOM 5916 C CA . LEU A 1 702 ? 2.140 30.505 6.147 1.00 84.38 702 LEU A CA 1
ATOM 5917 C C . LEU A 1 702 ? 1.642 29.062 5.980 1.00 84.38 702 LEU A C 1
ATOM 5919 O O . LEU A 1 702 ? 1.723 28.530 4.877 1.00 84.38 702 LEU A O 1
ATOM 5923 N N . ALA A 1 703 ? 1.054 28.462 7.020 1.00 78.88 703 ALA A N 1
ATOM 5924 C CA . ALA A 1 703 ? 0.500 27.107 6.972 1.00 78.88 703 ALA A CA 1
ATOM 5925 C C . ALA A 1 703 ? -0.688 26.984 5.997 1.00 78.88 703 ALA A C 1
ATOM 5927 O O . ALA A 1 703 ? -0.731 26.061 5.185 1.00 78.88 703 ALA A O 1
ATOM 5928 N N . ILE A 1 704 ? -1.631 27.937 6.011 1.00 82.25 704 ILE A N 1
ATOM 5929 C CA . ILE A 1 704 ? -2.741 27.982 5.043 1.00 82.25 704 ILE A CA 1
ATOM 5930 C C . ILE A 1 704 ? -2.193 28.107 3.617 1.00 82.25 704 ILE A C 1
ATOM 5932 O O . ILE A 1 704 ? -2.589 27.340 2.740 1.00 82.25 704 ILE A O 1
ATOM 5936 N N . ARG A 1 705 ? -1.246 29.025 3.383 1.00 89.56 705 ARG A N 1
ATOM 5937 C CA . ARG A 1 705 ? -0.661 29.251 2.056 1.00 89.56 705 ARG A CA 1
ATOM 5938 C C . ARG A 1 705 ? 0.146 28.050 1.557 1.00 89.56 705 ARG A C 1
ATOM 5940 O O . ARG A 1 705 ? 0.072 27.715 0.378 1.00 89.56 705 ARG A O 1
ATOM 5947 N N . PHE A 1 706 ? 0.868 27.374 2.447 1.00 87.69 706 PHE A N 1
ATOM 5948 C CA . PHE A 1 706 ? 1.562 26.125 2.149 1.00 87.69 706 PHE A CA 1
ATOM 5949 C C . PHE A 1 706 ? 0.573 25.043 1.699 1.00 87.69 706 PHE A C 1
ATOM 5951 O O . PHE A 1 706 ? 0.736 24.498 0.609 1.00 87.69 706 PHE A O 1
ATOM 5958 N N . MET A 1 707 ? -0.504 24.812 2.456 1.00 81.38 707 MET A N 1
ATOM 5959 C CA . MET A 1 707 ? -1.526 23.813 2.116 1.00 81.38 707 MET A CA 1
ATOM 5960 C C . MET A 1 707 ? -2.281 24.141 0.814 1.00 81.38 707 MET A C 1
ATOM 5962 O O . MET A 1 707 ? -2.562 23.233 0.029 1.00 81.38 707 MET A O 1
ATOM 5966 N N . GLU A 1 708 ? -2.559 25.422 0.528 1.00 86.56 708 GLU A N 1
ATOM 5967 C CA . GLU A 1 708 ? -3.108 25.853 -0.771 1.00 86.56 708 GLU A CA 1
ATOM 5968 C C . GLU A 1 708 ? -2.209 25.438 -1.943 1.00 86.56 708 GLU A C 1
ATOM 5970 O O . GLU A 1 708 ? -2.698 24.921 -2.951 1.00 86.56 708 GLU A O 1
ATOM 5975 N N . LEU A 1 709 ? -0.901 25.693 -1.835 1.00 85.69 709 LEU A N 1
ATOM 5976 C CA . LEU A 1 709 ? 0.053 25.449 -2.915 1.00 85.69 709 LEU A CA 1
ATOM 5977 C C . LEU A 1 709 ? 0.430 23.969 -3.031 1.00 85.69 709 LEU A C 1
ATOM 5979 O O . LEU A 1 709 ? 0.497 23.450 -4.144 1.00 85.69 709 LEU A O 1
ATOM 5983 N N . TYR A 1 710 ? 0.585 23.264 -1.912 1.00 83.19 710 TYR A N 1
ATOM 5984 C CA . TYR A 1 710 ? 0.825 21.822 -1.883 1.00 83.19 710 TYR A CA 1
ATOM 5985 C C . TYR A 1 710 ? -0.317 21.053 -2.566 1.00 83.19 710 TYR A C 1
ATOM 5987 O O . TYR A 1 710 ? -0.071 20.230 -3.450 1.00 83.19 710 TYR A O 1
ATOM 5995 N N . LYS A 1 711 ? -1.580 21.407 -2.272 1.00 81.69 711 LYS A N 1
ATOM 5996 C CA . LYS A 1 711 ? -2.749 20.814 -2.945 1.00 81.69 711 LYS A CA 1
ATOM 5997 C C . LYS A 1 711 ? -2.790 21.117 -4.451 1.00 81.69 711 LYS A C 1
ATOM 5999 O O . LYS A 1 711 ? -3.317 20.308 -5.210 1.00 81.69 711 LYS A O 1
ATOM 6004 N N . LYS A 1 712 ? -2.209 22.232 -4.918 1.00 84.00 712 LYS A N 1
ATOM 6005 C CA . LYS A 1 712 ? -2.041 22.498 -6.361 1.00 84.00 712 LYS A CA 1
ATOM 6006 C C . LYS A 1 712 ? -0.936 21.662 -7.001 1.00 84.00 712 LYS A C 1
ATOM 6008 O O . LYS A 1 712 ? -1.121 21.249 -8.143 1.00 84.00 712 LYS A O 1
ATOM 6013 N N . ASP A 1 713 ? 0.185 21.428 -6.318 1.00 88.50 713 ASP A N 1
ATOM 6014 C CA . ASP A 1 713 ? 1.286 20.620 -6.865 1.00 88.50 713 ASP A CA 1
ATOM 6015 C C . ASP A 1 713 ? 0.867 19.148 -6.998 1.00 88.50 713 ASP A C 1
ATOM 6017 O O . ASP A 1 713 ? 1.028 18.566 -8.069 1.00 88.50 713 ASP A O 1
ATOM 6021 N N . GLN A 1 714 ? 0.200 18.596 -5.974 1.00 74.50 714 GLN A N 1
ATOM 6022 C CA . GLN A 1 714 ? -0.372 17.240 -6.001 1.00 74.50 714 GLN A CA 1
ATOM 6023 C C . GLN A 1 714 ? -1.390 17.038 -7.139 1.00 74.50 714 GLN A C 1
ATOM 6025 O O . GLN A 1 714 ? -1.407 15.996 -7.787 1.00 74.50 714 GLN A O 1
ATOM 6030 N N . LEU A 1 715 ? -2.212 18.051 -7.439 1.00 80.50 715 LEU A N 1
ATOM 6031 C CA . LEU A 1 715 ? -3.166 18.016 -8.557 1.00 80.50 715 LEU A CA 1
ATOM 6032 C C . LEU A 1 715 ? -2.538 18.343 -9.929 1.00 80.50 715 LEU A C 1
ATOM 6034 O O . LEU A 1 715 ? -3.258 18.384 -10.927 1.00 80.50 715 LEU A O 1
ATOM 6038 N N . GLY A 1 716 ? -1.233 18.632 -10.003 1.00 83.62 716 GLY A N 1
ATOM 6039 C CA . GLY A 1 716 ? -0.556 19.055 -11.236 1.00 83.62 716 GLY A CA 1
ATOM 6040 C C . GLY A 1 716 ? -0.994 20.430 -11.768 1.00 83.62 716 GLY A C 1
ATOM 6041 O O . GLY A 1 716 ? -0.792 20.729 -12.943 1.00 83.62 716 GLY A O 1
ATOM 6042 N N . GLN A 1 717 ? -1.611 21.265 -10.924 1.00 91.62 717 GLN A N 1
ATOM 6043 C CA . GLN A 1 717 ? -2.221 22.558 -11.277 1.00 91.62 717 GLN A CA 1
ATOM 6044 C C . GLN A 1 717 ? -1.380 23.780 -10.865 1.00 91.62 717 GLN A C 1
ATOM 6046 O O . GLN A 1 717 ? -1.832 24.916 -11.020 1.00 91.62 717 GLN A O 1
ATOM 6051 N N . ILE A 1 718 ? -0.186 23.581 -10.301 1.00 94.50 718 ILE A N 1
ATOM 6052 C CA . ILE A 1 718 ? 0.657 24.678 -9.810 1.00 94.50 718 ILE A CA 1
ATOM 6053 C C . ILE A 1 718 ? 1.366 25.416 -10.958 1.00 94.50 718 ILE A C 1
ATOM 6055 O O . ILE A 1 718 ? 1.945 24.804 -11.858 1.00 94.50 718 ILE A O 1
ATOM 6059 N N . SER A 1 719 ? 1.358 26.749 -10.924 1.00 93.50 719 SER A N 1
ATOM 6060 C CA . SER A 1 719 ? 2.150 27.562 -11.858 1.00 93.50 719 SER A CA 1
ATOM 6061 C C . SER A 1 719 ? 3.634 27.617 -11.458 1.00 93.50 719 SER A C 1
ATOM 6063 O O . SER A 1 719 ? 4.001 27.340 -10.318 1.00 93.50 719 SER A O 1
ATOM 6065 N N . GLN A 1 720 ? 4.530 27.992 -12.378 1.00 89.19 720 GLN A N 1
ATOM 6066 C CA . GLN A 1 720 ? 5.978 28.018 -12.102 1.00 89.19 720 GLN A CA 1
ATOM 6067 C C . GLN A 1 720 ? 6.378 29.066 -11.039 1.00 89.19 720 GLN A C 1
ATOM 6069 O O . GLN A 1 720 ? 7.318 28.842 -10.270 1.00 89.19 720 GLN A O 1
ATOM 6074 N N . SER A 1 721 ? 5.648 30.181 -10.953 1.00 92.75 721 SER A N 1
ATOM 6075 C CA . SER A 1 721 ? 5.775 31.171 -9.875 1.00 92.75 721 SER A CA 1
ATOM 6076 C C . SER A 1 721 ? 5.326 30.590 -8.534 1.00 92.75 721 SER A C 1
ATOM 6078 O O . SER A 1 721 ? 6.077 30.646 -7.565 1.00 92.75 721 SER A O 1
ATOM 6080 N N . GLU A 1 722 ? 4.163 29.941 -8.487 1.00 94.44 722 GLU A N 1
ATOM 6081 C CA . GLU A 1 722 ? 3.658 29.272 -7.282 1.00 94.44 722 GLU A CA 1
ATOM 6082 C C . GLU A 1 722 ? 4.540 28.098 -6.834 1.00 94.44 722 GLU A C 1
ATOM 6084 O O . GLU A 1 722 ? 4.723 27.896 -5.641 1.00 94.44 722 GLU A O 1
ATOM 6089 N N . LYS A 1 723 ? 5.160 27.349 -7.755 1.00 89.62 723 LYS A N 1
ATOM 6090 C CA . LYS A 1 723 ? 6.126 26.290 -7.408 1.00 89.62 723 LYS A CA 1
ATOM 6091 C C . LYS A 1 723 ? 7.427 26.866 -6.835 1.00 89.62 723 LYS A C 1
ATOM 6093 O O . LYS A 1 723 ? 8.089 26.217 -6.027 1.00 89.62 723 LYS A O 1
ATOM 6098 N N . SER A 1 724 ? 7.770 28.100 -7.209 1.00 90.00 724 SER A N 1
ATOM 6099 C CA . SER A 1 724 ? 8.874 28.858 -6.605 1.00 90.00 724 SER A CA 1
ATOM 6100 C C . SER A 1 724 ? 8.495 29.397 -5.217 1.00 90.00 724 SER A C 1
ATOM 6102 O O . SER A 1 724 ? 9.308 29.332 -4.298 1.00 90.00 724 SER A O 1
ATOM 6104 N N . GLU A 1 725 ? 7.249 29.851 -5.041 1.00 94.56 725 GLU A N 1
ATOM 6105 C CA . GLU A 1 725 ? 6.674 30.261 -3.752 1.00 94.56 725 GLU A CA 1
ATOM 6106 C C . GLU A 1 725 ? 6.594 29.078 -2.771 1.00 94.56 725 GLU A C 1
ATOM 6108 O O . GLU A 1 725 ? 7.113 29.172 -1.663 1.00 94.56 725 GLU A O 1
ATOM 6113 N N . LEU A 1 726 ? 6.066 27.926 -3.201 1.00 90.38 726 LEU A N 1
ATOM 6114 C CA . LEU A 1 726 ? 6.032 26.683 -2.425 1.00 90.38 726 LEU A CA 1
ATOM 6115 C C . LEU A 1 726 ? 7.442 26.241 -2.010 1.00 90.38 726 LEU A C 1
ATOM 6117 O O . LEU A 1 726 ? 7.659 25.924 -0.846 1.00 90.38 726 LEU A O 1
ATOM 6121 N N . LYS A 1 727 ? 8.432 26.303 -2.913 1.00 90.06 727 LYS A N 1
ATOM 6122 C CA . LYS A 1 727 ? 9.840 26.022 -2.575 1.00 90.06 727 LYS A CA 1
ATOM 6123 C C . LYS A 1 727 ? 10.440 27.036 -1.587 1.00 90.06 727 LYS A C 1
ATOM 6125 O O . LYS A 1 727 ? 11.386 26.697 -0.880 1.00 90.06 727 LYS A O 1
ATOM 6130 N N . SER A 1 728 ? 9.908 28.257 -1.516 1.00 92.88 728 SER A N 1
ATOM 6131 C CA . SER A 1 728 ? 10.272 29.226 -0.476 1.00 92.88 728 SER A CA 1
ATOM 6132 C C . SER A 1 728 ? 9.596 28.905 0.859 1.00 92.88 728 SER A C 1
ATOM 6134 O O . SER A 1 728 ? 10.266 28.948 1.884 1.00 92.88 728 SER A O 1
ATOM 6136 N N . LEU A 1 729 ? 8.308 28.541 0.856 1.00 89.38 729 LEU A N 1
ATOM 6137 C CA . LEU A 1 729 ? 7.565 28.162 2.064 1.00 89.38 729 LEU A CA 1
ATOM 6138 C C . LEU A 1 729 ? 8.127 26.891 2.703 1.00 89.38 729 LEU A C 1
ATOM 6140 O O . LEU A 1 729 ? 8.328 26.880 3.911 1.00 89.38 729 LEU A O 1
ATOM 6144 N N . VAL A 1 730 ? 8.462 25.874 1.901 1.00 83.69 730 VAL A N 1
ATOM 6145 C CA . VAL A 1 730 ? 9.174 24.668 2.358 1.00 83.69 730 VAL A CA 1
ATOM 6146 C C . VAL A 1 730 ? 10.447 25.067 3.104 1.00 83.69 730 VAL A C 1
ATOM 6148 O O . VAL A 1 730 ? 10.598 24.694 4.257 1.00 83.69 730 VAL A O 1
ATOM 6151 N N . LYS A 1 731 ? 11.292 25.933 2.528 1.00 86.69 731 LYS A N 1
ATOM 6152 C CA . LYS A 1 731 ? 12.503 26.433 3.205 1.00 86.69 731 LYS A CA 1
ATOM 6153 C C . LYS A 1 731 ? 12.230 27.227 4.481 1.00 86.69 731 LYS A C 1
ATOM 6155 O O . LYS A 1 731 ? 13.030 27.180 5.410 1.00 86.69 731 LYS A O 1
ATOM 6160 N N . THR A 1 732 ? 11.133 27.980 4.535 1.00 83.62 732 THR A N 1
ATOM 6161 C CA . THR A 1 732 ? 10.722 28.681 5.756 1.00 83.62 732 THR A CA 1
ATOM 6162 C C . THR A 1 732 ? 10.307 27.684 6.840 1.00 83.62 732 THR A C 1
ATOM 6164 O O . THR A 1 732 ? 10.757 27.828 7.973 1.00 83.62 732 THR A O 1
ATOM 6167 N N . LEU A 1 733 ? 9.538 26.646 6.500 1.00 78.38 733 LEU A N 1
ATOM 6168 C CA . LEU A 1 733 ? 9.129 25.585 7.427 1.00 78.38 733 LEU A CA 1
ATOM 6169 C C . LEU A 1 733 ? 10.321 24.712 7.867 1.00 78.38 733 LEU A C 1
ATOM 6171 O O . LEU A 1 733 ? 10.487 24.497 9.061 1.00 78.38 733 LEU A O 1
ATOM 6175 N N . GLU A 1 734 ? 11.212 24.324 6.948 1.00 78.38 734 GLU A N 1
ATOM 6176 C CA . GLU A 1 734 ? 12.498 23.649 7.225 1.00 78.38 734 GLU A CA 1
ATOM 6177 C C . GLU A 1 734 ? 13.398 24.453 8.184 1.00 78.38 734 GLU A C 1
ATOM 6179 O O . GLU A 1 734 ? 14.230 23.877 8.883 1.00 78.38 734 GLU A O 1
ATOM 6184 N N . SER A 1 735 ? 13.253 25.785 8.221 1.00 83.81 735 SER A N 1
ATOM 6185 C CA . SER A 1 735 ? 14.005 26.664 9.129 1.00 83.81 735 SER A CA 1
ATOM 6186 C C . SER A 1 735 ? 13.366 26.846 10.513 1.00 83.81 735 SER A C 1
ATOM 6188 O O . SER A 1 735 ? 13.988 27.442 11.397 1.00 83.81 735 SER A O 1
ATOM 6190 N N . LEU A 1 736 ? 12.147 26.338 10.729 1.00 81.69 736 LEU A N 1
ATOM 6191 C CA . LEU A 1 736 ? 11.531 26.285 12.053 1.00 81.69 736 LEU A CA 1
ATOM 6192 C C . LEU A 1 736 ? 12.051 25.063 12.821 1.00 81.69 736 LEU A C 1
ATOM 6194 O O . LEU A 1 736 ? 12.134 23.960 12.291 1.00 81.69 736 LEU A O 1
ATOM 6198 N N . ASP A 1 737 ? 12.340 25.251 14.111 1.00 80.88 737 ASP A N 1
ATOM 6199 C CA . ASP A 1 737 ? 12.507 24.147 15.066 1.00 80.88 737 ASP A CA 1
ATOM 6200 C C . ASP A 1 737 ? 11.275 23.214 14.957 1.00 80.88 737 ASP A C 1
ATOM 6202 O O . ASP A 1 737 ? 10.155 23.711 15.111 1.00 80.88 737 ASP A O 1
ATOM 6206 N N . PRO A 1 738 ? 11.421 21.894 14.711 1.00 73.69 738 PRO A N 1
ATOM 6207 C CA . PRO A 1 738 ? 10.286 20.971 14.621 1.00 73.69 738 PRO A CA 1
ATOM 6208 C C . PRO A 1 738 ? 9.365 21.005 15.849 1.00 73.69 738 PRO A C 1
ATOM 6210 O O . PRO A 1 738 ? 8.159 20.785 15.727 1.00 73.69 738 PRO A O 1
ATOM 6213 N N . VAL A 1 739 ? 9.895 21.367 17.026 1.00 73.88 739 VAL A N 1
ATOM 6214 C CA . VAL A 1 739 ? 9.089 21.612 18.230 1.00 73.88 739 VAL A CA 1
ATOM 6215 C C . VAL A 1 739 ? 8.106 22.769 18.010 1.00 73.88 739 VAL A C 1
ATOM 6217 O O . VAL A 1 739 ? 6.960 22.672 18.438 1.00 73.88 739 VAL A O 1
ATOM 6220 N N . LYS A 1 740 ? 8.489 23.835 17.292 1.00 80.00 740 LYS A N 1
ATOM 6221 C CA . LYS A 1 740 ? 7.594 24.956 16.951 1.00 80.00 740 LYS A CA 1
ATOM 6222 C C . LYS A 1 740 ? 6.477 24.550 15.989 1.00 80.00 740 LYS A C 1
ATOM 6224 O O . LYS A 1 740 ? 5.364 25.036 16.153 1.00 80.00 740 LYS A O 1
ATOM 6229 N N . ILE A 1 741 ? 6.735 23.649 15.036 1.00 75.00 741 ILE A N 1
ATOM 6230 C CA . ILE A 1 741 ? 5.706 23.136 14.108 1.00 75.00 741 ILE A CA 1
ATOM 6231 C C . ILE A 1 741 ? 4.663 22.311 14.879 1.00 75.00 741 ILE A C 1
ATOM 6233 O O . ILE A 1 741 ? 3.457 22.551 14.773 1.00 75.00 741 ILE A O 1
ATOM 6237 N N . VAL A 1 742 ? 5.126 21.393 15.733 1.00 72.50 742 VAL A N 1
ATOM 6238 C CA . VAL A 1 742 ? 4.254 20.593 16.606 1.00 72.50 742 VAL A CA 1
ATOM 6239 C C . VAL A 1 742 ? 3.429 21.502 17.528 1.00 72.50 742 VAL A C 1
ATOM 6241 O O . VAL A 1 742 ? 2.205 21.378 17.580 1.00 72.50 742 VAL A O 1
ATOM 6244 N N . LEU A 1 743 ? 4.066 22.473 18.193 1.00 76.88 743 LEU A N 1
ATOM 6245 C CA . LEU A 1 743 ? 3.392 23.443 19.066 1.00 76.88 743 LEU A CA 1
ATOM 6246 C C . LEU A 1 743 ? 2.406 24.362 18.324 1.00 76.88 743 LEU A C 1
ATOM 6248 O O . LEU A 1 743 ? 1.362 24.682 18.887 1.00 76.88 743 LEU A O 1
ATOM 6252 N N . LEU A 1 744 ? 2.668 24.741 17.069 1.00 78.62 744 LEU A N 1
ATOM 6253 C CA . LEU A 1 744 ? 1.717 25.491 16.240 1.00 78.62 744 LEU A CA 1
ATOM 6254 C C . LEU A 1 744 ? 0.436 24.682 15.993 1.00 78.62 744 LEU A C 1
ATOM 6256 O O . LEU A 1 744 ? -0.662 25.202 16.179 1.00 78.62 744 LEU A O 1
ATOM 6260 N N . THR A 1 745 ? 0.572 23.400 15.646 1.00 74.06 745 THR A N 1
ATOM 6261 C CA . THR A 1 745 ? -0.559 22.476 15.430 1.00 74.06 745 THR A CA 1
ATOM 6262 C C . THR A 1 745 ? -1.370 22.268 16.718 1.00 74.06 745 THR A C 1
ATOM 6264 O O . THR A 1 745 ? -2.604 22.230 16.700 1.00 74.06 745 THR A O 1
ATOM 6267 N N . ILE A 1 746 ? -0.690 22.215 17.868 1.00 71.75 746 ILE A N 1
ATOM 6268 C CA . ILE A 1 746 ? -1.313 22.140 19.200 1.00 71.75 746 ILE A CA 1
ATOM 6269 C C . ILE A 1 746 ? -2.081 23.426 19.523 1.00 71.75 746 ILE A C 1
ATOM 6271 O O . ILE A 1 746 ? -3.259 23.357 19.865 1.00 71.75 746 ILE A O 1
ATOM 6275 N N . ILE A 1 747 ? -1.463 24.602 19.361 1.00 77.75 747 ILE A N 1
ATOM 6276 C CA . ILE A 1 747 ? -2.122 25.898 19.593 1.00 77.75 747 ILE A CA 1
ATOM 6277 C C . ILE A 1 747 ? -3.306 26.073 18.636 1.00 77.75 747 ILE A C 1
ATOM 6279 O O . ILE A 1 747 ? -4.343 26.577 19.053 1.00 77.75 747 ILE A O 1
ATOM 6283 N N . ARG A 1 748 ? -3.214 25.589 17.392 1.00 78.62 748 ARG A N 1
ATOM 6284 C CA . ARG A 1 748 ? -4.327 25.568 16.432 1.00 78.62 748 ARG A CA 1
ATOM 6285 C C . ARG A 1 748 ? -5.473 24.661 16.882 1.00 78.62 748 ARG A C 1
ATOM 6287 O O . ARG A 1 748 ? -6.630 25.064 16.800 1.00 78.62 748 ARG A O 1
ATOM 6294 N N . THR A 1 749 ? -5.162 23.468 17.388 1.00 72.94 749 THR A N 1
ATOM 6295 C CA . THR A 1 749 ? -6.153 22.525 17.942 1.00 72.94 749 THR A CA 1
ATOM 6296 C C . THR A 1 749 ? -6.851 23.119 19.165 1.00 72.94 749 THR A C 1
ATOM 6298 O O . THR A 1 749 ? -8.076 23.086 19.244 1.00 72.94 749 THR A O 1
ATOM 6301 N N . ILE A 1 750 ? -6.094 23.752 20.069 1.00 73.81 750 ILE A N 1
ATOM 6302 C CA . ILE A 1 750 ? -6.645 24.486 21.215 1.00 73.81 750 ILE A CA 1
ATOM 6303 C C . ILE A 1 750 ? -7.506 25.659 20.724 1.00 73.81 750 ILE A C 1
ATOM 6305 O O . ILE A 1 750 ? -8.642 25.790 21.156 1.00 73.81 750 ILE A O 1
ATOM 6309 N N . LYS A 1 751 ? -7.030 26.477 19.775 1.00 76.56 751 LYS A N 1
ATOM 6310 C CA . LYS A 1 751 ? -7.782 27.619 19.226 1.00 76.56 751 LYS A CA 1
ATOM 6311 C C . LYS A 1 751 ? -9.079 27.173 18.540 1.00 76.56 751 LYS A C 1
ATOM 6313 O O . LYS A 1 751 ? -10.062 27.893 18.646 1.00 76.56 751 LYS A O 1
ATOM 6318 N N . ARG A 1 752 ? -9.128 26.003 17.886 1.00 73.81 752 ARG A N 1
ATOM 6319 C CA . ARG A 1 752 ? -10.390 25.397 17.407 1.00 73.81 752 ARG A CA 1
ATOM 6320 C C . ARG A 1 752 ? -11.302 25.041 18.578 1.00 73.81 752 ARG A C 1
ATOM 6322 O O . ARG A 1 752 ? -12.347 25.660 18.707 1.00 73.81 752 ARG A O 1
ATOM 6329 N N . TYR A 1 753 ? -10.845 24.183 19.492 1.00 69.19 753 TYR A N 1
ATOM 6330 C CA . TYR A 1 753 ? -11.632 23.748 20.653 1.00 69.19 753 TYR A CA 1
ATOM 6331 C C . TYR A 1 753 ? -12.195 24.921 21.479 1.00 69.19 753 TYR A C 1
ATOM 6333 O O . TYR A 1 753 ? -13.355 24.888 21.874 1.00 69.19 753 TYR A O 1
ATOM 6341 N N . LEU A 1 754 ? -11.407 25.984 21.682 1.00 69.25 754 LEU A N 1
ATOM 6342 C CA . LEU A 1 754 ? -11.864 27.219 22.324 1.00 69.25 754 LEU A CA 1
ATOM 6343 C C . LEU A 1 754 ? -12.981 27.911 21.524 1.00 69.25 754 LEU A C 1
ATOM 6345 O O . LEU A 1 754 ? -13.959 28.327 22.122 1.00 69.25 754 LEU A O 1
ATOM 6349 N N . ASN A 1 755 ? -12.866 28.033 20.196 1.00 67.88 755 ASN A N 1
ATOM 6350 C CA . ASN A 1 755 ? -13.916 28.637 19.360 1.00 67.88 755 ASN A CA 1
ATOM 6351 C C . ASN A 1 755 ? -15.184 27.768 19.245 1.00 67.88 755 ASN A C 1
ATOM 6353 O O . ASN A 1 755 ? -16.258 28.319 19.013 1.00 67.88 755 ASN A O 1
ATOM 6357 N N . ASP A 1 756 ? -15.053 26.445 19.369 1.00 66.31 756 ASP A N 1
ATOM 6358 C CA . ASP A 1 756 ? -16.143 25.482 19.169 1.00 66.31 756 ASP A CA 1
ATOM 6359 C C . ASP A 1 756 ? -17.005 25.275 20.435 1.00 66.31 756 ASP A C 1
ATOM 6361 O O . ASP A 1 756 ? -18.155 24.847 20.332 1.00 66.31 756 ASP A O 1
ATOM 6365 N N . GLN A 1 757 ? -16.477 25.576 21.630 1.00 66.00 757 GLN A N 1
ATOM 6366 C CA . GLN A 1 757 ? -17.209 25.468 22.899 1.00 66.00 757 GLN A CA 1
ATOM 6367 C C . GLN A 1 757 ? -18.016 26.731 23.221 1.00 66.00 757 GLN A C 1
ATOM 6369 O O . GLN A 1 757 ? -17.550 27.860 23.050 1.00 66.00 757 GLN A O 1
ATOM 6374 N N . ASN A 1 758 ? -19.231 26.553 23.751 1.00 58.44 758 ASN A N 1
ATOM 6375 C CA . ASN A 1 758 ? -20.079 27.684 24.113 1.00 58.44 758 ASN A CA 1
ATOM 6376 C C . ASN A 1 758 ? -19.619 28.270 25.464 1.00 58.44 758 ASN A C 1
ATOM 6378 O O . ASN A 1 758 ? -19.795 27.691 26.529 1.00 58.44 758 ASN A O 1
ATOM 6382 N N . PHE A 1 759 ? -18.953 29.416 25.369 1.00 56.91 759 PHE A N 1
ATOM 6383 C CA . PHE A 1 759 ? -17.931 29.943 26.285 1.00 56.91 759 PHE A CA 1
ATOM 6384 C C . PHE A 1 759 ? -18.316 30.322 27.734 1.00 56.91 759 PHE A C 1
ATOM 6386 O O . PHE A 1 759 ? -17.525 31.007 28.384 1.00 56.91 759 PHE A O 1
ATOM 6393 N N . ASP A 1 760 ? -19.501 29.994 28.237 1.00 54.84 760 ASP A N 1
ATOM 6394 C CA . ASP A 1 760 ? -19.942 30.526 29.539 1.00 54.84 760 ASP A CA 1
ATOM 6395 C C . ASP A 1 760 ? -19.420 29.697 30.740 1.00 54.84 760 ASP A C 1
ATOM 6397 O O . ASP A 1 760 ? -19.269 30.240 31.830 1.00 54.84 760 ASP A O 1
ATOM 6401 N N . ASP A 1 761 ? -18.956 28.464 30.495 1.00 51.69 761 ASP A N 1
ATOM 6402 C CA . ASP A 1 761 ? -18.304 27.543 31.456 1.00 51.69 761 ASP A CA 1
ATOM 6403 C C . ASP A 1 761 ? -16.796 27.842 31.703 1.00 51.69 761 ASP A C 1
ATOM 6405 O O . ASP A 1 761 ? -16.047 27.060 32.284 1.00 51.69 761 ASP A O 1
ATOM 6409 N N . PHE A 1 762 ? -16.291 28.993 31.234 1.00 55.34 762 PHE A N 1
ATOM 6410 C CA . PHE A 1 762 ? -14.868 29.375 31.350 1.00 55.34 762 PHE A CA 1
ATOM 6411 C C . PHE A 1 762 ? -14.477 29.998 32.704 1.00 55.34 762 PHE A C 1
ATOM 6413 O O . PHE A 1 762 ? -13.354 30.485 32.866 1.00 55.34 762 PHE A O 1
ATOM 6420 N N . SER A 1 763 ? -15.385 29.976 33.681 1.00 54.84 763 SER A N 1
ATOM 6421 C CA . SER A 1 763 ? -15.091 30.246 35.091 1.00 54.84 763 SER A CA 1
ATOM 6422 C C . SER A 1 763 ? -14.152 29.186 35.679 1.00 54.84 763 SER A C 1
ATOM 6424 O O . SER A 1 763 ? -13.202 29.550 36.382 1.00 54.84 763 SER A O 1
ATOM 6426 N N . ASP A 1 764 ? -14.345 27.899 35.354 1.00 62.19 764 ASP A N 1
ATOM 6427 C CA . ASP A 1 764 ? -13.514 26.833 35.914 1.00 62.19 764 ASP A CA 1
ATOM 6428 C C . ASP A 1 764 ? -12.140 26.708 35.230 1.00 62.19 764 ASP A C 1
ATOM 6430 O O . ASP A 1 764 ? -11.892 25.911 34.315 1.00 62.19 764 ASP A O 1
ATOM 6434 N N . LYS A 1 765 ? -11.171 27.446 35.781 1.00 60.28 765 LYS A N 1
ATOM 6435 C CA . LYS A 1 765 ? -9.743 27.271 35.482 1.00 60.28 765 LYS A CA 1
ATOM 6436 C C . LYS A 1 765 ? -9.267 25.823 35.674 1.00 60.28 765 LYS A C 1
ATOM 6438 O O . LYS A 1 765 ? -8.328 25.411 34.993 1.00 60.28 765 LYS A O 1
ATOM 6443 N N . ARG A 1 766 ? -9.873 25.042 36.579 1.00 64.44 766 ARG A N 1
ATOM 6444 C CA . ARG A 1 766 ? -9.506 23.646 36.872 1.00 64.44 766 ARG A CA 1
ATOM 6445 C C . ARG A 1 766 ? -9.874 22.736 35.692 1.00 64.44 766 ARG A C 1
ATOM 6447 O O . ARG A 1 766 ? -9.052 21.895 35.329 1.00 64.44 766 ARG A O 1
ATOM 6454 N N . HIS A 1 767 ? -11.017 22.932 35.031 1.00 61.91 767 HIS A N 1
ATOM 6455 C CA . HIS A 1 767 ? -11.396 22.243 33.790 1.00 61.91 767 HIS A CA 1
ATOM 6456 C C . HIS A 1 767 ? -10.423 22.562 32.649 1.00 61.91 767 HIS A C 1
ATOM 6458 O O . HIS A 1 767 ? -9.876 21.649 32.023 1.00 61.91 767 HIS A O 1
ATOM 6464 N N . ILE A 1 768 ? -10.141 23.848 32.418 1.00 59.41 768 ILE A N 1
ATOM 6465 C CA . ILE A 1 768 ? -9.211 24.300 31.370 1.00 59.41 768 ILE A CA 1
ATOM 6466 C C . ILE A 1 768 ? -7.815 23.700 31.606 1.00 59.41 768 ILE A C 1
ATOM 6468 O O . ILE A 1 768 ? -7.229 23.111 30.695 1.00 59.41 768 ILE A O 1
ATOM 6472 N N . ASN A 1 769 ? -7.314 23.756 32.844 1.00 61.94 769 ASN A N 1
ATOM 6473 C CA . ASN A 1 769 ? -6.036 23.154 33.223 1.00 61.94 769 ASN A CA 1
ATOM 6474 C C . ASN A 1 769 ? -6.048 21.623 33.085 1.00 61.94 769 ASN A C 1
ATOM 6476 O O . ASN A 1 769 ? -5.055 21.060 32.638 1.00 61.94 769 ASN A O 1
ATOM 6480 N N . ARG A 1 770 ? -7.154 20.927 33.392 1.00 68.38 770 ARG A N 1
ATOM 6481 C CA . ARG A 1 770 ? -7.293 19.475 33.148 1.00 68.38 770 ARG A CA 1
ATOM 6482 C C . ARG A 1 770 ? -7.195 19.138 31.657 1.00 68.38 770 ARG A C 1
ATOM 6484 O O . ARG A 1 770 ? -6.488 18.193 31.307 1.00 68.38 770 ARG A O 1
ATOM 6491 N N . ILE A 1 771 ? -7.857 19.895 30.778 1.00 62.75 771 ILE A N 1
ATOM 6492 C CA . ILE A 1 771 ? -7.763 19.706 29.319 1.00 62.75 771 ILE A CA 1
ATOM 6493 C C . ILE A 1 771 ? -6.334 19.964 28.839 1.00 62.75 771 ILE A C 1
ATOM 6495 O O . ILE A 1 771 ? -5.737 19.101 28.190 1.00 62.75 771 ILE A O 1
ATOM 6499 N N . LEU A 1 772 ? -5.764 21.121 29.183 1.00 62.59 772 LEU A N 1
ATOM 6500 C CA . LEU A 1 772 ? -4.431 21.508 28.732 1.00 62.59 772 LEU A CA 1
ATOM 6501 C C . LEU A 1 772 ? -3.360 20.561 29.280 1.00 62.59 772 LEU A C 1
ATOM 6503 O O . LEU A 1 772 ? -2.563 20.065 28.491 1.00 62.59 772 LEU A O 1
ATOM 6507 N N . ASN A 1 773 ? -3.392 20.181 30.560 1.00 64.25 773 ASN A N 1
ATOM 6508 C CA . ASN A 1 773 ? -2.448 19.204 31.111 1.00 64.25 773 ASN A CA 1
ATOM 6509 C C . ASN A 1 773 ? -2.634 17.805 30.500 1.00 64.25 773 ASN A C 1
ATOM 6511 O O . ASN A 1 773 ? -1.649 17.084 30.348 1.00 64.25 773 ASN A O 1
ATOM 6515 N N . ARG A 1 774 ? -3.838 17.418 30.050 1.00 67.81 774 ARG A N 1
ATOM 6516 C CA . ARG A 1 774 ? -4.045 16.163 29.302 1.00 67.81 774 ARG A CA 1
ATOM 6517 C C . ARG A 1 774 ? -3.395 16.208 27.915 1.00 67.81 774 ARG A C 1
ATOM 6519 O O . ARG A 1 774 ? -2.767 15.225 27.517 1.00 67.81 774 ARG A O 1
ATOM 6526 N N . PHE A 1 775 ? -3.474 17.344 27.218 1.00 62.56 775 PHE A N 1
ATOM 6527 C CA . PHE A 1 775 ? -2.707 17.578 25.991 1.00 62.56 775 PHE A CA 1
ATOM 6528 C C . PHE A 1 775 ? -1.198 17.618 26.276 1.00 62.56 775 PHE A C 1
ATOM 6530 O O . PHE A 1 775 ? -0.458 16.846 25.671 1.00 62.56 775 PHE A O 1
ATOM 6537 N N . PHE A 1 776 ? -0.721 18.432 27.224 1.00 62.97 776 PHE A N 1
ATOM 6538 C CA . PHE A 1 776 ? 0.706 18.554 27.550 1.00 62.97 776 PHE A CA 1
ATOM 6539 C C . PHE A 1 776 ? 1.324 17.246 28.053 1.00 62.97 776 PHE A C 1
ATOM 6541 O O . PHE A 1 776 ? 2.447 16.941 27.666 1.00 62.97 776 PHE A O 1
ATOM 6548 N N . THR A 1 777 ? 0.588 16.401 28.779 1.00 62.12 777 THR A N 1
ATOM 6549 C CA . THR A 1 777 ? 1.042 15.041 29.123 1.00 62.12 777 THR A CA 1
ATOM 6550 C C . THR A 1 777 ? 1.199 14.167 27.873 1.00 62.12 777 THR A C 1
ATOM 6552 O O . THR A 1 777 ? 2.186 13.446 27.750 1.00 62.12 777 THR A O 1
ATOM 6555 N N . HIS A 1 778 ? 0.277 14.240 26.905 1.00 59.22 778 HIS A N 1
ATOM 6556 C CA . HIS A 1 778 ? 0.411 13.523 25.629 1.00 59.22 778 HIS A CA 1
ATOM 6557 C C . HIS A 1 778 ? 1.585 14.053 24.780 1.00 59.22 778 HIS A C 1
ATOM 6559 O O . HIS A 1 778 ? 2.273 13.278 24.114 1.00 59.22 778 HIS A O 1
ATOM 6565 N N . ILE A 1 779 ? 1.846 15.361 24.834 1.00 56.75 779 ILE A N 1
ATOM 6566 C CA . ILE A 1 779 ? 2.946 16.034 24.130 1.00 56.75 779 ILE A CA 1
ATOM 6567 C C . ILE A 1 779 ? 4.294 15.671 24.756 1.00 56.75 779 ILE A C 1
ATOM 6569 O O . ILE A 1 779 ? 5.193 15.249 24.034 1.00 56.75 779 ILE A O 1
ATOM 6573 N N . LEU A 1 780 ? 4.426 15.756 26.084 1.00 60.19 780 LEU A N 1
ATOM 6574 C CA . LEU A 1 780 ? 5.601 15.288 26.820 1.00 60.19 780 LEU A CA 1
ATOM 6575 C C . LEU A 1 780 ? 5.842 13.803 26.546 1.00 60.19 780 LEU A C 1
ATOM 6577 O O . LEU A 1 780 ? 6.951 13.443 26.182 1.00 60.19 780 LEU A O 1
ATOM 6581 N N . PHE A 1 781 ? 4.805 12.961 26.565 1.00 58.44 781 PHE A N 1
ATOM 6582 C CA . PHE A 1 781 ? 4.932 11.548 26.206 1.00 58.44 781 PHE A CA 1
ATOM 6583 C C . PHE A 1 781 ? 5.416 11.332 24.758 1.00 58.44 781 PHE A C 1
ATOM 6585 O O . PHE A 1 781 ? 6.310 10.513 24.546 1.00 58.44 781 PHE A O 1
ATOM 6592 N N . LYS A 1 782 ? 4.909 12.080 23.759 1.00 57.22 782 LYS A N 1
ATOM 6593 C CA . LYS A 1 782 ? 5.459 12.046 22.385 1.00 57.22 782 LYS A CA 1
ATOM 6594 C C . LYS A 1 782 ? 6.936 12.483 22.377 1.00 57.22 782 LYS A C 1
ATOM 6596 O O . LYS A 1 782 ? 7.781 11.730 21.892 1.00 57.22 782 LYS A O 1
ATOM 6601 N N . CYS A 1 783 ? 7.262 13.637 22.957 1.00 54.25 783 CYS A N 1
ATOM 6602 C CA . CYS A 1 783 ? 8.612 14.212 22.980 1.00 54.25 783 CYS A CA 1
ATOM 6603 C C . CYS A 1 783 ? 9.634 13.351 23.742 1.00 54.25 783 CYS A C 1
ATOM 6605 O O . CYS A 1 783 ? 10.762 13.187 23.280 1.00 54.25 783 CYS A O 1
ATOM 6607 N N . GLU A 1 784 ? 9.266 12.756 24.873 1.00 56.06 784 GLU A N 1
ATOM 6608 C CA . GLU A 1 784 ? 10.120 11.843 25.636 1.00 56.06 784 GLU A CA 1
ATOM 6609 C C . GLU A 1 784 ? 10.232 10.474 24.966 1.00 56.06 784 GLU A C 1
ATOM 6611 O O . GLU A 1 784 ? 11.318 9.902 24.966 1.00 56.06 784 GLU A O 1
ATOM 6616 N N . SER A 1 785 ? 9.189 9.986 24.281 1.00 51.25 785 SER A N 1
ATOM 6617 C CA . SER A 1 785 ? 9.286 8.746 23.494 1.00 51.25 785 SER A CA 1
ATOM 6618 C C . SER A 1 785 ? 10.237 8.840 22.290 1.00 51.25 785 SER A C 1
ATOM 6620 O O . SER A 1 785 ? 10.670 7.809 21.782 1.00 51.25 785 SER A O 1
ATOM 6622 N N . SER A 1 786 ? 10.642 10.051 21.876 1.00 50.28 786 SER A N 1
ATOM 6623 C CA . SER A 1 786 ? 11.750 10.233 20.921 1.00 50.28 786 SER A CA 1
ATOM 6624 C C . SER A 1 786 ? 13.124 9.871 21.515 1.00 50.28 786 SER A C 1
ATOM 6626 O O . SER A 1 786 ? 14.077 9.606 20.779 1.00 50.28 786 SER A O 1
ATOM 6628 N N . LYS A 1 787 ? 13.250 9.812 22.849 1.00 49.72 787 LYS A N 1
ATOM 6629 C CA . LYS A 1 787 ? 14.500 9.512 23.557 1.00 49.72 787 LYS A CA 1
ATOM 6630 C C . LYS A 1 787 ? 14.648 8.007 23.810 1.00 49.72 787 LYS A C 1
ATOM 6632 O O . LYS A 1 787 ? 14.486 7.503 24.916 1.00 49.72 787 LYS A O 1
ATOM 6637 N N . SER A 1 788 ? 15.108 7.319 22.768 1.00 51.41 788 SER A N 1
ATOM 6638 C CA . SER A 1 788 ? 15.812 6.018 22.776 1.00 51.41 788 SER A CA 1
ATOM 6639 C C . SER A 1 788 ? 15.052 4.704 23.031 1.00 51.41 788 SER A C 1
ATOM 6641 O O . SER A 1 788 ? 15.554 3.669 22.590 1.00 51.41 788 SER A O 1
ATOM 6643 N N . ASP A 1 789 ? 13.858 4.691 23.630 1.00 63.25 789 ASP A N 1
ATOM 6644 C CA . ASP A 1 789 ? 13.124 3.432 23.865 1.00 63.25 789 ASP A CA 1
ATOM 6645 C C . ASP A 1 789 ? 12.374 2.943 22.607 1.00 63.25 789 ASP A C 1
ATOM 6647 O O . ASP A 1 789 ? 11.201 3.237 22.372 1.00 63.25 789 ASP A O 1
ATOM 6651 N N . THR A 1 790 ? 13.065 2.151 21.777 1.00 78.94 790 THR A N 1
ATOM 6652 C CA . THR A 1 790 ? 12.502 1.546 20.556 1.00 78.94 790 THR A CA 1
ATOM 6653 C C . THR A 1 790 ? 11.277 0.683 20.874 1.00 78.94 790 THR A C 1
ATOM 6655 O O . THR A 1 790 ? 11.404 -0.335 21.563 1.00 78.94 790 THR A O 1
ATOM 6658 N N . TYR A 1 791 ? 10.104 1.029 20.331 1.00 92.44 791 TYR A N 1
ATOM 6659 C CA . TYR A 1 791 ? 8.865 0.289 20.591 1.00 92.44 791 TYR A CA 1
ATOM 6660 C C . TYR A 1 791 ? 8.934 -1.115 19.975 1.00 92.44 791 TYR A C 1
ATOM 6662 O O . TYR A 1 791 ? 8.803 -1.301 18.762 1.00 92.44 791 TYR A O 1
ATOM 6670 N N . SER A 1 792 ? 9.223 -2.111 20.817 1.00 94.94 792 SER A N 1
ATOM 6671 C CA . SER A 1 792 ? 9.631 -3.431 20.345 1.00 94.94 792 SER A CA 1
ATOM 6672 C C . SER A 1 792 ? 8.446 -4.315 19.961 1.00 94.94 792 SER A C 1
ATOM 6674 O O . SER A 1 792 ? 7.329 -4.195 20.462 1.00 94.94 792 SER A O 1
ATOM 6676 N N . THR A 1 793 ? 8.717 -5.311 19.124 1.00 96.00 793 THR A N 1
ATOM 6677 C CA . THR A 1 793 ? 7.747 -6.328 18.688 1.00 96.00 793 THR A CA 1
ATOM 6678 C C . THR A 1 793 ? 7.117 -7.087 19.856 1.00 96.00 793 THR A C 1
ATOM 6680 O O . THR A 1 793 ? 5.962 -7.497 19.785 1.00 96.00 793 THR A O 1
ATOM 6683 N N . LYS A 1 794 ? 7.854 -7.268 20.961 1.00 96.75 794 LYS A N 1
ATOM 6684 C CA . LYS A 1 794 ? 7.336 -7.878 22.194 1.00 96.75 794 LYS A CA 1
ATOM 6685 C C . LYS A 1 794 ? 6.283 -6.989 22.859 1.00 96.75 794 LYS A C 1
ATOM 6687 O O . LYS A 1 794 ? 5.370 -7.526 23.485 1.00 96.75 794 LYS A O 1
ATOM 6692 N N . ASP A 1 795 ? 6.428 -5.676 22.737 1.00 96.25 795 ASP A N 1
ATOM 6693 C CA . ASP A 1 795 ? 5.591 -4.693 23.413 1.00 96.25 795 ASP A CA 1
ATOM 6694 C C . ASP A 1 795 ? 4.341 -4.395 22.569 1.00 96.25 795 ASP A C 1
ATOM 6696 O O . ASP A 1 795 ? 3.245 -4.495 23.106 1.00 96.25 795 ASP A O 1
ATOM 6700 N N . LEU A 1 796 ? 4.441 -4.312 21.234 1.00 97.25 796 LEU A N 1
ATOM 6701 C CA . LEU A 1 796 ? 3.256 -4.383 20.355 1.00 97.25 796 LEU A CA 1
ATOM 6702 C C . LEU A 1 796 ? 2.426 -5.667 20.600 1.00 97.25 796 LEU A C 1
ATOM 6704 O O . LEU A 1 796 ? 1.209 -5.603 20.754 1.00 97.25 796 LEU A O 1
ATOM 6708 N N . ILE A 1 797 ? 3.063 -6.844 20.715 1.00 97.62 797 ILE A N 1
ATOM 6709 C CA . ILE A 1 797 ? 2.381 -8.123 21.042 1.00 97.62 797 ILE A CA 1
ATOM 6710 C C . ILE A 1 797 ? 1.758 -8.124 22.458 1.00 97.62 797 ILE A C 1
ATOM 6712 O O . ILE A 1 797 ? 0.876 -8.938 22.760 1.00 97.62 797 ILE A O 1
ATOM 6716 N N . LYS A 1 798 ? 2.228 -7.259 23.360 1.00 96.94 798 LYS A N 1
ATOM 6717 C CA . LYS A 1 798 ? 1.655 -7.065 24.697 1.00 96.94 798 LYS A CA 1
ATOM 6718 C C . LYS A 1 798 ? 0.465 -6.109 24.627 1.00 96.94 798 LYS A C 1
ATOM 6720 O O . LYS A 1 798 ? -0.574 -6.421 25.193 1.00 96.94 798 LYS A O 1
ATOM 6725 N N . ASP A 1 799 ? 0.590 -4.997 23.920 1.00 97.06 799 ASP A N 1
ATOM 6726 C CA . ASP A 1 799 ? -0.412 -3.936 23.935 1.00 97.06 799 ASP A CA 1
ATOM 6727 C C . ASP A 1 799 ? -1.620 -4.290 23.053 1.00 97.06 799 ASP A C 1
ATOM 6729 O O . ASP A 1 799 ? -2.749 -4.181 23.526 1.00 97.06 799 ASP A O 1
ATOM 6733 N N . LEU A 1 800 ? -1.408 -4.898 21.873 1.00 97.31 800 LEU A N 1
ATOM 6734 C CA . LEU A 1 800 ? -2.490 -5.520 21.089 1.00 97.31 800 LEU A CA 1
ATOM 6735 C C . LEU A 1 800 ? -3.275 -6.539 21.924 1.00 97.31 800 LEU A C 1
ATOM 6737 O O . LEU A 1 800 ? -4.498 -6.556 21.898 1.00 97.31 800 LEU A O 1
ATOM 6741 N N . ARG A 1 801 ? -2.589 -7.373 22.715 1.00 97.00 801 ARG A N 1
ATOM 6742 C CA . ARG A 1 801 ? -3.243 -8.351 23.599 1.00 97.00 801 ARG A CA 1
ATOM 6743 C C . ARG A 1 801 ? -4.090 -7.678 24.678 1.00 97.00 801 ARG A C 1
ATOM 6745 O O . ARG A 1 801 ? -5.154 -8.201 24.992 1.00 97.00 801 ARG A O 1
ATOM 6752 N N . ASN A 1 802 ? -3.612 -6.576 25.255 1.00 94.94 802 ASN A N 1
ATOM 6753 C CA . ASN A 1 802 ? -4.335 -5.846 26.294 1.00 94.94 802 ASN A CA 1
ATOM 6754 C C . ASN A 1 802 ? -5.622 -5.237 25.723 1.00 94.94 802 ASN A C 1
ATOM 6756 O O . ASN A 1 802 ? -6.685 -5.444 26.297 1.00 94.94 802 ASN A O 1
ATOM 6760 N N . GLU A 1 803 ? -5.541 -4.558 24.575 1.00 96.12 803 GLU A N 1
ATOM 6761 C CA . GLU A 1 803 ? -6.711 -3.937 23.940 1.00 96.12 803 GLU A CA 1
ATOM 6762 C C . GLU A 1 803 ? -7.700 -4.991 23.409 1.00 96.12 803 GLU A C 1
ATOM 6764 O O . GLU A 1 803 ? -8.893 -4.902 23.687 1.00 96.12 803 GLU A O 1
ATOM 6769 N N . ILE A 1 804 ? -7.222 -6.065 22.765 1.00 94.88 804 ILE A N 1
ATOM 6770 C CA . ILE A 1 804 ? -8.072 -7.198 22.349 1.00 94.88 804 ILE A CA 1
ATOM 6771 C C . ILE A 1 804 ? -8.760 -7.853 23.560 1.00 94.88 804 ILE A C 1
ATOM 6773 O O . ILE A 1 804 ? -9.908 -8.270 23.453 1.00 94.88 804 ILE A O 1
ATOM 6777 N N . GLN A 1 805 ? -8.112 -7.932 24.731 1.00 92.88 805 GLN A N 1
ATOM 6778 C CA . GLN A 1 805 ? -8.728 -8.509 25.935 1.00 92.88 805 GLN A CA 1
ATOM 6779 C C . GLN A 1 805 ? -9.929 -7.689 26.455 1.00 92.88 805 GLN A C 1
ATOM 6781 O O . GLN A 1 805 ? -10.813 -8.261 27.096 1.00 92.88 805 GLN A O 1
ATOM 6786 N N . ILE A 1 806 ? -9.999 -6.385 26.165 1.00 91.25 806 ILE A N 1
ATOM 6787 C CA . ILE A 1 806 ? -11.154 -5.539 26.522 1.00 91.25 806 ILE A CA 1
ATOM 6788 C C . ILE A 1 806 ? -12.397 -5.934 25.700 1.00 91.25 806 ILE A C 1
ATOM 6790 O O . ILE A 1 806 ? -13.518 -5.835 26.203 1.00 91.25 806 ILE A O 1
ATOM 6794 N N . LEU A 1 807 ? -12.201 -6.471 24.488 1.00 91.94 807 LEU A N 1
ATOM 6795 C CA . LEU A 1 807 ? -13.232 -6.985 23.572 1.00 91.94 807 LEU A CA 1
ATOM 6796 C C . LEU A 1 807 ? -13.686 -8.404 23.983 1.00 91.94 807 LEU A C 1
ATOM 6798 O O . LEU A 1 807 ? -13.600 -9.383 23.236 1.00 91.94 807 LEU A O 1
ATOM 6802 N N . SER A 1 808 ? -14.094 -8.543 25.249 1.00 88.62 808 SER A N 1
ATOM 6803 C CA . SER A 1 808 ? -14.349 -9.845 25.876 1.00 88.62 808 SER A CA 1
ATOM 6804 C C . SER A 1 808 ? -15.588 -10.556 25.338 1.00 88.62 808 SER A C 1
ATOM 6806 O O . SER A 1 808 ? -15.650 -11.786 25.378 1.00 88.62 808 SER A O 1
ATOM 6808 N N . GLU A 1 809 ? -16.561 -9.806 24.818 1.00 88.19 809 GLU A N 1
ATOM 6809 C CA . GLU A 1 809 ? -17.807 -10.361 24.292 1.00 88.19 809 GLU A CA 1
ATOM 6810 C C . GLU A 1 809 ? -17.581 -11.045 22.938 1.00 88.19 809 GLU A C 1
ATOM 6812 O O . GLU A 1 809 ? -18.118 -12.122 22.677 1.00 88.19 809 GLU A O 1
ATOM 6817 N N . GLU A 1 810 ? -16.743 -10.441 22.102 1.00 91.19 810 GLU A N 1
ATOM 6818 C CA . GLU A 1 810 ? -16.285 -10.934 20.810 1.00 91.19 810 GLU A CA 1
ATOM 6819 C C . GLU A 1 810 ? -15.347 -12.135 21.000 1.00 91.19 810 GLU A C 1
ATOM 6821 O O . GLU A 1 810 ? -15.556 -13.194 20.406 1.00 91.19 810 GLU A O 1
ATOM 6826 N N . LEU A 1 811 ? -14.386 -12.046 21.929 1.00 90.25 811 LEU A N 1
ATOM 6827 C CA . LEU A 1 811 ? -13.534 -13.180 22.312 1.00 90.25 811 LEU A CA 1
ATOM 6828 C C . LEU A 1 811 ? -14.340 -14.384 22.827 1.00 90.25 811 LEU A C 1
ATOM 6830 O O . LEU A 1 811 ? -13.975 -15.531 22.563 1.00 90.25 811 LEU A O 1
ATOM 6834 N N . ALA A 1 812 ? -15.432 -14.151 23.555 1.00 87.69 812 ALA A N 1
ATOM 6835 C CA . ALA A 1 812 ? -16.317 -15.212 24.027 1.00 87.69 812 ALA A CA 1
ATOM 6836 C C . ALA A 1 812 ? -17.135 -15.860 22.891 1.00 87.69 812 ALA A C 1
ATOM 6838 O O . ALA A 1 812 ? -17.417 -17.058 22.964 1.00 87.69 812 ALA A O 1
ATOM 6839 N N . GLN A 1 813 ? -17.460 -15.109 21.830 1.00 88.38 813 GLN A N 1
ATOM 6840 C CA . GLN A 1 813 ? -18.083 -15.633 20.607 1.00 88.38 813 GLN A CA 1
ATOM 6841 C C . GLN A 1 813 ? -17.093 -16.424 19.739 1.00 88.38 813 GLN A C 1
ATOM 6843 O O . GLN A 1 813 ? -17.442 -17.501 19.261 1.00 88.38 813 GLN A O 1
ATOM 6848 N N . MET A 1 814 ? -15.853 -15.944 19.578 1.00 89.06 814 MET A N 1
ATOM 6849 C CA . MET A 1 814 ? -14.795 -16.661 18.849 1.00 89.06 814 MET A CA 1
ATOM 6850 C C . MET A 1 814 ? -14.373 -17.958 19.550 1.00 89.06 814 MET A C 1
ATOM 6852 O O . MET A 1 814 ? -14.085 -18.969 18.907 1.00 89.06 814 MET A O 1
ATOM 6856 N N . PHE A 1 815 ? -14.305 -17.935 20.884 1.00 89.62 815 PHE A N 1
ATOM 6857 C CA . PHE A 1 815 ? -13.730 -19.011 21.687 1.00 89.62 815 PHE A CA 1
ATOM 6858 C C . PHE A 1 815 ? -14.713 -19.547 22.744 1.00 89.62 815 PHE A C 1
ATOM 6860 O O . PHE A 1 815 ? -14.357 -19.619 23.924 1.00 8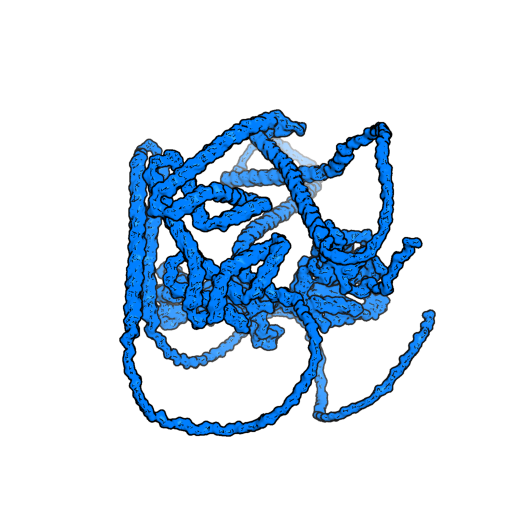9.62 815 PHE A O 1
ATOM 6867 N N . PRO A 1 816 ? -15.921 -20.016 22.367 1.00 85.31 816 PRO A N 1
ATOM 6868 C CA . PRO A 1 816 ? -16.954 -20.438 23.321 1.00 85.31 816 PRO A CA 1
ATOM 6869 C C . PRO A 1 816 ? -16.498 -21.620 24.191 1.00 85.31 816 PRO A C 1
ATOM 6871 O O . PRO A 1 816 ? -16.927 -21.775 25.332 1.00 85.31 816 PRO A O 1
ATOM 6874 N N . ASN A 1 817 ? -15.540 -22.416 23.705 1.00 83.56 817 ASN A N 1
ATOM 6875 C CA . ASN A 1 817 ? -14.887 -23.478 24.471 1.00 83.56 817 ASN A CA 1
ATOM 6876 C C . ASN A 1 817 ? -14.165 -22.966 25.737 1.00 83.56 817 ASN A C 1
ATOM 6878 O O . ASN A 1 817 ? -14.043 -23.725 26.699 1.00 83.56 817 ASN A O 1
ATOM 6882 N N . ARG A 1 818 ? -13.748 -21.689 25.793 1.00 76.50 818 ARG A N 1
ATOM 6883 C CA . ARG A 1 818 ? -13.199 -21.056 27.010 1.00 76.50 818 ARG A CA 1
ATOM 6884 C C . ARG A 1 818 ? -14.231 -20.960 28.134 1.00 76.50 818 ARG A C 1
ATOM 6886 O O . ARG A 1 818 ? -13.846 -21.085 29.290 1.00 76.50 818 ARG A O 1
ATOM 6893 N N . LEU A 1 819 ? -15.513 -20.804 27.794 1.00 76.81 819 LEU A N 1
ATOM 6894 C CA . LEU A 1 819 ? -16.641 -20.772 28.736 1.00 76.81 819 LEU A CA 1
ATOM 6895 C C . LEU A 1 819 ? -17.060 -22.178 29.206 1.00 76.81 819 LEU A C 1
ATOM 6897 O O . LEU A 1 819 ? -17.771 -22.320 30.197 1.00 76.81 819 LEU A O 1
ATOM 6901 N N . LEU A 1 820 ? -16.649 -23.228 28.485 1.00 71.94 820 LEU A N 1
ATOM 6902 C CA . LEU A 1 820 ? -17.047 -24.624 28.722 1.00 71.94 820 LEU A CA 1
ATOM 6903 C C . LEU A 1 820 ? -15.940 -25.473 29.377 1.00 71.94 820 LEU A C 1
ATOM 6905 O O . LEU A 1 820 ? -16.188 -26.590 29.844 1.00 71.94 820 LEU A O 1
ATOM 6909 N N . SER A 1 821 ? -14.697 -24.990 29.386 1.00 68.81 821 SER A N 1
ATOM 6910 C CA . SER A 1 821 ? -13.533 -25.780 29.784 1.00 68.81 821 SER A CA 1
ATOM 6911 C C . SER A 1 821 ? -13.403 -25.915 31.310 1.00 68.81 821 SER A C 1
ATOM 6913 O O . SER A 1 821 ? -12.818 -25.087 32.000 1.00 68.81 821 SER A O 1
ATOM 6915 N N . LYS A 1 822 ? -13.831 -27.053 31.872 1.00 62.78 822 LYS A N 1
ATOM 6916 C CA . LYS A 1 822 ? -13.723 -27.346 33.325 1.00 62.78 822 LYS A CA 1
ATOM 6917 C C . LYS A 1 822 ? -12.300 -27.307 33.927 1.00 62.78 822 LYS A C 1
ATOM 6919 O O . LYS A 1 822 ? -12.158 -27.455 35.135 1.00 62.78 822 LYS A O 1
ATOM 6924 N N . ARG A 1 823 ? -11.250 -27.145 33.109 1.00 58.44 823 ARG A N 1
ATOM 6925 C CA . ARG A 1 823 ? -9.853 -26.915 33.536 1.00 58.44 823 ARG A CA 1
ATOM 6926 C C . ARG A 1 823 ? -9.364 -25.467 33.347 1.00 58.44 823 ARG A C 1
ATOM 6928 O O . ARG A 1 823 ? -8.270 -25.165 33.808 1.00 58.44 823 ARG A O 1
ATOM 6935 N N . GLY A 1 824 ? -10.129 -24.609 32.669 1.00 57.22 824 GLY A N 1
ATOM 6936 C CA . GLY A 1 824 ? -9.770 -23.225 32.331 1.00 57.22 824 GLY A CA 1
ATOM 6937 C C . GLY A 1 824 ? -10.801 -22.164 32.740 1.00 57.22 824 GLY A C 1
ATOM 6938 O O . GLY A 1 824 ? -10.461 -20.985 32.742 1.00 57.22 824 GLY A O 1
ATOM 6939 N N . ASN A 1 825 ? -12.025 -22.550 33.126 1.00 61.31 825 ASN A N 1
ATOM 6940 C CA . ASN A 1 825 ? -13.063 -21.628 33.598 1.00 61.31 825 ASN A CA 1
ATOM 6941 C C . ASN A 1 825 ? -12.637 -20.892 34.884 1.00 61.31 825 ASN A C 1
ATOM 6943 O O . ASN A 1 825 ? -12.928 -21.345 35.992 1.00 61.31 825 ASN A O 1
ATOM 6947 N N . ALA A 1 826 ? -12.053 -19.700 34.734 1.00 66.81 826 ALA A N 1
ATOM 6948 C CA . ALA A 1 826 ? -11.970 -18.709 35.810 1.00 66.81 826 ALA A CA 1
ATOM 6949 C C . ALA A 1 826 ? -13.369 -18.400 36.387 1.00 66.81 826 ALA A C 1
ATOM 6951 O O . ALA A 1 826 ? -13.509 -18.221 37.590 1.00 66.81 826 ALA A O 1
ATOM 6952 N N . PHE A 1 827 ? -14.403 -18.466 35.538 1.00 76.50 827 PHE A N 1
ATOM 6953 C CA . PHE A 1 827 ? -15.815 -18.187 35.835 1.00 76.50 827 PHE A CA 1
ATOM 6954 C C . PHE A 1 827 ? -16.650 -19.415 36.232 1.00 76.50 827 PHE A C 1
ATOM 6956 O O . PHE A 1 827 ? -17.869 -19.404 36.109 1.00 76.50 827 PHE A O 1
ATOM 6963 N N . GLY A 1 828 ? -16.012 -20.493 36.699 1.00 82.31 828 GLY A N 1
ATOM 6964 C CA . GLY A 1 828 ? -16.735 -21.656 37.226 1.00 82.31 828 GLY A CA 1
ATOM 6965 C C . GLY A 1 828 ? -17.402 -21.393 38.583 1.00 82.31 828 GLY A C 1
ATOM 6966 O O . GLY A 1 828 ? -17.298 -20.302 39.152 1.00 82.31 828 GLY A O 1
ATOM 6967 N N . HIS A 1 829 ? -18.002 -22.446 39.152 1.00 89.19 829 HIS A N 1
ATOM 6968 C CA . HIS A 1 829 ? -18.815 -22.412 40.380 1.00 89.19 829 HIS A CA 1
ATOM 6969 C C . HIS A 1 829 ? -18.179 -21.601 41.527 1.00 89.19 829 HIS A C 1
ATOM 6971 O O . HIS A 1 829 ? -18.881 -20.946 42.298 1.00 89.19 829 HIS A O 1
ATOM 6977 N N . THR A 1 830 ? -16.849 -21.638 41.639 1.00 87.38 830 THR A N 1
ATOM 6978 C CA . THR A 1 830 ? -16.038 -20.952 42.655 1.00 87.38 830 THR A CA 1
ATOM 6979 C C . THR A 1 830 ? -16.059 -19.425 42.542 1.00 87.38 830 THR A C 1
ATOM 6981 O O . THR A 1 830 ? -16.060 -18.734 43.560 1.00 87.38 830 THR A O 1
ATOM 6984 N N . PHE A 1 831 ? -16.089 -18.890 41.319 1.00 87.62 831 PHE A N 1
ATOM 6985 C CA . PHE A 1 831 ? -16.198 -17.454 41.060 1.00 87.62 831 PHE A CA 1
ATOM 6986 C C . PHE A 1 831 ? -17.654 -17.010 41.132 1.00 87.62 831 PHE A C 1
ATOM 6988 O O . PHE A 1 831 ? -17.962 -16.056 41.841 1.00 87.62 831 PHE A O 1
ATOM 6995 N N . LEU A 1 832 ? -18.558 -17.767 40.497 1.00 90.38 832 LEU A N 1
ATOM 6996 C CA . LEU A 1 832 ? -20.001 -17.532 40.550 1.00 90.38 832 LEU A CA 1
ATOM 6997 C C . LEU A 1 832 ? -20.490 -17.425 42.013 1.00 90.38 832 LEU A C 1
ATOM 6999 O O . LEU A 1 832 ? -21.190 -16.479 42.354 1.00 90.38 832 LEU A O 1
ATOM 7003 N N . SER A 1 833 ? -20.008 -18.292 42.917 1.00 93.00 833 SER A N 1
ATOM 7004 C CA . SER A 1 833 ? -20.318 -18.250 44.363 1.00 93.00 833 SER A CA 1
ATOM 7005 C C . SER A 1 833 ? -19.974 -16.931 45.072 1.00 93.00 833 SER A C 1
ATOM 7007 O O . SER A 1 833 ? -20.585 -16.628 46.097 1.00 93.00 833 SER A O 1
ATOM 7009 N N . ARG A 1 834 ? -19.018 -16.140 44.560 1.00 90.88 834 ARG A N 1
ATOM 7010 C CA . ARG A 1 834 ? -18.591 -14.876 45.188 1.00 90.88 834 ARG A CA 1
ATOM 7011 C C . ARG A 1 834 ? -19.683 -13.808 45.126 1.00 90.88 834 ARG A C 1
ATOM 7013 O O . ARG A 1 834 ? -19.821 -13.050 46.081 1.00 90.88 834 ARG A O 1
ATOM 7020 N N . PHE A 1 835 ? -20.497 -13.794 44.068 1.00 90.69 835 PHE A N 1
ATOM 7021 C CA . PHE A 1 835 ? -21.604 -12.840 43.922 1.00 90.69 835 PHE A CA 1
ATOM 7022 C C . PHE A 1 835 ? -22.737 -13.057 44.941 1.00 90.69 835 PHE A C 1
ATOM 7024 O O . PHE A 1 835 ? -23.420 -12.107 45.293 1.00 90.69 835 PHE A O 1
ATOM 7031 N N . TRP A 1 836 ? -22.897 -14.264 45.502 1.00 89.19 836 TRP A N 1
ATOM 7032 C CA . TRP A 1 836 ? -23.853 -14.513 46.596 1.00 89.19 836 TRP A CA 1
ATOM 7033 C C . TRP A 1 836 ? -23.350 -14.053 47.979 1.00 89.19 836 TRP A C 1
ATOM 7035 O O . TRP A 1 836 ? -24.046 -14.253 48.974 1.00 89.19 836 TRP A O 1
ATOM 7045 N N . GLY A 1 837 ? -22.133 -13.500 48.094 1.00 84.19 837 GLY A N 1
ATOM 7046 C CA . GLY A 1 837 ? -21.544 -13.153 49.396 1.00 84.19 837 GLY A CA 1
ATOM 7047 C C . GLY A 1 837 ? -21.383 -14.373 50.315 1.00 84.19 837 GLY A C 1
ATOM 7048 O O . GLY A 1 837 ? -21.615 -14.303 51.524 1.00 84.19 837 GLY A O 1
ATOM 7049 N N . HIS A 1 838 ? -21.077 -15.536 49.737 1.00 83.50 838 HIS A N 1
ATOM 7050 C CA . HIS A 1 838 ? -21.019 -16.821 50.433 1.00 83.50 838 HIS A CA 1
ATOM 7051 C C . HIS A 1 838 ? -19.640 -17.482 50.291 1.00 83.50 838 HIS A C 1
ATOM 7053 O O . HIS A 1 838 ? -18.760 -16.984 49.589 1.00 83.50 838 HIS A O 1
ATOM 7059 N N . ASN A 1 839 ? -19.432 -18.613 50.980 1.00 86.81 839 ASN A N 1
ATOM 7060 C CA . ASN A 1 839 ? -18.221 -19.417 50.793 1.00 86.81 839 ASN A CA 1
ATOM 7061 C C . ASN A 1 839 ? -18.032 -19.762 49.304 1.00 86.81 839 ASN A C 1
ATOM 7063 O O . ASN A 1 839 ? -19.008 -19.986 48.588 1.00 86.81 839 ASN A O 1
ATOM 7067 N N . GLN A 1 840 ? -16.777 -19.887 48.872 1.00 90.44 840 GLN A N 1
ATOM 7068 C CA . GLN A 1 840 ? -16.400 -20.181 47.487 1.00 90.44 840 GLN A CA 1
ATOM 7069 C C . GLN A 1 840 ? -17.017 -21.490 46.950 1.00 90.44 840 GLN A C 1
ATOM 7071 O O . GLN A 1 840 ? -17.116 -21.671 45.743 1.00 90.44 840 GLN A O 1
ATOM 7076 N N . ASP A 1 841 ? -17.493 -22.380 47.824 1.00 92.38 841 ASP A N 1
ATOM 7077 C CA . ASP A 1 841 ? -18.188 -23.616 47.454 1.00 92.38 841 ASP A CA 1
ATOM 7078 C C . ASP A 1 841 ? -19.730 -23.517 47.408 1.00 92.38 841 ASP A C 1
ATOM 7080 O O . ASP A 1 841 ? -20.410 -24.544 47.401 1.00 92.38 841 ASP A O 1
ATOM 7084 N N . TYR A 1 842 ? -20.336 -22.326 47.449 1.00 94.62 842 TYR A N 1
ATOM 7085 C CA . TYR A 1 842 ? -21.799 -22.207 47.557 1.00 94.62 842 TYR A CA 1
ATOM 7086 C C . TYR A 1 842 ? -22.544 -22.837 46.370 1.00 94.62 842 TYR A C 1
ATOM 7088 O O . TYR A 1 842 ? -23.428 -23.679 46.554 1.00 94.62 842 TYR A O 1
ATOM 7096 N N . VAL A 1 843 ? -22.160 -22.497 45.141 1.00 93.19 843 VAL A N 1
ATOM 7097 C CA . VAL A 1 843 ? -22.760 -23.073 43.930 1.00 93.19 843 VAL A CA 1
ATOM 7098 C C . VAL A 1 843 ? -22.495 -24.582 43.868 1.00 93.19 843 VAL A C 1
ATOM 7100 O O . VAL A 1 843 ? -23.418 -25.366 43.649 1.00 93.19 843 VAL A O 1
ATOM 7103 N N . SER A 1 844 ? -21.254 -25.009 44.121 1.00 91.69 844 SER A N 1
ATOM 7104 C CA . SER A 1 844 ? -20.809 -26.399 43.947 1.00 91.69 844 SER A CA 1
ATOM 7105 C C . SER A 1 844 ? -21.326 -27.360 45.027 1.00 91.69 844 SER A C 1
ATOM 7107 O O . SER A 1 844 ? -21.824 -28.439 44.703 1.00 91.69 844 SER A O 1
ATOM 7109 N N . LEU A 1 845 ? -21.236 -26.993 46.310 1.00 92.50 845 LEU A N 1
ATOM 7110 C CA . LEU A 1 845 ? -21.592 -27.853 47.446 1.00 92.50 845 LEU A CA 1
ATOM 7111 C C . LEU A 1 845 ? -22.988 -27.598 48.023 1.00 92.50 845 LEU A C 1
ATOM 7113 O O . LEU A 1 845 ? -23.501 -28.489 48.707 1.00 92.50 845 LEU A O 1
ATOM 7117 N N . TYR A 1 846 ? -23.607 -26.437 47.774 1.00 94.81 846 TYR A N 1
ATOM 7118 C CA . TYR A 1 846 ? -24.974 -26.151 48.223 1.00 94.81 846 TYR A CA 1
ATOM 7119 C C . TYR A 1 846 ? -25.986 -26.182 47.070 1.00 94.81 846 TYR A C 1
ATOM 7121 O O . TYR A 1 846 ? -26.854 -27.054 47.092 1.00 94.81 846 TYR A O 1
ATOM 7129 N N . LEU A 1 847 ? -25.881 -25.307 46.059 1.00 94.88 847 LEU A N 1
ATOM 7130 C CA . LEU A 1 847 ? -26.898 -25.215 44.994 1.00 94.88 847 LEU A CA 1
ATOM 7131 C C . LEU A 1 847 ? -26.973 -26.491 44.142 1.00 94.88 847 LEU A C 1
ATOM 7133 O O . LEU A 1 847 ? -28.010 -27.152 44.128 1.00 94.88 847 LEU A O 1
ATOM 7137 N N . LEU A 1 848 ? -25.880 -26.906 43.496 1.00 94.38 848 LEU A N 1
ATOM 7138 C CA . LEU A 1 848 ? -25.878 -28.116 42.660 1.00 94.38 848 LEU A CA 1
ATOM 7139 C C . LEU A 1 848 ? -26.190 -29.383 43.464 1.00 94.38 848 LEU A C 1
ATOM 7141 O O . LEU A 1 848 ? -26.883 -30.280 42.982 1.00 94.38 848 LEU A O 1
ATOM 7145 N N . LYS A 1 849 ? -25.740 -29.453 44.722 1.00 95.00 849 LYS A N 1
ATOM 7146 C CA . LYS A 1 849 ? -26.073 -30.560 45.627 1.00 95.00 849 LYS A CA 1
ATOM 7147 C C . LYS A 1 849 ? -27.557 -30.588 45.996 1.00 95.00 849 LYS A C 1
ATOM 7149 O O . LYS A 1 849 ? -28.108 -31.674 46.162 1.00 95.00 849 LYS A O 1
ATOM 7154 N N . LYS A 1 850 ? -28.205 -29.425 46.124 1.00 95.56 850 LYS A N 1
ATOM 7155 C CA . LYS A 1 850 ? -29.654 -29.322 46.315 1.00 95.56 850 LYS A CA 1
ATOM 7156 C C . LYS A 1 850 ? -30.401 -29.814 45.083 1.00 95.56 850 LYS A C 1
ATOM 7158 O O . LYS A 1 850 ? -31.201 -30.728 45.228 1.00 95.56 850 LYS A O 1
ATOM 7163 N N . VAL A 1 851 ? -30.053 -29.319 43.896 1.00 95.25 851 VAL A N 1
ATOM 7164 C CA . VAL A 1 851 ? -30.702 -29.720 42.635 1.00 95.25 851 VAL A CA 1
ATOM 7165 C C . VAL A 1 851 ? -30.503 -31.213 42.323 1.00 95.25 851 VAL A C 1
ATOM 7167 O O . VAL A 1 851 ? -31.414 -31.881 41.854 1.00 95.25 851 VAL A O 1
ATOM 7170 N N . THR A 1 852 ? -29.344 -31.790 42.665 1.00 93.56 852 THR A N 1
ATOM 7171 C CA . THR A 1 852 ? -29.091 -33.244 42.532 1.00 93.56 852 THR A CA 1
ATOM 7172 C C . THR A 1 852 ? -29.941 -34.103 43.494 1.00 93.56 852 THR A C 1
ATOM 7174 O O . THR A 1 852 ? -30.125 -35.294 43.252 1.00 93.56 852 THR A O 1
ATOM 7177 N N . LEU A 1 853 ? -30.451 -33.535 44.595 1.00 95.44 853 LEU A N 1
ATOM 7178 C CA . LEU A 1 853 ? -31.331 -34.222 45.557 1.00 95.44 853 LEU A CA 1
ATOM 7179 C C . LEU A 1 853 ? -32.825 -33.951 45.313 1.00 95.44 853 LEU A C 1
ATOM 7181 O O . LEU A 1 853 ? -33.662 -34.701 45.810 1.00 95.44 853 LEU A O 1
ATOM 7185 N N . ASP A 1 854 ? -33.134 -32.869 44.605 1.00 95.94 854 ASP A N 1
ATOM 7186 C CA . ASP A 1 854 ? -34.462 -32.293 44.421 1.00 95.94 854 ASP A CA 1
ATOM 7187 C C . ASP A 1 854 ? -34.440 -31.477 43.117 1.00 95.94 854 ASP A C 1
ATOM 7189 O O . ASP A 1 854 ? -33.969 -30.340 43.097 1.00 95.94 854 ASP A O 1
ATOM 7193 N N . LEU A 1 855 ? -34.857 -32.086 42.001 1.00 92.19 855 LEU A N 1
ATOM 7194 C CA . LEU A 1 855 ? -34.755 -31.471 40.667 1.00 92.19 855 LEU A CA 1
ATOM 7195 C C . LEU A 1 855 ? -35.623 -30.211 40.529 1.00 92.19 855 LEU A C 1
ATOM 7197 O O . LEU A 1 855 ? -35.276 -29.318 39.757 1.00 92.19 855 LEU A O 1
ATOM 7201 N N . ASP A 1 856 ? -36.687 -30.120 41.329 1.00 92.62 856 ASP A N 1
ATOM 7202 C CA . ASP A 1 856 ? -37.614 -28.989 41.383 1.00 92.62 856 ASP A CA 1
ATOM 7203 C C . ASP A 1 856 ? -37.137 -27.900 42.376 1.00 92.62 856 ASP A C 1
ATOM 7205 O O . ASP A 1 856 ? -37.892 -27.000 42.750 1.00 92.62 856 ASP A O 1
ATOM 7209 N N . TYR A 1 857 ? -35.875 -27.958 42.832 1.00 96.50 857 TYR A N 1
ATOM 7210 C CA . TYR A 1 857 ? -35.312 -26.999 43.784 1.00 96.50 857 TYR A CA 1
ATOM 7211 C C . TYR A 1 857 ? -35.195 -25.580 43.201 1.00 96.50 857 TYR A C 1
ATOM 7213 O O . TYR A 1 857 ? -34.264 -25.263 42.452 1.00 96.50 857 TYR A O 1
ATOM 7221 N N . VAL A 1 858 ? -36.102 -24.703 43.640 1.00 96.31 858 VAL A N 1
ATOM 7222 C CA . VAL A 1 858 ? -36.096 -23.260 43.358 1.00 96.31 858 VAL A CA 1
ATOM 7223 C C . VAL A 1 858 ? -35.231 -22.501 44.379 1.00 96.31 858 VAL A C 1
ATOM 7225 O O . VAL A 1 858 ? -35.353 -22.685 45.597 1.00 96.31 858 VAL A O 1
ATOM 7228 N N . ILE A 1 859 ? -34.356 -21.616 43.894 1.00 96.56 859 ILE A N 1
ATOM 7229 C CA . ILE A 1 859 ? -33.574 -20.689 44.726 1.00 96.56 859 ILE A CA 1
ATOM 7230 C C . ILE A 1 859 ? -34.519 -19.641 45.329 1.00 96.56 859 ILE A C 1
ATOM 7232 O O . ILE A 1 859 ? -35.416 -19.131 44.669 1.00 96.56 859 ILE A O 1
ATOM 7236 N N . LYS A 1 860 ? -34.328 -19.301 46.608 1.00 96.44 860 LYS A N 1
ATOM 7237 C CA . LYS A 1 860 ? -35.181 -18.318 47.295 1.00 96.44 860 LYS A CA 1
ATOM 7238 C C . LYS A 1 860 ? -35.032 -16.932 46.672 1.00 96.44 860 LYS A C 1
ATOM 7240 O O . LYS A 1 860 ? -33.910 -16.446 46.593 1.00 96.44 860 LYS A O 1
ATOM 7245 N N . GLU A 1 861 ? -36.149 -16.255 46.409 1.00 96.12 861 GLU A N 1
ATOM 7246 C CA . GLU A 1 861 ? -36.180 -14.926 45.777 1.00 96.12 861 GLU A CA 1
ATOM 7247 C C . GLU A 1 861 ? -35.231 -13.899 46.419 1.00 96.12 861 GLU A C 1
ATOM 7249 O O . GLU A 1 861 ? -34.491 -13.224 45.716 1.00 96.12 861 GLU A O 1
ATOM 7254 N N . LYS A 1 862 ? -35.133 -13.845 47.757 1.00 95.56 862 LYS A N 1
ATOM 7255 C CA . LYS A 1 862 ? -34.171 -12.946 48.426 1.00 95.56 862 LYS A CA 1
ATOM 7256 C C . LYS A 1 862 ? -32.716 -13.158 47.960 1.00 95.56 862 LYS A C 1
ATOM 7258 O O . LYS A 1 862 ? -31.980 -12.190 47.846 1.00 95.56 862 LYS A O 1
ATOM 7263 N N . ALA A 1 863 ? -32.311 -14.393 47.668 1.00 95.00 863 ALA A N 1
ATOM 7264 C CA . ALA A 1 863 ? -30.973 -14.705 47.161 1.00 95.00 863 ALA A CA 1
ATOM 7265 C C . ALA A 1 863 ? -30.824 -14.482 45.641 1.00 95.00 863 ALA A C 1
ATOM 7267 O O . ALA A 1 863 ? -29.706 -14.546 45.142 1.00 95.00 863 ALA A O 1
ATOM 7268 N N . LEU A 1 864 ? -31.922 -14.245 44.913 1.00 96.81 864 LEU A N 1
ATOM 7269 C CA . LEU A 1 864 ? -31.912 -13.788 43.518 1.00 96.81 864 LEU A CA 1
ATOM 7270 C C . LEU A 1 864 ? -31.841 -12.258 43.449 1.00 96.81 864 LEU A C 1
ATOM 7272 O O . LEU A 1 864 ? -31.078 -11.731 42.651 1.00 96.81 864 LEU A O 1
ATOM 7276 N N . LEU A 1 865 ? -32.552 -11.552 44.337 1.00 95.25 865 LEU A N 1
ATOM 7277 C CA . LEU A 1 865 ? -32.430 -10.099 44.517 1.00 95.25 865 LEU A CA 1
ATOM 7278 C C . LEU A 1 865 ? -31.003 -9.704 44.919 1.00 95.25 865 LEU A C 1
ATOM 7280 O O . LEU A 1 865 ? -30.388 -8.904 44.230 1.00 95.25 865 LEU A O 1
ATOM 7284 N N . GLN A 1 866 ? -30.435 -10.349 45.945 1.00 95.00 866 GLN A N 1
ATOM 7285 C CA . GLN A 1 866 ? -29.047 -10.093 46.363 1.00 95.00 866 GLN A CA 1
ATOM 7286 C C . GLN A 1 866 ? -28.009 -10.458 45.289 1.00 95.00 866 GLN A C 1
ATOM 7288 O O . GLN A 1 866 ? -26.917 -9.900 45.274 1.00 95.00 866 GLN A O 1
ATOM 7293 N N . LEU A 1 867 ? -28.327 -11.396 44.390 1.00 95.94 867 LEU A N 1
ATOM 7294 C CA . LEU A 1 867 ? -27.472 -11.705 43.244 1.00 95.94 867 LEU A CA 1
ATOM 7295 C C . LEU A 1 867 ? -27.561 -10.619 42.166 1.00 95.94 867 LEU A C 1
ATOM 7297 O O . LEU A 1 867 ? -26.545 -10.264 41.582 1.00 95.94 867 LEU A O 1
ATOM 7301 N N . GLN A 1 868 ? -28.771 -10.120 41.902 1.00 96.62 868 GLN A N 1
ATOM 7302 C CA . GLN A 1 868 ? -29.027 -9.050 40.944 1.00 96.62 868 GLN A CA 1
ATOM 7303 C C . GLN A 1 868 ? -28.285 -7.771 41.354 1.00 96.62 868 GLN A C 1
ATOM 7305 O O . GLN A 1 868 ? -27.442 -7.300 40.598 1.00 96.62 868 GLN A O 1
ATOM 7310 N N . GLU A 1 869 ? -28.504 -7.331 42.595 1.00 95.25 869 GLU A N 1
ATOM 7311 C CA . GLU A 1 869 ? -27.808 -6.234 43.281 1.00 95.25 869 GLU A CA 1
ATOM 7312 C C . GLU A 1 869 ? -26.280 -6.362 43.116 1.00 95.25 869 GLU A C 1
ATOM 7314 O O . GLU A 1 869 ? -25.608 -5.441 42.660 1.00 95.25 869 GLU A O 1
ATOM 7319 N N . LYS A 1 870 ? -25.723 -7.558 43.370 1.00 95.25 870 LYS A N 1
ATOM 7320 C CA . LYS A 1 870 ? -24.282 -7.828 43.228 1.00 95.25 870 LYS A CA 1
ATOM 7321 C C . LYS A 1 870 ? -23.780 -7.991 41.791 1.00 95.25 870 LYS A C 1
ATOM 7323 O O . LYS A 1 870 ? -22.564 -7.969 41.595 1.00 95.25 870 LYS A O 1
ATOM 7328 N N . PHE A 1 871 ? -24.648 -8.145 40.792 1.00 95.00 871 PHE A N 1
ATOM 7329 C CA . PHE A 1 871 ? -24.267 -8.006 39.384 1.00 95.00 871 PHE A CA 1
ATOM 7330 C C . PHE A 1 871 ? -24.290 -6.541 38.952 1.00 95.00 871 PHE A C 1
ATOM 7332 O O . PHE A 1 871 ? -23.338 -6.105 38.312 1.00 95.00 871 PHE A O 1
ATOM 7339 N N . GLU A 1 872 ? -25.323 -5.791 39.330 1.00 94.56 872 GLU A N 1
ATOM 7340 C CA . GLU A 1 872 ? -25.480 -4.361 39.034 1.00 94.56 872 GLU A CA 1
ATOM 7341 C C . GLU A 1 872 ? -24.298 -3.563 39.619 1.00 94.56 872 GLU A C 1
ATOM 7343 O O . GLU A 1 872 ? -23.561 -2.936 38.861 1.00 94.56 872 GLU A O 1
ATOM 7348 N N . GLU A 1 873 ? -23.994 -3.747 40.909 1.00 93.69 873 GLU A N 1
ATOM 7349 C CA . GLU A 1 873 ? -22.825 -3.185 41.617 1.00 93.69 873 GLU A CA 1
ATOM 7350 C C . GLU A 1 873 ? -21.474 -3.459 40.933 1.00 93.69 873 GLU A C 1
ATOM 7352 O O . GLU A 1 873 ? -20.583 -2.615 40.935 1.00 93.69 873 GLU A O 1
ATOM 7357 N N . ARG A 1 874 ? -21.272 -4.670 40.398 1.00 91.56 874 ARG A N 1
ATOM 7358 C CA . ARG A 1 874 ? -19.934 -5.156 39.996 1.00 91.56 874 ARG A CA 1
ATOM 7359 C C . ARG A 1 874 ? -19.675 -5.149 38.499 1.00 91.56 874 ARG A C 1
ATOM 7361 O O . ARG A 1 874 ? -18.527 -5.297 38.086 1.00 91.56 874 ARG A O 1
ATOM 7368 N N . LEU A 1 875 ? -20.728 -5.072 37.694 1.00 89.88 875 LEU A N 1
ATOM 7369 C CA . LEU A 1 875 ? -20.668 -5.149 36.235 1.00 89.88 875 LEU A CA 1
ATOM 7370 C C . LEU A 1 875 ? -21.303 -3.913 35.576 1.00 89.88 875 LEU A C 1
ATOM 7372 O O . LEU A 1 875 ? -21.132 -3.729 34.368 1.00 89.88 875 LEU A O 1
ATOM 7376 N N . GLY A 1 876 ? -22.027 -3.078 36.333 1.00 91.81 876 GLY A N 1
ATOM 7377 C CA . GLY A 1 876 ? -22.726 -1.897 35.829 1.00 91.81 876 GLY A CA 1
ATOM 7378 C C . GLY A 1 876 ? -23.636 -2.247 34.652 1.00 91.81 876 GLY A C 1
ATOM 7379 O O . GLY A 1 876 ? -24.324 -3.269 34.660 1.00 91.81 876 GLY A O 1
ATOM 7380 N N . ALA A 1 877 ? -23.560 -1.466 33.573 1.00 88.12 877 ALA A N 1
ATOM 7381 C CA . ALA A 1 877 ? -24.293 -1.730 32.331 1.00 88.12 877 ALA A CA 1
ATOM 7382 C C . ALA A 1 877 ? -24.063 -3.145 31.749 1.00 88.12 877 ALA A C 1
ATOM 7384 O O . ALA A 1 877 ? -24.956 -3.701 31.104 1.00 88.12 877 ALA A O 1
ATOM 7385 N N . LYS A 1 878 ? -22.910 -3.785 32.009 1.00 89.00 878 LYS A N 1
ATOM 7386 C CA . LYS A 1 878 ? -22.644 -5.159 31.548 1.00 89.00 878 LYS A CA 1
ATOM 7387 C C . LYS A 1 878 ? -23.441 -6.229 32.309 1.00 89.00 878 LYS A C 1
ATOM 7389 O O . LYS A 1 878 ? -23.508 -7.372 31.860 1.00 89.00 878 LYS A O 1
ATOM 7394 N N . ALA A 1 879 ? -24.081 -5.887 33.430 1.00 93.25 879 ALA A N 1
ATOM 7395 C CA . ALA A 1 879 ? -24.949 -6.797 34.174 1.00 93.25 879 ALA A CA 1
ATOM 7396 C C . ALA A 1 879 ? -26.175 -7.259 33.362 1.00 93.25 879 ALA A C 1
ATOM 7398 O O . ALA A 1 879 ? -26.727 -8.321 33.653 1.00 93.25 879 ALA A O 1
ATOM 7399 N N . LEU A 1 880 ? -26.593 -6.504 32.334 1.00 92.56 880 LEU A N 1
ATOM 7400 C CA . LEU A 1 880 ? -27.870 -6.668 31.624 1.00 92.56 880 LEU A CA 1
ATOM 7401 C C . LEU A 1 880 ? -28.159 -8.106 31.149 1.00 92.56 880 LEU A C 1
ATOM 7403 O O . LEU A 1 880 ? -29.292 -8.582 31.256 1.00 92.56 880 LEU A O 1
ATOM 7407 N N . GLY A 1 881 ? -27.147 -8.827 30.657 1.00 93.12 881 GLY A N 1
ATOM 7408 C CA . GLY A 1 881 ? -27.287 -10.230 30.249 1.00 93.12 881 GLY A CA 1
ATOM 7409 C C . GLY A 1 881 ? -27.500 -11.182 31.431 1.00 93.12 881 GLY A C 1
ATOM 7410 O O . GLY A 1 881 ? -28.385 -12.041 31.389 1.00 93.12 881 GLY A O 1
ATOM 7411 N N . CYS A 1 882 ? -26.767 -10.979 32.530 1.00 95.75 882 CYS A N 1
ATOM 7412 C CA . CYS A 1 882 ? -26.942 -11.733 33.773 1.00 95.75 882 CYS A CA 1
ATOM 7413 C C . CYS A 1 882 ? -28.315 -11.455 34.411 1.00 95.75 882 CYS A C 1
ATOM 7415 O O . CYS A 1 882 ? -28.993 -12.394 34.831 1.00 95.75 882 CYS A O 1
ATOM 7417 N N . ILE A 1 883 ? -28.771 -10.196 34.402 1.00 96.44 883 ILE A N 1
ATOM 7418 C CA . ILE A 1 883 ? -30.112 -9.778 34.849 1.00 96.44 883 ILE A CA 1
ATOM 7419 C C . ILE A 1 883 ? -31.199 -10.440 33.988 1.00 96.44 883 ILE A C 1
ATOM 7421 O O . ILE A 1 883 ? -32.184 -10.959 34.517 1.00 96.44 883 ILE A O 1
ATOM 7425 N N . ARG A 1 884 ? -31.010 -10.510 32.661 1.00 96.75 884 ARG A N 1
ATOM 7426 C CA . ARG A 1 884 ? -31.933 -11.208 31.749 1.00 96.75 884 ARG A CA 1
ATOM 7427 C C . ARG A 1 884 ? -32.024 -12.704 32.068 1.00 96.75 884 ARG A C 1
ATOM 7429 O O . ARG A 1 884 ? -33.124 -13.247 32.093 1.00 96.75 884 ARG A O 1
ATOM 7436 N N . ILE A 1 885 ? -30.904 -13.368 32.362 1.00 97.56 885 ILE A N 1
ATOM 7437 C CA . ILE A 1 885 ? -30.879 -14.785 32.777 1.00 97.56 885 ILE A CA 1
ATOM 7438 C C . ILE A 1 885 ? -31.571 -14.978 34.141 1.00 97.56 885 ILE A C 1
ATOM 7440 O O . ILE A 1 885 ? -32.360 -15.910 34.300 1.00 97.56 885 ILE A O 1
ATOM 7444 N N . LEU A 1 886 ? -31.350 -14.065 35.093 1.00 97.44 886 LEU A N 1
ATOM 7445 C CA . LEU A 1 886 ? -32.059 -13.990 36.379 1.00 97.44 886 LEU A CA 1
ATOM 7446 C C . LEU A 1 886 ? -33.577 -13.878 36.210 1.00 97.44 886 LEU A C 1
ATOM 7448 O O . LEU A 1 886 ? -34.318 -14.637 36.836 1.00 97.44 886 LEU A O 1
ATOM 7452 N N . LYS A 1 887 ? -34.044 -12.977 35.338 1.00 97.12 887 LYS A N 1
ATOM 7453 C CA . LYS A 1 887 ? -35.470 -12.815 35.040 1.00 97.12 887 LYS A CA 1
ATOM 7454 C C . LYS A 1 887 ? -36.073 -14.104 34.474 1.00 97.12 887 LYS A C 1
ATOM 7456 O O . LYS A 1 887 ? -37.038 -14.606 35.034 1.00 97.12 887 LYS A O 1
ATOM 7461 N N . ARG A 1 888 ? -35.449 -14.707 33.457 1.00 97.94 888 ARG A N 1
ATOM 7462 C CA . ARG A 1 888 ? -35.922 -15.972 32.857 1.00 97.94 888 ARG A CA 1
ATOM 7463 C C . ARG A 1 888 ? -35.999 -17.130 33.862 1.00 97.94 888 ARG A C 1
ATOM 7465 O O . ARG A 1 888 ? -36.826 -18.024 33.707 1.00 97.94 888 ARG A O 1
AT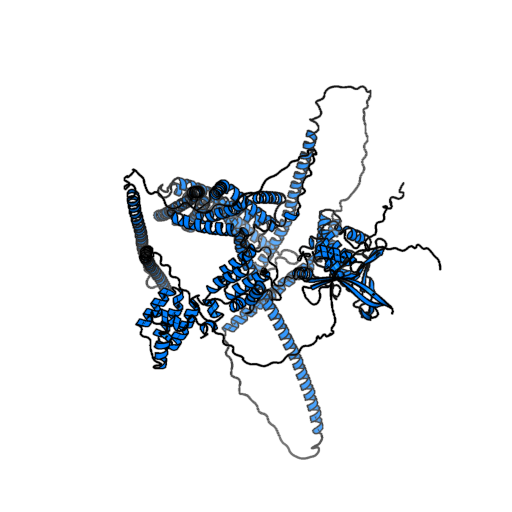OM 7472 N N . TYR A 1 889 ? -35.159 -17.123 34.899 1.00 97.88 889 TYR A N 1
ATOM 7473 C CA . TYR A 1 889 ? -35.229 -18.091 35.997 1.00 97.88 889 TYR A CA 1
ATOM 7474 C C . TYR A 1 889 ? -36.387 -17.809 36.976 1.00 97.88 889 TYR A C 1
ATOM 7476 O O . TYR A 1 889 ? -37.113 -18.736 37.350 1.00 97.88 889 TYR A O 1
ATOM 7484 N N . ARG A 1 890 ? -36.614 -16.537 37.345 1.00 96.50 890 ARG A N 1
ATOM 7485 C CA . ARG A 1 890 ? -37.795 -16.111 38.129 1.00 96.50 890 ARG A CA 1
ATOM 7486 C C . ARG A 1 890 ? -39.104 -16.450 37.421 1.00 96.50 890 ARG A C 1
ATOM 7488 O O . ARG A 1 890 ? -39.996 -17.011 38.045 1.00 96.50 890 ARG A O 1
ATOM 7495 N N . ASP A 1 891 ? -39.162 -16.192 36.117 1.00 96.94 891 ASP A N 1
ATOM 7496 C CA . ASP A 1 891 ? -40.310 -16.459 35.241 1.00 96.94 891 ASP A CA 1
ATOM 7497 C C . ASP A 1 891 ? -40.461 -17.965 34.900 1.00 96.94 891 ASP A C 1
ATOM 7499 O O . ASP A 1 891 ? -41.348 -18.360 34.147 1.00 96.94 891 ASP A O 1
ATOM 7503 N N . HIS A 1 892 ? -39.606 -18.823 35.479 1.00 96.19 892 HIS A N 1
ATOM 7504 C CA . HIS A 1 892 ? -39.594 -20.288 35.359 1.00 96.19 892 HIS A CA 1
ATOM 7505 C C . HIS A 1 892 ? -39.390 -20.841 33.932 1.00 96.19 892 HIS A C 1
ATOM 7507 O O . HIS A 1 892 ? -39.666 -22.015 33.678 1.00 96.19 892 HIS A O 1
ATOM 7513 N N . GLU A 1 893 ? -38.835 -20.051 33.006 1.00 97.19 893 GLU A N 1
ATOM 7514 C CA . GLU A 1 893 ? -38.472 -20.520 31.657 1.00 97.19 893 GLU A CA 1
ATOM 7515 C C . GLU A 1 893 ? -37.306 -21.523 31.657 1.00 97.19 893 GLU A C 1
ATOM 7517 O O . GLU A 1 893 ? -37.170 -22.333 30.737 1.00 97.19 893 GLU A O 1
ATOM 7522 N N . ILE A 1 894 ? -36.421 -21.426 32.653 1.00 97.75 894 ILE A N 1
ATOM 7523 C CA . ILE A 1 894 ? -35.196 -22.223 32.771 1.00 97.75 894 ILE A CA 1
ATOM 7524 C C . ILE A 1 894 ? -35.077 -22.827 34.171 1.00 97.75 894 ILE A C 1
ATOM 7526 O O . ILE A 1 894 ? -35.399 -22.188 35.170 1.00 97.75 894 ILE A O 1
ATOM 7530 N N . ASN A 1 895 ? -34.587 -24.065 34.257 1.00 96.62 895 ASN A N 1
ATOM 7531 C CA . ASN A 1 895 ? -34.361 -24.738 35.536 1.00 96.62 895 ASN A CA 1
ATOM 7532 C C . ASN A 1 895 ? -33.033 -24.316 36.193 1.00 96.62 895 ASN A C 1
ATOM 7534 O O . ASN A 1 895 ? -32.173 -23.689 35.575 1.00 96.62 895 ASN A O 1
ATOM 7538 N N . THR A 1 896 ? -32.829 -24.709 37.451 1.00 95.88 896 THR A N 1
ATOM 7539 C CA . THR A 1 896 ? -31.682 -24.268 38.264 1.00 95.88 896 THR A CA 1
ATOM 7540 C C . THR A 1 896 ? -30.317 -24.732 37.723 1.00 95.88 896 THR A C 1
ATOM 7542 O O . THR A 1 896 ? -29.317 -24.060 37.968 1.00 95.88 896 THR A O 1
ATOM 7545 N N . LEU A 1 897 ? -30.241 -25.824 36.944 1.00 94.50 897 LEU A N 1
ATOM 7546 C CA . LEU A 1 897 ? -28.998 -26.214 36.255 1.00 94.50 897 LEU A CA 1
ATOM 7547 C C . LEU A 1 897 ? -28.729 -25.320 35.040 1.00 94.50 897 LEU A C 1
ATOM 7549 O O . LEU A 1 897 ? -27.603 -24.867 34.863 1.00 94.50 897 LEU A O 1
ATOM 7553 N N . GLN A 1 898 ? -29.759 -25.046 34.233 1.00 95.19 898 GLN A N 1
ATOM 7554 C CA . GLN A 1 898 ? -29.669 -24.141 33.081 1.00 95.19 898 GLN A CA 1
ATOM 7555 C C . GLN A 1 898 ? -29.332 -22.710 33.517 1.00 95.19 898 GLN A C 1
ATOM 7557 O O . GLN A 1 898 ? -28.524 -22.055 32.876 1.00 95.19 898 GLN A O 1
ATOM 7562 N N . PHE A 1 899 ? -29.905 -22.241 34.626 1.00 96.25 899 PHE A N 1
ATOM 7563 C CA . PHE A 1 899 ? -29.611 -20.935 35.215 1.00 96.25 899 PHE A CA 1
ATOM 7564 C C . PHE A 1 899 ? -28.129 -20.779 35.585 1.00 96.25 899 PHE A C 1
ATOM 7566 O O . PHE A 1 899 ? -27.506 -19.791 35.204 1.00 96.25 899 PHE A O 1
ATOM 7573 N N . ILE A 1 900 ? -27.543 -21.778 36.256 1.00 94.62 900 ILE A N 1
ATOM 7574 C CA . ILE A 1 900 ? -26.111 -21.787 36.597 1.00 94.62 900 ILE A CA 1
ATOM 7575 C C . ILE A 1 900 ? -25.253 -21.853 35.322 1.00 94.62 900 ILE A C 1
ATOM 7577 O O . ILE A 1 900 ? -24.375 -21.019 35.139 1.00 94.62 900 ILE A O 1
ATOM 7581 N N . ASP A 1 901 ? -25.533 -22.793 34.415 1.00 91.56 901 ASP A N 1
ATOM 7582 C CA . ASP A 1 901 ? -24.786 -22.985 33.161 1.00 91.56 901 ASP A CA 1
ATOM 7583 C C . ASP A 1 901 ? -24.829 -21.755 32.228 1.00 91.56 901 ASP A C 1
ATOM 7585 O O . ASP A 1 901 ? -23.834 -21.445 31.572 1.00 91.56 901 ASP A O 1
ATOM 7589 N N . LEU A 1 902 ? -25.946 -21.019 32.197 1.00 93.44 902 LEU A N 1
ATOM 7590 C CA . LEU A 1 902 ? -26.069 -19.761 31.457 1.00 93.44 902 LEU A CA 1
ATOM 7591 C C . LEU A 1 902 ? -25.337 -18.605 32.155 1.00 93.44 902 LEU A C 1
ATOM 7593 O O . LEU A 1 902 ? -24.649 -17.848 31.472 1.00 93.44 902 LEU A O 1
ATOM 7597 N N . LEU A 1 903 ? -25.419 -18.480 33.487 1.00 93.31 903 LEU A N 1
ATOM 7598 C CA . LEU A 1 903 ? -24.685 -17.437 34.218 1.00 93.31 903 LEU A CA 1
ATOM 7599 C C . LEU A 1 903 ? -23.162 -17.606 34.133 1.00 93.31 903 LEU A C 1
ATOM 7601 O O . LEU A 1 903 ? -22.463 -16.606 34.017 1.00 93.31 903 LEU A O 1
ATOM 7605 N N . GLU A 1 904 ? -22.621 -18.829 34.148 1.00 90.06 904 GLU A N 1
ATOM 7606 C CA . GLU A 1 904 ? -21.166 -19.033 34.000 1.00 90.06 904 GLU A CA 1
ATOM 7607 C C . GLU A 1 904 ? -20.658 -18.614 32.615 1.00 90.06 904 GLU A C 1
ATOM 7609 O O . GLU A 1 904 ? -19.576 -18.034 32.494 1.00 90.06 904 GLU A O 1
ATOM 7614 N N . LYS A 1 905 ? -21.461 -18.849 31.570 1.00 88.25 905 LYS A N 1
ATOM 7615 C CA . LYS A 1 905 ? -21.164 -18.401 30.202 1.00 88.25 905 LYS A CA 1
ATOM 7616 C C . LYS A 1 905 ? -21.241 -16.885 30.087 1.00 88.25 905 LYS A C 1
ATOM 7618 O O . LYS A 1 905 ? -20.325 -16.277 29.542 1.00 88.25 905 LYS A O 1
ATOM 7623 N N . GLU A 1 906 ? -22.293 -16.282 30.632 1.00 91.62 906 GLU A N 1
ATOM 7624 C CA . GLU A 1 906 ? -22.504 -14.838 30.550 1.00 91.62 906 GLU A CA 1
ATOM 7625 C C . GLU A 1 906 ? -21.473 -14.056 31.373 1.00 91.62 906 GLU A C 1
ATOM 7627 O O . GLU A 1 906 ? -20.902 -13.093 30.871 1.00 91.62 906 GLU A O 1
ATOM 7632 N N . LEU A 1 907 ? -21.122 -14.513 32.580 1.00 89.06 907 LEU A N 1
ATOM 7633 C CA . LEU A 1 907 ? -20.035 -13.913 33.363 1.00 89.06 907 LEU A CA 1
ATOM 7634 C C . LEU A 1 907 ? -18.678 -14.040 32.664 1.00 89.06 907 LEU A C 1
ATOM 7636 O O . LEU A 1 907 ? -17.887 -13.097 32.681 1.00 89.06 907 LEU A O 1
ATOM 7640 N N . GLY A 1 908 ? -18.410 -15.163 31.991 1.00 84.94 908 GLY A N 1
ATOM 7641 C CA . GLY A 1 908 ? -17.232 -15.271 31.135 1.00 84.94 908 GLY A CA 1
ATOM 7642 C C . GLY A 1 908 ? -17.264 -14.288 29.954 1.00 84.94 908 GLY A C 1
ATOM 7643 O O . GLY A 1 908 ? -16.236 -13.697 29.636 1.00 84.94 908 GLY A O 1
ATOM 7644 N N . ARG A 1 909 ? -18.438 -14.049 29.353 1.00 86.88 909 ARG A N 1
ATOM 7645 C CA . ARG A 1 909 ? -18.640 -13.092 28.250 1.00 86.88 909 ARG A CA 1
ATOM 7646 C C . ARG A 1 909 ? -18.332 -11.646 28.664 1.00 86.88 909 ARG A C 1
ATOM 7648 O O . ARG A 1 909 ? -17.623 -10.945 27.945 1.00 86.88 909 ARG A O 1
ATOM 7655 N N . VAL A 1 910 ? -18.829 -11.203 29.823 1.00 85.50 910 VAL A N 1
ATOM 7656 C CA . VAL A 1 910 ? -18.821 -9.772 30.206 1.00 85.50 910 VAL A CA 1
ATOM 7657 C C . VAL A 1 910 ? -17.631 -9.309 31.059 1.00 85.50 910 VAL A C 1
ATOM 7659 O O . VAL A 1 910 ? -17.339 -8.112 31.113 1.00 85.50 910 VAL A O 1
ATOM 7662 N N . SER A 1 911 ? -16.946 -10.231 31.738 1.00 78.19 911 SER A N 1
ATOM 7663 C CA . SER A 1 911 ? -15.983 -9.921 32.814 1.00 78.19 911 SER A CA 1
ATOM 7664 C C . SER A 1 911 ? -14.646 -9.310 32.390 1.00 78.19 911 SER A C 1
ATOM 7666 O O . SER A 1 911 ? -13.986 -8.686 33.214 1.00 78.19 911 SER A O 1
ATOM 7668 N N . GLY A 1 912 ? -14.183 -9.532 31.159 1.00 70.75 912 GLY A N 1
ATOM 7669 C CA . GLY A 1 912 ? -12.856 -9.084 30.711 1.00 70.75 912 GLY A CA 1
ATOM 7670 C C . GLY A 1 912 ? -11.644 -9.813 31.324 1.00 70.75 912 GLY A C 1
ATOM 7671 O O . GLY A 1 912 ? -10.526 -9.640 30.839 1.00 70.75 912 GLY A O 1
ATOM 7672 N N . GLU A 1 913 ? -11.802 -10.674 32.340 1.00 72.88 913 GLU A N 1
ATOM 7673 C CA . GLU A 1 913 ? -10.650 -11.341 32.978 1.00 72.88 913 GLU A CA 1
ATOM 7674 C C . GLU A 1 913 ? -10.041 -12.480 32.134 1.00 72.88 913 GLU A C 1
ATOM 7676 O O . GLU A 1 913 ? -8.967 -12.983 32.482 1.00 72.88 913 GLU A O 1
ATOM 7681 N N . ILE A 1 914 ? -10.688 -12.928 31.044 1.00 73.69 914 ILE A N 1
ATOM 7682 C CA . ILE A 1 914 ? -10.228 -14.098 30.271 1.00 73.69 914 ILE A CA 1
ATOM 7683 C C . ILE A 1 914 ? -9.003 -13.763 29.395 1.00 73.69 914 ILE A C 1
ATOM 7685 O O . ILE A 1 914 ? -9.083 -13.649 28.171 1.00 73.69 914 ILE A O 1
ATOM 7689 N N . LYS A 1 915 ? -7.832 -13.665 30.033 1.00 87.31 915 LYS A N 1
ATOM 7690 C CA . LYS A 1 915 ? -6.540 -13.295 29.429 1.00 87.31 915 LYS A CA 1
ATOM 7691 C C . LYS A 1 915 ? -6.273 -13.982 28.093 1.00 87.31 915 LYS A C 1
ATOM 7693 O O . LYS A 1 915 ? -6.235 -15.211 28.023 1.00 87.31 915 LYS A O 1
ATOM 7698 N N . VAL A 1 916 ? -6.048 -13.197 27.040 1.00 92.19 916 VAL A N 1
ATOM 7699 C CA . VAL A 1 916 ? -5.734 -13.707 25.695 1.00 92.19 916 VAL A CA 1
ATOM 7700 C C . VAL A 1 916 ? -4.341 -14.347 25.710 1.00 92.19 916 VAL A C 1
ATOM 7702 O O . VAL A 1 916 ? -3.334 -13.707 26.042 1.00 92.19 916 VAL A O 1
ATOM 7705 N N . ASN A 1 917 ? -4.265 -15.638 25.388 1.00 94.06 917 ASN A N 1
ATOM 7706 C CA . ASN A 1 917 ? -3.007 -16.377 25.352 1.00 94.06 917 ASN A CA 1
ATOM 7707 C C . ASN A 1 917 ? -2.323 -16.244 23.976 1.00 94.06 917 ASN A C 1
ATOM 7709 O O . ASN A 1 917 ? -2.832 -15.617 23.050 1.00 94.06 917 ASN A O 1
ATOM 7713 N N . ASN A 1 918 ? -1.113 -16.792 23.847 1.00 96.06 918 ASN A N 1
ATOM 7714 C CA . ASN A 1 918 ? -0.333 -16.667 22.609 1.00 96.06 918 ASN A CA 1
ATOM 7715 C C . ASN A 1 918 ? -0.947 -17.423 21.419 1.00 96.06 918 ASN A C 1
ATOM 7717 O O . ASN A 1 918 ? -0.606 -17.118 20.281 1.00 96.06 918 ASN A O 1
ATOM 7721 N N . GLU A 1 919 ? -1.797 -18.415 21.669 1.00 95.88 919 GLU A N 1
ATOM 7722 C CA . GLU A 1 919 ? -2.360 -19.282 20.637 1.00 95.88 919 GLU A CA 1
ATOM 7723 C C . GLU A 1 919 ? -3.662 -18.678 20.083 1.00 95.88 919 GLU A C 1
ATOM 7725 O O . GLU A 1 919 ? -3.843 -18.669 18.869 1.00 95.88 919 GLU A O 1
ATOM 7730 N N . GLU A 1 920 ? -4.499 -18.045 20.915 1.00 95.06 920 GLU A N 1
ATOM 7731 C CA . GLU A 1 920 ? -5.611 -17.210 20.420 1.00 95.06 920 GLU A CA 1
ATOM 7732 C C . GLU A 1 920 ? -5.104 -15.943 19.724 1.00 95.06 920 GLU A C 1
ATOM 7734 O O . GLU A 1 920 ? -5.565 -15.630 18.635 1.00 95.06 920 GLU A O 1
ATOM 7739 N N . LEU A 1 921 ? -4.104 -15.250 20.283 1.00 96.81 921 LEU A N 1
ATOM 7740 C CA . LEU A 1 921 ? -3.516 -14.070 19.634 1.00 96.81 921 LEU A CA 1
ATOM 7741 C C . LEU A 1 921 ? -2.857 -14.419 18.283 1.00 96.81 921 LEU A C 1
ATOM 7743 O O . LEU A 1 921 ? -2.811 -13.586 17.385 1.00 96.81 921 LEU A O 1
ATOM 7747 N N . GLY A 1 922 ? -2.372 -15.657 18.121 1.00 96.94 922 GLY A N 1
ATOM 7748 C CA . GLY A 1 922 ? -1.893 -16.180 16.838 1.00 96.94 922 GLY A CA 1
ATOM 7749 C C . GLY A 1 922 ? -3.009 -16.520 15.843 1.00 96.94 922 GLY A C 1
ATOM 7750 O O . GLY A 1 922 ? -2.815 -16.349 14.641 1.00 96.94 922 GLY A O 1
ATOM 7751 N N . LEU A 1 923 ? -4.181 -16.955 16.320 1.00 96.06 923 LEU A N 1
ATOM 7752 C CA . LEU A 1 923 ? -5.375 -17.082 15.480 1.00 96.06 923 LEU A CA 1
ATOM 7753 C C . LEU A 1 923 ? -5.884 -15.710 15.025 1.00 96.06 923 LEU A C 1
ATOM 7755 O O . LEU A 1 923 ? -6.047 -15.508 13.830 1.00 96.06 923 LEU A O 1
ATOM 7759 N N . ILE A 1 924 ? -6.066 -14.768 15.954 1.00 96.25 924 ILE A N 1
ATOM 7760 C CA . ILE A 1 924 ? -6.624 -13.433 15.681 1.00 96.25 924 ILE A CA 1
ATOM 7761 C C . ILE A 1 924 ? -5.741 -12.637 14.710 1.00 96.25 924 ILE A C 1
ATOM 7763 O O . ILE A 1 924 ? -6.260 -11.988 13.818 1.00 96.25 924 ILE A O 1
ATOM 7767 N N . LEU A 1 925 ? -4.411 -12.684 14.861 1.00 95.25 925 LEU A N 1
ATOM 7768 C CA . LEU A 1 925 ? -3.494 -11.875 14.043 1.00 95.25 925 LEU A CA 1
ATOM 7769 C C . LEU A 1 925 ? -2.916 -12.606 12.815 1.00 95.25 925 LEU A C 1
ATOM 7771 O O . LEU A 1 925 ? -2.206 -11.995 12.021 1.00 95.25 925 LEU A O 1
ATOM 7775 N N . ALA A 1 926 ? -3.100 -13.922 12.674 1.00 90.88 926 ALA A N 1
ATOM 7776 C CA . ALA A 1 926 ? -2.438 -14.687 11.605 1.00 90.88 926 ALA A CA 1
ATOM 7777 C C . ALA A 1 926 ? -3.103 -16.034 11.261 1.00 90.88 926 ALA A C 1
ATOM 7779 O O . ALA A 1 926 ? -2.433 -16.927 10.728 1.00 90.88 926 ALA A O 1
ATOM 7780 N N . GLY A 1 927 ? -4.367 -16.245 11.642 1.00 89.81 927 GLY A N 1
ATOM 7781 C CA . GLY A 1 927 ? -5.116 -17.486 11.408 1.00 89.81 927 GLY A CA 1
ATOM 7782 C C . GLY A 1 927 ? -4.487 -18.759 11.995 1.00 89.81 927 GLY A C 1
ATOM 7783 O O . GLY A 1 927 ? -4.908 -19.863 11.656 1.00 89.81 927 GLY A O 1
ATOM 7784 N N . THR A 1 928 ? -3.445 -18.661 12.837 1.00 94.12 928 THR A N 1
ATOM 7785 C CA . THR A 1 928 ? -2.605 -19.812 13.207 1.00 94.12 928 THR A CA 1
ATOM 7786 C C . THR A 1 928 ? -2.112 -19.781 14.659 1.00 94.12 928 THR A C 1
ATOM 7788 O O . THR A 1 928 ? -1.261 -18.981 15.045 1.00 94.12 928 THR A O 1
ATOM 7791 N N . HIS A 1 929 ? -2.548 -20.766 15.459 1.00 94.31 929 HIS A N 1
ATOM 7792 C CA . HIS A 1 929 ? -2.149 -20.957 16.868 1.00 94.31 929 HIS A CA 1
ATOM 7793 C C . HIS A 1 929 ? -0.633 -20.855 17.136 1.00 94.31 929 HIS A C 1
ATOM 7795 O O . HIS A 1 929 ? -0.201 -20.432 18.207 1.00 94.31 929 HIS A O 1
ATOM 7801 N N . GLY A 1 930 ? 0.200 -21.277 16.179 1.00 95.44 930 GLY A N 1
ATOM 7802 C CA . GLY A 1 930 ? 1.655 -21.283 16.328 1.00 95.44 930 GLY A CA 1
ATOM 7803 C C . GLY A 1 930 ? 2.329 -19.912 16.201 1.00 95.44 930 GLY A C 1
ATOM 7804 O O . GLY A 1 930 ? 3.476 -19.785 16.622 1.00 95.44 930 GLY A O 1
ATOM 7805 N N . PHE A 1 931 ? 1.662 -18.896 15.643 1.00 95.75 931 PHE A N 1
ATOM 7806 C CA . PHE A 1 931 ? 2.317 -17.681 15.144 1.00 95.75 931 PHE A CA 1
ATOM 7807 C C . PHE A 1 931 ? 3.096 -16.909 16.221 1.00 95.75 931 PHE A C 1
ATOM 7809 O O . PHE A 1 931 ? 4.323 -16.837 16.165 1.00 95.75 931 PHE A O 1
ATOM 7816 N N . ILE A 1 932 ? 2.426 -16.402 17.261 1.00 97.25 932 ILE A N 1
ATOM 7817 C CA . ILE A 1 932 ? 3.074 -15.622 18.336 1.00 97.25 932 ILE A CA 1
ATOM 7818 C C . ILE A 1 932 ? 4.127 -16.454 19.093 1.00 97.25 932 ILE A C 1
ATOM 7820 O O . ILE A 1 932 ? 5.113 -15.920 19.605 1.00 97.25 932 ILE A O 1
ATOM 7824 N N . LYS A 1 933 ? 3.955 -17.780 19.136 1.00 96.75 933 LYS A N 1
ATOM 7825 C CA . LYS A 1 933 ? 4.884 -18.735 19.758 1.00 96.75 933 LYS A CA 1
ATOM 7826 C C . LYS A 1 933 ? 6.174 -18.892 18.940 1.00 96.75 933 LYS A C 1
ATOM 7828 O O . LYS A 1 933 ? 7.251 -18.859 19.530 1.00 96.75 933 LYS A O 1
ATOM 7833 N N . ASP A 1 934 ? 6.078 -18.976 17.611 1.00 95.69 934 ASP A N 1
ATOM 7834 C CA . ASP A 1 934 ? 7.218 -18.912 16.681 1.00 95.69 934 ASP A CA 1
ATOM 7835 C C . ASP A 1 934 ? 7.919 -17.548 16.767 1.00 95.69 934 ASP A C 1
ATOM 7837 O O . ASP A 1 934 ? 9.133 -17.505 16.948 1.00 95.69 934 ASP A O 1
ATOM 7841 N N . ILE A 1 935 ? 7.182 -16.430 16.768 1.00 95.69 935 ILE A N 1
ATOM 7842 C CA . ILE A 1 935 ? 7.780 -15.090 16.913 1.00 95.69 935 ILE A CA 1
ATOM 7843 C C . ILE A 1 935 ? 8.552 -14.943 18.239 1.00 95.69 935 ILE A C 1
ATOM 7845 O O . ILE A 1 935 ? 9.698 -14.487 18.236 1.00 95.69 935 ILE A O 1
ATOM 7849 N N . PHE A 1 936 ? 8.011 -15.411 19.370 1.00 96.88 936 PHE A N 1
ATOM 7850 C CA . PHE A 1 936 ? 8.777 -15.456 20.623 1.00 96.88 936 PHE A CA 1
ATOM 7851 C C . PHE A 1 936 ? 9.945 -16.456 20.595 1.00 96.88 936 PHE A C 1
ATOM 7853 O O . PHE A 1 936 ? 10.964 -16.189 21.231 1.00 96.88 936 PHE A O 1
ATOM 7860 N N . GLY A 1 937 ? 9.847 -17.563 19.854 1.00 96.25 937 GLY A N 1
ATOM 7861 C CA . GLY A 1 937 ? 10.966 -18.479 19.605 1.00 96.25 937 GLY A CA 1
ATOM 7862 C C . GLY A 1 937 ? 12.119 -17.785 18.875 1.00 96.25 937 GLY A C 1
ATOM 7863 O O . GLY A 1 937 ? 13.246 -17.776 19.371 1.00 96.25 937 GLY A O 1
ATOM 7864 N N . ARG A 1 938 ? 11.816 -17.103 17.761 1.00 94.19 938 ARG A N 1
ATOM 7865 C CA . ARG A 1 938 ? 12.765 -16.285 16.985 1.00 94.19 938 ARG A CA 1
ATOM 7866 C C . ARG A 1 938 ? 13.464 -15.229 17.840 1.00 94.19 938 ARG A C 1
ATOM 7868 O O . ARG A 1 938 ? 14.668 -15.069 17.694 1.00 94.19 938 ARG A O 1
ATOM 7875 N N . MET A 1 939 ? 12.750 -14.553 18.742 1.00 95.19 939 MET A N 1
ATOM 7876 C CA . MET A 1 939 ? 13.344 -13.505 19.586 1.00 95.19 939 MET A CA 1
ATOM 7877 C C . MET A 1 939 ? 14.142 -14.033 20.789 1.00 95.19 939 MET A C 1
ATOM 7879 O O . MET A 1 939 ? 15.010 -13.324 21.286 1.00 95.19 939 MET A O 1
ATOM 7883 N N . ARG A 1 940 ? 13.857 -15.243 21.299 1.00 96.44 940 ARG A N 1
ATOM 7884 C CA . ARG A 1 940 ? 14.389 -15.708 22.603 1.00 96.44 940 ARG A CA 1
ATOM 7885 C C . ARG A 1 940 ? 15.305 -16.930 22.556 1.00 96.44 940 ARG A C 1
ATOM 7887 O O . ARG A 1 940 ? 15.960 -17.209 23.556 1.00 96.44 940 ARG A O 1
ATOM 7894 N N . GLN A 1 941 ? 15.327 -17.700 21.468 1.00 96.12 941 GLN A N 1
ATOM 7895 C CA . GLN A 1 941 ? 16.017 -18.995 21.422 1.00 96.12 941 GLN A CA 1
ATOM 7896 C C . GLN A 1 941 ? 17.124 -19.013 20.354 1.00 96.12 941 GLN A C 1
ATOM 7898 O O . GLN A 1 941 ? 16.810 -19.211 19.183 1.00 96.12 941 GLN A O 1
ATOM 7903 N N . PRO A 1 942 ? 18.418 -18.917 20.725 1.00 94.69 942 PRO A N 1
ATOM 7904 C CA . PRO A 1 942 ? 19.542 -19.000 19.778 1.00 94.69 942 PRO A CA 1
ATOM 7905 C C . PRO A 1 942 ? 19.615 -20.293 18.948 1.00 94.69 942 PRO A C 1
ATOM 7907 O O . PRO A 1 942 ? 20.271 -20.329 17.914 1.00 94.69 942 PRO A O 1
ATOM 7910 N N . ILE A 1 943 ? 18.938 -21.356 19.394 1.00 92.81 943 ILE A N 1
ATOM 7911 C CA . ILE A 1 943 ? 18.822 -22.649 18.694 1.00 92.81 943 ILE A CA 1
ATOM 7912 C C . ILE A 1 943 ? 17.783 -22.582 17.551 1.00 92.81 943 ILE A C 1
ATOM 7914 O O . ILE A 1 943 ? 17.756 -23.441 16.671 1.00 92.81 943 ILE A O 1
ATOM 7918 N N . HIS A 1 944 ? 16.919 -21.563 17.534 1.00 92.62 944 HIS A N 1
ATOM 7919 C CA . HIS A 1 944 ? 15.884 -21.414 16.520 1.00 92.62 944 HIS A CA 1
ATOM 7920 C C . HIS A 1 944 ? 16.501 -21.107 15.147 1.00 92.62 944 HIS A C 1
ATOM 7922 O O . HIS A 1 944 ? 17.285 -20.172 15.007 1.00 92.62 944 HIS A O 1
ATOM 7928 N N . GLN A 1 945 ? 16.093 -21.833 14.097 1.00 87.00 945 GLN A N 1
ATOM 7929 C CA . GLN A 1 945 ? 16.646 -21.684 12.735 1.00 87.00 945 GLN A CA 1
ATOM 7930 C C . GLN A 1 945 ? 16.515 -20.252 12.170 1.00 87.00 945 GLN A C 1
ATOM 7932 O O . GLN A 1 945 ? 17.216 -19.871 11.235 1.00 87.00 945 GLN A O 1
ATOM 7937 N N . ARG A 1 946 ? 15.593 -19.460 12.728 1.00 88.25 946 ARG A N 1
ATOM 7938 C CA . ARG A 1 946 ? 15.351 -18.050 12.396 1.00 88.25 946 ARG A CA 1
ATOM 7939 C C . ARG A 1 946 ? 15.539 -17.143 13.619 1.00 88.25 946 ARG A C 1
ATOM 7941 O O . ARG A 1 946 ? 14.725 -16.249 13.832 1.00 88.25 946 ARG A O 1
ATOM 7948 N N . TYR A 1 947 ? 16.526 -17.428 14.469 1.00 93.12 947 TYR A N 1
ATOM 7949 C CA . TYR A 1 947 ? 16.835 -16.580 15.619 1.00 93.12 947 TYR A CA 1
ATOM 7950 C C . TYR A 1 947 ? 17.210 -15.165 15.163 1.00 93.12 947 TYR A C 1
ATOM 7952 O O . TYR A 1 947 ? 18.119 -14.977 14.356 1.00 93.12 947 TYR A O 1
ATOM 7960 N N . ASN A 1 948 ? 16.488 -14.183 15.686 1.00 91.50 948 ASN A N 1
ATOM 7961 C CA . ASN A 1 948 ? 16.787 -12.766 15.585 1.00 91.50 948 ASN A CA 1
ATOM 7962 C C . ASN A 1 948 ? 16.178 -12.089 16.828 1.00 91.50 948 ASN A C 1
ATOM 7964 O O . ASN A 1 948 ? 14.950 -11.983 16.892 1.00 91.50 948 ASN A O 1
ATOM 7968 N N . PRO A 1 949 ? 16.984 -11.639 17.809 1.00 93.31 949 PRO A N 1
ATOM 7969 C CA . PRO A 1 949 ? 16.463 -10.939 18.984 1.00 93.31 949 PRO A CA 1
ATOM 7970 C C . PRO A 1 949 ? 15.798 -9.612 18.591 1.00 93.31 949 PRO A C 1
ATOM 7972 O O . PRO A 1 949 ? 14.788 -9.233 19.175 1.00 93.31 949 PRO A O 1
ATOM 7975 N N . ASN A 1 950 ? 16.288 -8.983 17.520 1.00 93.25 950 ASN A N 1
ATOM 7976 C CA . ASN A 1 950 ? 15.771 -7.750 16.936 1.00 93.25 950 ASN A CA 1
ATOM 7977 C C . ASN A 1 950 ? 14.774 -8.076 15.804 1.00 93.25 950 ASN A C 1
ATOM 7979 O O . ASN A 1 950 ? 14.807 -7.475 14.728 1.00 93.25 950 ASN A O 1
ATOM 7983 N N . TYR A 1 951 ? 13.930 -9.102 15.981 1.00 93.19 951 TYR A N 1
ATOM 7984 C CA . TYR A 1 951 ? 12.889 -9.419 15.003 1.00 93.19 951 TYR A CA 1
ATOM 7985 C C . TYR A 1 951 ? 11.803 -8.347 15.048 1.00 93.19 951 TYR A C 1
ATOM 7987 O O . TYR A 1 951 ? 11.059 -8.268 16.023 1.00 93.19 951 TYR A O 1
ATOM 7995 N N . LYS A 1 952 ? 11.693 -7.564 13.974 1.00 94.94 952 LYS A N 1
ATOM 7996 C CA . LYS A 1 952 ? 10.557 -6.681 13.697 1.00 94.94 952 LYS A CA 1
ATOM 7997 C C . LYS A 1 952 ? 9.537 -7.390 12.803 1.00 94.94 952 LYS A C 1
ATOM 7999 O O . LYS A 1 952 ? 9.894 -8.322 12.074 1.00 94.94 952 LYS A O 1
ATOM 8004 N N . PHE A 1 953 ? 8.276 -6.968 12.868 1.00 95.44 953 PHE A N 1
ATOM 8005 C CA . PHE A 1 953 ? 7.286 -7.349 11.859 1.00 95.44 953 PHE A CA 1
ATOM 8006 C C . PHE A 1 953 ? 7.621 -6.694 10.503 1.00 95.44 953 PHE A C 1
ATOM 8008 O O . PHE A 1 953 ? 8.715 -6.170 10.294 1.00 95.44 953 PHE A O 1
ATOM 8015 N N . SER A 1 954 ? 6.703 -6.787 9.550 1.00 93.81 954 SER A N 1
ATOM 8016 C CA . SER A 1 954 ? 6.810 -6.137 8.248 1.00 93.81 954 SER A CA 1
ATOM 8017 C C . SER A 1 954 ? 5.539 -5.356 7.946 1.00 93.81 954 SER A C 1
ATOM 8019 O O . SER A 1 954 ? 4.493 -5.761 8.443 1.00 93.81 954 SER A O 1
ATOM 8021 N N . THR A 1 955 ? 5.578 -4.317 7.114 1.00 93.88 955 THR A N 1
ATOM 8022 C CA . THR A 1 955 ? 4.382 -3.519 6.781 1.00 93.88 955 THR A CA 1
ATOM 8023 C C . THR A 1 955 ? 3.272 -4.384 6.167 1.00 93.88 955 THR A C 1
ATOM 8025 O O . THR A 1 955 ? 2.153 -4.334 6.657 1.00 93.88 955 THR A O 1
ATOM 8028 N N . GLU A 1 956 ? 3.589 -5.331 5.268 1.00 93.06 956 GLU A N 1
ATOM 8029 C CA . GLU A 1 956 ? 2.686 -6.419 4.814 1.00 93.06 956 GLU A CA 1
ATOM 8030 C C . GLU A 1 956 ? 1.979 -7.123 5.984 1.00 93.06 956 GLU A C 1
ATOM 8032 O O . GLU A 1 956 ? 0.783 -7.376 5.943 1.00 93.06 956 GLU A O 1
ATOM 8037 N N . ARG A 1 957 ? 2.724 -7.427 7.053 1.00 95.25 957 ARG A N 1
ATOM 8038 C CA . ARG A 1 957 ? 2.228 -8.187 8.206 1.00 95.25 957 ARG A CA 1
ATOM 8039 C C . ARG A 1 957 ? 1.416 -7.311 9.159 1.00 95.25 957 ARG A C 1
ATOM 8041 O O . ARG A 1 957 ? 0.543 -7.831 9.835 1.00 95.25 957 ARG A O 1
ATOM 8048 N N . LEU A 1 958 ? 1.716 -6.017 9.224 1.00 96.94 958 LEU A N 1
ATOM 8049 C CA . LEU A 1 958 ? 0.972 -5.032 10.006 1.00 96.94 958 LEU A CA 1
ATOM 8050 C C . LEU A 1 958 ? -0.325 -4.634 9.285 1.00 96.94 958 LEU A C 1
ATOM 8052 O O . LEU A 1 958 ? -1.330 -4.435 9.956 1.00 96.94 958 LEU A O 1
ATOM 8056 N N . SER A 1 959 ? -0.333 -4.621 7.945 1.00 96.12 959 SER A N 1
ATOM 8057 C CA . SER A 1 959 ? -1.557 -4.585 7.134 1.00 96.12 959 SER A CA 1
ATOM 8058 C C . SER A 1 959 ? -2.405 -5.825 7.396 1.00 96.12 959 SER A C 1
ATOM 8060 O O . SER A 1 959 ? -3.495 -5.669 7.921 1.00 96.12 959 SER A O 1
ATOM 8062 N N . GLU A 1 960 ? -1.862 -7.042 7.227 1.00 95.75 960 GLU A N 1
ATOM 8063 C CA . GLU A 1 960 ? -2.593 -8.282 7.556 1.00 95.75 960 GLU A CA 1
ATOM 8064 C C . GLU A 1 960 ? -3.178 -8.254 8.986 1.00 95.75 960 GLU A C 1
ATOM 8066 O O . GLU A 1 960 ? -4.269 -8.762 9.222 1.00 95.75 960 GLU A O 1
ATOM 8071 N N . PHE A 1 961 ? -2.487 -7.637 9.956 1.00 97.62 961 PHE A N 1
ATOM 8072 C CA . PHE A 1 961 ? -3.035 -7.440 11.302 1.00 97.62 961 PHE A CA 1
ATOM 8073 C C . PHE A 1 961 ? -4.201 -6.444 11.340 1.00 97.62 961 PHE A C 1
ATOM 8075 O O . PHE A 1 961 ? -5.162 -6.716 12.052 1.00 97.62 961 PHE A O 1
ATOM 8082 N N . ARG A 1 962 ? -4.144 -5.314 10.619 1.00 97.50 962 ARG A N 1
ATOM 8083 C CA . ARG A 1 962 ? -5.287 -4.391 10.477 1.00 97.50 962 ARG A CA 1
ATOM 8084 C C . ARG A 1 962 ? -6.483 -5.121 9.879 1.00 97.50 962 ARG A C 1
ATOM 8086 O O . ARG A 1 962 ? -7.558 -5.068 10.467 1.00 97.50 962 ARG A O 1
ATOM 8093 N N . ASP A 1 963 ? -6.256 -5.843 8.787 1.00 96.25 963 ASP A N 1
ATOM 8094 C CA . ASP A 1 963 ? -7.280 -6.533 8.006 1.00 96.25 963 ASP A CA 1
ATOM 8095 C C . ASP A 1 963 ? -8.030 -7.553 8.883 1.00 96.25 963 ASP A C 1
ATOM 8097 O O . ASP A 1 963 ? -9.243 -7.441 9.060 1.00 96.25 963 ASP A O 1
ATOM 8101 N N . PHE A 1 964 ? -7.311 -8.468 9.552 1.00 96.38 964 PHE A N 1
ATOM 8102 C CA . PHE A 1 964 ? -7.931 -9.440 10.465 1.00 96.38 964 PHE A CA 1
ATOM 8103 C C . PHE A 1 964 ? -8.591 -8.783 11.689 1.00 96.38 964 PHE A C 1
ATOM 8105 O O . PHE A 1 964 ? -9.640 -9.232 12.146 1.00 96.38 964 PHE A O 1
ATOM 8112 N N . LEU A 1 965 ? -8.008 -7.719 12.254 1.00 96.88 965 LEU A N 1
ATOM 8113 C CA . LEU A 1 965 ? -8.612 -7.021 13.395 1.00 96.88 965 LEU A CA 1
ATOM 8114 C C . LEU A 1 965 ? -9.899 -6.279 13.006 1.00 96.88 965 LEU A C 1
ATOM 8116 O O . LEU A 1 965 ? -10.825 -6.217 13.816 1.00 96.88 965 LEU A O 1
ATOM 8120 N N . PHE A 1 966 ? -9.977 -5.754 11.784 1.00 96.31 966 PHE A N 1
ATOM 8121 C CA . PHE A 1 966 ? -11.183 -5.141 11.240 1.00 96.31 966 PHE A CA 1
ATOM 8122 C C . PHE A 1 966 ? -12.245 -6.193 10.887 1.00 96.31 966 PHE A C 1
ATOM 8124 O O . PHE A 1 966 ? -13.401 -6.022 11.261 1.00 96.31 966 PHE A O 1
ATOM 8131 N N . GLU A 1 967 ? -11.861 -7.316 10.273 1.00 95.19 967 GLU A N 1
ATOM 8132 C CA . GLU A 1 967 ? -12.759 -8.450 9.998 1.00 95.19 967 GLU A CA 1
ATOM 8133 C C . GLU A 1 967 ? -13.406 -8.997 11.286 1.00 95.19 967 GLU A C 1
ATOM 8135 O O . GLU A 1 967 ? -14.603 -9.281 11.319 1.00 95.19 967 GLU A O 1
ATOM 8140 N N . ILE A 1 968 ? -12.626 -9.116 12.368 1.00 94.00 968 ILE A N 1
ATOM 8141 C CA . ILE A 1 968 ? -13.065 -9.745 13.623 1.00 94.00 968 ILE A CA 1
ATOM 8142 C C . ILE A 1 968 ? -13.799 -8.767 14.561 1.00 94.00 968 ILE A C 1
ATOM 8144 O O . ILE A 1 968 ? -14.741 -9.172 15.244 1.00 94.00 968 ILE A O 1
ATOM 8148 N N . PHE A 1 969 ? -13.372 -7.500 14.640 1.00 94.94 969 PHE A N 1
ATOM 8149 C CA . PHE A 1 969 ? -13.863 -6.534 15.642 1.00 94.94 969 PHE A CA 1
ATOM 8150 C C . PHE A 1 969 ? -14.394 -5.212 15.051 1.00 94.94 969 PHE A C 1
ATOM 8152 O O . PHE A 1 969 ? -14.932 -4.378 15.788 1.00 94.94 969 PHE A O 1
ATOM 8159 N N . GLY A 1 970 ? -14.233 -4.981 13.746 1.00 95.38 970 GLY A N 1
ATOM 8160 C CA . GLY A 1 970 ? -14.603 -3.737 13.070 1.00 95.38 970 GLY A CA 1
ATOM 8161 C C . GLY A 1 970 ? -13.991 -2.492 13.720 1.00 95.38 970 GLY A C 1
ATOM 8162 O O . GLY A 1 970 ? -12.856 -2.490 14.202 1.00 95.38 970 GLY A O 1
ATOM 8163 N N . TYR A 1 971 ? -14.785 -1.424 13.799 1.00 95.50 971 TYR A N 1
ATOM 8164 C CA . TYR A 1 971 ? -14.395 -0.145 14.407 1.00 95.50 971 TYR A CA 1
ATOM 8165 C C . TYR A 1 971 ? -13.966 -0.250 15.887 1.00 95.50 971 TYR A C 1
ATOM 8167 O O . TYR A 1 971 ? -13.256 0.627 16.384 1.00 95.50 971 TYR A O 1
ATOM 8175 N N . ARG A 1 972 ? -14.338 -1.324 16.606 1.00 95.12 972 ARG A N 1
ATOM 8176 C CA . ARG A 1 972 ? -13.944 -1.535 18.013 1.00 95.12 972 ARG A CA 1
ATOM 8177 C C . ARG A 1 972 ? -12.439 -1.787 18.165 1.00 95.12 972 ARG A C 1
ATOM 8179 O O . ARG A 1 972 ? -11.884 -1.527 19.230 1.00 95.12 972 ARG A O 1
ATOM 8186 N N . ALA A 1 973 ? -11.754 -2.194 17.094 1.00 96.69 973 ALA A N 1
ATOM 8187 C CA . ALA A 1 973 ? -10.301 -2.338 17.058 1.00 96.69 973 ALA A CA 1
ATOM 8188 C C . ALA A 1 973 ? -9.518 -1.013 16.912 1.00 96.69 973 ALA A C 1
ATOM 8190 O O . ALA A 1 973 ? -8.293 -1.075 16.809 1.00 96.69 973 ALA A O 1
ATOM 8191 N N . LYS A 1 974 ? -10.153 0.177 16.958 1.00 96.75 974 LYS A N 1
ATOM 8192 C CA . LYS A 1 974 ? -9.485 1.489 16.762 1.00 96.75 974 LYS A CA 1
ATOM 8193 C C . LYS A 1 974 ? -8.134 1.617 17.486 1.00 96.75 974 LYS A C 1
ATOM 8195 O O . LYS A 1 974 ? -7.121 1.899 16.852 1.00 96.75 974 LYS A O 1
ATOM 8200 N N . LYS A 1 975 ? -8.082 1.313 18.785 1.00 96.50 975 LYS A N 1
ATOM 8201 C CA . LYS A 1 975 ? -6.836 1.362 19.572 1.00 96.50 975 LYS A CA 1
ATOM 8202 C C . LYS A 1 975 ? -5.770 0.345 19.150 1.00 96.50 975 LYS A C 1
ATOM 8204 O O . LYS A 1 975 ? -4.576 0.559 19.354 1.00 96.50 975 LYS A O 1
ATOM 8209 N N . CYS A 1 976 ? -6.169 -0.788 18.579 1.00 97.62 976 CYS A N 1
ATOM 8210 C CA . CYS A 1 976 ? -5.218 -1.725 17.993 1.00 97.62 976 CYS A CA 1
ATOM 8211 C C . CYS A 1 976 ? -4.590 -1.123 16.728 1.00 97.62 976 CYS A C 1
ATOM 8213 O O . CYS A 1 976 ? -3.379 -1.228 16.556 1.00 97.62 976 CYS A O 1
ATOM 8215 N N . PHE A 1 977 ? -5.371 -0.420 15.898 1.00 97.50 977 PHE A N 1
ATOM 8216 C CA . PHE A 1 977 ? -4.852 0.316 14.740 1.00 97.50 977 PHE A CA 1
ATOM 8217 C C . PHE A 1 977 ? -3.928 1.474 15.155 1.00 97.50 977 PHE A C 1
ATOM 8219 O O . PHE A 1 977 ? -2.874 1.649 14.547 1.00 97.50 977 PHE A O 1
ATOM 8226 N N . GLU A 1 978 ? -4.256 2.202 16.228 1.00 95.62 978 GLU A N 1
ATOM 8227 C CA . GLU A 1 978 ? -3.386 3.230 16.827 1.00 95.62 978 GLU A CA 1
ATOM 8228 C C . GLU A 1 978 ? -2.034 2.639 17.269 1.00 95.62 978 GLU A C 1
ATOM 8230 O O . GLU A 1 978 ? -0.979 3.176 16.927 1.00 95.62 978 GLU A O 1
ATOM 8235 N N . ASN A 1 979 ? -2.039 1.487 17.952 1.00 97.12 979 ASN A N 1
ATOM 8236 C CA . ASN A 1 979 ? -0.810 0.785 18.342 1.00 97.12 979 ASN A CA 1
ATOM 8237 C C . ASN A 1 979 ? -0.008 0.256 17.133 1.00 97.12 979 ASN A C 1
ATOM 8239 O O . ASN A 1 979 ? 1.223 0.295 17.160 1.00 97.12 979 ASN A O 1
ATOM 8243 N N . LEU A 1 980 ? -0.672 -0.188 16.057 1.00 97.06 980 LEU A N 1
ATOM 8244 C CA . LEU A 1 980 ? -0.010 -0.583 14.804 1.00 97.06 980 LEU A CA 1
ATOM 8245 C C . LEU A 1 980 ? 0.643 0.619 14.103 1.00 97.06 980 LEU A C 1
ATOM 8247 O O . LEU A 1 980 ? 1.829 0.547 13.782 1.00 97.06 980 LEU A O 1
ATOM 8251 N N . LYS A 1 981 ? -0.071 1.748 13.955 1.00 95.81 981 LYS A N 1
ATOM 8252 C CA . LYS A 1 981 ? 0.478 2.999 13.391 1.00 95.81 981 LYS A CA 1
ATOM 8253 C C . LYS A 1 981 ? 1.666 3.504 14.218 1.00 95.81 981 LYS A C 1
ATOM 8255 O O . LYS A 1 981 ? 2.700 3.868 13.665 1.00 95.81 981 LYS A O 1
ATOM 8260 N N . ARG A 1 982 ? 1.561 3.459 15.553 1.00 94.88 982 ARG A N 1
ATOM 8261 C CA . ARG A 1 982 ? 2.656 3.810 16.474 1.00 94.88 982 ARG A CA 1
ATOM 8262 C C . ARG A 1 982 ? 3.885 2.915 16.285 1.00 94.88 982 ARG A C 1
ATOM 8264 O O . ARG A 1 982 ? 5.009 3.401 16.366 1.00 94.88 982 ARG A O 1
ATOM 8271 N N . TYR A 1 983 ? 3.689 1.619 16.055 1.00 95.81 983 TYR A N 1
ATOM 8272 C CA . TYR A 1 983 ? 4.787 0.687 15.801 1.00 95.81 983 TYR A CA 1
ATOM 8273 C C . TYR A 1 983 ? 5.464 0.922 14.449 1.00 95.81 983 TYR A C 1
ATOM 8275 O O . TYR A 1 983 ? 6.678 0.753 14.369 1.00 95.81 983 TYR A O 1
ATOM 8283 N N . GLU A 1 984 ? 4.729 1.362 13.428 1.00 95.31 984 GLU A N 1
ATOM 8284 C CA . GLU A 1 984 ? 5.316 1.777 12.149 1.00 95.31 984 GLU A CA 1
ATOM 8285 C C . GLU A 1 984 ? 6.144 3.056 12.302 1.00 95.31 984 GLU A C 1
ATOM 8287 O O . GLU A 1 984 ? 7.334 3.053 11.992 1.00 95.31 984 GLU A O 1
ATOM 8292 N N . LEU A 1 985 ? 5.562 4.105 12.893 1.00 92.00 985 LEU A N 1
ATOM 8293 C CA . LEU A 1 985 ? 6.227 5.395 13.106 1.00 92.00 985 LEU A CA 1
ATOM 8294 C C . LEU A 1 985 ? 7.522 5.282 13.937 1.00 92.00 985 LEU A C 1
ATOM 8296 O O . LEU A 1 985 ? 8.498 5.976 13.668 1.00 92.00 985 LEU A O 1
ATOM 8300 N N . LEU A 1 986 ? 7.551 4.392 14.936 1.00 91.31 986 LEU A N 1
ATOM 8301 C CA . LEU A 1 986 ? 8.722 4.167 15.797 1.00 91.31 986 LEU A CA 1
ATOM 8302 C C . LEU A 1 986 ? 9.709 3.113 15.251 1.00 91.31 986 LEU A C 1
ATOM 8304 O O . LEU A 1 986 ? 10.675 2.768 15.935 1.00 91.31 986 LEU A O 1
ATOM 8308 N N . ASN A 1 987 ? 9.490 2.587 14.040 1.00 92.44 987 ASN A N 1
ATOM 8309 C CA . ASN A 1 987 ? 10.385 1.636 13.376 1.00 92.44 987 ASN A CA 1
ATOM 8310 C C . ASN A 1 987 ? 10.469 1.905 11.849 1.00 92.44 987 ASN A C 1
ATOM 8312 O O . ASN A 1 987 ? 10.003 1.082 11.061 1.00 92.44 987 ASN A O 1
ATOM 8316 N N . PRO A 1 988 ? 11.094 3.009 11.392 1.00 90.31 988 PRO A N 1
ATOM 8317 C CA . PRO A 1 988 ? 11.240 3.304 9.957 1.00 90.31 988 PRO A CA 1
ATOM 8318 C C . PRO A 1 988 ? 12.089 2.269 9.188 1.00 90.31 988 PRO A C 1
ATOM 8320 O O . PRO A 1 988 ? 12.002 2.165 7.972 1.00 90.31 988 PRO A O 1
ATOM 8323 N N . ASP A 1 989 ? 12.873 1.442 9.885 1.00 89.12 989 ASP A N 1
ATOM 8324 C CA . ASP A 1 989 ? 13.617 0.292 9.347 1.00 89.12 989 ASP A CA 1
ATOM 8325 C C . ASP A 1 989 ? 12.759 -0.984 9.177 1.00 89.12 989 ASP A C 1
ATOM 8327 O O . ASP A 1 989 ? 13.294 -2.096 9.062 1.00 89.12 989 ASP A O 1
ATOM 8331 N N . LEU A 1 990 ? 11.427 -0.864 9.206 1.00 90.94 990 LEU A N 1
ATOM 8332 C CA . LEU A 1 990 ? 10.528 -1.993 8.997 1.00 90.94 990 LEU A CA 1
ATOM 8333 C C . LEU A 1 990 ? 10.708 -2.621 7.617 1.00 90.94 990 LEU A C 1
ATOM 8335 O O . LEU A 1 990 ? 10.875 -1.974 6.588 1.00 90.94 990 LEU A O 1
ATOM 8339 N N . LYS A 1 991 ? 10.612 -3.948 7.603 1.00 89.44 991 LYS A N 1
ATOM 8340 C CA . LYS A 1 991 ? 10.625 -4.722 6.366 1.00 89.44 991 LYS A CA 1
ATOM 8341 C C . LYS A 1 991 ? 9.302 -4.553 5.641 1.00 89.44 991 LYS A C 1
ATOM 8343 O O . LYS A 1 991 ? 8.262 -4.545 6.281 1.00 89.44 991 LYS A O 1
ATOM 8348 N N . GLU A 1 992 ? 9.292 -4.544 4.317 1.00 87.19 992 GLU A N 1
ATOM 8349 C CA . GLU A 1 992 ? 8.023 -4.447 3.586 1.00 87.19 992 GLU A CA 1
ATOM 8350 C C . GLU A 1 992 ? 7.243 -5.762 3.650 1.00 87.19 992 GLU A C 1
ATOM 8352 O O . GLU A 1 992 ? 6.029 -5.756 3.791 1.00 87.19 992 GLU A O 1
ATOM 8357 N N . TYR A 1 993 ? 7.928 -6.914 3.615 1.00 85.94 993 TYR A N 1
ATOM 8358 C CA . TYR A 1 993 ? 7.277 -8.228 3.674 1.00 85.94 993 TYR A CA 1
ATOM 8359 C C . TYR A 1 993 ? 7.938 -9.228 4.627 1.00 85.94 993 TYR A C 1
ATOM 8361 O O . TYR A 1 993 ? 9.142 -9.221 4.887 1.00 85.94 993 TYR A O 1
ATOM 8369 N N . SER A 1 994 ? 7.129 -10.149 5.142 1.00 80.31 994 SER A N 1
ATOM 8370 C CA . SER A 1 994 ? 7.466 -11.060 6.247 1.00 80.31 994 SER A CA 1
ATOM 8371 C C . SER A 1 994 ? 8.599 -12.039 5.911 1.00 80.31 994 SER A C 1
ATOM 8373 O O . SER A 1 994 ? 9.297 -12.554 6.791 1.00 80.31 994 SER A O 1
ATOM 8375 N N . LYS A 1 995 ? 8.793 -12.282 4.610 1.00 75.25 995 LYS A N 1
ATOM 8376 C CA . LYS A 1 995 ? 9.845 -13.114 4.010 1.00 75.25 995 LYS A CA 1
ATOM 8377 C C . LYS A 1 995 ? 10.866 -12.274 3.227 1.00 75.25 995 LYS A C 1
ATOM 8379 O O . LYS A 1 995 ? 11.512 -12.816 2.332 1.00 75.25 995 LYS A O 1
ATOM 8384 N N . GLN A 1 996 ? 11.019 -10.979 3.533 1.00 71.75 996 GLN A N 1
ATOM 8385 C CA . GLN A 1 996 ? 11.934 -10.061 2.840 1.00 71.75 996 GLN A CA 1
ATOM 8386 C C . GLN A 1 996 ? 13.405 -10.442 3.073 1.00 71.75 996 GLN A C 1
ATOM 8388 O O . GLN A 1 996 ? 14.116 -9.944 3.955 1.00 71.75 996 GLN A O 1
ATOM 8393 N N . MET A 1 997 ? 13.846 -11.367 2.221 1.00 61.41 997 MET A N 1
ATOM 8394 C CA . MET A 1 997 ? 15.224 -11.769 1.988 1.00 61.41 997 MET A CA 1
ATOM 8395 C C . MET A 1 997 ? 15.840 -10.851 0.933 1.00 61.41 997 MET A C 1
ATOM 8397 O O . MET A 1 997 ? 16.235 -11.317 -0.140 1.00 61.41 997 MET A O 1
ATOM 8401 N N . HIS A 1 998 ? 15.919 -9.552 1.246 1.00 61.06 998 HIS A N 1
ATOM 8402 C CA . HIS A 1 998 ? 16.748 -8.618 0.492 1.00 61.06 998 HIS A CA 1
ATOM 8403 C C . HIS A 1 998 ? 18.144 -9.213 0.351 1.00 61.06 998 HIS A C 1
ATOM 8405 O O . HIS A 1 998 ? 18.922 -9.336 1.292 1.00 61.06 998 HIS A O 1
ATOM 8411 N N . THR A 1 999 ? 18.396 -9.689 -0.859 1.00 76.50 999 THR A N 1
ATOM 8412 C CA . THR A 1 999 ? 19.661 -10.272 -1.287 1.00 76.50 999 THR A CA 1
ATOM 8413 C C . THR A 1 999 ? 20.363 -9.338 -2.276 1.00 76.50 999 THR A C 1
ATOM 8415 O O . THR A 1 999 ? 21.315 -9.762 -2.931 1.00 76.50 999 THR A O 1
ATOM 8418 N N . ILE A 1 1000 ? 19.864 -8.102 -2.324 1.00 89.00 1000 ILE A N 1
ATOM 8419 C CA . ILE A 1 1000 ? 20.136 -6.924 -3.145 1.00 89.00 1000 ILE A CA 1
ATOM 8420 C C . ILE A 1 1000 ? 19.840 -5.703 -2.248 1.00 89.00 1000 ILE A C 1
ATOM 8422 O O . ILE A 1 1000 ? 19.028 -5.837 -1.328 1.00 89.00 1000 ILE A O 1
ATOM 8426 N N . GLY A 1 1001 ? 20.486 -4.563 -2.486 1.00 89.25 1001 GLY A N 1
ATOM 8427 C CA . GLY A 1 1001 ? 20.330 -3.334 -1.699 1.00 89.25 1001 GLY A CA 1
ATOM 8428 C C . GLY A 1 1001 ? 19.235 -2.396 -2.214 1.00 89.25 1001 GLY A C 1
ATOM 8429 O O . GLY A 1 1001 ? 18.600 -1.727 -1.411 1.00 89.25 1001 GLY A O 1
ATOM 8430 N N . ASN A 1 1002 ? 18.971 -2.392 -3.525 1.00 92.81 1002 ASN A N 1
ATOM 8431 C CA . ASN A 1 1002 ? 17.876 -1.645 -4.143 1.00 92.81 1002 ASN A CA 1
ATOM 8432 C C . ASN A 1 1002 ? 16.786 -2.625 -4.629 1.00 92.81 1002 ASN A C 1
ATOM 8434 O O . ASN A 1 1002 ? 16.941 -3.249 -5.685 1.00 92.81 1002 ASN A O 1
ATOM 8438 N N . PRO A 1 1003 ? 15.704 -2.826 -3.855 1.00 92.38 1003 PRO A N 1
ATOM 8439 C CA . PRO A 1 1003 ? 14.660 -3.787 -4.183 1.00 92.38 1003 PRO A CA 1
ATOM 8440 C C . PRO A 1 1003 ? 13.582 -3.259 -5.132 1.00 92.38 1003 PRO A C 1
ATOM 8442 O O . PRO A 1 1003 ? 12.839 -4.097 -5.637 1.00 92.38 1003 PRO A O 1
ATOM 8445 N N . HIS A 1 1004 ? 13.532 -1.944 -5.366 1.00 94.62 1004 HIS A N 1
ATOM 8446 C CA . HIS A 1 1004 ? 12.569 -1.220 -6.212 1.00 94.62 1004 HIS A CA 1
ATOM 8447 C C . HIS A 1 1004 ? 13.245 -0.667 -7.481 1.00 94.62 1004 HIS A C 1
ATOM 8449 O O . HIS A 1 1004 ? 12.844 0.350 -8.034 1.00 94.62 1004 HIS A O 1
ATOM 8455 N N . TYR A 1 1005 ? 14.328 -1.305 -7.938 1.00 96.94 1005 TYR A N 1
ATOM 8456 C CA . TYR A 1 1005 ? 15.210 -0.782 -8.996 1.00 96.94 1005 TYR A CA 1
ATOM 8457 C C . TYR A 1 1005 ? 14.507 -0.490 -10.340 1.00 96.94 1005 TYR A C 1
ATOM 8459 O O . TYR A 1 1005 ? 15.022 0.287 -11.142 1.00 96.94 1005 TYR A O 1
ATOM 8467 N N . PHE A 1 1006 ? 13.351 -1.112 -10.603 1.00 97.62 1006 PHE A N 1
ATOM 8468 C CA . PHE A 1 1006 ? 12.551 -0.865 -11.810 1.00 97.62 1006 PHE A CA 1
ATOM 8469 C C . PHE A 1 1006 ? 11.289 -0.022 -11.542 1.00 97.62 1006 PHE A C 1
ATOM 8471 O O . PHE A 1 1006 ? 10.565 0.310 -12.481 1.00 97.62 1006 PHE A O 1
ATOM 8478 N N . GLN A 1 1007 ? 11.043 0.397 -10.299 1.00 95.94 1007 GLN A N 1
ATOM 8479 C CA . GLN A 1 1007 ? 10.072 1.446 -9.995 1.00 95.94 1007 GLN A CA 1
ATOM 8480 C C . GLN A 1 1007 ? 10.506 2.753 -10.688 1.00 95.94 1007 GLN A C 1
ATOM 8482 O O . GLN A 1 1007 ? 11.694 3.065 -10.768 1.00 95.94 1007 GLN A O 1
ATOM 8487 N N . ASN A 1 1008 ? 9.555 3.526 -11.224 1.00 95.12 1008 ASN A N 1
ATOM 8488 C CA . ASN A 1 1008 ? 9.830 4.751 -11.995 1.00 95.12 1008 ASN A CA 1
ATOM 8489 C C . ASN A 1 1008 ? 10.756 4.566 -13.231 1.00 95.12 1008 ASN A C 1
ATOM 8491 O O . ASN A 1 1008 ? 11.406 5.524 -13.657 1.00 95.12 1008 ASN A O 1
ATOM 8495 N N . ILE A 1 1009 ? 10.795 3.379 -13.859 1.00 97.75 1009 ILE A N 1
ATOM 8496 C CA . ILE A 1 1009 ? 11.638 3.081 -15.044 1.00 97.75 1009 ILE A CA 1
ATOM 8497 C C . ILE A 1 1009 ? 11.510 4.098 -16.196 1.00 97.75 1009 ILE A C 1
ATOM 8499 O O . ILE A 1 1009 ? 12.473 4.353 -16.916 1.00 97.75 1009 ILE A O 1
ATOM 8503 N N . GLU A 1 1010 ? 10.345 4.733 -16.337 1.00 97.06 1010 GLU A N 1
ATOM 8504 C CA . GLU A 1 1010 ? 10.051 5.775 -17.333 1.00 97.06 1010 GLU A CA 1
ATOM 8505 C C . GLU A 1 1010 ? 10.885 7.054 -17.167 1.00 97.06 1010 GLU A C 1
ATOM 8507 O O . GLU A 1 1010 ? 11.015 7.836 -18.108 1.00 97.06 1010 GLU A O 1
ATOM 8512 N N . LYS A 1 1011 ? 11.468 7.258 -15.982 1.00 96.75 1011 LYS A N 1
ATOM 8513 C CA . LYS A 1 1011 ? 12.357 8.378 -15.645 1.00 96.75 1011 LYS A CA 1
ATOM 8514 C C . LYS A 1 1011 ? 13.836 7.960 -15.630 1.00 96.75 1011 LYS A C 1
ATOM 8516 O O . LYS A 1 1011 ? 14.700 8.820 -15.491 1.00 96.75 1011 LYS A O 1
ATOM 8521 N N . ASN A 1 1012 ? 14.143 6.664 -15.776 1.00 97.50 1012 ASN A N 1
ATOM 8522 C CA . ASN A 1 1012 ? 15.485 6.106 -15.592 1.00 97.50 1012 ASN A CA 1
ATOM 8523 C C . ASN A 1 1012 ? 15.942 5.265 -16.803 1.00 97.50 1012 ASN A C 1
ATOM 8525 O O . ASN A 1 1012 ? 15.632 4.077 -16.938 1.00 97.50 1012 ASN A O 1
ATOM 8529 N N . SER A 1 1013 ? 16.759 5.881 -17.664 1.00 97.62 1013 SER A N 1
ATOM 8530 C CA . SER A 1 1013 ? 17.356 5.229 -18.838 1.00 97.62 1013 SER A CA 1
ATOM 8531 C C . SER A 1 1013 ? 18.220 4.010 -18.485 1.00 97.62 1013 SER A C 1
ATOM 8533 O O . SER A 1 1013 ? 18.228 3.043 -19.245 1.00 97.62 1013 SER A O 1
ATOM 8535 N N . GLU A 1 1014 ? 18.914 4.003 -17.344 1.00 97.88 1014 GLU A N 1
ATOM 8536 C CA . GLU A 1 1014 ? 19.730 2.855 -16.927 1.00 97.88 1014 GLU A CA 1
ATOM 8537 C C . GLU A 1 1014 ? 18.852 1.654 -16.543 1.00 97.88 1014 GLU A C 1
ATOM 8539 O O . GLU A 1 1014 ? 19.061 0.548 -17.050 1.00 97.88 1014 GLU A O 1
ATOM 8544 N N . ALA A 1 1015 ? 17.825 1.869 -15.715 1.00 98.00 1015 ALA A N 1
ATOM 8545 C CA . ALA A 1 1015 ? 16.869 0.820 -15.363 1.00 98.00 1015 ALA A CA 1
ATOM 8546 C C . ALA A 1 1015 ? 16.183 0.258 -16.623 1.00 98.00 1015 ALA A C 1
ATOM 8548 O O . ALA A 1 1015 ? 16.056 -0.958 -16.777 1.00 98.00 1015 ALA A O 1
ATOM 8549 N N . SER A 1 1016 ? 15.841 1.123 -17.584 1.00 98.25 1016 SER A N 1
ATOM 8550 C CA . SER A 1 1016 ? 15.303 0.715 -18.887 1.00 98.25 1016 SER A CA 1
ATOM 8551 C C . SER A 1 1016 ? 16.287 -0.140 -19.706 1.00 98.25 1016 SER A C 1
ATOM 8553 O O . SER A 1 1016 ? 15.896 -1.169 -20.269 1.00 98.25 1016 SER A O 1
ATOM 8555 N N . TYR A 1 1017 ? 17.581 0.208 -19.721 1.00 98.38 1017 TYR A N 1
ATOM 8556 C CA . TYR A 1 1017 ? 18.636 -0.619 -20.323 1.00 98.38 1017 TYR A CA 1
ATOM 8557 C C . TYR A 1 1017 ? 18.744 -1.993 -19.648 1.00 98.38 1017 TYR A C 1
ATOM 8559 O O . TYR A 1 1017 ? 18.722 -3.017 -20.339 1.00 98.38 1017 TYR A O 1
ATOM 8567 N N . TRP A 1 1018 ? 18.788 -2.059 -18.315 1.00 97.88 1018 TRP A N 1
ATOM 8568 C CA . TRP A 1 1018 ? 18.875 -3.345 -17.621 1.00 97.88 1018 TRP A CA 1
ATOM 8569 C C . TRP A 1 1018 ? 17.611 -4.190 -17.772 1.00 97.88 1018 TRP A C 1
ATOM 8571 O O . TRP A 1 1018 ? 17.730 -5.406 -17.904 1.00 97.88 1018 TRP A O 1
ATOM 8581 N N . PHE A 1 1019 ? 16.423 -3.588 -17.862 1.00 97.56 1019 PHE A N 1
ATOM 8582 C CA . PHE A 1 1019 ? 15.186 -4.307 -18.178 1.00 97.56 1019 PHE A CA 1
ATOM 8583 C C . PHE A 1 1019 ? 15.225 -4.898 -19.597 1.00 97.56 1019 PHE A C 1
ATOM 8585 O O . PHE A 1 1019 ? 14.912 -6.076 -19.795 1.00 97.56 1019 PHE A O 1
ATOM 8592 N N . GLY A 1 1020 ? 15.710 -4.131 -20.582 1.00 97.31 1020 GLY A N 1
ATOM 8593 C CA . GLY A 1 1020 ? 15.968 -4.616 -21.941 1.00 97.31 1020 GLY A CA 1
ATOM 8594 C C . GLY A 1 1020 ? 16.952 -5.793 -21.985 1.00 97.31 1020 GLY A C 1
ATOM 8595 O O . GLY A 1 1020 ? 16.692 -6.798 -22.653 1.00 97.31 1020 GLY A O 1
ATOM 8596 N N . PHE A 1 1021 ? 18.049 -5.716 -21.223 1.00 96.81 1021 PHE A N 1
ATOM 8597 C CA . PHE A 1 1021 ? 19.056 -6.782 -21.129 1.00 96.81 1021 PHE A CA 1
ATOM 8598 C C . PHE A 1 1021 ? 18.497 -8.026 -20.418 1.00 96.81 1021 PHE A C 1
ATOM 8600 O O . PHE A 1 1021 ? 18.593 -9.145 -20.932 1.00 96.81 1021 PHE A O 1
ATOM 8607 N N . LEU A 1 1022 ? 17.838 -7.846 -19.269 1.00 95.62 1022 LEU A N 1
ATOM 8608 C CA . LEU A 1 1022 ? 17.191 -8.918 -18.511 1.00 95.62 1022 LEU A CA 1
ATOM 8609 C C . LEU A 1 1022 ? 16.125 -9.629 -19.356 1.00 95.62 1022 LEU A C 1
ATOM 8611 O O . LEU A 1 1022 ? 15.918 -10.833 -19.213 1.00 95.62 1022 LEU A O 1
ATOM 8615 N N . ARG A 1 1023 ? 15.479 -8.925 -20.288 1.00 95.19 1023 ARG A N 1
ATOM 8616 C CA . ARG A 1 1023 ? 14.515 -9.527 -21.211 1.00 95.19 1023 ARG A CA 1
ATOM 8617 C C . ARG A 1 1023 ? 15.159 -10.382 -22.306 1.00 95.19 1023 ARG A C 1
ATOM 8619 O O . ARG A 1 1023 ? 14.544 -11.350 -22.763 1.00 95.19 1023 ARG A O 1
ATOM 8626 N N . ALA A 1 1024 ? 16.386 -10.057 -22.706 1.00 95.31 1024 ALA A N 1
ATOM 8627 C CA . ALA A 1 1024 ? 17.156 -10.818 -23.686 1.00 95.31 1024 ALA A CA 1
ATOM 8628 C C . ALA A 1 1024 ? 17.834 -12.066 -23.082 1.00 95.31 1024 ALA A C 1
ATOM 8630 O O . ALA A 1 1024 ? 17.624 -13.168 -23.586 1.00 95.31 1024 ALA A O 1
ATOM 8631 N N . ASP A 1 1025 ? 18.593 -11.920 -21.988 1.00 94.38 1025 ASP A N 1
ATOM 8632 C CA . ASP A 1 1025 ? 19.420 -12.998 -21.397 1.00 94.38 1025 ASP A CA 1
ATOM 8633 C C . ASP A 1 1025 ? 19.001 -13.420 -19.968 1.00 94.38 1025 ASP A C 1
ATOM 8635 O O . ASP A 1 1025 ? 19.475 -14.429 -19.435 1.00 94.38 1025 ASP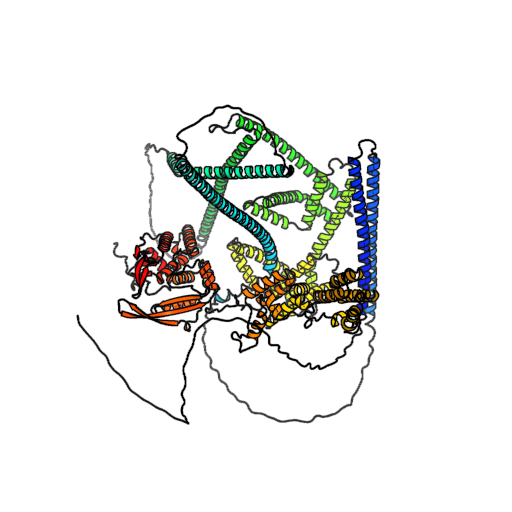 A O 1
ATOM 8639 N N . GLY A 1 1026 ? 18.101 -12.678 -19.321 1.00 93.94 1026 GLY A N 1
ATOM 8640 C CA . GLY A 1 1026 ? 17.590 -12.986 -17.982 1.00 93.94 1026 GLY A CA 1
ATOM 8641 C C . GLY A 1 1026 ? 16.449 -14.009 -17.954 1.00 93.94 1026 GLY A C 1
ATOM 8642 O O . GLY A 1 1026 ? 15.904 -14.446 -18.972 1.00 93.94 1026 GLY A O 1
ATOM 8643 N N . SER A 1 1027 ? 16.085 -14.429 -16.739 1.00 91.19 1027 SER A N 1
ATOM 8644 C CA . SER A 1 1027 ? 14.996 -15.375 -16.493 1.00 91.19 1027 SER A CA 1
ATOM 8645 C C . SER A 1 1027 ? 14.380 -15.180 -15.104 1.00 91.19 1027 SER A C 1
ATOM 8647 O O . SER A 1 1027 ? 15.047 -15.372 -14.090 1.00 91.19 1027 SER A O 1
ATOM 8649 N N . ARG A 1 1028 ? 13.068 -14.943 -15.061 1.00 88.44 1028 ARG A N 1
ATOM 8650 C CA . ARG A 1 1028 ? 12.207 -15.222 -13.901 1.00 88.44 1028 ARG A CA 1
ATOM 8651 C C . ARG A 1 1028 ? 11.558 -16.589 -14.145 1.00 88.44 1028 ARG A C 1
ATOM 8653 O O . ARG A 1 1028 ? 11.057 -16.816 -15.245 1.00 88.44 1028 ARG A O 1
ATOM 8660 N N . ALA A 1 1029 ? 11.709 -17.557 -13.234 1.00 69.81 1029 ALA A N 1
ATOM 8661 C CA . ALA A 1 1029 ? 11.238 -18.933 -13.473 1.00 69.81 1029 ALA A CA 1
ATOM 8662 C C . ALA A 1 1029 ? 11.170 -19.811 -12.209 1.00 69.81 1029 ALA A C 1
ATOM 8664 O O . ALA A 1 1029 ? 12.172 -19.979 -11.500 1.00 69.81 1029 ALA A O 1
ATOM 8665 N N . GLY A 1 1030 ? 10.037 -20.492 -12.019 1.00 80.38 1030 GLY A N 1
ATOM 8666 C CA . GLY A 1 1030 ? 9.786 -21.458 -10.945 1.00 80.38 1030 GLY A CA 1
ATOM 8667 C C . GLY A 1 1030 ? 9.266 -20.789 -9.675 1.00 80.38 1030 GLY A C 1
ATOM 8668 O O . GLY A 1 1030 ? 8.074 -20.801 -9.419 1.00 80.38 1030 GLY A O 1
ATOM 8669 N N . ASP A 1 1031 ? 10.171 -20.197 -8.902 1.00 83.06 1031 ASP A N 1
ATOM 8670 C CA . ASP A 1 1031 ? 9.832 -19.354 -7.748 1.00 83.06 1031 ASP A CA 1
ATOM 8671 C C . ASP A 1 1031 ? 9.498 -17.939 -8.270 1.00 83.06 1031 ASP A C 1
ATOM 8673 O O . ASP A 1 1031 ? 10.300 -17.399 -9.045 1.00 83.06 1031 ASP A O 1
ATOM 8677 N N . PRO A 1 1032 ? 8.332 -17.359 -7.913 1.00 86.75 1032 PRO A N 1
ATOM 8678 C CA . PRO A 1 1032 ? 7.843 -16.107 -8.496 1.00 86.75 1032 PRO A CA 1
ATOM 8679 C C . PRO A 1 1032 ? 8.763 -14.917 -8.214 1.00 86.75 1032 PRO A C 1
ATOM 8681 O O . PRO A 1 1032 ? 8.893 -14.038 -9.066 1.00 86.75 1032 PRO A O 1
ATOM 8684 N N . TYR A 1 1033 ? 9.451 -14.920 -7.068 1.00 91.00 1033 TYR A N 1
ATOM 8685 C CA . TYR A 1 1033 ? 10.300 -13.822 -6.596 1.00 91.00 1033 TYR A CA 1
ATOM 8686 C C . TYR A 1 1033 ? 11.770 -13.986 -7.008 1.00 91.00 1033 TYR A C 1
ATOM 8688 O O . TYR A 1 1033 ? 12.627 -13.182 -6.638 1.00 91.00 1033 TYR A O 1
ATOM 8696 N N . LYS A 1 1034 ? 12.097 -15.061 -7.737 1.00 92.69 1034 LYS A N 1
ATOM 8697 C CA 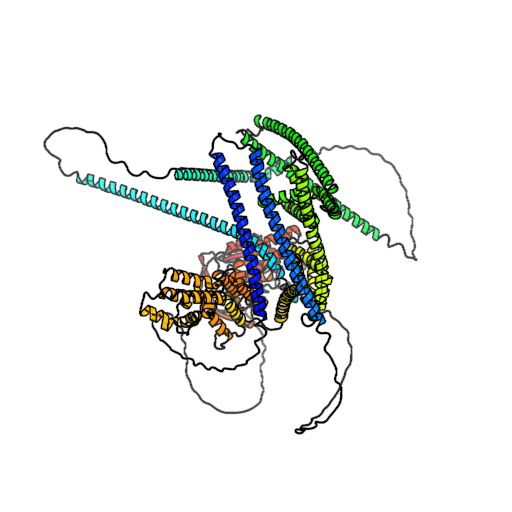. LYS A 1 1034 ? 13.466 -15.481 -8.051 1.00 92.69 1034 LYS A CA 1
ATOM 8698 C C . LYS A 1 1034 ? 13.945 -14.930 -9.390 1.00 92.69 1034 LYS A C 1
ATOM 8700 O O . LYS A 1 1034 ? 13.635 -15.480 -10.452 1.00 92.69 1034 LYS A O 1
ATOM 8705 N N . ILE A 1 1035 ? 14.822 -13.939 -9.321 1.00 93.38 1035 ILE A N 1
ATOM 8706 C CA . ILE A 1 1035 ? 15.467 -13.335 -10.488 1.00 93.38 1035 ILE A CA 1
ATOM 8707 C C . ILE A 1 1035 ? 16.813 -14.031 -10.748 1.00 93.38 1035 ILE A C 1
ATOM 8709 O O . ILE A 1 1035 ? 17.578 -14.353 -9.829 1.00 93.38 1035 ILE A O 1
ATOM 8713 N N . TYR A 1 1036 ? 17.073 -14.348 -12.019 1.00 93.56 1036 TYR A N 1
ATOM 8714 C CA . TYR A 1 1036 ? 18.239 -15.106 -12.467 1.00 93.56 1036 TYR A CA 1
ATOM 8715 C C . TYR A 1 1036 ? 18.827 -14.515 -13.747 1.00 93.56 1036 TYR A C 1
ATOM 8717 O O . TYR A 1 1036 ? 18.109 -14.285 -14.719 1.00 93.56 1036 TYR A O 1
ATOM 8725 N N . PHE A 1 1037 ? 20.147 -14.344 -13.764 1.00 92.75 1037 PHE A N 1
ATOM 8726 C CA . PHE A 1 1037 ? 20.881 -13.777 -14.893 1.00 92.75 1037 PHE A CA 1
ATOM 8727 C C . PHE A 1 1037 ? 22.257 -14.460 -14.979 1.00 92.75 1037 PHE A C 1
ATOM 8729 O O . PHE A 1 1037 ? 22.956 -14.598 -13.971 1.00 92.75 1037 PHE A O 1
ATOM 8736 N N . GLU A 1 1038 ? 22.608 -14.988 -16.155 1.00 95.00 1038 GLU A N 1
ATOM 8737 C CA . GLU A 1 1038 ? 23.790 -15.837 -16.369 1.00 95.00 1038 GLU A CA 1
ATOM 8738 C C . GLU A 1 1038 ? 24.412 -15.555 -17.739 1.00 95.00 1038 GLU A C 1
ATOM 8740 O O . GLU A 1 1038 ? 23.865 -15.949 -18.765 1.00 95.00 1038 GLU A O 1
ATOM 8745 N N . LEU A 1 1039 ? 25.585 -14.921 -17.742 1.00 95.88 1039 LEU A N 1
ATOM 8746 C CA . LEU A 1 1039 ? 26.321 -14.542 -18.948 1.00 95.88 1039 LEU A CA 1
ATOM 8747 C C . LEU A 1 1039 ? 27.597 -15.378 -19.103 1.00 95.88 1039 LEU A C 1
ATOM 8749 O O . LEU A 1 1039 ? 28.044 -16.085 -18.194 1.00 95.88 1039 LEU A O 1
ATOM 8753 N N . SER A 1 1040 ? 28.228 -15.298 -20.274 1.00 95.50 1040 SER A N 1
ATOM 8754 C CA . SER A 1 1040 ? 29.571 -15.851 -20.473 1.00 95.50 1040 SER A CA 1
ATOM 8755 C C . SER A 1 1040 ? 30.597 -15.069 -19.642 1.00 95.50 1040 SER A C 1
ATOM 8757 O O . SER A 1 1040 ? 30.480 -13.859 -19.510 1.00 95.50 1040 SER A O 1
ATOM 8759 N N . VAL A 1 1041 ? 31.647 -15.720 -19.123 1.00 96.88 1041 VAL A N 1
ATOM 8760 C CA . VAL A 1 1041 ? 32.682 -15.038 -18.303 1.00 96.88 1041 VAL A CA 1
ATOM 8761 C C . VAL A 1 1041 ? 33.396 -13.895 -19.044 1.00 96.88 1041 VAL A C 1
ATOM 8763 O O . VAL A 1 1041 ? 33.890 -12.973 -18.405 1.00 96.88 1041 VAL A O 1
ATOM 8766 N N . LYS A 1 1042 ? 33.398 -13.905 -20.384 1.00 95.31 1042 LYS A N 1
ATOM 8767 C CA . LYS A 1 1042 ? 33.902 -12.797 -21.220 1.00 95.31 1042 LYS A CA 1
ATOM 8768 C C . LYS A 1 1042 ? 33.087 -11.490 -21.084 1.00 95.31 1042 LYS A C 1
ATOM 8770 O O . LYS A 1 1042 ? 33.547 -10.461 -21.555 1.00 95.31 1042 LYS A O 1
ATOM 8775 N N . ASP A 1 1043 ? 31.880 -11.588 -20.522 1.00 95.25 1043 ASP A N 1
ATOM 8776 C CA . ASP A 1 1043 ? 30.870 -10.538 -20.348 1.00 95.25 1043 ASP A CA 1
ATOM 8777 C C . ASP A 1 1043 ? 30.542 -10.333 -18.847 1.00 95.25 1043 ASP A C 1
ATOM 8779 O O . ASP A 1 1043 ? 29.466 -9.845 -18.495 1.00 95.25 1043 ASP A O 1
ATOM 8783 N N . LYS A 1 1044 ? 31.431 -10.785 -17.939 1.00 95.75 1044 LYS A N 1
ATOM 8784 C CA . LYS A 1 1044 ? 31.207 -10.741 -16.479 1.00 95.75 1044 LYS A CA 1
ATOM 8785 C C . LYS A 1 1044 ? 31.037 -9.318 -15.943 1.00 95.75 1044 LYS A C 1
ATOM 8787 O O . LYS A 1 1044 ? 30.367 -9.131 -14.940 1.00 95.75 1044 LYS A O 1
ATOM 8792 N N . ASP A 1 1045 ? 31.607 -8.341 -16.636 1.00 96.19 1045 ASP A N 1
ATOM 8793 C CA . ASP A 1 1045 ? 31.535 -6.918 -16.326 1.00 96.19 1045 ASP A CA 1
ATOM 8794 C C . ASP A 1 1045 ? 30.087 -6.410 -16.327 1.00 96.19 1045 ASP A C 1
ATOM 8796 O O . ASP A 1 1045 ? 29.716 -5.641 -15.451 1.00 96.19 1045 ASP A O 1
ATOM 8800 N N . ARG A 1 1046 ? 29.222 -6.916 -17.221 1.00 96.25 1046 ARG A N 1
ATOM 8801 C CA . ARG A 1 1046 ? 27.787 -6.581 -17.187 1.00 96.25 1046 ARG A CA 1
ATOM 8802 C C . ARG A 1 1046 ? 27.061 -7.196 -15.981 1.00 96.25 1046 ARG A C 1
ATOM 8804 O O . ARG A 1 1046 ? 26.065 -6.647 -15.532 1.00 96.25 1046 ARG A O 1
ATOM 8811 N N . LEU A 1 1047 ? 27.536 -8.332 -15.458 1.00 95.75 1047 LEU A N 1
ATOM 8812 C CA . LEU A 1 1047 ? 26.999 -8.930 -14.226 1.00 95.75 1047 LEU A CA 1
ATOM 8813 C C . LEU A 1 1047 ? 27.510 -8.227 -12.969 1.00 95.75 1047 LEU A C 1
ATOM 8815 O O . LEU A 1 1047 ? 26.802 -8.228 -11.973 1.00 95.75 1047 LEU A O 1
ATOM 8819 N N . GLU A 1 1048 ? 28.718 -7.671 -13.014 1.00 97.12 1048 GLU A N 1
ATOM 8820 C CA . GLU A 1 1048 ? 29.315 -6.889 -11.929 1.00 97.12 1048 GLU A CA 1
ATOM 8821 C C . GLU A 1 1048 ? 28.657 -5.501 -11.846 1.00 97.12 1048 GLU A C 1
ATOM 8823 O O . GLU A 1 1048 ? 28.230 -5.109 -10.768 1.00 97.12 1048 GLU A O 1
ATOM 8828 N N . GLU A 1 1049 ? 28.440 -4.822 -12.977 1.00 97.12 1049 GLU A N 1
ATOM 8829 C CA . GLU A 1 1049 ? 27.735 -3.530 -13.023 1.00 97.12 1049 GLU A CA 1
ATOM 8830 C C . GLU A 1 1049 ? 26.237 -3.654 -12.677 1.00 97.12 1049 GLU A C 1
ATOM 8832 O O . GLU A 1 1049 ? 25.744 -2.886 -11.858 1.00 97.12 1049 GLU A O 1
ATOM 8837 N N . PHE A 1 1050 ? 25.507 -4.657 -13.194 1.00 97.19 1050 PHE A N 1
ATOM 8838 C CA . PHE A 1 1050 ? 24.114 -4.876 -12.762 1.00 97.19 1050 PHE A CA 1
ATOM 8839 C C . PHE A 1 1050 ? 24.017 -5.331 -11.299 1.00 97.19 1050 PHE A C 1
ATOM 8841 O O . PHE A 1 1050 ? 23.025 -5.047 -10.633 1.00 97.19 1050 PHE A O 1
ATOM 8848 N N . ALA A 1 1051 ? 25.029 -6.040 -10.784 1.00 96.38 1051 ALA A N 1
ATOM 8849 C CA . ALA A 1 1051 ? 25.082 -6.375 -9.367 1.00 96.38 1051 ALA A CA 1
ATOM 8850 C C . ALA A 1 1051 ? 25.244 -5.114 -8.510 1.00 96.38 1051 ALA A C 1
ATOM 8852 O O . ALA A 1 1051 ? 24.486 -4.955 -7.560 1.00 96.38 1051 ALA A O 1
ATOM 8853 N N . ASP A 1 1052 ? 26.155 -4.210 -8.870 1.00 97.00 1052 ASP A N 1
ATOM 8854 C CA . ASP A 1 1052 ? 26.359 -2.940 -8.167 1.00 97.00 1052 ASP A CA 1
ATOM 8855 C C . ASP A 1 1052 ? 25.096 -2.059 -8.198 1.00 97.00 1052 ASP A C 1
ATOM 8857 O O . ASP A 1 1052 ? 24.601 -1.654 -7.148 1.00 97.00 1052 ASP A O 1
ATOM 8861 N N . ALA A 1 1053 ? 24.482 -1.894 -9.376 1.00 96.38 1053 ALA A N 1
ATOM 8862 C CA . ALA A 1 1053 ? 23.280 -1.078 -9.571 1.00 96.38 1053 ALA A CA 1
ATOM 8863 C C . ALA A 1 1053 ? 22.076 -1.520 -8.709 1.00 96.38 1053 ALA A C 1
ATOM 8865 O O . ALA A 1 1053 ? 21.330 -0.682 -8.200 1.00 96.38 1053 ALA A O 1
ATOM 8866 N N . VAL A 1 1054 ? 21.904 -2.832 -8.481 1.00 95.69 1054 VAL A N 1
ATOM 8867 C CA . VAL A 1 1054 ? 20.875 -3.356 -7.559 1.00 95.69 1054 VAL A CA 1
ATOM 8868 C C . VAL A 1 1054 ? 21.384 -3.554 -6.124 1.00 95.69 1054 VAL A C 1
ATOM 8870 O O . VAL A 1 1054 ? 20.631 -3.996 -5.260 1.00 95.69 1054 VAL A O 1
ATOM 8873 N N . GLY A 1 1055 ? 22.659 -3.298 -5.828 1.00 95.25 1055 GLY A N 1
ATOM 8874 C CA . GLY A 1 1055 ? 23.284 -3.596 -4.534 1.00 95.25 1055 GLY A CA 1
ATOM 8875 C C . GLY A 1 1055 ? 23.380 -5.097 -4.206 1.00 95.25 1055 GLY A C 1
ATOM 8876 O O . GLY A 1 1055 ? 23.278 -5.491 -3.044 1.00 95.25 1055 GLY A O 1
ATOM 8877 N N . PHE A 1 1056 ? 23.508 -5.971 -5.207 1.00 94.38 1056 PHE A N 1
ATOM 8878 C CA . PHE A 1 1056 ? 23.869 -7.380 -5.025 1.00 94.38 1056 PHE A CA 1
ATOM 8879 C C . PHE A 1 1056 ? 25.380 -7.492 -4.728 1.00 94.38 1056 PHE A C 1
ATOM 8881 O O . PHE A 1 1056 ? 26.188 -7.133 -5.582 1.00 94.38 1056 PHE A O 1
ATOM 8888 N N . PRO A 1 1057 ? 25.806 -8.045 -3.577 1.00 92.69 1057 PRO A N 1
ATOM 8889 C CA . PRO A 1 1057 ? 27.227 -8.146 -3.240 1.00 92.69 1057 PRO A CA 1
ATOM 8890 C C . PRO A 1 1057 ? 28.032 -8.971 -4.261 1.00 92.69 1057 PRO A C 1
ATOM 8892 O O . PRO A 1 1057 ? 27.693 -10.121 -4.568 1.00 92.69 1057 PRO A O 1
ATOM 8895 N N . SER A 1 1058 ? 29.104 -8.384 -4.800 1.00 94.81 1058 SER A N 1
ATOM 8896 C CA . SER A 1 1058 ? 29.872 -8.945 -5.924 1.00 94.81 1058 SER A CA 1
ATOM 8897 C C . SER A 1 1058 ? 30.535 -10.295 -5.614 1.00 94.81 1058 SER A C 1
ATOM 8899 O O . SER A 1 1058 ? 30.642 -11.153 -6.490 1.00 94.81 1058 SER A O 1
ATOM 8901 N N . GLU A 1 1059 ? 30.909 -10.561 -4.362 1.00 94.56 1059 GLU A N 1
ATOM 8902 C CA . GLU A 1 1059 ? 31.463 -11.849 -3.923 1.00 94.56 1059 GLU A CA 1
ATOM 8903 C C . GLU A 1 1059 ? 30.440 -13.002 -3.978 1.00 94.56 1059 GLU A C 1
ATOM 8905 O O . GLU A 1 1059 ? 30.804 -14.180 -3.925 1.00 94.56 1059 GLU A O 1
ATOM 8910 N N . ARG A 1 1060 ? 29.148 -12.684 -4.146 1.00 94.00 1060 ARG A N 1
ATOM 8911 C CA . ARG A 1 1060 ? 28.070 -13.664 -4.342 1.00 94.00 1060 ARG A CA 1
ATOM 8912 C C . ARG A 1 1060 ? 27.822 -13.999 -5.817 1.00 94.00 1060 ARG A C 1
ATOM 8914 O O . ARG A 1 1060 ? 27.006 -14.890 -6.084 1.00 94.00 1060 ARG A O 1
ATOM 8921 N N . ILE A 1 1061 ? 28.524 -13.364 -6.766 1.00 97.12 1061 ILE A N 1
ATOM 8922 C CA . ILE A 1 1061 ? 28.521 -13.740 -8.190 1.00 97.12 1061 ILE A CA 1
ATOM 8923 C C . ILE A 1 1061 ? 29.168 -15.125 -8.324 1.00 97.12 1061 ILE A C 1
ATOM 8925 O O . ILE A 1 1061 ? 30.321 -15.339 -7.953 1.00 97.12 1061 ILE A O 1
ATOM 8929 N N . LYS A 1 1062 ? 28.428 -16.109 -8.850 1.00 97.38 1062 LYS A N 1
ATOM 8930 C CA . LYS A 1 1062 ? 28.893 -17.506 -8.900 1.00 97.38 1062 LYS A CA 1
ATOM 8931 C C . LYS A 1 1062 ? 29.356 -17.888 -10.294 1.00 97.38 1062 LYS A C 1
ATOM 8933 O O . LYS A 1 1062 ? 28.585 -17.838 -11.248 1.00 97.38 1062 LYS A O 1
ATOM 8938 N N . PHE A 1 1063 ? 30.582 -18.381 -10.399 1.00 97.31 1063 PHE A N 1
ATOM 8939 C CA . PHE A 1 1063 ? 31.086 -18.986 -11.627 1.00 97.31 1063 PHE A CA 1
ATOM 8940 C C . PHE A 1 1063 ? 30.540 -20.409 -11.811 1.00 97.31 1063 PHE A C 1
ATOM 8942 O O . PHE A 1 1063 ? 30.272 -21.135 -10.851 1.00 97.31 1063 PHE A O 1
ATOM 8949 N N . ARG A 1 1064 ? 30.349 -20.813 -13.068 1.00 96.50 1064 ARG A N 1
ATOM 8950 C CA . ARG A 1 1064 ? 29.915 -22.153 -13.467 1.00 96.50 1064 ARG A CA 1
ATOM 8951 C C . ARG A 1 1064 ? 30.592 -22.551 -14.774 1.00 96.50 1064 ARG A C 1
ATOM 8953 O O . ARG A 1 1064 ? 30.317 -21.952 -15.813 1.00 96.50 1064 ARG A O 1
ATOM 8960 N N . THR A 1 1065 ? 31.391 -23.612 -14.736 1.00 96.94 1065 THR A N 1
ATOM 8961 C CA . THR A 1 1065 ? 31.785 -24.357 -15.938 1.00 96.94 1065 THR A CA 1
ATOM 8962 C C . THR A 1 1065 ? 30.660 -25.312 -16.345 1.00 96.94 1065 THR A C 1
ATOM 8964 O O . THR A 1 1065 ? 30.038 -25.967 -15.505 1.00 96.94 1065 THR A O 1
ATOM 8967 N N . ARG A 1 1066 ? 30.397 -25.407 -17.650 1.00 94.75 1066 ARG A N 1
ATOM 8968 C CA . ARG A 1 1066 ? 29.567 -26.444 -18.272 1.00 94.75 1066 ARG A CA 1
ATOM 8969 C C . ARG A 1 1066 ? 30.353 -27.075 -19.413 1.00 94.75 1066 ARG A C 1
ATOM 8971 O O . ARG A 1 1066 ? 30.820 -26.359 -20.293 1.00 94.75 1066 ARG A O 1
ATOM 8978 N N . TYR A 1 1067 ? 30.442 -28.398 -19.444 1.00 94.25 1067 TYR A N 1
ATOM 8979 C CA . TYR A 1 1067 ? 30.942 -29.115 -20.615 1.00 94.25 1067 TYR A CA 1
ATOM 8980 C C . TYR A 1 1067 ? 29.768 -29.468 -21.525 1.00 94.25 1067 TYR A C 1
ATOM 8982 O O . TYR A 1 1067 ? 28.738 -29.945 -21.047 1.00 94.25 1067 TYR A O 1
ATOM 8990 N N . LYS A 1 1068 ? 29.903 -29.211 -22.826 1.00 91.56 1068 LYS A N 1
ATOM 8991 C CA . LYS A 1 1068 ? 28.901 -29.581 -23.831 1.00 91.56 1068 LYS A CA 1
ATOM 8992 C C . LYS A 1 1068 ? 29.574 -30.010 -25.128 1.00 91.56 1068 LYS A C 1
ATOM 8994 O O . LYS A 1 1068 ? 30.550 -29.392 -25.546 1.00 91.56 1068 LYS A O 1
ATOM 8999 N N . TRP A 1 1069 ? 29.036 -31.035 -25.778 1.00 87.94 1069 TRP A N 1
ATOM 9000 C CA . TRP A 1 1069 ? 29.449 -31.404 -27.129 1.00 87.94 1069 TRP A CA 1
ATOM 9001 C C . TRP A 1 1069 ? 29.040 -30.305 -28.121 1.00 87.94 1069 TRP A C 1
ATOM 9003 O O . TRP A 1 1069 ? 27.989 -29.683 -27.978 1.00 87.94 1069 TRP A O 1
ATOM 9013 N N . TYR A 1 1070 ? 29.910 -29.996 -29.077 1.00 88.06 1070 TYR A N 1
ATOM 9014 C CA . TYR A 1 1070 ? 29.631 -29.075 -30.171 1.00 88.06 1070 TYR A CA 1
ATOM 9015 C C . TYR A 1 1070 ? 30.449 -29.470 -31.403 1.00 88.06 1070 TYR A C 1
ATOM 9017 O O . TYR A 1 1070 ? 31.680 -29.362 -31.406 1.00 88.06 1070 TYR A O 1
ATOM 9025 N N . LYS A 1 1071 ? 29.757 -29.887 -32.465 1.00 87.69 1071 LYS A N 1
ATOM 9026 C CA . LYS A 1 1071 ? 30.303 -30.465 -33.700 1.00 87.69 1071 LYS A CA 1
ATOM 9027 C C . LYS A 1 1071 ? 31.236 -31.653 -33.428 1.00 87.69 1071 LYS A C 1
ATOM 9029 O O . LYS A 1 1071 ? 32.305 -31.752 -34.024 1.00 87.69 1071 LYS A O 1
ATOM 9034 N N . GLY A 1 1072 ? 30.843 -32.532 -32.504 1.00 88.69 1072 GLY A N 1
ATOM 9035 C CA . GLY A 1 1072 ? 31.599 -33.731 -32.128 1.00 88.69 1072 GLY A CA 1
ATOM 9036 C C . GLY A 1 1072 ? 32.810 -33.473 -31.226 1.00 88.69 1072 GLY A C 1
ATOM 9037 O O . GLY A 1 1072 ? 33.592 -34.388 -30.987 1.00 88.69 1072 GLY A O 1
ATOM 9038 N N . VAL A 1 1073 ? 32.975 -32.252 -30.704 1.00 93.31 1073 VAL A N 1
ATOM 9039 C CA . VAL A 1 1073 ? 34.051 -31.886 -29.769 1.00 93.31 1073 VAL A CA 1
ATOM 9040 C C . VAL A 1 1073 ? 33.448 -31.442 -28.441 1.00 93.31 1073 VAL A C 1
ATOM 9042 O O . VAL A 1 1073 ? 32.606 -30.546 -28.416 1.00 93.31 1073 VAL A O 1
ATOM 9045 N N . LEU A 1 1074 ? 33.888 -32.033 -27.329 1.00 93.19 1074 LEU A N 1
ATOM 9046 C CA . LEU A 1 1074 ? 33.505 -31.585 -25.991 1.00 93.19 1074 LEU A CA 1
ATOM 9047 C C . LEU A 1 1074 ? 34.166 -30.229 -25.701 1.00 93.19 1074 LEU A C 1
ATOM 9049 O O . LEU A 1 1074 ? 35.388 -30.139 -25.599 1.00 93.19 1074 LEU A O 1
ATOM 9053 N N . LYS A 1 1075 ? 33.364 -29.170 -25.580 1.00 95.69 1075 LYS A N 1
ATOM 9054 C CA . LYS A 1 1075 ? 33.828 -27.810 -25.290 1.00 95.69 1075 LYS A CA 1
ATOM 9055 C C . LYS A 1 1075 ? 33.486 -27.397 -23.866 1.00 95.69 1075 LYS A C 1
ATOM 9057 O O . LYS A 1 1075 ? 32.393 -27.679 -23.368 1.00 95.69 1075 LYS A O 1
ATOM 9062 N N . GLU A 1 1076 ? 34.417 -26.688 -23.237 1.00 96.38 1076 GLU A N 1
ATOM 9063 C CA . GLU A 1 1076 ? 34.180 -25.990 -21.978 1.00 96.38 1076 GLU A CA 1
ATOM 9064 C C . GLU A 1 1076 ? 33.475 -24.649 -22.242 1.00 96.38 1076 GLU A C 1
ATOM 9066 O O . GLU A 1 1076 ? 33.900 -23.863 -23.089 1.00 96.38 1076 GLU A O 1
ATOM 9071 N N . TYR A 1 1077 ? 32.415 -24.371 -21.487 1.00 95.12 1077 TYR A N 1
ATOM 9072 C CA . TYR A 1 1077 ? 31.720 -23.090 -21.459 1.00 95.12 1077 TYR A CA 1
ATOM 9073 C C . TYR A 1 1077 ? 31.746 -22.541 -20.032 1.00 95.12 1077 TYR A C 1
ATOM 9075 O O . TYR A 1 1077 ? 31.088 -23.084 -19.142 1.00 95.12 1077 TYR A O 1
ATOM 9083 N N . LYS A 1 1078 ? 32.503 -21.460 -19.817 1.00 97.44 1078 LYS A N 1
ATOM 9084 C CA . LYS A 1 1078 ? 32.544 -20.728 -18.545 1.00 97.44 1078 LYS A CA 1
ATOM 9085 C C . LYS A 1 1078 ? 31.497 -19.615 -18.551 1.00 97.44 1078 LYS A C 1
ATOM 9087 O O . LYS A 1 1078 ? 31.512 -18.735 -19.416 1.00 97.44 1078 LYS A O 1
ATOM 9092 N N . SER A 1 1079 ? 30.615 -19.658 -17.561 1.00 97.19 1079 SER A N 1
ATOM 9093 C CA . SER A 1 1079 ? 29.576 -18.659 -17.287 1.00 97.19 1079 SER A CA 1
ATOM 9094 C C . SER A 1 1079 ? 29.743 -18.066 -15.888 1.00 97.19 1079 SER A C 1
ATOM 9096 O O . SER A 1 1079 ? 30.159 -18.773 -14.970 1.00 97.19 1079 SER A O 1
ATOM 9098 N N . ALA A 1 1080 ? 29.410 -16.790 -15.732 1.00 97.94 1080 ALA A N 1
ATOM 9099 C CA . ALA A 1 1080 ? 29.172 -16.148 -14.442 1.00 97.94 1080 ALA A CA 1
ATOM 9100 C C . ALA A 1 1080 ? 27.657 -15.964 -14.272 1.00 97.94 1080 ALA A C 1
ATOM 9102 O O . ALA A 1 1080 ? 26.933 -15.875 -15.264 1.00 97.94 1080 ALA A O 1
ATOM 9103 N N . ARG A 1 1081 ? 27.156 -15.949 -13.036 1.00 96.56 1081 ARG A N 1
ATOM 9104 C CA . ARG A 1 1081 ? 25.725 -15.764 -12.763 1.00 96.56 1081 ARG A CA 1
ATOM 9105 C C . ARG A 1 1081 ? 25.453 -15.116 -11.419 1.00 96.56 1081 ARG A C 1
ATOM 9107 O O . ARG A 1 1081 ? 26.131 -15.412 -10.433 1.00 96.56 1081 ARG A O 1
ATOM 9114 N N . ILE A 1 1082 ? 24.366 -14.362 -11.377 1.00 95.62 1082 ILE A N 1
ATOM 9115 C CA . ILE A 1 1082 ? 23.706 -13.938 -10.145 1.00 95.62 1082 ILE A CA 1
ATOM 9116 C C . ILE A 1 1082 ? 22.393 -14.707 -9.968 1.00 95.62 1082 ILE A C 1
ATOM 9118 O O . ILE A 1 1082 ? 21.754 -15.152 -10.925 1.00 95.62 1082 ILE A O 1
ATOM 9122 N N . LYS A 1 1083 ? 22.011 -14.903 -8.707 1.00 94.62 1083 LYS A N 1
ATOM 9123 C CA . LYS A 1 1083 ? 20.696 -15.407 -8.309 1.00 94.62 1083 LYS A CA 1
ATOM 9124 C C . LYS A 1 1083 ? 20.338 -14.757 -6.979 1.00 94.62 1083 LYS A C 1
ATOM 9126 O O . LYS A 1 1083 ? 21.022 -14.997 -5.981 1.00 94.62 1083 LYS A O 1
ATOM 9131 N N . PHE A 1 1084 ? 19.247 -14.013 -6.965 1.00 92.75 1084 PHE A N 1
ATOM 9132 C CA . PHE A 1 1084 ? 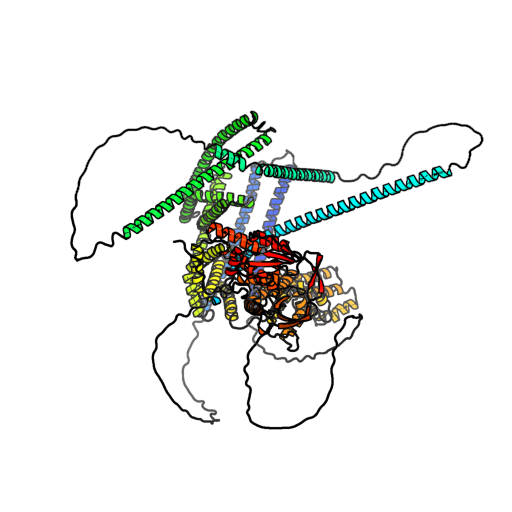18.677 -13.405 -5.769 1.00 92.75 1084 PHE A CA 1
ATOM 9133 C C . PHE A 1 1084 ? 17.162 -13.636 -5.733 1.00 92.75 1084 PHE A C 1
ATOM 9135 O O . PHE A 1 1084 ? 16.598 -14.239 -6.651 1.00 92.75 1084 PHE A O 1
ATOM 9142 N N . HIS A 1 1085 ? 16.523 -13.214 -4.645 1.00 91.75 1085 HIS A N 1
ATOM 9143 C CA . HIS A 1 1085 ? 15.068 -13.185 -4.546 1.00 91.75 1085 HIS A CA 1
ATOM 9144 C C . HIS A 1 1085 ? 14.646 -11.793 -4.067 1.00 91.75 1085 HIS A C 1
ATOM 9146 O O . HIS A 1 1085 ? 15.258 -11.253 -3.145 1.00 91.75 1085 HIS A O 1
ATOM 9152 N N . SER A 1 1086 ? 13.623 -11.219 -4.692 1.00 92.19 1086 SER A N 1
ATOM 9153 C CA . SER A 1 1086 ? 12.955 -10.002 -4.229 1.00 92.19 1086 SER A CA 1
ATOM 9154 C C . SER A 1 1086 ? 11.513 -10.026 -4.724 1.00 92.19 1086 SER A C 1
ATOM 9156 O O . SER A 1 1086 ? 11.298 -10.129 -5.927 1.00 92.19 1086 SER A O 1
ATOM 9158 N N . LYS A 1 1087 ? 10.529 -9.953 -3.817 1.00 91.06 1087 LYS A N 1
ATOM 9159 C CA . LYS A 1 1087 ? 9.099 -9.862 -4.173 1.00 91.06 1087 LYS A CA 1
ATOM 9160 C C . LYS A 1 1087 ? 8.791 -8.591 -4.969 1.00 91.06 1087 LYS A C 1
ATOM 9162 O O . LYS A 1 1087 ? 7.967 -8.645 -5.867 1.00 91.06 1087 LYS A O 1
ATOM 9167 N N . LEU A 1 1088 ? 9.486 -7.503 -4.645 1.00 91.69 1088 LEU A N 1
ATOM 9168 C CA . LEU A 1 1088 ? 9.219 -6.141 -5.112 1.00 91.69 1088 LEU A CA 1
ATOM 9169 C C . LEU A 1 1088 ? 9.727 -5.979 -6.541 1.00 91.69 1088 LEU A C 1
ATOM 9171 O O . LEU A 1 1088 ? 8.922 -6.097 -7.443 1.00 91.69 1088 LEU A O 1
ATOM 9175 N N . MET A 1 1089 ? 11.046 -6.007 -6.764 1.00 94.12 1089 MET A N 1
ATOM 9176 C CA . MET A 1 1089 ? 11.635 -6.113 -8.109 1.00 94.12 1089 MET A CA 1
ATOM 9177 C C . MET A 1 1089 ? 10.976 -7.176 -9.010 1.00 94.12 1089 MET A C 1
ATOM 9179 O O . MET A 1 1089 ? 10.906 -6.980 -10.216 1.00 94.12 1089 MET A O 1
ATOM 9183 N N . ALA A 1 1090 ? 10.508 -8.313 -8.475 1.00 93.69 1090 ALA A N 1
ATOM 9184 C CA . ALA A 1 1090 ? 9.773 -9.297 -9.276 1.00 93.69 1090 ALA A CA 1
ATOM 9185 C C . ALA A 1 1090 ? 8.350 -8.845 -9.658 1.00 93.69 1090 ALA A C 1
ATOM 9187 O O . ALA A 1 1090 ? 7.931 -9.159 -10.768 1.00 93.69 1090 ALA A O 1
ATOM 9188 N N . LYS A 1 1091 ? 7.650 -8.117 -8.775 1.00 93.94 1091 LYS A N 1
ATOM 9189 C CA . LYS A 1 1091 ? 6.407 -7.398 -9.075 1.00 93.94 1091 LYS A CA 1
ATOM 9190 C C . LYS A 1 1091 ? 6.673 -6.269 -10.075 1.00 93.94 1091 LYS A C 1
ATOM 9192 O O . LYS A 1 1091 ? 6.073 -6.322 -11.135 1.00 93.94 1091 LYS A O 1
ATOM 9197 N N . ASP A 1 1092 ? 7.626 -5.360 -9.831 1.00 95.44 1092 ASP A N 1
ATOM 9198 C CA . ASP A 1 1092 ? 7.993 -4.282 -10.773 1.00 95.44 1092 ASP A CA 1
ATOM 9199 C C . ASP A 1 1092 ? 8.206 -4.844 -12.190 1.00 95.44 1092 ASP A C 1
ATOM 9201 O O . ASP A 1 1092 ? 7.717 -4.319 -13.184 1.00 95.44 1092 ASP A O 1
ATOM 9205 N N . ILE A 1 1093 ? 8.933 -5.961 -12.279 1.00 95.00 1093 ILE A N 1
ATOM 9206 C CA . ILE A 1 1093 ? 9.221 -6.656 -13.532 1.00 95.00 1093 ILE A CA 1
ATOM 9207 C C . ILE A 1 1093 ? 7.946 -7.213 -14.188 1.00 95.00 1093 ILE A C 1
ATOM 9209 O O . ILE A 1 1093 ? 7.801 -7.109 -15.407 1.00 95.00 1093 ILE A O 1
ATOM 9213 N N . ASP A 1 1094 ? 7.040 -7.814 -13.420 1.00 94.06 1094 ASP A N 1
ATOM 9214 C CA . ASP A 1 1094 ? 5.789 -8.376 -13.940 1.00 94.06 1094 ASP A CA 1
ATOM 9215 C C . ASP A 1 1094 ? 4.785 -7.292 -14.356 1.00 94.06 1094 ASP A C 1
ATOM 9217 O O . ASP A 1 1094 ? 4.223 -7.395 -15.448 1.00 94.06 1094 ASP A O 1
ATOM 9221 N N . ASP A 1 1095 ? 4.636 -6.237 -13.554 1.00 95.94 1095 ASP A N 1
ATOM 9222 C CA . ASP A 1 1095 ? 3.794 -5.067 -13.827 1.00 95.94 1095 ASP A CA 1
ATOM 9223 C C . ASP A 1 1095 ? 4.261 -4.338 -15.106 1.00 95.94 1095 ASP A C 1
ATOM 9225 O O . ASP A 1 1095 ? 3.450 -3.903 -15.920 1.00 95.94 1095 ASP A O 1
ATOM 9229 N N . LEU A 1 1096 ? 5.577 -4.302 -15.364 1.00 96.31 1096 LEU A N 1
ATOM 9230 C CA . LEU A 1 1096 ? 6.176 -3.825 -16.622 1.00 96.31 1096 LEU A CA 1
ATOM 9231 C C . LEU A 1 1096 ? 6.069 -4.831 -17.795 1.00 96.31 1096 LEU A C 1
ATOM 9233 O O . LEU A 1 1096 ? 6.747 -4.685 -18.821 1.00 96.31 1096 LEU A O 1
ATOM 9237 N N . GLY A 1 1097 ? 5.245 -5.876 -17.673 1.00 93.88 1097 GLY A N 1
ATOM 9238 C CA . GLY A 1 1097 ? 4.935 -6.820 -18.749 1.00 93.88 1097 GLY A CA 1
ATOM 9239 C C . GLY A 1 1097 ? 6.098 -7.738 -19.146 1.00 93.88 1097 GLY A C 1
ATOM 9240 O O . GLY A 1 1097 ? 6.251 -8.091 -20.325 1.00 93.88 1097 GLY A O 1
ATOM 9241 N N . PHE A 1 1098 ? 6.970 -8.120 -18.205 1.00 93.19 1098 PHE A N 1
ATOM 9242 C CA . PHE A 1 1098 ? 8.169 -8.906 -18.513 1.00 93.19 1098 PHE A CA 1
ATOM 9243 C C . PHE A 1 1098 ? 7.869 -10.310 -19.055 1.00 93.19 1098 PHE A C 1
ATOM 9245 O O . PHE A 1 1098 ? 7.643 -11.288 -18.341 1.00 93.19 1098 PHE A O 1
ATOM 9252 N N . GLN A 1 1099 ? 8.005 -10.452 -20.370 1.00 90.50 1099 GLN A N 1
ATOM 9253 C CA . GLN A 1 1099 ? 7.972 -11.746 -21.047 1.00 90.50 1099 GLN A CA 1
ATOM 9254 C C . GLN A 1 1099 ? 9.408 -12.205 -21.316 1.00 90.50 1099 GLN A C 1
ATOM 9256 O O . GLN A 1 1099 ? 10.094 -11.651 -22.183 1.00 90.50 1099 GLN A O 1
ATOM 9261 N N . SER A 1 1100 ? 9.849 -13.217 -20.557 1.00 84.62 1100 SER A N 1
ATOM 9262 C CA . SER A 1 1100 ? 11.220 -13.751 -20.591 1.00 84.62 1100 SER A CA 1
ATOM 9263 C C . SER A 1 1100 ? 11.684 -14.187 -21.987 1.00 84.62 1100 SER A C 1
ATOM 9265 O O . SER A 1 1100 ? 10.885 -14.490 -22.877 1.00 84.62 1100 SER A O 1
ATOM 9267 N N . SER A 1 1101 ? 12.996 -14.361 -22.154 1.00 81.06 1101 SER A N 1
ATOM 9268 C CA . SER A 1 1101 ? 13.621 -14.836 -23.396 1.00 81.06 1101 SER A CA 1
ATOM 9269 C C . SER A 1 1101 ? 13.071 -16.168 -23.944 1.00 81.06 1101 SER A C 1
ATOM 9271 O O . SER A 1 1101 ? 13.235 -16.443 -25.133 1.00 81.06 1101 SER A O 1
ATOM 9273 N N . LYS A 1 1102 ? 12.342 -16.958 -23.140 1.00 80.56 1102 LYS A N 1
ATOM 9274 C CA . LYS A 1 1102 ? 11.711 -18.236 -23.532 1.00 80.56 1102 LYS A CA 1
ATOM 9275 C C . LYS A 1 1102 ? 10.202 -18.163 -23.794 1.00 80.56 1102 LYS A C 1
ATOM 9277 O O . LYS A 1 1102 ? 9.642 -19.165 -24.245 1.00 80.56 1102 LYS A O 1
ATOM 9282 N N . ALA A 1 1103 ? 9.561 -17.026 -23.512 1.00 86.00 1103 ALA A N 1
ATOM 9283 C CA . ALA A 1 1103 ? 8.149 -16.804 -23.810 1.00 86.00 1103 ALA A CA 1
ATOM 9284 C C . ALA A 1 1103 ? 7.879 -16.936 -25.320 1.00 86.00 1103 ALA A C 1
ATOM 9286 O O . ALA A 1 1103 ? 8.735 -16.603 -26.148 1.00 86.00 1103 ALA A O 1
ATOM 9287 N N . GLU A 1 1104 ? 6.705 -17.462 -25.668 1.00 81.44 1104 GLU A N 1
ATOM 9288 C CA . GLU A 1 1104 ? 6.318 -17.711 -27.062 1.00 81.44 1104 GLU A CA 1
ATOM 9289 C C . GLU A 1 1104 ? 5.799 -16.430 -27.714 1.00 81.44 1104 GLU A C 1
ATOM 9291 O O . GLU A 1 1104 ? 6.325 -15.988 -28.737 1.00 81.44 1104 GLU A O 1
ATOM 9296 N N . GLN A 1 1105 ? 4.846 -15.777 -27.049 1.00 85.12 1105 GLN A N 1
ATOM 9297 C CA . GLN A 1 1105 ? 4.435 -14.412 -27.347 1.00 85.12 1105 GLN A CA 1
ATOM 9298 C C . GLN A 1 1105 ? 5.376 -13.418 -26.651 1.00 85.12 1105 GLN A C 1
ATOM 9300 O O . GLN A 1 1105 ? 5.828 -13.645 -25.526 1.00 85.12 1105 GLN A O 1
ATOM 9305 N N . LYS A 1 1106 ? 5.706 -12.328 -27.354 1.00 91.62 1106 LYS A N 1
ATOM 9306 C CA . LYS A 1 1106 ? 6.572 -11.242 -26.873 1.00 91.62 1106 LYS A CA 1
ATOM 9307 C C . LYS A 1 1106 ? 6.164 -9.923 -27.533 1.00 91.62 1106 LYS A C 1
ATOM 9309 O O . LYS A 1 1106 ? 6.179 -9.845 -28.761 1.00 91.62 1106 LYS A O 1
ATOM 9314 N N . PHE A 1 1107 ? 5.896 -8.897 -26.731 1.00 94.94 1107 PHE A N 1
ATOM 9315 C CA . PHE A 1 1107 ? 5.517 -7.541 -27.159 1.00 94.94 1107 PHE A CA 1
ATOM 9316 C C . PHE A 1 1107 ? 6.439 -6.491 -26.528 1.00 94.94 1107 PHE A C 1
ATOM 9318 O O . PHE A 1 1107 ? 6.886 -6.687 -25.403 1.00 94.94 1107 PHE A O 1
ATOM 9325 N N . VAL A 1 1108 ? 6.764 -5.393 -27.216 1.00 96.69 1108 VAL A N 1
ATOM 9326 C CA . VAL A 1 1108 ? 7.504 -4.272 -26.593 1.00 96.69 1108 VAL A CA 1
ATOM 9327 C C . VAL A 1 1108 ? 6.701 -3.754 -25.383 1.00 96.69 1108 VAL A C 1
ATOM 9329 O O . VAL A 1 1108 ? 5.482 -3.704 -25.511 1.00 96.69 1108 VAL A O 1
ATOM 9332 N N . PRO A 1 1109 ? 7.323 -3.445 -24.223 1.00 97.19 1109 PRO A N 1
ATOM 9333 C CA . PRO A 1 1109 ? 6.585 -3.039 -23.023 1.00 97.19 1109 PRO A CA 1
ATOM 9334 C C . PRO A 1 1109 ? 5.824 -1.736 -23.247 1.00 97.19 1109 PRO A C 1
ATOM 9336 O O . PRO A 1 1109 ? 6.346 -0.838 -23.911 1.00 97.19 1109 PRO A O 1
ATOM 9339 N N . ASP A 1 1110 ? 4.654 -1.588 -22.633 1.00 97.56 1110 ASP A N 1
ATOM 9340 C CA . ASP A 1 1110 ? 3.819 -0.404 -22.842 1.00 97.56 1110 ASP A CA 1
ATOM 9341 C C . ASP A 1 1110 ? 4.498 0.890 -22.382 1.00 97.56 1110 ASP A C 1
ATOM 9343 O O . ASP A 1 1110 ? 4.406 1.888 -23.092 1.00 97.56 1110 ASP A O 1
ATOM 9347 N N . TYR A 1 1111 ? 5.304 0.860 -21.312 1.00 98.06 1111 TYR A N 1
ATOM 9348 C CA . TYR A 1 1111 ? 6.117 2.009 -20.882 1.00 98.06 1111 TYR A CA 1
ATOM 9349 C C . TYR A 1 1111 ? 7.063 2.513 -21.997 1.00 98.06 1111 TYR A C 1
ATOM 9351 O O . TYR A 1 1111 ? 7.253 3.713 -22.175 1.00 98.06 1111 TYR A O 1
ATOM 9359 N N . VAL A 1 1112 ? 7.609 1.614 -22.830 1.00 98.19 1112 VAL A N 1
ATOM 9360 C CA . VAL A 1 1112 ? 8.475 1.968 -23.974 1.00 98.19 1112 VAL A CA 1
ATOM 9361 C C . VAL A 1 1112 ? 7.652 2.552 -25.127 1.00 98.19 1112 VAL A C 1
ATOM 9363 O O . VAL A 1 1112 ? 8.112 3.458 -25.823 1.00 98.19 1112 VAL A O 1
ATOM 9366 N N . ILE A 1 1113 ? 6.425 2.066 -25.331 1.00 98.12 1113 ILE A N 1
ATOM 9367 C CA . ILE A 1 1113 ? 5.490 2.601 -26.333 1.00 98.12 1113 ILE A CA 1
ATOM 9368 C C . ILE A 1 1113 ? 5.047 4.014 -25.935 1.00 98.12 1113 ILE A C 1
ATOM 9370 O O . ILE A 1 1113 ? 5.046 4.918 -26.772 1.00 98.12 1113 ILE A O 1
ATOM 9374 N N . GLN A 1 1114 ? 4.694 4.211 -24.663 1.00 98.19 1114 GLN A N 1
ATOM 9375 C CA . GLN A 1 1114 ? 4.318 5.502 -24.092 1.00 98.19 1114 GLN A CA 1
ATOM 9376 C C . GLN A 1 1114 ? 5.490 6.486 -24.157 1.00 98.19 1114 GLN A C 1
ATOM 9378 O O . GLN A 1 1114 ? 5.337 7.564 -24.730 1.00 98.19 1114 GLN A O 1
ATOM 9383 N N . ALA A 1 1115 ? 6.687 6.077 -23.726 1.00 98.12 1115 ALA A N 1
ATOM 9384 C CA . ALA A 1 1115 ? 7.889 6.899 -23.811 1.00 98.12 1115 ALA A CA 1
ATOM 9385 C C . ALA A 1 1115 ? 8.225 7.329 -25.256 1.00 98.12 1115 ALA A C 1
ATOM 9387 O O . ALA A 1 1115 ? 8.597 8.478 -25.483 1.00 98.12 1115 ALA A O 1
ATOM 9388 N N . LEU A 1 1116 ? 8.022 6.469 -26.266 1.00 98.25 1116 LEU A N 1
ATOM 9389 C CA . LEU A 1 1116 ? 8.184 6.855 -27.678 1.00 98.25 1116 LEU A CA 1
ATOM 9390 C C . LEU A 1 1116 ? 7.087 7.795 -28.193 1.00 98.25 1116 LEU A C 1
ATOM 9392 O O . LEU A 1 1116 ? 7.390 8.693 -28.983 1.00 98.25 1116 LEU A O 1
ATOM 9396 N N . LYS A 1 1117 ? 5.825 7.604 -27.786 1.00 98.12 1117 LYS A N 1
ATOM 9397 C CA . LYS A 1 1117 ? 4.728 8.535 -28.112 1.00 98.12 1117 LYS A CA 1
ATOM 9398 C C . LYS A 1 1117 ? 5.031 9.922 -27.539 1.00 98.12 1117 LYS A C 1
ATOM 9400 O O . LYS A 1 1117 ? 4.956 10.912 -28.266 1.00 98.12 1117 LYS A O 1
ATOM 9405 N N . GLU A 1 1118 ? 5.452 9.970 -26.280 1.00 98.25 1118 GLU A N 1
ATOM 9406 C CA . GLU A 1 1118 ? 5.768 11.197 -25.554 1.00 98.25 1118 GLU A CA 1
ATOM 9407 C C . GLU A 1 1118 ? 7.018 11.895 -26.105 1.00 98.25 1118 GLU A C 1
ATOM 9409 O O . GLU A 1 1118 ? 6.976 13.087 -26.401 1.00 98.25 1118 GLU A O 1
ATOM 9414 N N . ALA A 1 1119 ? 8.092 11.154 -26.391 1.00 98.19 1119 ALA A N 1
ATOM 9415 C CA . ALA A 1 1119 ? 9.279 11.686 -27.065 1.00 98.19 1119 ALA A CA 1
ATOM 9416 C C . ALA A 1 1119 ? 8.932 12.374 -28.397 1.00 98.19 1119 ALA A C 1
ATOM 9418 O O . ALA A 1 1119 ? 9.417 13.469 -28.695 1.00 98.19 1119 ALA A O 1
ATOM 9419 N N . LYS A 1 1120 ? 8.050 11.756 -29.197 1.00 97.94 1120 LYS A N 1
ATOM 9420 C CA . LYS A 1 1120 ? 7.564 12.316 -30.469 1.00 97.94 1120 LYS A CA 1
ATOM 9421 C C . LYS A 1 1120 ? 6.577 13.481 -30.268 1.00 97.94 1120 LYS A C 1
ATOM 9423 O O . LYS A 1 1120 ? 6.452 14.303 -31.175 1.00 97.94 1120 LYS A O 1
ATOM 9428 N N . ARG A 1 1121 ? 5.911 13.600 -29.110 1.00 98.06 1121 ARG A N 1
ATOM 9429 C CA . ARG A 1 1121 ? 5.091 14.767 -28.726 1.00 98.06 1121 ARG A CA 1
ATOM 9430 C C . ARG A 1 1121 ? 5.975 15.956 -28.345 1.00 98.06 1121 ARG A C 1
ATOM 9432 O O . ARG A 1 1121 ? 5.866 17.006 -28.974 1.00 98.06 1121 ARG A O 1
ATOM 9439 N N . ILE A 1 1122 ? 6.901 15.763 -27.403 1.00 97.69 1122 ILE A N 1
ATOM 9440 C CA . ILE A 1 1122 ? 7.868 16.780 -26.954 1.00 97.69 1122 ILE A CA 1
ATOM 9441 C C . ILE A 1 1122 ? 8.692 17.297 -28.140 1.00 97.69 1122 ILE A C 1
ATOM 9443 O O . ILE A 1 1122 ? 8.869 18.504 -28.288 1.00 97.69 1122 ILE A O 1
ATOM 9447 N N . SER A 1 1123 ? 9.141 16.407 -29.033 1.00 97.56 1123 SER A N 1
ATOM 9448 C CA . SER A 1 1123 ? 9.894 16.764 -30.244 1.00 97.56 1123 SER A CA 1
ATOM 9449 C C . SER A 1 1123 ? 9.162 17.779 -31.134 1.00 97.56 1123 SER A C 1
ATOM 9451 O O . SER A 1 1123 ? 9.750 18.780 -31.540 1.00 97.56 1123 SER A O 1
ATOM 9453 N N . LYS A 1 1124 ? 7.854 17.587 -31.364 1.00 97.62 1124 LYS A N 1
ATOM 9454 C CA . LYS A 1 1124 ? 7.019 18.529 -32.133 1.00 97.62 1124 LYS A CA 1
ATOM 9455 C C . LYS A 1 1124 ? 6.851 19.888 -31.447 1.00 97.62 1124 LYS A C 1
ATOM 9457 O O . LYS A 1 1124 ? 6.682 20.882 -32.139 1.00 97.62 1124 LYS A O 1
ATOM 9462 N N . GLN A 1 1125 ? 6.863 19.925 -30.114 1.00 97.56 1125 GLN A N 1
ATOM 9463 C CA . GLN A 1 1125 ? 6.666 21.152 -29.329 1.00 97.56 1125 GLN A CA 1
ATOM 9464 C C . GLN A 1 1125 ? 7.959 21.957 -29.134 1.00 97.56 1125 GLN A C 1
ATOM 9466 O O . GLN A 1 1125 ? 7.913 23.177 -29.048 1.00 97.56 1125 GLN A O 1
ATOM 9471 N N . THR A 1 1126 ? 9.108 21.281 -29.062 1.00 96.62 1126 THR A N 1
ATOM 9472 C CA . THR A 1 1126 ? 10.409 21.884 -28.709 1.00 96.62 1126 THR A CA 1
ATOM 9473 C C . THR A 1 1126 ? 11.363 22.046 -29.893 1.00 96.62 1126 THR A C 1
ATOM 9475 O O . THR A 1 1126 ? 12.424 22.645 -29.739 1.00 96.62 1126 THR A O 1
ATOM 9478 N N . ASN A 1 1127 ? 11.029 21.476 -31.058 1.00 95.44 1127 ASN A N 1
ATOM 9479 C CA . ASN A 1 1127 ? 11.926 21.315 -32.210 1.00 95.44 1127 ASN A CA 1
ATOM 9480 C C . ASN A 1 1127 ? 13.228 20.534 -31.893 1.00 95.44 1127 ASN A C 1
ATOM 9482 O O . ASN A 1 1127 ? 14.165 20.518 -32.692 1.00 95.44 1127 ASN A O 1
ATOM 9486 N N . LEU A 1 1128 ? 13.291 19.852 -30.741 1.00 96.38 1128 LEU A N 1
ATOM 9487 C CA . LEU A 1 1128 ? 14.345 18.892 -30.426 1.00 96.38 1128 LEU A CA 1
ATOM 9488 C C . LEU A 1 1128 ? 14.085 17.573 -31.155 1.00 96.38 1128 LEU A C 1
ATOM 9490 O O . LEU A 1 1128 ? 12.948 17.123 -31.296 1.00 96.38 1128 LEU A O 1
ATOM 9494 N N . ASP A 1 1129 ? 15.153 16.910 -31.582 1.00 97.56 1129 ASP A N 1
ATOM 9495 C CA . ASP A 1 1129 ? 15.087 15.580 -32.186 1.00 97.56 1129 ASP A CA 1
ATOM 9496 C C . ASP A 1 1129 ? 14.642 14.565 -31.103 1.00 97.56 1129 ASP A C 1
ATOM 9498 O O . ASP A 1 1129 ? 15.227 14.526 -30.020 1.00 97.56 1129 ASP A O 1
ATOM 9502 N N . TRP A 1 1130 ? 13.593 13.762 -31.346 1.00 97.94 1130 TRP A N 1
ATOM 9503 C CA . TRP A 1 1130 ? 12.879 13.013 -30.281 1.00 97.94 1130 TRP A CA 1
ATOM 9504 C C . TRP A 1 1130 ? 13.777 12.135 -29.395 1.00 97.94 1130 TRP A C 1
ATOM 9506 O O . TRP A 1 1130 ? 13.510 11.972 -28.206 1.00 97.94 1130 TRP A O 1
ATOM 9516 N N . TRP A 1 1131 ? 14.857 11.598 -29.959 1.00 97.50 1131 TRP A N 1
ATOM 9517 C CA . TRP A 1 1131 ? 15.822 10.729 -29.284 1.00 97.50 1131 TRP A CA 1
ATOM 9518 C C . TRP A 1 1131 ? 16.691 11.443 -28.237 1.00 97.50 1131 TRP A C 1
ATOM 9520 O O . TRP A 1 1131 ? 17.315 10.772 -27.419 1.00 97.50 1131 TRP A O 1
ATOM 9530 N N . LEU A 1 1132 ? 16.730 12.780 -28.253 1.00 96.88 1132 LEU A N 1
ATOM 9531 C CA . LEU A 1 1132 ? 17.411 13.599 -27.247 1.00 96.88 1132 LEU A CA 1
ATOM 9532 C C . LEU A 1 1132 ? 16.555 13.816 -25.991 1.00 96.88 1132 LEU A C 1
ATOM 9534 O O . LEU A 1 1132 ? 17.105 14.091 -24.928 1.00 96.88 1132 LEU A O 1
ATOM 9538 N N . THR A 1 1133 ? 15.229 13.681 -26.094 1.00 97.31 1133 THR A N 1
ATOM 9539 C CA . THR A 1 1133 ? 14.306 13.810 -24.951 1.00 97.31 1133 THR A CA 1
ATOM 9540 C C . THR A 1 1133 ? 14.484 12.643 -23.975 1.00 97.31 1133 THR A C 1
ATOM 9542 O O . THR A 1 1133 ? 14.773 11.529 -24.411 1.00 97.31 1133 THR A O 1
ATOM 9545 N N . LEU A 1 1134 ? 14.270 12.855 -22.669 1.00 97.56 1134 LEU A N 1
ATOM 9546 C CA . LEU A 1 1134 ? 14.396 11.788 -21.661 1.00 97.56 1134 LEU A CA 1
ATOM 9547 C C . LEU A 1 1134 ? 13.541 10.539 -21.993 1.00 97.56 1134 LEU A C 1
ATOM 9549 O O . LEU A 1 1134 ? 14.107 9.446 -22.003 1.00 97.56 1134 LEU A O 1
ATOM 9553 N N . PRO A 1 1135 ? 12.254 10.645 -22.391 1.00 98.38 1135 PRO A N 1
ATOM 9554 C CA . PRO A 1 1135 ? 11.478 9.477 -22.826 1.00 98.38 1135 PRO A CA 1
ATOM 9555 C C . PRO A 1 1135 ? 12.068 8.784 -24.071 1.00 98.38 1135 PRO A C 1
ATOM 9557 O O . PRO A 1 1135 ? 12.056 7.557 -24.184 1.00 98.38 1135 PRO A O 1
ATOM 9560 N N . GLY A 1 1136 ? 12.662 9.552 -24.992 1.00 98.31 1136 GLY A N 1
ATOM 9561 C CA . GLY A 1 1136 ? 13.368 9.014 -26.157 1.00 98.31 1136 GLY A CA 1
ATOM 9562 C C . GLY A 1 1136 ? 14.622 8.227 -25.771 1.00 98.31 1136 GLY A C 1
ATOM 9563 O O . GLY A 1 1136 ? 14.848 7.136 -26.301 1.00 98.31 1136 GLY A O 1
ATOM 9564 N N . GLN A 1 1137 ? 15.396 8.738 -24.810 1.00 98.25 1137 GLN A N 1
ATOM 9565 C CA . GLN A 1 1137 ? 16.562 8.055 -24.247 1.00 98.25 1137 GLN A CA 1
ATOM 9566 C C . GLN A 1 1137 ? 16.159 6.765 -23.522 1.00 98.25 1137 GLN A C 1
ATOM 9568 O O . GLN A 1 1137 ? 16.751 5.722 -23.789 1.00 98.25 1137 GLN A O 1
ATOM 9573 N N . VAL A 1 1138 ? 15.110 6.799 -22.693 1.00 98.50 1138 VAL A N 1
ATOM 9574 C CA . VAL A 1 1138 ? 14.562 5.634 -21.973 1.00 98.50 1138 VAL A CA 1
ATOM 9575 C C . VAL A 1 1138 ? 14.144 4.521 -22.937 1.00 98.50 1138 VAL A C 1
ATOM 9577 O O . VAL A 1 1138 ? 14.494 3.354 -22.729 1.00 98.50 1138 VAL A O 1
ATOM 9580 N N . ALA A 1 1139 ? 13.457 4.857 -24.031 1.00 98.56 1139 ALA A N 1
ATOM 9581 C CA . ALA A 1 1139 ? 13.058 3.880 -25.042 1.00 98.56 1139 ALA A CA 1
ATOM 9582 C C . ALA A 1 1139 ? 14.247 3.310 -25.842 1.00 98.56 1139 ALA A C 1
ATOM 9584 O O . ALA A 1 1139 ? 14.288 2.112 -26.144 1.00 98.56 1139 ALA A O 1
ATOM 9585 N N . LEU A 1 1140 ? 15.236 4.145 -26.175 1.00 98.50 1140 LEU A N 1
ATOM 9586 C CA . LEU A 1 1140 ? 16.459 3.705 -26.854 1.00 98.50 1140 LEU A CA 1
ATOM 9587 C C . LEU A 1 1140 ? 17.359 2.862 -25.949 1.00 98.50 1140 LEU A C 1
ATOM 9589 O O . LEU A 1 1140 ? 17.968 1.909 -26.430 1.00 98.50 1140 LEU A O 1
ATOM 9593 N N . ALA A 1 1141 ? 17.395 3.153 -24.650 1.00 98.38 1141 ALA A N 1
ATOM 9594 C CA . ALA A 1 1141 ? 18.133 2.387 -23.659 1.00 98.38 1141 ALA A CA 1
ATOM 9595 C C . ALA A 1 1141 ? 17.570 0.962 -23.516 1.00 98.38 1141 ALA A C 1
ATOM 9597 O O . ALA A 1 1141 ? 18.347 0.010 -23.574 1.00 98.38 1141 ALA A O 1
ATOM 9598 N N . PHE A 1 1142 ? 16.240 0.784 -23.481 1.00 98.50 1142 PHE A N 1
ATOM 9599 C CA . PHE A 1 1142 ? 15.607 -0.543 -23.576 1.00 98.50 1142 PHE A CA 1
ATOM 9600 C C . PHE A 1 1142 ? 16.064 -1.312 -24.826 1.00 98.50 1142 PHE A C 1
ATOM 9602 O O . PHE A 1 1142 ? 16.478 -2.474 -24.741 1.00 98.50 1142 PHE A O 1
ATOM 9609 N N . LEU A 1 1143 ? 16.032 -0.662 -25.996 1.00 98.38 1143 LEU A N 1
ATOM 9610 C CA . LEU A 1 1143 ? 16.454 -1.281 -27.255 1.00 98.38 1143 LEU A CA 1
ATOM 9611 C C . LEU A 1 1143 ? 17.958 -1.614 -27.260 1.00 98.38 1143 LEU A C 1
ATOM 9613 O O . LEU A 1 1143 ? 18.355 -2.642 -27.813 1.00 98.38 1143 LEU A O 1
ATOM 9617 N N . LEU A 1 1144 ? 18.788 -0.779 -26.628 1.00 98.12 1144 LEU A N 1
ATOM 9618 C CA . LEU A 1 1144 ? 20.227 -0.984 -26.459 1.00 98.12 1144 LEU A CA 1
ATOM 9619 C C . LEU A 1 1144 ? 20.523 -2.166 -25.534 1.00 98.12 1144 LEU A C 1
ATOM 9621 O O . LEU A 1 1144 ? 21.332 -3.012 -25.900 1.00 98.12 1144 LEU A O 1
ATOM 9625 N N . GLY A 1 1145 ? 19.836 -2.276 -24.396 1.00 97.88 1145 GLY A N 1
ATOM 9626 C CA . GLY A 1 1145 ? 19.963 -3.407 -23.478 1.00 97.88 1145 GLY A CA 1
ATOM 9627 C C . GLY A 1 1145 ? 19.546 -4.723 -24.129 1.00 97.88 1145 GLY A C 1
ATOM 9628 O O . GLY A 1 1145 ? 20.271 -5.716 -24.057 1.00 97.88 1145 GLY A O 1
ATOM 9629 N N . PHE A 1 1146 ? 18.430 -4.718 -24.865 1.00 97.75 1146 PHE A N 1
ATOM 9630 C CA . PHE A 1 1146 ? 18.000 -5.889 -25.629 1.00 97.75 1146 PHE A CA 1
ATOM 9631 C C . PHE A 1 1146 ? 19.012 -6.265 -26.729 1.00 97.75 1146 PHE A C 1
ATOM 9633 O O . PHE A 1 1146 ? 19.317 -7.444 -26.920 1.00 97.75 1146 PHE A O 1
ATOM 9640 N N . TYR A 1 1147 ? 19.585 -5.275 -27.424 1.00 97.81 1147 TYR A N 1
ATOM 9641 C CA . TYR A 1 1147 ? 20.678 -5.483 -28.380 1.00 97.81 1147 TYR A CA 1
ATOM 9642 C C . TYR A 1 1147 ? 21.972 -5.970 -27.714 1.00 97.81 1147 TYR A C 1
ATOM 9644 O O . TYR A 1 1147 ? 22.691 -6.768 -28.320 1.00 97.81 1147 TYR A O 1
ATOM 9652 N N . ASP A 1 1148 ? 22.275 -5.556 -26.485 1.00 97.19 1148 ASP A N 1
ATOM 9653 C CA . ASP A 1 1148 ? 23.471 -5.975 -25.753 1.00 97.19 1148 ASP A CA 1
ATOM 9654 C C . ASP A 1 1148 ? 23.348 -7.385 -25.144 1.00 97.19 1148 ASP A C 1
ATOM 9656 O O . ASP A 1 1148 ? 24.355 -8.096 -25.093 1.00 97.19 1148 ASP A O 1
ATOM 9660 N N . GLY A 1 1149 ? 22.131 -7.891 -24.938 1.00 96.12 1149 GLY A N 1
ATOM 9661 C CA . GLY A 1 1149 ? 21.844 -9.331 -24.911 1.00 96.12 1149 GLY A CA 1
ATOM 9662 C C . GLY A 1 1149 ? 21.850 -9.973 -26.313 1.00 96.12 1149 GLY A C 1
ATOM 9663 O O . GLY A 1 1149 ? 22.910 -10.271 -26.881 1.00 96.12 1149 GLY A O 1
ATOM 9664 N N . ASP A 1 1150 ? 20.670 -10.149 -26.919 1.00 96.12 1150 ASP A N 1
ATOM 9665 C CA . ASP A 1 1150 ? 20.421 -10.979 -28.120 1.00 96.12 1150 ASP A CA 1
ATOM 9666 C C . ASP A 1 1150 ? 20.653 -10.231 -29.456 1.00 96.12 1150 ASP A C 1
ATOM 9668 O O . ASP A 1 1150 ? 19.910 -10.352 -30.432 1.00 96.12 1150 ASP A O 1
ATOM 9672 N N . GLY A 1 1151 ? 21.703 -9.407 -29.513 1.00 96.62 1151 GLY A N 1
ATOM 9673 C CA . GLY A 1 1151 ? 22.138 -8.687 -30.715 1.00 96.62 1151 GLY A CA 1
ATOM 9674 C C . GLY A 1 1151 ? 23.556 -9.021 -31.185 1.00 96.62 1151 GLY A C 1
ATOM 9675 O O . GLY A 1 1151 ? 24.405 -9.513 -30.437 1.00 96.62 1151 GLY A O 1
ATOM 9676 N N . SER A 1 1152 ? 23.839 -8.716 -32.454 1.00 95.94 1152 SER A N 1
ATOM 9677 C CA . SER A 1 1152 ? 25.163 -8.837 -33.076 1.00 95.94 1152 SER A CA 1
ATOM 9678 C C . SER A 1 1152 ? 25.606 -7.536 -33.742 1.00 95.94 1152 SER A C 1
ATOM 9680 O O . SER A 1 1152 ? 24.903 -7.009 -34.611 1.00 95.94 1152 SER A O 1
ATOM 9682 N N . TYR A 1 1153 ? 26.820 -7.102 -33.412 1.00 94.50 1153 TYR A N 1
ATOM 9683 C CA . TYR A 1 1153 ? 27.558 -6.077 -34.141 1.00 94.50 1153 TYR A CA 1
ATOM 9684 C C . TYR A 1 1153 ? 28.178 -6.681 -35.411 1.00 94.50 1153 TYR A C 1
ATOM 9686 O O . TYR A 1 1153 ? 28.912 -7.666 -35.332 1.00 94.50 1153 TYR A O 1
ATOM 9694 N N . GLY A 1 1154 ? 27.869 -6.117 -36.581 1.00 87.25 1154 GLY A N 1
ATOM 9695 C CA . GLY A 1 1154 ? 28.379 -6.575 -37.881 1.00 87.25 1154 GLY A CA 1
ATOM 9696 C C . GLY A 1 1154 ? 29.656 -5.876 -38.361 1.00 87.25 1154 GLY A C 1
ATOM 9697 O O . GLY A 1 1154 ? 30.153 -6.213 -39.433 1.00 87.25 1154 GLY A O 1
ATOM 9698 N N . GLY A 1 1155 ? 30.171 -4.904 -37.600 1.00 84.06 1155 GLY A N 1
ATOM 9699 C CA . GLY A 1 1155 ? 31.183 -3.952 -38.065 1.00 84.06 1155 GLY A CA 1
ATOM 9700 C C . GLY A 1 1155 ? 30.566 -2.731 -38.762 1.00 84.06 1155 GLY A C 1
ATOM 9701 O O . GLY A 1 1155 ? 29.471 -2.799 -39.324 1.00 84.06 1155 GLY A O 1
ATOM 9702 N N . GLY A 1 1156 ? 31.262 -1.592 -38.706 1.00 86.38 1156 GLY A N 1
ATOM 9703 C CA . GLY A 1 1156 ? 30.719 -0.306 -39.159 1.00 86.38 1156 GLY A CA 1
ATOM 9704 C C . GLY A 1 1156 ? 29.449 0.077 -38.389 1.00 86.38 1156 GLY A C 1
ATOM 9705 O O . GLY A 1 1156 ? 29.250 -0.342 -37.255 1.00 86.38 1156 GLY A O 1
ATOM 9706 N N . ARG A 1 1157 ? 28.538 0.836 -39.004 1.00 85.50 1157 ARG A N 1
ATOM 9707 C CA . ARG A 1 1157 ? 27.242 1.199 -38.393 1.00 85.50 1157 ARG A CA 1
ATOM 9708 C C . ARG A 1 1157 ? 26.157 0.149 -38.682 1.00 85.50 1157 ARG A C 1
ATOM 9710 O O . ARG A 1 1157 ? 25.105 0.460 -39.237 1.00 85.50 1157 ARG A O 1
ATOM 9717 N N . SER A 1 1158 ? 26.444 -1.119 -38.375 1.00 86.88 1158 SER A N 1
ATOM 9718 C CA . SER A 1 1158 ? 25.558 -2.257 -38.666 1.00 86.88 1158 SER A CA 1
ATOM 9719 C C . SER A 1 1158 ? 25.253 -3.093 -37.420 1.00 86.88 1158 SER A C 1
ATOM 9721 O O . SER A 1 1158 ? 25.899 -4.113 -37.164 1.00 86.88 1158 SER A O 1
ATOM 9723 N N . ALA A 1 1159 ? 24.205 -2.707 -36.691 1.00 94.88 1159 ALA A N 1
ATOM 9724 C CA . ALA A 1 1159 ? 23.589 -3.532 -35.654 1.00 94.88 1159 ALA A CA 1
ATOM 9725 C C . ALA A 1 1159 ? 22.427 -4.382 -36.184 1.00 94.88 1159 ALA A C 1
ATOM 9727 O O . ALA A 1 1159 ? 21.665 -3.980 -37.072 1.00 94.88 1159 ALA A O 1
ATOM 9728 N N . ARG A 1 1160 ? 22.270 -5.562 -35.582 1.00 97.81 1160 ARG A N 1
ATOM 9729 C CA . ARG A 1 1160 ? 21.143 -6.473 -35.782 1.00 97.81 1160 ARG A CA 1
ATOM 9730 C C . ARG A 1 1160 ? 20.744 -7.089 -34.447 1.00 97.81 1160 ARG A C 1
ATOM 9732 O O . ARG A 1 1160 ? 21.620 -7.567 -33.732 1.00 97.81 1160 ARG A O 1
ATOM 9739 N N . ILE A 1 1161 ? 19.449 -7.118 -34.158 1.00 97.94 1161 ILE A N 1
ATOM 9740 C CA . ILE A 1 1161 ? 18.864 -7.888 -33.051 1.00 97.94 1161 ILE A CA 1
ATOM 9741 C C . ILE A 1 1161 ? 18.260 -9.190 -33.575 1.00 97.94 1161 ILE A C 1
ATOM 9743 O O . ILE A 1 1161 ? 17.872 -9.270 -34.748 1.00 97.94 1161 ILE A O 1
ATOM 9747 N N . TYR A 1 1162 ? 18.173 -10.190 -32.707 1.00 96.88 1162 TYR A N 1
ATOM 9748 C CA . TYR A 1 1162 ? 17.474 -11.446 -32.948 1.00 96.88 1162 TYR A CA 1
ATOM 9749 C C . TYR A 1 1162 ? 16.327 -11.613 -31.946 1.00 96.88 1162 TYR A C 1
ATOM 9751 O O . TYR A 1 1162 ? 16.258 -10.905 -30.945 1.00 96.88 1162 TYR A O 1
ATOM 9759 N N . ALA A 1 1163 ? 15.380 -12.499 -32.256 1.00 95.75 1163 ALA A N 1
ATOM 9760 C CA . ALA A 1 1163 ? 14.379 -12.965 -31.302 1.00 95.75 1163 ALA A CA 1
ATOM 9761 C C . ALA A 1 1163 ? 13.716 -14.262 -31.786 1.00 95.75 1163 ALA A C 1
ATOM 9763 O O . ALA A 1 1163 ? 13.565 -14.496 -32.987 1.00 95.75 1163 ALA A O 1
ATOM 9764 N N . SER A 1 1164 ? 13.201 -15.052 -30.841 1.00 94.31 1164 SER A N 1
ATOM 9765 C CA . SER A 1 1164 ? 12.281 -16.165 -31.122 1.00 94.31 1164 SER A CA 1
ATOM 9766 C C . SER A 1 1164 ? 10.902 -15.710 -31.620 1.00 94.31 1164 SER A C 1
ATOM 9768 O O . SER A 1 1164 ? 10.239 -16.443 -32.344 1.00 94.31 1164 SER A O 1
ATOM 9770 N N . SER A 1 1165 ? 10.459 -14.501 -31.254 1.00 95.06 1165 SER A N 1
ATOM 9771 C CA . SER A 1 1165 ? 9.171 -13.942 -31.678 1.00 95.06 1165 SER A CA 1
ATOM 9772 C C . SER A 1 1165 ? 9.352 -13.017 -32.877 1.00 95.06 1165 SER A C 1
ATOM 9774 O O . SER A 1 1165 ? 10.044 -12.000 -32.798 1.00 95.06 1165 SER A O 1
ATOM 9776 N N . LYS A 1 1166 ? 8.676 -13.342 -33.984 1.00 95.62 1166 LYS A N 1
ATOM 9777 C CA . LYS A 1 1166 ? 8.572 -12.453 -35.148 1.00 95.62 1166 LYS A CA 1
ATOM 9778 C C . LYS A 1 1166 ? 7.788 -11.185 -34.804 1.00 95.62 1166 LYS A C 1
ATOM 9780 O O . LYS A 1 1166 ? 8.196 -10.105 -35.208 1.00 95.62 1166 LYS A O 1
ATOM 9785 N N . GLN A 1 1167 ? 6.703 -11.327 -34.039 1.00 95.88 1167 GLN A N 1
ATOM 9786 C CA . GLN A 1 1167 ? 5.800 -10.243 -33.640 1.00 95.88 1167 GLN A CA 1
ATOM 9787 C C . GLN A 1 1167 ? 6.523 -9.170 -32.816 1.00 95.88 1167 GLN A C 1
ATOM 9789 O O . GLN A 1 1167 ? 6.341 -7.985 -33.069 1.00 95.88 1167 GLN A O 1
ATOM 9794 N N . PHE A 1 1168 ? 7.436 -9.575 -31.928 1.00 96.75 1168 PHE A N 1
ATOM 9795 C CA . PHE A 1 1168 ? 8.296 -8.657 -31.177 1.00 96.75 1168 PHE A CA 1
ATOM 9796 C C . PHE A 1 1168 ? 9.166 -7.790 -32.097 1.00 96.75 1168 PHE A C 1
ATOM 9798 O O . PHE A 1 1168 ? 9.236 -6.574 -31.932 1.00 96.75 1168 PHE A O 1
ATOM 9805 N N . LEU A 1 1169 ? 9.793 -8.401 -33.111 1.00 97.38 1169 LEU A N 1
ATOM 9806 C CA . LEU A 1 1169 ? 10.606 -7.669 -34.086 1.00 97.38 1169 LEU A CA 1
ATOM 9807 C C . LEU A 1 1169 ? 9.759 -6.825 -35.047 1.00 97.38 1169 LEU A C 1
ATOM 9809 O O . LEU A 1 1169 ? 10.240 -5.791 -35.497 1.00 97.38 1169 LEU A O 1
ATOM 9813 N N . THR A 1 1170 ? 8.522 -7.231 -35.350 1.00 97.75 1170 THR A N 1
ATOM 9814 C CA . THR A 1 1170 ? 7.545 -6.406 -36.082 1.00 97.75 1170 THR A CA 1
ATOM 9815 C C . THR A 1 1170 ? 7.216 -5.146 -35.281 1.00 97.75 1170 THR A C 1
ATOM 9817 O O . THR A 1 1170 ? 7.392 -4.043 -35.790 1.00 97.75 1170 THR A O 1
ATOM 9820 N N . HIS A 1 1171 ? 6.898 -5.299 -33.995 1.00 97.31 1171 HIS A N 1
ATOM 9821 C CA . HIS A 1 1171 ? 6.555 -4.184 -33.116 1.00 97.31 1171 HIS A CA 1
ATOM 9822 C C . HIS A 1 1171 ? 7.743 -3.216 -32.918 1.00 97.31 1171 HIS A C 1
ATOM 9824 O O . HIS A 1 1171 ? 7.585 -2.009 -33.090 1.00 97.31 1171 HIS A O 1
ATOM 9830 N N . ILE A 1 1172 ? 8.969 -3.719 -32.684 1.00 98.12 1172 ILE A N 1
ATOM 9831 C CA . ILE A 1 1172 ? 10.190 -2.880 -32.673 1.00 98.12 1172 ILE A CA 1
ATOM 9832 C C . ILE A 1 1172 ? 10.384 -2.165 -34.018 1.00 98.12 1172 ILE A C 1
ATOM 9834 O O . ILE A 1 1172 ? 10.715 -0.980 -34.050 1.00 98.12 1172 ILE A O 1
ATOM 9838 N N . LYS A 1 1173 ? 10.185 -2.867 -35.142 1.00 98.19 1173 LYS A N 1
ATOM 9839 C CA . LYS A 1 1173 ? 10.313 -2.284 -36.483 1.00 98.19 1173 LYS A CA 1
ATOM 9840 C C . LYS A 1 1173 ? 9.357 -1.110 -36.692 1.00 98.19 1173 LYS A C 1
ATOM 9842 O O . LYS A 1 1173 ? 9.756 -0.136 -37.325 1.00 98.19 1173 LYS A O 1
ATOM 9847 N N . GLU A 1 1174 ? 8.126 -1.219 -36.216 1.00 98.00 1174 GLU A N 1
ATOM 9848 C CA . GLU A 1 1174 ? 7.080 -0.214 -36.414 1.00 98.00 1174 GLU A CA 1
ATOM 9849 C C . GLU A 1 1174 ? 7.291 1.000 -35.501 1.00 98.00 1174 GLU A C 1
ATOM 9851 O O . GLU A 1 1174 ? 7.375 2.121 -36.000 1.00 98.00 1174 GLU A O 1
ATOM 9856 N N . LEU A 1 1175 ? 7.515 0.785 -34.200 1.00 97.75 1175 LEU A N 1
ATOM 9857 C CA . LEU A 1 1175 ? 7.761 1.852 -33.217 1.00 97.75 1175 LEU A CA 1
ATOM 9858 C C . LEU A 1 1175 ? 8.966 2.745 -33.569 1.00 97.75 1175 LEU A C 1
ATOM 9860 O O . LEU A 1 1175 ? 8.884 3.977 -33.493 1.00 97.75 1175 LEU A O 1
ATOM 9864 N N . PHE A 1 1176 ? 10.076 2.115 -33.973 1.00 97.69 1176 PHE A N 1
ATOM 9865 C CA . PHE A 1 1176 ? 11.340 2.774 -34.322 1.00 97.69 1176 PHE A CA 1
ATOM 9866 C C . PHE A 1 1176 ? 11.505 3.019 -35.841 1.00 97.69 1176 PHE A C 1
ATOM 9868 O O . PHE A 1 1176 ? 12.607 3.322 -36.300 1.00 97.69 1176 PHE A O 1
ATOM 9875 N N . GLU A 1 1177 ? 10.432 2.885 -36.633 1.00 97.56 1177 GLU A N 1
ATOM 9876 C CA . GLU A 1 1177 ? 10.371 3.239 -38.068 1.00 97.56 1177 GLU A CA 1
ATOM 9877 C C . GLU A 1 1177 ? 11.448 2.556 -38.953 1.00 97.56 1177 GLU A C 1
ATOM 9879 O O . GLU A 1 1177 ? 11.924 3.083 -39.968 1.00 97.56 1177 GLU A O 1
ATOM 9884 N N . ILE A 1 1178 ? 11.845 1.335 -38.583 1.00 97.50 1178 ILE A N 1
ATOM 9885 C CA . ILE A 1 1178 ? 12.976 0.617 -39.179 1.00 97.50 1178 ILE A CA 1
ATOM 9886 C C . ILE A 1 1178 ? 12.603 0.128 -40.584 1.00 97.50 1178 ILE A C 1
ATOM 9888 O O . ILE A 1 1178 ? 11.844 -0.824 -40.774 1.00 97.50 1178 ILE A O 1
ATOM 9892 N N . LYS A 1 1179 ? 13.185 0.737 -41.620 1.00 97.31 1179 LYS A N 1
ATOM 9893 C CA . LYS A 1 1179 ? 12.864 0.424 -43.030 1.00 97.31 1179 LYS A CA 1
ATOM 9894 C C . LYS A 1 1179 ? 13.242 -1.006 -43.445 1.00 97.31 1179 LYS A C 1
ATOM 9896 O O . LYS A 1 1179 ? 12.637 -1.567 -44.358 1.00 97.31 1179 LYS A O 1
ATOM 9901 N N . ASN A 1 1180 ? 14.199 -1.623 -42.756 1.00 97.31 1180 ASN A N 1
ATOM 9902 C CA . ASN A 1 1180 ? 14.719 -2.954 -43.065 1.00 97.31 1180 ASN A CA 1
ATOM 9903 C C . ASN A 1 1180 ? 13.644 -4.053 -42.915 1.00 97.31 1180 ASN A C 1
ATOM 9905 O O . ASN A 1 1180 ? 12.671 -3.916 -42.169 1.00 97.31 1180 ASN A O 1
ATOM 9909 N N . LYS A 1 1181 ? 13.805 -5.165 -43.641 1.00 97.75 1181 LYS A N 1
ATOM 9910 C CA . LYS A 1 1181 ? 12.922 -6.339 -43.529 1.00 97.75 1181 LYS A CA 1
ATOM 9911 C C . LYS A 1 1181 ? 13.406 -7.266 -42.412 1.00 97.75 1181 LYS A C 1
ATOM 9913 O O . LYS A 1 1181 ? 14.612 -7.434 -42.237 1.00 97.75 1181 LYS A O 1
ATOM 9918 N N . ILE A 1 1182 ? 12.466 -7.890 -41.703 1.00 98.38 1182 ILE A N 1
ATOM 9919 C CA . ILE A 1 1182 ? 12.754 -8.980 -40.763 1.00 98.38 1182 ILE A CA 1
ATOM 9920 C C . ILE A 1 1182 ? 13.134 -10.218 -41.579 1.00 98.38 1182 ILE A C 1
ATOM 9922 O O . ILE A 1 1182 ? 12.439 -10.572 -42.532 1.00 98.38 1182 ILE A O 1
ATOM 9926 N N . ILE A 1 1183 ? 14.235 -10.866 -41.209 1.00 97.88 1183 ILE A N 1
ATOM 9927 C CA . ILE A 1 1183 ? 14.763 -12.059 -41.873 1.00 97.88 1183 ILE A CA 1
ATOM 9928 C C . ILE A 1 1183 ? 14.605 -13.247 -40.927 1.00 97.88 1183 ILE A C 1
ATOM 9930 O O . ILE A 1 1183 ? 15.199 -13.263 -39.846 1.00 97.88 1183 ILE A O 1
ATOM 9934 N N . THR A 1 1184 ? 13.837 -14.252 -41.348 1.00 97.38 1184 THR A N 1
ATOM 9935 C CA . THR A 1 1184 ? 13.820 -15.580 -40.723 1.00 97.38 1184 THR A CA 1
ATOM 9936 C C . THR A 1 1184 ? 15.181 -16.241 -40.945 1.00 97.38 1184 THR A C 1
ATOM 9938 O O . THR A 1 1184 ? 15.567 -16.483 -42.086 1.00 97.38 1184 THR A O 1
ATOM 9941 N N . ALA A 1 1185 ? 15.923 -16.492 -39.868 1.00 94.06 1185 ALA A N 1
ATOM 9942 C CA . ALA A 1 1185 ? 17.209 -17.190 -39.891 1.00 94.06 1185 ALA A CA 1
ATOM 9943 C C . ALA A 1 1185 ? 17.050 -18.705 -39.666 1.00 94.06 1185 ALA A C 1
ATOM 9945 O O . ALA A 1 1185 ? 17.853 -19.481 -40.173 1.00 94.06 1185 ALA A O 1
ATOM 9946 N N . ILE A 1 1186 ? 16.015 -19.101 -38.916 1.00 94.06 1186 ILE A N 1
ATOM 9947 C CA . ILE A 1 1186 ? 15.518 -20.476 -38.753 1.00 94.06 1186 ILE A CA 1
ATOM 9948 C C . ILE A 1 1186 ? 13.989 -20.370 -38.676 1.00 94.06 1186 ILE A C 1
ATOM 9950 O O . ILE A 1 1186 ? 13.484 -19.515 -37.943 1.00 94.06 1186 ILE A O 1
ATOM 9954 N N . ALA A 1 1187 ? 13.238 -21.184 -39.412 1.00 94.19 1187 ALA A N 1
ATOM 9955 C CA . ALA A 1 1187 ? 11.777 -21.185 -39.345 1.00 94.19 1187 ALA A CA 1
ATOM 9956 C C . ALA A 1 1187 ? 11.262 -21.971 -38.116 1.00 94.19 1187 ALA A C 1
ATOM 9958 O O . ALA A 1 1187 ? 11.950 -22.862 -37.607 1.00 94.19 1187 ALA A O 1
ATOM 9959 N N . PRO A 1 1188 ? 10.066 -21.649 -37.588 1.00 94.19 1188 PRO A N 1
ATOM 9960 C CA . PRO A 1 1188 ? 9.431 -22.465 -36.558 1.00 94.19 1188 PRO A CA 1
ATOM 9961 C C . PRO A 1 1188 ? 9.117 -23.857 -37.116 1.00 94.19 1188 PRO A C 1
ATOM 9963 O O . PRO A 1 1188 ? 8.684 -23.990 -38.258 1.00 94.19 1188 PRO A O 1
ATOM 9966 N N . GLY A 1 1189 ? 9.364 -24.895 -36.318 1.00 93.38 1189 GLY A N 1
ATOM 9967 C CA . GLY A 1 1189 ? 9.238 -26.292 -36.738 1.00 93.38 1189 GLY A CA 1
ATOM 9968 C C . GLY A 1 1189 ? 10.495 -26.893 -37.386 1.00 93.38 1189 GLY A C 1
ATOM 9969 O O . GLY A 1 1189 ? 10.583 -28.114 -37.477 1.00 93.38 1189 GLY A O 1
ATOM 9970 N N . GLU A 1 1190 ? 11.488 -26.093 -37.793 1.00 94.56 1190 GLU A N 1
ATOM 9971 C CA . GLU A 1 1190 ? 12.743 -26.625 -38.349 1.00 94.56 1190 GLU A CA 1
ATOM 9972 C C . GLU A 1 1190 ? 13.629 -27.282 -37.281 1.00 94.56 1190 GLU A C 1
ATOM 9974 O O . GLU A 1 1190 ? 13.706 -26.833 -36.135 1.00 94.56 1190 GLU A O 1
ATOM 9979 N N . ASP A 1 1191 ? 14.363 -28.320 -37.683 1.00 93.62 1191 ASP A N 1
ATOM 9980 C CA . ASP A 1 1191 ? 15.351 -28.999 -36.846 1.00 93.62 1191 ASP A CA 1
ATOM 9981 C C . ASP A 1 1191 ? 16.614 -28.153 -36.645 1.00 93.62 1191 ASP A C 1
ATOM 9983 O O . ASP A 1 1191 ? 17.554 -28.172 -37.448 1.00 93.62 1191 ASP A O 1
ATOM 9987 N N . ALA A 1 1192 ? 16.666 -27.443 -35.524 1.00 89.38 1192 ALA A N 1
ATOM 9988 C CA . ALA A 1 1192 ? 17.842 -26.709 -35.096 1.00 89.38 1192 ALA A CA 1
ATOM 9989 C C . ALA A 1 1192 ? 18.785 -27.595 -34.262 1.00 89.38 1192 ALA A C 1
ATOM 9991 O O . ALA A 1 1192 ? 18.386 -28.573 -33.629 1.00 89.38 1192 ALA A O 1
ATOM 9992 N N . TRP A 1 1193 ? 20.071 -27.233 -34.244 1.00 86.81 1193 TRP A N 1
ATOM 9993 C CA . TRP A 1 1193 ? 21.111 -27.953 -33.506 1.00 86.81 1193 TRP A CA 1
ATOM 9994 C C . TRP A 1 1193 ? 21.790 -27.029 -32.500 1.00 86.81 1193 TRP A C 1
ATOM 9996 O O . TRP A 1 1193 ? 22.524 -26.113 -32.874 1.00 86.81 1193 TRP A O 1
ATOM 10006 N N . ALA A 1 1194 ? 21.572 -27.286 -31.211 1.00 85.81 1194 ALA A N 1
ATOM 10007 C CA . ALA A 1 1194 ? 22.222 -26.577 -30.118 1.00 85.81 1194 ALA A CA 1
ATOM 10008 C C . ALA A 1 1194 ? 23.060 -27.571 -29.313 1.00 85.81 1194 ALA A C 1
ATOM 10010 O O . ALA A 1 1194 ? 22.523 -28.434 -28.629 1.00 85.81 1194 ALA A O 1
ATOM 10011 N N . PHE A 1 1195 ? 24.386 -27.419 -29.362 1.00 83.44 1195 PHE A N 1
ATOM 10012 C CA . PHE A 1 1195 ? 25.322 -28.255 -28.597 1.00 83.44 1195 PHE A CA 1
ATOM 10013 C C . PHE A 1 1195 ? 25.140 -29.765 -28.850 1.00 83.44 1195 PHE A C 1
ATOM 10015 O O . PHE A 1 1195 ? 24.977 -30.558 -27.923 1.00 83.44 1195 PHE A O 1
ATOM 10022 N N . ASP A 1 1196 ? 25.098 -30.128 -30.134 1.00 84.31 1196 ASP A N 1
ATOM 10023 C CA . ASP A 1 1196 ? 24.884 -31.483 -30.662 1.00 84.31 1196 ASP A CA 1
ATOM 10024 C C . ASP A 1 1196 ? 23.566 -32.161 -30.232 1.00 84.31 1196 ASP A C 1
ATOM 10026 O O . ASP A 1 1196 ? 23.322 -33.319 -30.565 1.00 84.31 1196 ASP A O 1
ATOM 10030 N N . GLN A 1 1197 ? 22.662 -31.414 -29.590 1.00 88.06 1197 GLN A N 1
ATOM 10031 C CA . GLN A 1 1197 ? 21.263 -31.785 -29.403 1.00 88.06 1197 GLN A CA 1
ATOM 10032 C C . GLN A 1 1197 ? 20.419 -31.173 -30.529 1.00 88.06 1197 GLN A C 1
ATOM 10034 O O . GLN A 1 1197 ? 20.404 -29.954 -30.731 1.00 88.06 1197 GLN A O 1
ATOM 10039 N N . ARG A 1 1198 ? 19.716 -32.040 -31.262 1.00 90.12 1198 ARG A N 1
ATOM 10040 C CA . ARG A 1 1198 ? 18.660 -31.678 -32.215 1.00 90.12 1198 ARG A CA 1
ATOM 10041 C C . ARG A 1 1198 ? 17.412 -31.269 -31.432 1.00 90.12 1198 ARG A C 1
ATOM 10043 O O . ARG A 1 1198 ? 16.999 -31.999 -30.533 1.00 90.12 1198 ARG A O 1
ATOM 10050 N N . TYR A 1 1199 ? 16.819 -30.130 -31.769 1.00 91.38 1199 TYR A N 1
ATOM 10051 C CA . TYR A 1 1199 ? 15.579 -29.641 -31.171 1.00 91.38 1199 TYR A CA 1
ATOM 10052 C C . TYR A 1 1199 ? 14.697 -28.981 -32.232 1.00 91.38 1199 TYR A C 1
ATOM 10054 O O . TYR A 1 1199 ? 15.199 -28.400 -33.195 1.00 91.38 1199 TYR A O 1
ATOM 10062 N N . VAL A 1 1200 ? 13.380 -29.052 -32.041 1.00 92.81 1200 VAL A N 1
ATOM 10063 C CA . VAL A 1 1200 ? 12.426 -28.333 -32.890 1.00 92.81 1200 VAL A CA 1
ATOM 10064 C C . VAL A 1 1200 ? 12.521 -26.845 -32.559 1.00 92.81 1200 VAL A C 1
ATOM 10066 O O . VAL A 1 1200 ? 12.325 -26.434 -31.413 1.00 92.81 1200 VAL A O 1
ATOM 10069 N N . SER A 1 1201 ? 12.865 -26.035 -33.554 1.00 91.19 1201 SER A N 1
ATOM 10070 C CA . SER A 1 1201 ? 13.015 -24.592 -33.411 1.00 91.19 1201 SER A CA 1
ATOM 10071 C C . SER A 1 1201 ? 11.665 -23.919 -33.151 1.00 91.19 1201 SER A C 1
ATOM 10073 O O . SER A 1 1201 ? 10.693 -24.183 -33.858 1.00 91.19 1201 SER A O 1
ATOM 10075 N N . LYS A 1 1202 ? 11.617 -22.958 -32.216 1.00 91.12 1202 LYS A N 1
ATOM 10076 C CA . LYS A 1 1202 ? 10.492 -22.002 -32.101 1.00 91.12 1202 LYS A CA 1
ATOM 10077 C C . LYS A 1 1202 ? 10.538 -20.897 -33.173 1.00 91.12 1202 LYS A C 1
ATOM 10079 O O . LYS A 1 1202 ? 9.731 -19.974 -33.153 1.00 91.12 1202 LYS A O 1
ATOM 10084 N N . GLY A 1 1203 ? 11.481 -20.992 -34.109 1.00 92.50 1203 GLY A N 1
ATOM 10085 C CA . GLY A 1 1203 ? 11.857 -19.928 -35.026 1.00 92.50 1203 GLY A CA 1
ATOM 10086 C C . GLY A 1 1203 ? 12.964 -19.056 -34.437 1.00 92.50 1203 GLY A C 1
ATOM 10087 O O . GLY A 1 1203 ? 13.097 -18.912 -33.222 1.00 92.50 1203 GLY A O 1
ATOM 10088 N N . MET A 1 1204 ? 13.774 -18.483 -35.320 1.00 95.00 1204 MET A N 1
ATOM 10089 C CA . MET A 1 1204 ? 14.773 -17.472 -34.992 1.00 95.00 1204 MET A CA 1
ATOM 10090 C C . MET A 1 1204 ? 14.715 -16.399 -36.070 1.00 95.00 1204 MET A C 1
ATOM 10092 O O . MET A 1 1204 ? 15.018 -16.653 -37.238 1.00 95.00 1204 MET A O 1
ATOM 10096 N N . TYR A 1 1205 ? 14.297 -15.204 -35.683 1.00 96.50 1205 TYR A N 1
ATOM 10097 C CA . TYR A 1 1205 ? 14.106 -14.060 -36.565 1.00 96.50 1205 TYR A CA 1
ATOM 10098 C C . TYR A 1 1205 ? 15.171 -13.007 -36.274 1.00 96.50 1205 TYR A C 1
ATOM 10100 O O . TYR A 1 1205 ? 15.768 -12.995 -35.200 1.00 96.50 1205 TYR A O 1
ATOM 10108 N N . SER A 1 1206 ? 15.427 -12.122 -37.234 1.00 97.62 1206 SER A N 1
ATOM 10109 C CA . SER A 1 1206 ? 16.408 -11.053 -37.070 1.00 97.62 1206 SER A CA 1
ATOM 10110 C C . SER A 1 1206 ? 15.999 -9.759 -37.761 1.00 97.62 1206 SER A C 1
ATOM 10112 O O . SER A 1 1206 ? 15.403 -9.779 -38.840 1.00 97.62 1206 SER A O 1
ATOM 10114 N N . LEU A 1 1207 ? 16.346 -8.631 -37.145 1.00 98.12 1207 LEU A N 1
ATOM 10115 C CA . LEU A 1 1207 ? 16.072 -7.287 -37.642 1.00 98.12 1207 LEU A CA 1
ATOM 10116 C C . LEU A 1 1207 ? 17.365 -6.470 -37.615 1.00 98.12 1207 LEU A C 1
ATOM 10118 O O . LEU A 1 1207 ? 17.982 -6.297 -36.568 1.00 98.12 1207 LEU A O 1
ATOM 10122 N N . ALA A 1 1208 ? 17.791 -5.978 -38.778 1.00 97.62 1208 ALA A N 1
ATOM 10123 C CA . ALA A 1 1208 ? 18.898 -5.031 -38.872 1.00 97.62 1208 ALA A CA 1
ATOM 10124 C C . ALA A 1 1208 ? 18.372 -3.613 -38.610 1.00 97.62 1208 ALA A C 1
ATOM 10126 O O . ALA A 1 1208 ? 17.481 -3.166 -39.328 1.00 97.62 1208 ALA A O 1
ATOM 10127 N N . LEU A 1 1209 ? 18.926 -2.926 -37.609 1.00 96.94 1209 LEU A N 1
ATOM 10128 C CA . LEU A 1 1209 ? 18.399 -1.652 -37.096 1.00 96.94 1209 LEU A CA 1
ATOM 10129 C C . LEU A 1 1209 ? 18.708 -0.457 -38.017 1.00 96.94 1209 LEU A C 1
ATOM 10131 O O . LEU A 1 1209 ? 17.967 0.520 -38.053 1.00 96.94 1209 LEU A O 1
ATOM 10135 N N . GLY A 1 1210 ? 19.782 -0.563 -38.806 1.00 95.38 1210 GLY A N 1
ATOM 10136 C CA . GLY A 1 1210 ? 20.280 0.516 -39.662 1.00 95.38 1210 GLY A CA 1
ATOM 10137 C C . GLY A 1 1210 ? 21.174 1.518 -38.913 1.00 95.38 1210 GLY A C 1
ATOM 10138 O O . GLY A 1 1210 ? 21.207 1.521 -37.683 1.00 95.38 1210 GLY A O 1
ATOM 10139 N N . PRO A 1 1211 ? 21.926 2.362 -39.645 1.00 95.88 1211 PRO A N 1
ATOM 10140 C CA . PRO A 1 1211 ? 22.978 3.188 -39.056 1.00 95.88 1211 PRO A CA 1
ATOM 10141 C C . PRO A 1 1211 ? 22.436 4.295 -38.144 1.00 95.88 1211 PRO A C 1
ATOM 10143 O O . PRO A 1 1211 ? 22.880 4.391 -37.009 1.00 95.88 1211 PRO A O 1
ATOM 10146 N N . LYS A 1 1212 ? 21.430 5.069 -38.589 1.00 96.12 1212 LYS A N 1
ATOM 10147 C CA . LYS A 1 1212 ? 20.879 6.200 -37.814 1.00 96.12 1212 LYS A CA 1
ATOM 10148 C C . LYS A 1 1212 ? 20.372 5.764 -36.431 1.00 96.12 1212 LYS A C 1
ATOM 10150 O O . LYS A 1 1212 ? 20.691 6.414 -35.446 1.00 96.12 1212 LYS A O 1
ATOM 10155 N N . LEU A 1 1213 ? 19.635 4.652 -36.353 1.00 96.69 1213 LEU A N 1
ATOM 10156 C CA . LEU A 1 1213 ? 19.124 4.130 -35.081 1.00 96.69 1213 LEU A CA 1
ATOM 10157 C C . LEU A 1 1213 ? 20.239 3.538 -34.203 1.00 96.69 1213 LEU A C 1
ATOM 10159 O O . LEU A 1 1213 ? 20.215 3.714 -32.992 1.00 96.69 1213 LEU A O 1
ATOM 10163 N N . PHE A 1 1214 ? 21.244 2.889 -34.801 1.00 96.31 1214 PHE A N 1
ATOM 10164 C CA . PHE A 1 1214 ? 22.414 2.411 -34.061 1.00 96.31 1214 PHE A CA 1
ATOM 10165 C C . PHE A 1 1214 ? 23.203 3.559 -33.417 1.00 96.31 1214 PHE A C 1
ATOM 10167 O O . PHE A 1 1214 ? 23.564 3.462 -32.247 1.00 96.31 1214 PHE A O 1
ATOM 10174 N N . ASP A 1 1215 ? 23.420 4.653 -34.152 1.00 95.31 1215 ASP A N 1
ATOM 10175 C CA . ASP A 1 1215 ? 24.092 5.844 -33.629 1.00 95.31 1215 ASP A CA 1
ATOM 10176 C C . ASP A 1 1215 ? 23.283 6.471 -32.470 1.00 95.31 1215 ASP A C 1
ATOM 10178 O O . ASP A 1 1215 ? 23.854 6.806 -31.436 1.00 95.31 1215 ASP A O 1
ATOM 10182 N N . MET A 1 1216 ? 21.949 6.548 -32.592 1.00 96.88 1216 MET A N 1
ATOM 10183 C CA . MET A 1 1216 ? 21.050 7.019 -31.521 1.00 96.88 1216 MET A CA 1
ATOM 10184 C C . MET A 1 1216 ? 21.139 6.166 -30.251 1.00 96.88 1216 MET A C 1
ATOM 10186 O O . MET A 1 1216 ? 21.316 6.706 -29.163 1.00 96.88 1216 MET A O 1
ATOM 10190 N N . MET A 1 1217 ? 21.057 4.837 -30.381 1.00 95.94 1217 MET A N 1
ATOM 10191 C CA . MET A 1 1217 ? 21.169 3.910 -29.247 1.00 95.94 1217 MET A CA 1
ATOM 10192 C C . MET A 1 1217 ? 22.532 4.012 -28.554 1.00 95.94 1217 MET A C 1
ATOM 10194 O O . MET A 1 1217 ? 22.620 3.928 -27.336 1.00 95.94 1217 MET A O 1
ATOM 10198 N N . MET A 1 1218 ? 23.614 4.204 -29.313 1.00 95.44 1218 MET A N 1
ATOM 10199 C CA . MET A 1 1218 ? 24.958 4.344 -28.741 1.00 95.44 1218 MET A CA 1
ATOM 10200 C C . MET A 1 1218 ? 25.158 5.670 -27.992 1.00 95.44 1218 MET A C 1
ATOM 10202 O O . MET A 1 1218 ? 26.033 5.750 -27.127 1.00 95.44 1218 MET A O 1
ATOM 10206 N N . ASN A 1 1219 ? 24.325 6.672 -28.272 1.00 94.19 1219 ASN A N 1
ATOM 10207 C CA . ASN A 1 1219 ? 24.322 7.957 -27.581 1.00 94.19 1219 ASN A CA 1
ATOM 10208 C C . ASN A 1 1219 ? 23.340 8.015 -26.392 1.00 94.19 1219 ASN A C 1
ATOM 10210 O O . ASN A 1 1219 ? 23.466 8.921 -25.578 1.00 94.19 1219 ASN A O 1
ATOM 10214 N N . SER A 1 1220 ? 22.376 7.090 -26.268 1.00 93.25 1220 SER A N 1
ATOM 10215 C CA . SER A 1 1220 ? 21.324 7.169 -25.235 1.00 93.25 1220 SER A CA 1
ATOM 10216 C C . SER A 1 1220 ? 21.709 6.593 -23.866 1.00 93.25 1220 SER A C 1
ATOM 10218 O O . SER A 1 1220 ? 21.023 6.866 -22.887 1.00 93.25 1220 SER A O 1
ATOM 10220 N N . TYR A 1 1221 ? 22.759 5.769 -23.786 1.00 95.50 1221 TYR A N 1
ATOM 10221 C CA . TYR A 1 1221 ? 23.304 5.242 -22.527 1.00 95.50 1221 TYR A CA 1
ATOM 10222 C C . TYR A 1 1221 ? 24.755 4.776 -22.721 1.00 95.50 1221 TYR A C 1
ATOM 10224 O O . TYR A 1 1221 ? 25.045 3.973 -23.617 1.00 95.50 1221 TYR A O 1
ATOM 10232 N N . GLU A 1 1222 ? 25.688 5.288 -21.911 1.00 94.62 1222 GLU A N 1
ATOM 10233 C CA . GLU A 1 1222 ? 27.123 5.120 -22.175 1.00 94.62 1222 GLU A CA 1
ATOM 10234 C C . GLU A 1 1222 ? 27.731 3.791 -21.697 1.00 94.62 1222 GLU A C 1
ATOM 10236 O O . GLU A 1 1222 ? 28.622 3.265 -22.371 1.00 94.62 1222 GLU A O 1
ATOM 10241 N N . HIS A 1 1223 ? 27.213 3.174 -20.628 1.00 94.69 1223 HIS A N 1
ATOM 10242 C CA . HIS A 1 1223 ? 27.722 1.898 -20.092 1.00 94.69 1223 HIS A CA 1
ATOM 10243 C C . HIS A 1 1223 ? 27.150 0.667 -20.833 1.00 94.69 1223 HIS A C 1
ATOM 10245 O O . HIS A 1 1223 ? 26.760 -0.349 -20.254 1.00 94.69 1223 HIS A O 1
ATOM 10251 N N . SER A 1 1224 ? 27.111 0.747 -22.162 1.00 93.94 1224 SER A N 1
ATOM 10252 C CA . SER A 1 1224 ? 26.786 -0.375 -23.049 1.00 93.94 1224 SER A CA 1
ATOM 10253 C C . SER A 1 1224 ? 28.023 -1.253 -23.317 1.00 93.94 1224 SER A C 1
ATOM 10255 O O . SER A 1 1224 ? 29.172 -0.828 -23.154 1.00 93.94 1224 SER A O 1
ATOM 10257 N N . MET A 1 1225 ? 27.817 -2.508 -23.731 1.00 95.06 1225 MET A N 1
ATOM 10258 C CA . MET A 1 1225 ? 28.884 -3.491 -23.934 1.00 95.06 1225 MET A CA 1
ATOM 10259 C C . MET A 1 1225 ? 29.994 -2.994 -24.872 1.00 95.06 1225 MET A C 1
ATOM 10261 O O . MET A 1 1225 ? 29.835 -2.929 -26.092 1.00 95.06 1225 MET A O 1
ATOM 10265 N N . LYS A 1 1226 ? 31.198 -2.807 -24.320 1.00 92.94 1226 LYS A N 1
ATOM 10266 C CA . LYS A 1 1226 ? 32.407 -2.312 -25.017 1.00 92.94 1226 LYS A CA 1
ATOM 10267 C C . LYS A 1 1226 ? 32.778 -3.080 -26.302 1.00 92.94 1226 LYS A C 1
ATOM 10269 O O . LYS A 1 1226 ? 33.458 -2.535 -27.166 1.00 92.94 1226 LYS A O 1
ATOM 10274 N N . ARG A 1 1227 ? 32.325 -4.335 -26.457 1.00 92.81 1227 ARG A N 1
ATOM 10275 C CA . ARG A 1 1227 ? 32.515 -5.178 -27.662 1.00 92.81 1227 ARG A CA 1
ATOM 10276 C C . ARG A 1 1227 ? 31.397 -5.099 -28.719 1.00 92.81 1227 ARG A C 1
ATOM 10278 O O . ARG A 1 1227 ? 31.494 -5.772 -29.744 1.00 92.81 1227 ARG A O 1
ATOM 10285 N N . LYS A 1 1228 ? 30.313 -4.372 -28.441 1.00 93.69 1228 LYS A N 1
ATOM 10286 C CA . LYS A 1 1228 ? 29.168 -4.122 -29.340 1.00 93.69 1228 LYS A CA 1
ATOM 10287 C C . LYS A 1 1228 ? 29.040 -2.648 -29.745 1.00 93.69 1228 LYS A C 1
ATOM 10289 O O . LYS A 1 1228 ? 28.363 -2.365 -30.736 1.00 93.69 1228 LYS A O 1
ATOM 10294 N N . ARG A 1 1229 ? 29.719 -1.750 -29.019 1.00 91.12 1229 ARG A N 1
ATOM 10295 C CA . ARG A 1 1229 ? 30.012 -0.367 -29.420 1.00 91.12 1229 ARG A CA 1
ATOM 10296 C C . ARG A 1 1229 ? 30.985 -0.322 -30.605 1.00 91.12 1229 ARG A C 1
ATOM 10298 O O . ARG A 1 1229 ? 31.783 -1.240 -30.809 1.00 91.12 1229 ARG A O 1
ATOM 10305 N N . LEU A 1 1230 ? 30.972 0.788 -31.343 1.00 87.62 1230 LEU A N 1
ATOM 10306 C CA . LEU A 1 1230 ? 32.108 1.185 -32.176 1.00 87.62 1230 LEU A CA 1
ATOM 10307 C C . LEU A 1 1230 ? 33.308 1.431 -31.251 1.00 87.62 1230 LEU A C 1
ATOM 10309 O O . LEU A 1 1230 ? 33.312 2.400 -30.498 1.00 87.62 1230 LEU A O 1
ATOM 10313 N N . GLN A 1 1231 ? 34.322 0.564 -31.295 1.00 79.81 1231 GLN A N 1
ATOM 10314 C CA . GLN A 1 1231 ? 35.623 0.903 -30.714 1.00 79.81 1231 GLN A CA 1
ATOM 10315 C C . GLN A 1 1231 ? 36.153 2.137 -31.445 1.00 79.81 1231 GLN A C 1
ATOM 10317 O O . GLN A 1 1231 ? 36.114 2.165 -32.677 1.00 79.81 1231 GLN A O 1
ATOM 10322 N N . ASN A 1 1232 ? 36.576 3.149 -30.682 1.00 58.09 1232 ASN A N 1
ATOM 10323 C CA . ASN A 1 1232 ? 36.858 4.487 -31.196 1.00 58.09 1232 ASN A CA 1
ATOM 10324 C C . ASN A 1 1232 ? 37.677 4.449 -32.491 1.00 58.09 1232 ASN A C 1
ATOM 10326 O O . ASN A 1 1232 ? 38.782 3.903 -32.523 1.00 58.09 1232 ASN A O 1
ATOM 10330 N N . LEU A 1 1233 ? 37.168 5.132 -33.520 1.00 53.94 1233 LEU A N 1
ATOM 10331 C CA . LEU A 1 1233 ? 38.029 5.735 -34.530 1.00 53.94 1233 LEU A CA 1
ATOM 10332 C C . LEU A 1 1233 ? 38.835 6.823 -33.814 1.00 53.94 1233 LEU A C 1
ATOM 10334 O O . LEU A 1 1233 ? 38.416 7.974 -33.710 1.00 53.94 1233 LEU A O 1
ATOM 10338 N N . VAL A 1 1234 ? 39.950 6.399 -33.219 1.00 47.50 1234 VAL A N 1
ATOM 10339 C CA . VAL A 1 1234 ? 41.014 7.294 -32.775 1.00 47.50 1234 VAL A CA 1
ATOM 10340 C C . VAL A 1 1234 ? 41.493 8.024 -34.024 1.00 47.50 1234 VAL A C 1
ATOM 10342 O O . VAL A 1 1234 ? 41.757 7.378 -35.034 1.00 47.50 1234 VAL A O 1
ATOM 10345 N N . GLU A 1 1235 ? 41.558 9.351 -33.928 1.00 48.44 1235 GLU A N 1
ATOM 10346 C CA . GLU A 1 1235 ? 41.486 10.300 -35.049 1.00 48.44 1235 GLU A CA 1
ATOM 10347 C C . GLU A 1 1235 ? 40.079 10.390 -35.685 1.00 48.44 1235 GLU A C 1
ATOM 10349 O O . GLU A 1 1235 ? 39.641 9.472 -36.387 1.00 48.44 1235 GLU A O 1
ATOM 10354 N N . PRO A 1 1236 ? 39.356 11.520 -35.514 1.00 44.31 1236 PRO A N 1
ATOM 10355 C CA . PRO A 1 1236 ? 38.220 11.814 -36.373 1.00 44.31 1236 PRO A CA 1
ATOM 10356 C C . PRO A 1 1236 ? 38.742 12.030 -37.798 1.00 44.31 1236 PRO A C 1
ATOM 10358 O O . PRO A 1 1236 ? 39.385 13.038 -38.091 1.00 44.31 1236 PRO A O 1
ATOM 10361 N N . LEU A 1 1237 ? 38.461 11.084 -38.698 1.00 45.41 1237 LEU A N 1
ATOM 10362 C CA . LEU A 1 1237 ? 38.703 11.276 -40.126 1.00 45.41 1237 LEU A CA 1
ATOM 10363 C C . LEU A 1 1237 ? 37.950 12.526 -40.593 1.00 45.41 1237 LEU A C 1
ATOM 10365 O O . LEU A 1 1237 ? 36.719 12.526 -40.653 1.00 45.41 1237 LEU A O 1
ATOM 10369 N N . ASN A 1 1238 ? 38.703 13.570 -40.948 1.00 43.09 1238 ASN A N 1
ATOM 10370 C CA . ASN A 1 1238 ? 38.181 14.793 -41.550 1.00 43.09 1238 ASN A CA 1
ATOM 10371 C C . ASN A 1 1238 ? 37.557 14.473 -42.916 1.00 43.09 1238 ASN A C 1
ATOM 10373 O O . ASN A 1 1238 ? 38.196 14.584 -43.957 1.00 43.09 1238 ASN A O 1
ATOM 10377 N N . PHE A 1 1239 ? 36.276 14.102 -42.906 1.00 43.50 1239 PHE A N 1
ATOM 10378 C CA . PHE A 1 1239 ? 35.457 13.913 -44.106 1.00 43.50 1239 PHE A CA 1
ATOM 10379 C C . PHE A 1 1239 ? 35.032 15.239 -44.770 1.00 43.50 1239 PHE A C 1
ATOM 10381 O O . PHE A 1 1239 ? 34.319 15.225 -45.771 1.00 43.50 1239 PHE A O 1
ATOM 10388 N N . LEU A 1 1240 ? 35.536 16.374 -44.272 1.00 41.12 1240 LEU A N 1
ATOM 10389 C CA . LEU A 1 1240 ? 35.640 17.638 -45.006 1.00 41.12 1240 LEU A CA 1
ATOM 10390 C C . LEU A 1 1240 ? 36.788 17.558 -46.031 1.00 41.12 1240 LEU A C 1
ATOM 10392 O O . LEU A 1 1240 ? 37.799 18.246 -45.913 1.00 41.12 1240 LEU A O 1
ATOM 10396 N N . GLY A 1 1241 ? 36.632 16.676 -47.019 1.00 41.72 1241 GLY A N 1
ATOM 10397 C CA . GLY A 1 1241 ? 37.501 16.609 -48.193 1.00 41.72 1241 GLY A CA 1
ATOM 10398 C C . GLY A 1 1241 ? 36.968 17.497 -49.317 1.00 41.72 1241 GLY A C 1
ATOM 10399 O O . GLY A 1 1241 ? 35.846 17.290 -49.769 1.00 41.72 1241 GLY A O 1
ATOM 10400 N N . ASP A 1 1242 ? 37.788 18.456 -49.746 1.00 45.72 1242 ASP A N 1
ATOM 10401 C CA . ASP A 1 1242 ? 37.729 19.229 -50.995 1.00 45.72 1242 ASP A CA 1
ATOM 10402 C C . ASP A 1 1242 ? 36.333 19.608 -51.544 1.00 45.72 1242 ASP A C 1
ATOM 10404 O O . ASP A 1 1242 ? 35.778 18.965 -52.438 1.00 45.72 1242 ASP A O 1
ATOM 10408 N N . GLN A 1 1243 ? 35.829 20.764 -51.094 1.00 41.53 1243 GLN A N 1
ATOM 10409 C CA . GLN A 1 1243 ? 34.939 21.623 -51.893 1.00 41.53 1243 GLN A CA 1
ATOM 10410 C C . GLN A 1 1243 ? 35.538 23.032 -52.049 1.00 41.53 1243 GLN A C 1
ATOM 10412 O O . GLN A 1 1243 ? 34.981 24.021 -51.571 1.00 41.53 1243 GLN A O 1
ATOM 10417 N N . THR A 1 1244 ? 36.685 23.101 -52.732 1.00 37.69 1244 THR A N 1
ATOM 10418 C CA . THR A 1 1244 ? 37.328 24.328 -53.246 1.00 37.69 1244 THR A CA 1
ATOM 10419 C C . THR A 1 1244 ? 37.997 24.043 -54.583 1.00 37.69 1244 THR A C 1
ATOM 10421 O O . THR A 1 1244 ? 38.812 23.093 -54.598 1.00 37.69 1244 THR A O 1
#

Sequence (1244 aa):
MEKNDEENELGPTEESNNSQETDERGDTNDNSDSSSDTSEQGNESYENLSSESSSTVLTSENKEEMQESDQDELEKEIEKELEEGVEAINKYLEEEAEFINAYQEMVGKAREFDEERESEGEERQKTDEEWEKEVETAAYTAEQLYESMEEIETNTINEEISEIEEENEIEKEAEQSEEISEPQLSDTKEENSKLYEDLDEERDEFEQHQVESAIQKELETEPESIINEKEIEQLQELDVEEQFETVHFNEYMDELVEKQEEDKNIENDKIEQEKENIEQTQEVIHQSTYFQEKLEEQEEELEWDYEEKDEVEQHQVEAEIEEELKTEPKPIINEEELEYIKVLEPEKQLEAELFYEFIEELANKQNEEKEEREENEEQEEISTEQKVAQIMRELDIPQEINTGETEIETDSQEGGLEQEPTFPGEEVVEQLEIEENKDHQQELEEILEQVRKIEQEALNEIEQKEEDLDKTIEKNYERVKRLYKQQTGKRPIYANKETKGFKQWLEQKKKSEEKEKTKQKKELKEEQKKEEDWKTTFKEWIEEASEEECNAELKSELKKALESYNEFEGLTRKFMELYEKSQNEKLSEKEKNILKSLTKRLQELDPIQLELLLSVFFIKNYITEQYWYDFWNTPLVNRVLSKFYKHISQKYKSLKQAQKKRENCEEILKNWIEQTSEEEISLELKEKLKEIVENYNELEKLAIRFMELYKKDQLGQISQSEKSELKSLVKTLESLDPVKIVLLTIIRTIKRYLNDQNFDDFSDKRHINRILNRFFTHILFKCESSKSDTYSTKDLIKDLRNEIQILSEELAQMFPNRLLSKRGNAFGHTFLSRFWGHNQDYVSLYLLKKVTLDLDYVIKEKALLQLQEKFEERLGAKALGCIRILKRYRDHEINTLQFIDLLEKELGRVSGEIKVNNEELGLILAGTHGFIKDIFGRMRQPIHQRYNPNYKFSTERLSEFRDFLFEIFGYRAKKCFENLKRYELLNPDLKEYSKQMHTIGNPHYFQNIEKNSEASYWFGFLRADGSRAGDPYKIYFELSVKDKDRLEEFADAVGFPSERIKFRTRYKWYKGVLKEYKSARIKFHSKLMAKDIDDLGFQSSKAEQKFVPDYVIQALKEAKRISKQTNLDWWLTLPGQVALAFLLGFYDGDGSYGGGRSARIYASSKQFLTHIKELFEIKNKIITAIAPGEDAWAFDQRYVSKGMYSLALGPKLFDMMMNSYEHSMKRKRLQNLVEPLNFLGDQT

Radius of gyration: 49.69 Å; chains: 1; bounding box: 143×140×145 Å